Protein AF-0000000075725178 (afdb_homodimer)

Structure (mmCIF, N/CA/C/O backbone):
data_AF-0000000075725178-model_v1
#
loop_
_entity.id
_entity.type
_entity.pdbx_description
1 polymer 'Leucine Rich Repeat family protein'
#
loop_
_atom_site.group_PDB
_atom_site.id
_atom_site.type_symbol
_atom_site.label_atom_id
_atom_site.label_alt_id
_atom_site.label_comp_id
_atom_site.label_asym_id
_atom_site.label_entity_id
_atom_site.label_seq_id
_atom_site.pdbx_PDB_ins_code
_atom_site.Cartn_x
_atom_site.Cartn_y
_atom_site.Cartn_z
_atom_site.occupancy
_atom_site.B_iso_or_equiv
_atom_site.auth_seq_id
_atom_site.auth_comp_id
_atom_site.auth_asym_id
_atom_site.auth_atom_id
_atom_site.pdbx_PDB_model_num
ATOM 1 N N . MET A 1 1 ? -7.996 73.812 11.438 1 20.88 1 MET A N 1
ATOM 2 C CA . MET A 1 1 ? -8.305 72.562 10.656 1 20.88 1 MET A CA 1
ATOM 3 C C . MET A 1 1 ? -9.391 71.75 11.336 1 20.88 1 MET A C 1
ATOM 5 O O . MET A 1 1 ? -9.227 71.312 12.484 1 20.88 1 MET A O 1
ATOM 9 N N . ALA A 1 2 ? -10.734 72 10.914 1 31.8 2 ALA A N 1
ATOM 10 C CA . ALA A 1 2 ? -12.086 71.812 11.445 1 31.8 2 ALA A CA 1
ATOM 11 C C . ALA A 1 2 ? -12.375 70.312 11.727 1 31.8 2 ALA A C 1
ATOM 13 O O . ALA A 1 2 ? -12 69.438 10.953 1 31.8 2 ALA A O 1
ATOM 14 N N . ASP A 1 3 ? -12.422 70.062 12.961 1 27.81 3 ASP A N 1
ATOM 15 C CA . ASP A 1 3 ? -12.883 68.812 13.539 1 27.81 3 ASP A CA 1
ATOM 16 C C . ASP A 1 3 ? -14.016 68.188 12.719 1 27.81 3 ASP A C 1
ATOM 18 O O . ASP A 1 3 ? -15.07 68.812 12.562 1 27.81 3 ASP A O 1
ATOM 22 N N . ASN A 1 4 ? -13.703 67.625 11.523 1 32.53 4 ASN A N 1
ATOM 23 C CA . ASN A 1 4 ? -14.766 67.25 10.609 1 32.53 4 ASN A CA 1
ATOM 24 C C . ASN A 1 4 ? -15.805 66.375 11.32 1 32.53 4 ASN A C 1
ATOM 26 O O . ASN A 1 4 ? -15.492 65.25 11.797 1 32.53 4 ASN A O 1
ATOM 30 N N . PRO A 1 5 ? -16.859 66.812 11.844 1 38.66 5 PRO A N 1
ATOM 31 C CA . PRO A 1 5 ? -18 66.188 12.484 1 38.66 5 PRO A CA 1
ATOM 32 C C . PRO A 1 5 ? -18.438 64.875 11.773 1 38.66 5 PRO A C 1
ATOM 34 O O . PRO A 1 5 ? -19.234 64.125 12.312 1 38.66 5 PRO A O 1
ATOM 37 N N . HIS A 1 6 ? -18.328 64.875 10.516 1 38.09 6 HIS A N 1
ATOM 38 C CA . HIS A 1 6 ? -18.844 63.75 9.773 1 38.09 6 HIS A CA 1
ATOM 39 C C . HIS A 1 6 ? -18.094 62.469 10.133 1 38.09 6 HIS A C 1
ATOM 41 O O . HIS A 1 6 ? -18.469 61.375 9.688 1 38.09 6 HIS A O 1
ATOM 47 N N . ARG A 1 7 ? -16.875 62.406 10.578 1 43.94 7 ARG A N 1
ATOM 48 C CA . ARG A 1 7 ? -16.125 61.219 10.953 1 43.94 7 ARG A CA 1
ATOM 49 C C . ARG A 1 7 ? -16.719 60.562 12.203 1 43.94 7 ARG A C 1
ATOM 51 O O . ARG A 1 7 ? -16.438 59.406 12.508 1 43.94 7 ARG A O 1
ATOM 58 N N . GLN A 1 8 ? -17.375 61.312 13.031 1 39.75 8 GLN A N 1
ATOM 59 C CA . GLN A 1 8 ? -17.984 60.75 14.234 1 39.75 8 GLN A CA 1
ATOM 60 C C . GLN A 1 8 ? -19.078 59.75 13.883 1 39.75 8 GLN A C 1
ATOM 62 O O . GLN A 1 8 ? -19.594 59.062 14.758 1 39.75 8 GLN A O 1
ATOM 67 N N . LYS A 1 9 ? -19.734 60.031 12.719 1 49.56 9 LYS A N 1
ATOM 68 C CA . LYS A 1 9 ? -20.922 59.219 12.477 1 49.56 9 LYS A CA 1
ATOM 69 C C . LYS A 1 9 ? -20.594 57.938 11.711 1 49.56 9 LYS A C 1
ATOM 71 O O . LYS A 1 9 ? -21.469 57.312 11.117 1 49.56 9 LYS A O 1
ATOM 76 N N . HIS A 1 10 ? -19.344 57.75 11.531 1 57.78 10 HIS A N 1
ATOM 77 C CA . HIS A 1 10 ? -19.156 56.531 10.758 1 57.78 10 HIS A CA 1
ATOM 78 C C . HIS A 1 10 ? -19.219 55.281 11.648 1 57.78 10 HIS A C 1
ATOM 80 O O . HIS A 1 10 ? -18.734 55.312 12.781 1 57.78 10 HIS A O 1
ATOM 86 N N . PRO A 1 11 ? -20.141 54.375 11.336 1 62.56 11 PRO A N 1
ATOM 87 C CA . PRO A 1 11 ? -20.344 53.125 12.094 1 62.56 11 PRO A CA 1
ATOM 88 C C . PRO A 1 11 ? -19.031 52.562 12.656 1 62.56 11 PRO A C 1
ATOM 90 O O . PRO A 1 11 ? -19 52.062 13.781 1 62.56 11 PRO A O 1
ATOM 93 N N . ALA A 1 12 ? -18.047 52.875 12.07 1 70.44 12 ALA A N 1
ATOM 94 C CA . ALA A 1 12 ? -16.75 52.375 12.547 1 70.44 12 ALA A CA 1
ATOM 95 C C . ALA A 1 12 ? -16.297 53.156 13.781 1 70.44 12 ALA A C 1
ATOM 97 O O . ALA A 1 12 ? -15.742 52.562 14.719 1 70.44 12 ALA A O 1
ATOM 98 N N . PHE A 1 13 ? -16.594 54.438 13.922 1 78.06 13 PHE A N 1
ATOM 99 C CA . PHE A 1 13 ? -16.156 55.281 15.039 1 78.06 13 PHE A CA 1
ATOM 100 C C . PHE A 1 13 ? -16.938 54.938 16.297 1 78.06 13 PHE A C 1
ATOM 102 O O . PHE A 1 13 ? -16.375 54.906 17.406 1 78.06 13 PHE A O 1
ATOM 109 N N . GLU A 1 14 ? -18.172 54.688 16.109 1 75.31 14 GLU A N 1
ATOM 110 C CA . GLU A 1 14 ? -18.984 54.281 17.266 1 75.31 14 GLU A CA 1
ATOM 111 C C . GLU A 1 14 ? -18.5 52.969 17.859 1 75.31 14 GLU A C 1
ATOM 113 O O . GLU A 1 14 ? -18.438 52.844 19.078 1 75.31 14 GLU A O 1
ATOM 118 N N . ARG A 1 15 ? -18.266 52.062 17.016 1 79.62 15 ARG A N 1
ATOM 119 C CA . ARG A 1 15 ? -17.75 50.781 17.484 1 79.62 15 ARG A CA 1
ATOM 120 C C . ARG A 1 15 ? -16.406 50.969 18.188 1 79.62 15 ARG A C 1
ATOM 122 O O . ARG A 1 15 ? -16.156 50.312 19.219 1 79.62 15 ARG A O 1
ATOM 129 N N . PHE A 1 16 ? -15.586 51.781 17.609 1 86.38 16 PHE A N 1
ATOM 130 C CA . PHE A 1 16 ? -14.297 52.094 18.219 1 86.38 16 PHE A CA 1
ATOM 131 C C . PHE A 1 16 ? -14.484 52.656 19.625 1 86.38 16 PHE A C 1
ATOM 133 O O . PHE A 1 16 ? -13.805 52.219 20.562 1 86.38 16 PHE A O 1
ATOM 140 N N . ASN A 1 17 ? -15.414 53.531 19.797 1 84.62 17 ASN A N 1
ATOM 141 C CA . ASN A 1 17 ? -15.648 54.125 21.094 1 84.62 17 ASN A CA 1
ATOM 142 C C . ASN A 1 17 ? -16.125 53.094 22.125 1 84.62 17 ASN A C 1
ATOM 144 O O . ASN A 1 17 ? -15.742 53.188 23.297 1 84.62 17 ASN A O 1
ATOM 148 N N . LYS A 1 18 ? -16.859 52.281 21.656 1 80.5 18 LYS A N 1
ATOM 149 C CA . LYS A 1 18 ? -17.344 51.25 22.562 1 80.5 18 LYS A CA 1
ATOM 150 C C . LYS A 1 18 ? -16.188 50.375 23.047 1 80.5 18 LYS A C 1
ATOM 152 O O . LYS A 1 18 ? -16.125 50.031 24.234 1 80.5 18 LYS A O 1
ATOM 157 N N . ILE A 1 19 ? -15.359 50 22.156 1 86 19 ILE A N 1
ATOM 158 C CA . ILE A 1 19 ? -14.203 49.188 22.516 1 86 19 ILE A CA 1
ATOM 159 C C . ILE A 1 19 ? -13.289 49.969 23.453 1 86 19 ILE A C 1
ATOM 161 O O . ILE A 1 19 ? -12.734 49.406 24.406 1 86 19 ILE A O 1
ATOM 165 N N . MET A 1 20 ? -13.227 51.25 23.188 1 88.81 20 MET A N 1
ATOM 166 C CA . MET A 1 20 ? -12.352 52.094 24 1 88.81 20 MET A CA 1
ATOM 167 C C . MET A 1 20 ? -12.859 52.188 25.438 1 88.81 20 MET A C 1
ATOM 169 O O . MET A 1 20 ? -12.078 52.125 26.375 1 88.81 20 MET A O 1
ATOM 173 N N . VAL A 1 21 ? -14.094 52.281 25.547 1 85.69 21 VAL A N 1
ATOM 174 C CA . VAL A 1 21 ? -14.688 52.344 26.875 1 85.69 21 VAL A CA 1
ATOM 175 C C . VAL A 1 21 ? -14.383 51.062 27.641 1 85.69 21 VAL A C 1
ATOM 177 O O . VAL A 1 21 ? -14.016 51.125 28.812 1 85.69 21 VAL A O 1
ATOM 180 N N . SER A 1 22 ? -14.539 50.062 27.031 1 84 22 SER A N 1
ATOM 181 C CA . SER A 1 22 ? -14.258 48.75 27.641 1 84 22 SER A CA 1
ATOM 182 C C . SER A 1 22 ? -12.781 48.625 28 1 84 22 SER A C 1
ATOM 184 O O . SER A 1 22 ? -12.438 48.062 29.047 1 84 22 SER A O 1
ATOM 186 N N . THR A 1 23 ? -11.945 49.062 27.141 1 88.75 23 THR A N 1
ATOM 187 C CA . THR A 1 23 ? -10.508 49.031 27.375 1 88.75 23 THR A CA 1
ATOM 188 C C . THR A 1 23 ? -10.141 49.906 28.578 1 88.75 23 THR A C 1
ATOM 190 O O . THR A 1 23 ? -9.297 49.531 29.391 1 88.75 23 THR A O 1
ATOM 193 N N . GLU A 1 24 ? -10.812 50.969 28.672 1 90.31 24 GLU A N 1
ATOM 194 C CA . GLU A 1 24 ? -10.523 51.938 29.734 1 90.31 24 GLU A CA 1
ATOM 195 C C . GLU A 1 24 ? -11.023 51.438 31.078 1 90.31 24 GLU A C 1
ATOM 197 O O . GLU A 1 24 ? -10.508 51.844 32.125 1 90.31 24 GLU A O 1
ATOM 202 N N . LYS A 1 25 ? -11.898 50.562 31 1 86.38 25 LYS A N 1
ATOM 203 C CA . LYS A 1 25 ? -12.477 50 32.219 1 86.38 25 LYS A CA 1
ATOM 204 C C . LYS A 1 25 ? -11.477 49.094 32.938 1 86.38 25 LYS A C 1
ATOM 206 O O . LYS A 1 25 ? -11.617 48.844 34.156 1 86.38 25 LYS A O 1
ATOM 211 N N . ASN A 1 26 ? -10.5 48.688 32.312 1 89 26 ASN A N 1
ATOM 212 C CA . ASN A 1 26 ? -9.453 47.875 32.906 1 89 26 ASN A CA 1
ATOM 213 C C . ASN A 1 26 ? -10.031 46.625 33.594 1 89 26 ASN A C 1
ATOM 215 O O . ASN A 1 26 ? -9.742 46.375 34.781 1 89 26 ASN A O 1
ATOM 219 N N . ASP A 1 27 ? -10.891 45.969 33 1 83.56 27 ASP A N 1
ATOM 220 C CA . ASP A 1 27 ? -11.531 44.75 33.469 1 83.56 27 ASP A CA 1
ATOM 221 C C . ASP A 1 27 ? -10.578 43.562 33.375 1 83.56 27 ASP A C 1
ATOM 223 O O . ASP A 1 27 ? -10.055 43.25 32.312 1 83.56 27 ASP A O 1
ATOM 227 N N . PRO A 1 28 ? -10.383 42.906 34.531 1 83.81 28 PRO A N 1
ATOM 228 C CA . PRO A 1 28 ? -9.422 41.812 34.562 1 83.81 28 PRO A CA 1
ATOM 229 C C . PRO A 1 28 ? -9.828 40.656 33.688 1 83.81 28 PRO A C 1
ATOM 231 O O . PRO A 1 28 ? -8.992 39.812 33.344 1 83.81 28 PRO A O 1
ATOM 234 N N . ILE A 1 29 ? -11.008 40.625 33.281 1 73.94 29 I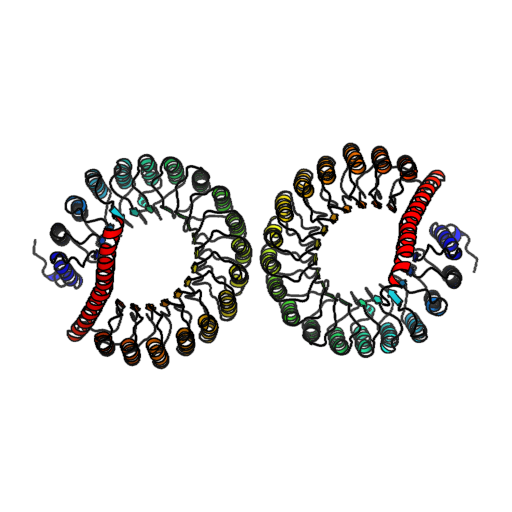LE A N 1
ATOM 235 C CA . ILE A 1 29 ? -11.5 39.531 32.5 1 73.94 29 ILE A CA 1
ATOM 236 C C . ILE A 1 29 ? -11.117 39.719 31.016 1 73.94 29 ILE A C 1
ATOM 238 O O . ILE A 1 29 ? -11.008 38.75 30.266 1 73.94 29 ILE A O 1
ATOM 242 N N . ILE A 1 30 ? -10.883 40.844 30.594 1 84.31 30 ILE A N 1
ATOM 243 C CA . ILE A 1 30 ? -10.555 41.156 29.219 1 84.31 30 ILE A CA 1
ATOM 244 C C . ILE A 1 30 ? -9.039 41.156 29.031 1 84.31 30 ILE A C 1
ATOM 246 O O . ILE A 1 30 ? -8.328 41.969 29.594 1 84.31 30 ILE A O 1
ATOM 250 N N . ASN A 1 31 ? -8.641 40.281 28.172 1 91.06 31 ASN A N 1
ATOM 251 C CA . ASN A 1 31 ? -7.199 40.156 28.031 1 91.06 31 ASN A CA 1
ATOM 252 C C . ASN A 1 31 ? -6.758 40.406 26.594 1 91.06 31 ASN A C 1
ATOM 254 O O . ASN A 1 31 ? -5.562 40.375 26.297 1 91.06 31 ASN A O 1
ATOM 258 N N . THR A 1 32 ? -7.684 40.656 25.734 1 93.5 32 THR A N 1
ATOM 259 C CA . THR A 1 32 ? -7.391 40.875 24.328 1 93.5 32 THR A CA 1
ATOM 260 C C . THR A 1 32 ? -8.195 42.031 23.781 1 93.5 32 THR A C 1
ATOM 262 O O . THR A 1 32 ? -9.367 42.219 24.141 1 93.5 32 THR A O 1
ATOM 265 N N . VAL A 1 33 ? -7.559 42.812 22.984 1 93.19 33 VAL A N 1
ATOM 266 C CA . VAL A 1 33 ? -8.266 43.844 22.266 1 93.19 33 VAL A CA 1
ATOM 267 C C . VAL A 1 33 ? -8.023 43.719 20.766 1 93.19 33 VAL A C 1
ATOM 269 O O . VAL A 1 33 ? -6.891 43.5 20.328 1 93.19 33 VAL A O 1
ATOM 272 N N . ASN A 1 34 ? -9.047 43.688 20 1 91.94 34 ASN A N 1
ATOM 273 C CA . ASN A 1 34 ? -9.008 43.625 18.547 1 91.94 34 ASN A CA 1
ATOM 274 C C . ASN A 1 34 ? -9.641 44.844 17.891 1 91.94 34 ASN A C 1
ATOM 276 O O . ASN A 1 34 ? -10.852 45.031 17.969 1 91.94 34 ASN A O 1
ATOM 280 N N . LEU A 1 35 ? -8.852 45.625 17.281 1 92.81 35 LEU A N 1
ATOM 281 C CA . LEU A 1 35 ? -9.305 46.844 16.594 1 92.81 35 LEU A CA 1
ATOM 282 C C . LEU A 1 35 ? -9 46.75 15.109 1 92.81 35 LEU A C 1
ATOM 284 O O . LEU A 1 35 ? -8.562 47.75 14.516 1 92.81 35 LEU A O 1
ATOM 288 N N . SER A 1 36 ? -9.227 45.656 14.516 1 90.25 36 SER A N 1
ATOM 289 C CA . SER A 1 36 ? -8.969 45.469 13.094 1 90.25 36 SER A CA 1
ATOM 290 C C . SER A 1 36 ? -10.039 46.156 12.242 1 90.25 36 SER A C 1
ATOM 292 O O . SER A 1 36 ? -11.227 46.094 12.578 1 90.25 36 SER A O 1
ATOM 294 N N . GLY A 1 37 ? -9.57 46.781 11.266 1 88.19 37 GLY A N 1
ATOM 295 C CA . GLY A 1 37 ? -10.477 47.344 10.266 1 88.19 37 GLY A CA 1
ATOM 296 C C . GLY A 1 37 ? -11.164 48.625 10.719 1 88.19 37 GLY A C 1
ATOM 297 O O . GLY A 1 37 ? -12.281 48.906 10.281 1 88.19 37 GLY A O 1
ATOM 298 N N . PHE A 1 38 ? -10.547 49.406 11.492 1 88 38 PHE A N 1
ATOM 299 C CA . PHE A 1 38 ? -11.195 50.594 12 1 88 38 PHE A CA 1
ATOM 300 C C . PHE A 1 38 ? -10.633 51.844 11.328 1 88 38 PHE A C 1
ATOM 302 O O . PHE A 1 38 ? -11.062 52.969 11.633 1 88 38 PHE A O 1
ATOM 309 N N . GLU A 1 39 ? -9.719 51.688 10.469 1 89 39 GLU A N 1
ATOM 310 C CA . GLU A 1 39 ? -9.078 52.812 9.805 1 89 39 GLU A CA 1
ATOM 311 C C . GLU A 1 39 ? -8.609 53.844 10.812 1 89 39 GLU A C 1
ATOM 313 O O . GLU A 1 39 ? -8.945 55.031 10.695 1 89 39 GLU A O 1
ATOM 318 N N . MET A 1 40 ? -7.84 53.469 11.672 1 92 40 MET A N 1
ATOM 319 C CA . MET A 1 40 ? -7.379 54.312 12.781 1 92 40 MET A CA 1
ATOM 320 C C . MET A 1 40 ? -6.441 55.406 12.281 1 92 40 MET A C 1
ATOM 322 O O . MET A 1 40 ? -5.535 55.125 11.484 1 92 40 MET A O 1
ATOM 326 N N . ASP A 1 41 ? -6.691 56.656 12.703 1 92.06 41 ASP A N 1
ATOM 327 C CA . ASP A 1 41 ? -5.773 57.75 12.43 1 92.06 41 ASP A CA 1
ATOM 328 C C . ASP A 1 41 ? -4.918 58.062 13.656 1 92.06 41 ASP A C 1
ATOM 330 O O . ASP A 1 41 ? -4.953 57.344 14.648 1 92.06 41 ASP A O 1
ATOM 334 N N . ASP A 1 42 ? -4.102 59.062 13.625 1 94.06 42 ASP A N 1
ATOM 335 C CA . ASP A 1 42 ? -3.164 59.406 14.695 1 94.06 42 ASP A CA 1
ATOM 336 C C . ASP A 1 42 ? -3.904 59.719 15.992 1 94.06 42 ASP A C 1
ATOM 338 O O . ASP A 1 42 ? -3.441 59.406 17.078 1 94.06 42 ASP A O 1
ATOM 342 N N . SER A 1 43 ? -5.02 60.375 15.844 1 93.06 43 SER A N 1
ATOM 343 C CA . SER A 1 43 ? -5.797 60.781 17.016 1 93.06 43 SER A CA 1
ATOM 344 C C . SER A 1 43 ? -6.383 59.562 17.719 1 93.06 43 SER A C 1
ATOM 346 O O . SER A 1 43 ? -6.281 59.406 18.938 1 93.06 43 SER A O 1
ATOM 348 N N . THR A 1 44 ? -7 58.75 16.922 1 93.5 44 THR A N 1
ATOM 349 C CA . THR A 1 44 ? -7.59 57.562 17.5 1 93.5 44 THR A CA 1
ATOM 350 C C . THR A 1 44 ? -6.504 56.625 18.047 1 93.5 44 THR A C 1
ATOM 352 O O . THR A 1 44 ? -6.703 55.969 19.062 1 93.5 44 THR A O 1
ATOM 355 N N . THR A 1 45 ? -5.359 56.594 17.344 1 96.12 45 THR A N 1
ATOM 356 C CA . THR A 1 45 ? -4.234 55.812 17.844 1 96.12 45 THR A CA 1
ATOM 357 C C . THR A 1 45 ? -3.758 56.344 19.203 1 96.12 45 THR A C 1
ATOM 359 O O . THR A 1 45 ? -3.465 55.562 20.109 1 96.12 45 THR A O 1
ATOM 362 N N . ASN A 1 46 ? -3.699 57.562 19.281 1 95.31 46 ASN A N 1
ATOM 363 C CA . ASN A 1 46 ? -3.283 58.188 20.547 1 95.31 46 ASN A CA 1
ATOM 364 C C . ASN A 1 46 ? -4.23 57.844 21.688 1 95.31 46 ASN A C 1
ATOM 366 O O . ASN A 1 46 ? -3.787 57.531 22.797 1 95.31 46 ASN A O 1
ATOM 370 N N . ARG A 1 47 ? -5.453 57.906 21.406 1 94.69 47 ARG A N 1
ATOM 371 C CA . ARG A 1 47 ? -6.445 57.562 22.406 1 94.69 47 ARG A CA 1
ATOM 372 C C . ARG A 1 47 ? -6.293 56.094 22.828 1 94.69 47 ARG A C 1
ATOM 374 O O . ARG A 1 47 ? -6.375 55.781 24.016 1 94.69 47 ARG A O 1
ATOM 381 N N . PHE A 1 48 ? -6.172 55.312 21.891 1 95.69 48 PHE A N 1
ATOM 382 C CA . PHE A 1 48 ? -5.973 53.875 22.156 1 95.69 48 PHE A CA 1
ATOM 383 C C . PHE A 1 48 ? -4.738 53.656 23.016 1 95.69 48 PHE A C 1
ATOM 385 O O . PHE A 1 48 ? -4.789 52.938 24 1 95.69 48 PHE A O 1
ATOM 392 N N . CYS A 1 49 ? -3.592 54.281 22.672 1 96.94 49 CYS A N 1
ATOM 393 C CA . CYS A 1 49 ? -2.344 54.125 23.406 1 96.94 49 CYS A CA 1
ATOM 394 C C . CYS A 1 49 ? -2.477 54.625 24.828 1 96.94 49 CYS A C 1
ATOM 396 O O . CYS A 1 49 ? -1.938 54.031 25.766 1 96.94 49 CYS A O 1
ATOM 398 N N . GLU A 1 50 ? -3.209 55.656 25.016 1 95.94 50 GLU A N 1
ATOM 399 C CA . GLU A 1 50 ? -3.451 56.188 26.359 1 95.94 50 GLU A CA 1
ATOM 400 C C . GLU A 1 50 ? -4.25 55.188 27.203 1 95.94 50 GLU A C 1
ATOM 402 O O . GLU A 1 50 ? -3.941 54.969 28.375 1 95.94 50 GLU A O 1
ATOM 407 N N . ALA A 1 51 ? -5.188 54.719 26.609 1 95.12 51 ALA A N 1
ATOM 408 C CA . ALA A 1 51 ? -6 53.719 27.297 1 95.12 51 ALA A CA 1
ATOM 409 C C . ALA A 1 51 ? -5.176 52.5 27.672 1 95.12 51 ALA A C 1
ATOM 411 O O . ALA A 1 51 ? -5.305 51.969 28.766 1 95.12 51 ALA A O 1
ATOM 412 N N . MET A 1 52 ? -4.344 52.094 26.781 1 96 52 MET A N 1
ATOM 413 C CA . MET A 1 52 ? -3.533 50.906 27 1 96 52 MET A CA 1
ATOM 414 C C . MET A 1 52 ? -2.496 51.125 28.094 1 96 52 MET A C 1
ATOM 416 O O . MET A 1 52 ? -2.166 50.219 28.844 1 96 52 MET A O 1
ATOM 420 N N . ASN A 1 53 ? -2.021 52.312 28.188 1 95.25 53 ASN A N 1
ATOM 421 C CA . ASN A 1 53 ? -1.036 52.656 29.219 1 95.25 53 ASN A CA 1
ATOM 422 C C . ASN A 1 53 ? -1.629 52.531 30.609 1 95.25 53 ASN A C 1
ATOM 424 O O . ASN A 1 53 ? -0.902 52.344 31.594 1 95.25 53 ASN A O 1
ATOM 428 N N . ARG A 1 54 ? -2.943 52.594 30.625 1 93.75 54 ARG A N 1
ATOM 429 C CA . ARG A 1 54 ? -3.625 52.531 31.922 1 93.75 54 ARG A CA 1
ATOM 430 C C . ARG A 1 54 ? -4.238 51.156 32.125 1 93.75 54 ARG A C 1
ATOM 432 O O . ARG A 1 54 ? -4.844 50.906 33.188 1 93.75 54 ARG A O 1
ATOM 439 N N . ASN A 1 55 ? -4.094 50.344 31.234 1 93.19 55 ASN A N 1
ATOM 440 C CA . ASN A 1 55 ? -4.664 49 31.328 1 93.19 55 ASN A CA 1
ATOM 441 C C . ASN A 1 55 ? -3.611 47.969 31.734 1 93.19 55 ASN A C 1
ATOM 443 O O . ASN A 1 55 ? -2.557 47.875 31.094 1 93.19 55 ASN A O 1
ATOM 447 N N . TYR A 1 56 ? -3.955 47.188 32.75 1 90.19 56 TYR A N 1
ATOM 448 C CA . TYR A 1 56 ? -2.951 46.281 33.281 1 90.19 56 TYR A CA 1
ATOM 449 C C . TYR A 1 56 ? -3.361 44.844 33.062 1 90.19 56 TYR A C 1
ATOM 451 O O . TYR A 1 56 ? -2.742 43.906 33.594 1 90.19 56 TYR A O 1
ATOM 459 N N . PHE A 1 57 ? -4.301 44.594 32.188 1 91.06 57 PHE A N 1
ATOM 460 C CA . PHE A 1 57 ? -4.793 43.25 32.031 1 91.06 57 PHE A CA 1
ATOM 461 C C . PHE A 1 57 ? -4.727 42.781 30.594 1 91.06 57 PHE A C 1
ATOM 463 O O . PHE A 1 57 ? -4.496 41.625 30.312 1 91.06 57 PHE A O 1
ATOM 470 N N . ILE A 1 58 ? -4.891 43.656 29.688 1 93.75 58 ILE A N 1
ATOM 471 C CA . ILE A 1 58 ? -4.84 43.312 28.281 1 93.75 58 ILE A CA 1
ATOM 472 C C . ILE A 1 58 ? -3.402 42.969 27.875 1 93.75 58 ILE A C 1
ATOM 474 O O . ILE A 1 58 ? -2.494 43.781 28.062 1 93.75 58 ILE A O 1
ATOM 478 N N . SER A 1 59 ? -3.246 41.812 27.375 1 95.62 59 SER A N 1
ATOM 479 C CA . SER A 1 59 ? -1.912 41.344 27.016 1 95.62 59 SER A CA 1
ATOM 480 C C . SER A 1 59 ? -1.788 41.125 25.516 1 95.62 59 SER A C 1
ATOM 482 O O . SER A 1 59 ? -0.679 41.031 24.984 1 95.62 59 SER A O 1
ATOM 484 N N . LYS A 1 60 ? -2.865 41.094 24.797 1 97 60 LYS A N 1
ATOM 485 C CA . LYS A 1 60 ? -2.881 40.844 23.359 1 97 60 LYS A CA 1
ATOM 486 C C . LYS A 1 60 ? -3.539 42 22.594 1 97 60 LYS A C 1
ATOM 488 O O . LYS A 1 60 ? -4.676 42.375 22.891 1 97 60 LYS A O 1
ATOM 493 N N . ILE A 1 61 ? -2.82 42.469 21.594 1 96.88 61 ILE A N 1
ATOM 494 C CA . ILE A 1 61 ? -3.305 43.594 20.781 1 96.88 61 ILE A CA 1
ATOM 495 C C . ILE A 1 61 ? -3.322 43.156 19.297 1 96.88 61 ILE A C 1
ATOM 497 O O . ILE A 1 61 ? -2.305 42.719 18.766 1 96.88 61 ILE A O 1
ATOM 501 N N . ILE A 1 62 ? -4.438 43.344 18.625 1 95.94 62 ILE A N 1
ATOM 502 C CA . ILE A 1 62 ? -4.586 43.031 17.219 1 95.94 62 ILE A CA 1
ATOM 503 C C . ILE A 1 62 ? -5.047 44.25 16.453 1 95.94 62 ILE A C 1
ATOM 505 O O . ILE A 1 62 ? -6.133 44.781 16.703 1 95.94 62 ILE A O 1
ATOM 509 N N . LEU A 1 63 ? -4.27 44.719 15.539 1 96.62 63 LEU A N 1
ATOM 510 C CA . LEU A 1 63 ? -4.531 45.938 14.789 1 96.62 63 LEU A CA 1
ATOM 511 C C . LEU A 1 63 ? -4.379 45.719 13.289 1 96.62 63 LEU A C 1
ATOM 513 O O . LEU A 1 63 ? -3.631 46.406 12.617 1 96.62 63 LEU A O 1
ATOM 517 N N . CYS A 1 64 ? -5.168 44.906 12.703 1 94.81 64 CYS A N 1
ATOM 518 C CA . CYS A 1 64 ? -5.035 44.562 11.289 1 94.81 64 CYS A CA 1
ATOM 519 C C . CYS A 1 64 ? -5.824 45.531 10.422 1 94.81 64 CYS A C 1
ATOM 521 O O . CYS A 1 64 ? -6.867 46.062 10.844 1 94.81 64 CYS A O 1
ATOM 523 N N . LYS A 1 65 ? -5.297 45.906 9.258 1 94.06 65 LYS A N 1
ATOM 524 C CA . LYS A 1 65 ? -6.004 46.656 8.203 1 94.06 65 LYS A CA 1
ATOM 525 C C . LYS A 1 65 ? -6.5 48 8.711 1 94.06 65 LYS A C 1
ATOM 527 O O . LYS A 1 65 ? -7.688 48.312 8.602 1 94.06 65 LYS A O 1
ATOM 532 N N . ASN A 1 66 ? -5.555 48.75 9.18 1 94.06 66 ASN A N 1
ATOM 533 C CA . ASN A 1 66 ? -5.93 50.062 9.68 1 94.06 66 ASN A CA 1
ATOM 534 C C . ASN A 1 66 ? -5.234 51.188 8.906 1 94.06 66 ASN A C 1
ATOM 536 O O . ASN A 1 66 ? -5.457 52.344 9.18 1 94.06 66 ASN A O 1
ATOM 540 N N . SER A 1 67 ? -4.426 50.844 7.945 1 93.69 67 SER A N 1
ATOM 541 C CA . SER A 1 67 ? -3.643 51.844 7.203 1 93.69 67 SER A CA 1
ATOM 542 C C . SER A 1 67 ? -2.916 52.781 8.148 1 93.69 67 SER A C 1
ATOM 544 O O . SER A 1 67 ? -2.969 54 7.969 1 93.69 67 SER A O 1
ATOM 546 N N . LEU A 1 68 ? -2.297 52.312 9.086 1 95.69 68 LEU A N 1
ATOM 547 C CA . LEU A 1 68 ? -1.624 53.094 10.117 1 95.69 68 LEU A CA 1
ATOM 548 C C . LEU A 1 68 ? -0.48 53.906 9.516 1 95.69 68 LEU A C 1
ATOM 550 O O . LEU A 1 68 ? 0.285 53.406 8.695 1 95.69 68 LEU A O 1
ATOM 554 N N . SER A 1 69 ? -0.379 55.125 9.922 1 93.44 69 SER A N 1
ATOM 555 C CA . SER A 1 69 ? 0.758 55.969 9.539 1 93.44 69 SER A CA 1
ATOM 556 C C . SER A 1 69 ? 2.021 55.562 10.281 1 93.44 69 SER A C 1
ATOM 558 O O . SER A 1 69 ? 1.957 54.812 11.258 1 93.44 69 SER A O 1
ATOM 560 N N . THR A 1 70 ? 3.174 56.094 9.805 1 95.5 70 THR A N 1
ATOM 561 C CA . THR A 1 70 ? 4.441 55.844 10.484 1 95.5 70 THR A CA 1
ATOM 562 C C . THR A 1 70 ? 4.387 56.312 11.93 1 95.5 70 THR A C 1
ATOM 564 O O . THR A 1 70 ? 4.875 55.656 12.836 1 95.5 70 THR A O 1
ATOM 567 N N . HIS A 1 71 ? 3.781 57.438 12.117 1 95.62 71 HIS A N 1
ATOM 568 C CA . HIS A 1 71 ? 3.645 58.031 13.453 1 95.62 71 HIS A CA 1
ATOM 569 C C . HIS A 1 71 ? 2.791 57.125 14.352 1 95.62 71 HIS A C 1
ATOM 571 O O . HIS A 1 71 ? 3.154 56.875 15.5 1 95.62 71 HIS A O 1
ATOM 577 N N . SER A 1 72 ? 1.73 56.75 13.859 1 96.56 72 SER A N 1
ATOM 578 C CA . SER A 1 72 ? 0.845 55.844 14.602 1 96.56 72 SER A CA 1
ATOM 579 C C . SER A 1 72 ? 1.549 54.562 14.977 1 96.56 72 SER A C 1
ATOM 581 O O . SER A 1 72 ? 1.407 54.062 16.094 1 96.56 72 SER A O 1
ATOM 583 N N . CYS A 1 73 ? 2.301 54 14.062 1 96.62 73 CYS A N 1
ATOM 584 C CA . CYS A 1 73 ? 3.057 52.781 14.336 1 96.62 73 CYS A CA 1
ATOM 585 C C . CYS A 1 73 ? 4.031 53 15.484 1 96.62 73 CYS A C 1
ATOM 587 O O . CYS A 1 73 ? 4.113 52.156 16.391 1 96.62 73 CYS A O 1
ATOM 589 N N . MET A 1 74 ? 4.684 54.031 15.461 1 96.44 74 MET A N 1
ATOM 590 C CA . MET A 1 74 ? 5.68 54.312 16.5 1 96.44 74 MET A CA 1
A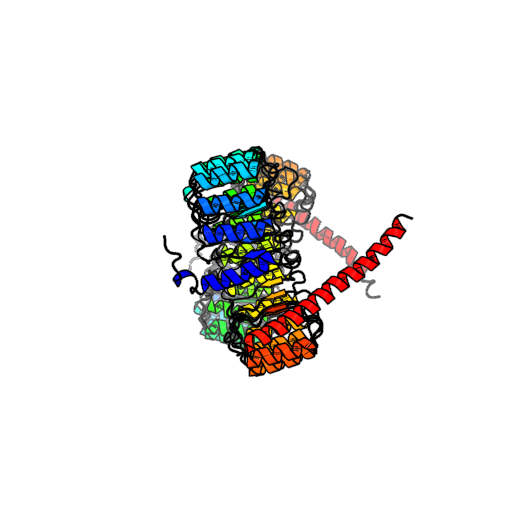TOM 591 C C . MET A 1 74 ? 5.023 54.469 17.859 1 96.44 74 MET A C 1
ATOM 593 O O . MET A 1 74 ? 5.555 53.969 18.859 1 96.44 74 MET A O 1
ATOM 597 N N . GLN A 1 75 ? 3.896 55.094 17.891 1 96.62 75 GLN A N 1
ATOM 598 C CA . GLN A 1 75 ? 3.148 55.219 19.125 1 96.62 75 GLN A CA 1
ATOM 599 C C . GLN A 1 75 ? 2.768 53.844 19.688 1 96.62 75 GLN A C 1
ATOM 601 O O . GLN A 1 75 ? 2.863 53.594 20.891 1 96.62 75 GLN A O 1
ATOM 606 N N . ILE A 1 76 ? 2.35 53.094 18.844 1 97.88 76 ILE A N 1
ATOM 607 C CA . ILE A 1 76 ? 1.942 51.75 19.25 1 97.88 76 ILE A CA 1
ATOM 608 C C . ILE A 1 76 ? 3.156 50.969 19.766 1 97.88 76 ILE A C 1
ATOM 610 O O . ILE A 1 76 ? 3.066 50.25 20.766 1 97.88 76 ILE A O 1
ATOM 614 N N . PHE A 1 77 ? 4.301 51.094 19.078 1 97.94 77 PHE A N 1
ATOM 615 C CA . PHE A 1 77 ? 5.516 50.406 19.5 1 97.94 77 PHE A CA 1
ATOM 616 C C . PHE A 1 77 ? 5.949 50.875 20.875 1 97.94 77 PHE A C 1
ATOM 618 O O . PHE A 1 77 ? 6.492 50.094 21.672 1 97.94 77 PHE A O 1
ATOM 625 N N . ASP A 1 78 ? 5.695 52.062 21.234 1 97.19 78 ASP A N 1
ATOM 626 C CA . ASP A 1 78 ? 6.039 52.594 22.531 1 97.19 78 ASP A CA 1
ATOM 627 C C . ASP A 1 78 ? 5.293 51.875 23.656 1 97.19 78 ASP A C 1
ATOM 629 O O . ASP A 1 78 ? 5.762 51.812 24.797 1 97.19 78 ASP A O 1
ATOM 633 N N . LEU A 1 79 ? 4.184 51.375 23.297 1 96.75 79 LEU A N 1
ATOM 634 C CA . LEU A 1 79 ? 3.398 50.625 24.281 1 96.75 79 LEU A CA 1
ATOM 635 C C . LEU A 1 79 ? 4.184 49.438 24.828 1 96.75 79 LEU A C 1
ATOM 637 O O . LEU A 1 79 ? 3.988 49.031 25.984 1 96.75 79 LEU A O 1
ATOM 641 N N . LEU A 1 80 ? 5.059 48.875 24.016 1 96.56 80 LEU A N 1
ATOM 642 C CA . LEU A 1 80 ? 5.852 47.75 24.469 1 96.56 80 LEU A CA 1
ATOM 643 C C . LEU A 1 80 ? 6.777 48.125 25.609 1 96.56 80 LEU A C 1
ATOM 645 O O . LEU A 1 80 ? 7.113 47.281 26.453 1 96.56 80 LEU A O 1
ATOM 649 N N . LYS A 1 81 ? 7.141 49.344 25.594 1 94.31 81 LYS A N 1
ATOM 650 C CA . LYS A 1 81 ? 7.992 49.844 26.672 1 94.31 81 LYS A CA 1
ATOM 651 C C . LYS A 1 81 ? 7.16 50.281 27.875 1 94.31 81 LYS A C 1
ATOM 653 O O . LYS A 1 81 ? 7.504 49.969 29.016 1 94.31 81 LYS A O 1
ATOM 658 N N . SER A 1 82 ? 6.062 50.938 27.609 1 95.19 82 SER A N 1
ATOM 659 C CA . SER A 1 82 ? 5.289 51.562 28.672 1 95.19 82 SER A CA 1
ATOM 660 C C . SER A 1 82 ? 4.352 50.562 29.344 1 95.19 82 SER A C 1
ATOM 662 O O . SER A 1 82 ? 3.93 50.781 30.484 1 95.19 82 SER A O 1
ATOM 664 N N . ASN A 1 83 ? 4.035 49.469 28.719 1 95.06 83 ASN A N 1
ATOM 665 C CA . ASN A 1 83 ? 3.135 48.469 29.266 1 95.06 83 ASN A CA 1
ATOM 666 C C . ASN A 1 83 ? 3.729 47.062 29.156 1 95.06 83 ASN A C 1
ATOM 668 O O . ASN A 1 83 ? 3.494 46.375 28.188 1 95.06 83 ASN A O 1
ATOM 672 N N . PRO A 1 84 ? 4.352 46.625 30.172 1 93.38 84 PRO A N 1
ATOM 673 C CA . PRO A 1 84 ? 5.062 45.344 30.141 1 93.38 84 PRO A CA 1
ATOM 674 C C . PRO A 1 84 ? 4.117 44.156 30.078 1 93.38 84 PRO A C 1
ATOM 676 O O . PRO A 1 84 ? 4.555 43.031 29.844 1 93.38 84 PRO A O 1
ATOM 679 N N . LYS A 1 85 ? 2.82 44.344 30.188 1 93.5 85 LYS A N 1
ATOM 680 C CA . LYS A 1 85 ? 1.853 43.25 30.156 1 93.5 85 LYS A CA 1
ATOM 681 C C . LYS A 1 85 ? 1.615 42.781 28.719 1 93.5 85 LYS A C 1
ATOM 683 O O . LYS A 1 85 ? 1.125 41.656 28.516 1 93.5 85 LYS A O 1
ATOM 688 N N . ILE A 1 86 ? 1.977 43.562 27.766 1 96.19 86 ILE A N 1
ATOM 689 C CA . ILE A 1 86 ? 1.724 43.219 26.375 1 96.19 86 ILE A CA 1
ATOM 690 C C . ILE A 1 86 ? 2.707 42.125 25.922 1 96.19 86 ILE A C 1
ATOM 692 O O . ILE A 1 86 ? 3.918 42.344 25.891 1 96.19 86 ILE A O 1
ATOM 696 N N . ILE A 1 87 ? 2.115 41 25.547 1 96.75 87 ILE A N 1
ATOM 697 C CA . ILE A 1 87 ? 2.99 39.906 25.125 1 96.75 87 ILE A CA 1
ATOM 698 C C . ILE A 1 87 ? 2.633 39.469 23.703 1 96.75 87 ILE A C 1
ATOM 700 O O . ILE A 1 87 ? 3.281 38.594 23.141 1 96.75 87 ILE A O 1
ATOM 704 N N . TYR A 1 88 ? 1.625 40.031 23.141 1 97.69 88 TYR A N 1
ATOM 705 C CA . TYR A 1 88 ? 1.187 39.719 21.781 1 97.69 88 TYR A CA 1
ATOM 706 C C . TYR A 1 88 ? 0.8 41 21.047 1 97.69 88 TYR A C 1
ATOM 708 O O . TYR A 1 88 ? -0.073 41.75 21.5 1 97.69 88 TYR A O 1
ATOM 716 N N . LEU A 1 89 ? 1.46 41.281 19.969 1 98.12 89 LEU A N 1
ATOM 717 C CA . LEU A 1 89 ? 1.175 42.469 19.141 1 98.12 89 LEU A CA 1
ATOM 718 C C . LEU A 1 89 ? 1.076 42.094 17.672 1 98.12 89 LEU A C 1
ATOM 720 O O . LEU A 1 89 ? 2.041 41.594 17.094 1 98.12 89 LEU A O 1
ATOM 724 N N . GLU A 1 90 ? -0.055 42.312 17.094 1 98 90 GLU A N 1
ATOM 725 C CA . GLU A 1 90 ? -0.261 42.062 15.68 1 98 90 GLU A CA 1
ATOM 726 C C . GLU A 1 90 ? -0.601 43.312 14.914 1 98 90 GLU A C 1
ATOM 728 O O . GLU A 1 90 ? -1.608 43.969 15.195 1 98 90 GLU A O 1
ATOM 733 N N . ILE A 1 91 ? 0.227 43.688 13.953 1 97.62 91 ILE A N 1
ATOM 734 C CA . ILE A 1 91 ? 0.024 44.812 13.047 1 97.62 91 ILE A CA 1
ATOM 735 C C . ILE A 1 91 ? 0.14 44.344 11.602 1 97.62 91 ILE A C 1
ATOM 737 O O . ILE A 1 91 ? 1.082 44.688 10.891 1 97.62 91 ILE A O 1
ATOM 741 N N . SER A 1 92 ? -0.834 43.688 11.109 1 97 92 SER A N 1
ATOM 742 C CA . SER A 1 92 ? -0.831 43.094 9.773 1 97 92 SER A CA 1
ATOM 743 C C . SER A 1 92 ? -1.635 43.938 8.797 1 97 92 SER A C 1
ATOM 745 O O . SER A 1 92 ? -2.57 44.656 9.195 1 97 92 SER A O 1
ATOM 747 N N . ASP A 1 93 ? -1.259 43.875 7.574 1 95.69 93 ASP A N 1
ATOM 748 C CA . ASP A 1 93 ? -1.937 44.625 6.512 1 95.69 93 ASP A CA 1
ATOM 749 C C . ASP A 1 93 ? -2.016 46.125 6.836 1 95.69 93 ASP A C 1
ATOM 751 O O . ASP A 1 93 ? -3.1 46.688 6.828 1 95.69 93 ASP A O 1
ATOM 755 N N . ASN A 1 94 ? -0.863 46.594 7.176 1 96.31 94 ASN A N 1
ATOM 756 C CA . ASN A 1 94 ? -0.713 48.031 7.465 1 96.31 94 ASN A CA 1
ATOM 757 C C . ASN A 1 94 ? 0.434 48.625 6.664 1 96.31 94 ASN A C 1
ATOM 759 O O . ASN A 1 94 ? 0.832 48.094 5.629 1 96.31 94 ASN A O 1
ATOM 763 N N . CYS A 1 95 ? 0.92 49.844 7.078 1 94.75 95 CYS A N 1
ATOM 764 C CA . CYS A 1 95 ? 1.951 50.562 6.324 1 94.75 95 CYS A CA 1
ATOM 765 C C . CYS A 1 95 ? 3.248 50.656 7.121 1 94.75 95 CYS A C 1
ATOM 767 O O . CYS A 1 95 ? 3.947 51.656 7.066 1 94.75 95 CYS A O 1
ATOM 769 N N . VAL A 1 96 ? 3.506 49.594 7.898 1 97.06 96 VAL A N 1
ATOM 770 C CA . VAL A 1 96 ? 4.793 49.562 8.586 1 97.06 96 VAL A CA 1
ATOM 771 C C . VAL A 1 96 ? 5.926 49.594 7.562 1 97.06 96 VAL A C 1
ATOM 773 O O . VAL A 1 96 ? 5.98 48.75 6.652 1 97.06 96 VAL A O 1
ATOM 776 N N . ASN A 1 97 ? 6.773 50.531 7.66 1 97.38 97 ASN A N 1
ATOM 777 C CA . ASN A 1 97 ? 7.855 50.719 6.699 1 97.38 97 ASN A CA 1
ATOM 778 C C . ASN A 1 97 ? 9.227 50.562 7.359 1 97.38 97 ASN A C 1
ATOM 780 O O . ASN A 1 97 ? 9.32 50.156 8.523 1 97.38 97 ASN A O 1
ATOM 784 N N . ASP A 1 98 ? 10.289 50.875 6.672 1 98.06 98 ASP A N 1
ATOM 785 C CA . ASP A 1 98 ? 11.648 50.688 7.148 1 98.06 98 ASP A CA 1
ATOM 786 C C . ASP A 1 98 ? 11.945 51.562 8.359 1 98.06 98 ASP A C 1
ATOM 788 O O . ASP A 1 98 ? 12.594 51.125 9.312 1 98.06 98 ASP A O 1
ATOM 792 N N . SER A 1 99 ? 11.445 52.719 8.32 1 97.44 99 SER A N 1
ATOM 793 C CA . SER A 1 99 ? 11.664 53.656 9.422 1 97.44 99 SER A CA 1
ATOM 794 C C . SER A 1 99 ? 10.945 53.188 10.688 1 97.44 99 SER A C 1
ATOM 796 O O . SER A 1 99 ? 11.492 53.281 11.781 1 97.44 99 SER A O 1
ATOM 798 N N . SER A 1 100 ? 9.766 52.812 10.484 1 97.06 100 SER A N 1
ATOM 799 C CA . SER A 1 100 ? 9.008 52.281 11.609 1 97.06 100 SER A CA 1
ATOM 800 C C . SER A 1 100 ? 9.711 51.094 12.242 1 97.06 100 SER A C 1
ATOM 802 O O . SER A 1 100 ? 9.734 50.938 13.469 1 97.06 100 SER A O 1
ATOM 804 N N . LEU A 1 101 ? 10.273 50.25 11.438 1 97.94 101 LEU A N 1
ATOM 805 C CA . LEU A 1 101 ? 10.93 49.062 11.945 1 97.94 101 LEU A CA 1
ATOM 806 C C . LEU A 1 101 ? 12.219 49.406 12.68 1 97.94 101 LEU A C 1
ATOM 808 O O . LEU A 1 101 ? 12.594 48.75 13.641 1 97.94 101 LEU A O 1
ATOM 812 N N . GLU A 1 102 ? 12.875 50.312 12.117 1 98.06 102 GLU A N 1
ATOM 813 C CA . GLU A 1 102 ? 14.062 50.781 12.828 1 98.06 102 GLU A CA 1
ATOM 814 C C . GLU A 1 102 ? 13.711 51.281 14.234 1 98.06 102 GLU A C 1
ATOM 816 O O . GLU A 1 102 ? 14.43 50.969 15.188 1 98.06 102 GLU A O 1
ATOM 821 N N . TYR A 1 103 ? 12.68 52 14.297 1 98.25 103 TYR A N 1
ATOM 822 C CA . TYR A 1 103 ? 12.203 52.469 15.594 1 98.25 103 TYR A CA 1
ATOM 823 C C . TYR A 1 103 ? 11.797 51.281 16.484 1 98.25 103 TYR A C 1
ATOM 825 O O . TYR A 1 103 ? 12.172 51.219 17.656 1 98.25 103 TYR A O 1
ATOM 833 N N . LEU A 1 104 ? 11.062 50.438 15.961 1 98.38 104 LEU A N 1
ATOM 834 C CA . LEU A 1 104 ? 10.656 49.25 16.703 1 98.38 104 LEU A CA 1
ATOM 835 C C . LEU A 1 104 ? 11.875 48.5 17.25 1 98.38 104 LEU A C 1
ATOM 837 O O . LEU A 1 104 ? 11.867 48.062 18.391 1 98.38 104 LEU A O 1
ATOM 841 N N . SER A 1 105 ? 12.836 48.312 16.375 1 98.38 105 SER A N 1
ATOM 842 C CA . SER A 1 105 ? 14.07 47.656 16.766 1 98.38 105 SER A CA 1
ATOM 843 C C . SER A 1 105 ? 14.695 48.312 17.984 1 98.38 105 SER A C 1
ATOM 845 O O . SER A 1 105 ? 15.102 47.625 18.938 1 98.38 105 SER A O 1
ATOM 847 N N . THR A 1 106 ? 14.742 49.562 17.984 1 98.06 106 THR A N 1
ATOM 848 C CA . THR A 1 106 ? 15.305 50.344 19.109 1 98.06 106 THR A CA 1
ATOM 849 C C . THR A 1 106 ? 14.516 50.094 20.391 1 98.06 106 THR A C 1
ATOM 851 O O . THR A 1 106 ? 15.094 49.906 21.453 1 98.06 106 THR A O 1
ATOM 854 N N . ILE A 1 107 ? 13.289 50.094 20.25 1 97.94 107 ILE A N 1
ATOM 855 C CA . ILE A 1 107 ? 12.414 49.875 21.406 1 97.94 107 ILE A CA 1
ATOM 856 C C . ILE A 1 107 ? 12.648 48.469 21.953 1 97.94 107 ILE A C 1
ATOM 858 O O . ILE A 1 107 ? 12.859 48.312 23.156 1 97.94 107 ILE A O 1
ATOM 862 N N . LEU A 1 108 ? 12.625 47.531 21.125 1 98.06 108 LEU A N 1
ATOM 863 C CA . LEU A 1 108 ? 12.734 46.125 21.547 1 98.06 108 LEU A CA 1
ATOM 864 C C . LEU A 1 108 ? 14.07 45.875 22.234 1 98.06 108 LEU A C 1
ATOM 866 O O . LEU A 1 108 ? 14.133 45.156 23.234 1 98.06 108 LEU A O 1
ATOM 870 N N . ILE A 1 109 ? 15.102 46.438 21.672 1 97.5 109 ILE A N 1
ATOM 871 C CA . ILE A 1 109 ? 16.438 46.25 22.203 1 97.5 109 ILE A CA 1
ATOM 872 C C . ILE A 1 109 ? 16.531 46.875 23.594 1 97.5 109 ILE A C 1
ATOM 874 O O . ILE A 1 109 ? 17.25 46.375 24.469 1 97.5 109 ILE A O 1
ATOM 878 N N . SER A 1 110 ? 15.75 47.844 23.812 1 96.88 110 SER A N 1
ATOM 879 C CA . SER A 1 110 ? 15.805 48.562 25.078 1 96.88 110 SER A CA 1
ATOM 880 C C . SER A 1 110 ? 15 47.875 26.172 1 96.88 110 SER A C 1
ATOM 882 O O . SER A 1 110 ? 15.109 48.188 27.344 1 96.88 110 SER A O 1
ATOM 884 N N . LEU A 1 111 ? 14.273 46.906 25.844 1 96.88 111 LEU A N 1
ATOM 885 C CA . LEU A 1 111 ? 13.438 46.219 26.828 1 96.88 111 LEU A CA 1
ATOM 886 C C . LEU A 1 111 ? 14.281 45.344 27.734 1 96.88 111 LEU A C 1
ATOM 888 O O . LEU A 1 111 ? 15.32 44.812 27.312 1 96.88 111 LEU A O 1
ATOM 892 N N . PRO A 1 112 ? 13.82 45.156 28.938 1 93.75 112 PRO A N 1
ATOM 893 C CA . PRO A 1 112 ? 14.57 44.281 29.875 1 93.75 112 PRO A CA 1
ATOM 894 C C . PRO A 1 112 ? 14.578 42.812 29.453 1 93.75 112 PRO A C 1
ATOM 896 O O . PRO A 1 112 ? 13.578 42.312 28.922 1 93.75 112 PRO A O 1
ATOM 899 N N . SER A 1 113 ? 15.602 42.219 29.828 1 87 113 SER A N 1
ATOM 900 C CA . SER A 1 113 ? 15.789 40.844 29.453 1 87 113 SER A CA 1
ATOM 901 C C . SER A 1 113 ? 14.828 39.938 30.203 1 87 113 SER A C 1
ATOM 903 O O . SER A 1 113 ? 14.492 38.844 29.734 1 87 113 SER A O 1
ATOM 905 N N . ILE A 1 114 ? 14.398 40.406 31.281 1 90.12 114 ILE A N 1
ATOM 906 C CA . ILE A 1 114 ? 13.586 39.562 32.156 1 90.12 114 ILE A CA 1
ATOM 907 C C . ILE A 1 114 ? 12.125 39.656 31.734 1 90.12 114 ILE A C 1
ATOM 909 O O . ILE A 1 114 ? 11.305 38.844 32.188 1 90.12 114 ILE A O 1
ATOM 913 N N . ARG A 1 115 ? 11.914 40.438 30.797 1 91.19 115 ARG A N 1
ATOM 914 C CA . ARG A 1 115 ? 10.539 40.594 30.344 1 91.19 115 ARG A CA 1
ATOM 915 C C . ARG A 1 115 ? 10.023 39.344 29.656 1 91.19 115 ARG A C 1
ATOM 917 O O . ARG A 1 115 ? 10.797 38.625 29.016 1 91.19 115 ARG A O 1
ATOM 924 N N . ASP A 1 116 ? 8.656 39.062 29.812 1 93.94 116 ASP A N 1
ATOM 925 C CA . ASP A 1 116 ? 8.047 37.969 29.094 1 93.94 116 ASP A CA 1
ATOM 926 C C . ASP A 1 116 ? 8.227 38.125 27.578 1 93.94 116 ASP A C 1
ATOM 928 O O . ASP A 1 116 ? 8.109 39.25 27.062 1 93.94 116 ASP A O 1
ATOM 932 N N . PRO A 1 117 ? 8.555 37.125 26.953 1 96.12 117 PRO A N 1
ATOM 933 C CA . PRO A 1 117 ? 8.773 37.219 25.516 1 96.12 117 PRO A CA 1
ATOM 934 C C . PRO A 1 117 ? 7.516 37.625 24.75 1 96.12 117 PRO A C 1
ATOM 936 O O . PRO A 1 117 ? 6.41 37.219 25.125 1 96.12 117 PRO A O 1
ATOM 939 N N . ILE A 1 118 ? 7.695 38.219 23.672 1 97.44 118 ILE A N 1
ATOM 940 C CA . ILE A 1 118 ? 6.605 38.844 22.906 1 97.44 118 ILE A CA 1
ATOM 941 C C . ILE A 1 118 ? 6.391 38.062 21.609 1 97.44 118 ILE A C 1
ATOM 943 O O . ILE A 1 118 ? 7.355 37.625 20.969 1 97.44 118 ILE A O 1
ATOM 947 N N . THR A 1 119 ? 5.137 37.844 21.25 1 98.25 119 THR A N 1
ATOM 948 C CA . THR A 1 119 ? 4.738 37.406 19.922 1 98.25 119 THR A CA 1
ATOM 949 C C . THR A 1 119 ? 4.449 38.594 19.016 1 98.25 119 THR A C 1
ATOM 951 O O . THR A 1 119 ? 3.545 39.375 19.281 1 98.25 119 THR A O 1
ATOM 954 N N . LEU A 1 120 ? 5.211 38.656 17.984 1 98.5 120 LEU A N 1
ATOM 955 C CA . LEU A 1 120 ? 5.117 39.812 17.078 1 98.5 120 LEU A CA 1
ATOM 956 C C . LEU A 1 120 ? 4.672 39.344 15.695 1 98.5 120 LEU A C 1
ATOM 958 O O . LEU A 1 120 ? 5.371 38.594 15.031 1 98.5 120 LEU A O 1
ATOM 962 N N . ILE A 1 121 ? 3.514 39.875 15.219 1 98.5 121 ILE A N 1
ATOM 963 C CA . ILE A 1 121 ? 2.965 39.5 13.914 1 98.5 121 ILE A CA 1
ATOM 964 C C . ILE A 1 121 ? 2.936 40.75 13.016 1 98.5 121 ILE A C 1
ATOM 966 O O . ILE A 1 121 ? 2.178 41.688 13.266 1 98.5 121 ILE A O 1
ATOM 970 N N . LEU A 1 122 ? 3.695 40.75 11.961 1 98.31 122 LEU A N 1
ATOM 971 C CA . LEU A 1 122 ? 3.834 41.875 11.047 1 98.31 122 LEU A CA 1
ATOM 972 C C . LEU A 1 122 ? 3.559 41.469 9.609 1 98.31 122 LEU A C 1
ATOM 974 O O . LEU A 1 122 ? 4.332 41.781 8.703 1 98.31 122 LEU A O 1
ATOM 978 N N . ARG A 1 123 ? 2.502 40.844 9.398 1 98.06 123 ARG A N 1
ATOM 979 C CA . ARG A 1 123 ? 2.189 40.281 8.078 1 98.06 123 ARG A CA 1
ATOM 980 C C . ARG A 1 123 ? 1.803 41.406 7.102 1 98.06 123 ARG A C 1
ATOM 982 O O . ARG A 1 123 ? 1.159 42.375 7.488 1 98.06 123 ARG A O 1
ATOM 989 N N . LYS A 1 124 ? 2.225 41.281 5.855 1 97.06 124 LYS A N 1
ATOM 990 C CA . LYS A 1 124 ? 1.783 42.094 4.73 1 97.06 124 LYS A CA 1
ATOM 991 C C . LYS A 1 124 ? 1.92 43.562 5.047 1 97.06 124 LYS A C 1
ATOM 993 O O . LYS A 1 124 ? 0.928 44.312 5.059 1 97.06 124 LYS A O 1
ATOM 998 N N . ASN A 1 125 ? 3.113 43.969 5.184 1 97.69 125 ASN A N 1
ATOM 999 C CA . ASN A 1 125 ? 3.434 45.375 5.391 1 97.69 125 ASN A CA 1
ATOM 1000 C C . ASN A 1 125 ? 4.32 45.906 4.273 1 97.69 125 ASN A C 1
ATOM 1002 O O . ASN A 1 125 ? 4.277 45.406 3.146 1 97.69 125 ASN A O 1
ATOM 1006 N N . GLU A 1 126 ? 5 47.094 4.512 1 95.38 126 GLU A N 1
ATOM 1007 C CA . GLU A 1 126 ? 5.66 47.781 3.404 1 95.38 126 GLU A CA 1
ATOM 1008 C C . GLU A 1 126 ? 7.16 47.938 3.662 1 95.38 126 GLU A C 1
ATOM 1010 O O . GLU A 1 126 ? 7.801 48.844 3.123 1 95.38 126 GLU A O 1
ATOM 1015 N N . PHE A 1 127 ? 7.691 47.062 4.43 1 94.25 127 PHE A N 1
ATOM 1016 C CA . PHE A 1 127 ? 9.125 47.188 4.656 1 94.25 127 PHE A CA 1
ATOM 1017 C C . PHE A 1 127 ? 9.906 46.344 3.658 1 94.25 127 PHE A C 1
ATOM 1019 O O . PHE A 1 127 ? 9.352 45.406 3.059 1 94.25 127 PHE A O 1
ATOM 1026 N N . THR A 1 128 ? 11.133 46.719 3.492 1 97.12 128 THR A N 1
ATOM 1027 C CA . THR A 1 128 ? 12.023 46.156 2.496 1 97.12 128 THR A CA 1
ATOM 1028 C C . THR A 1 128 ? 13.219 45.469 3.166 1 97.12 128 THR A C 1
ATOM 1030 O O . THR A 1 128 ? 13.148 45.094 4.34 1 97.12 128 THR A O 1
ATOM 1033 N N . GLN A 1 129 ? 14.289 45.375 2.412 1 96.62 129 GLN A N 1
ATOM 1034 C CA . GLN A 1 129 ? 15.523 44.781 2.932 1 96.62 129 GLN A CA 1
ATOM 1035 C C . GLN A 1 129 ? 16.109 45.625 4.051 1 96.62 129 GLN A C 1
ATOM 1037 O O . GLN A 1 129 ? 16.75 45.125 4.965 1 96.62 129 GLN A O 1
ATOM 1042 N N . TYR A 1 130 ? 15.797 46.875 4.047 1 97.19 130 TYR A N 1
ATOM 1043 C CA . TYR A 1 130 ? 16.281 47.75 5.098 1 97.19 130 TYR A CA 1
ATOM 1044 C C . TYR A 1 130 ? 15.555 47.5 6.414 1 97.19 130 TYR A C 1
ATOM 1046 O O . TYR A 1 130 ? 16.156 47.531 7.484 1 97.19 130 TYR A O 1
ATOM 1054 N N . GLY A 1 131 ? 14.297 47.312 6.285 1 97.94 131 GLY A N 1
ATOM 1055 C CA . GLY A 1 131 ? 13.57 46.875 7.465 1 97.94 131 GLY A CA 1
ATOM 1056 C C . GLY A 1 131 ? 14.086 45.531 8.008 1 97.94 131 GLY A C 1
ATOM 1057 O O . GLY A 1 131 ? 14.141 45.344 9.227 1 97.94 131 GLY A O 1
ATOM 1058 N N . ALA A 1 132 ? 14.461 44.688 7.09 1 98.25 132 ALA A N 1
ATOM 1059 C CA . ALA A 1 132 ? 15.016 43.406 7.484 1 98.25 132 ALA A CA 1
ATOM 1060 C C . ALA A 1 132 ? 16.297 43.562 8.305 1 98.25 132 ALA A C 1
ATOM 1062 O O . ALA A 1 132 ? 16.562 42.781 9.211 1 98.25 132 ALA A O 1
ATOM 1063 N N . LYS A 1 133 ? 17.016 44.5 7.949 1 98.31 133 LYS A N 1
ATOM 1064 C CA . LYS A 1 133 ? 18.219 44.812 8.711 1 98.31 133 LYS A CA 1
ATOM 1065 C C . LYS A 1 133 ? 17.891 45.156 10.156 1 98.31 133 LYS A C 1
ATOM 1067 O O . LYS A 1 133 ? 18.578 44.75 11.086 1 98.31 133 LYS A O 1
ATOM 1072 N N . SER A 1 134 ? 16.906 45.906 10.336 1 98.5 134 SER A N 1
ATOM 1073 C CA . SER A 1 134 ? 16.453 46.281 11.672 1 98.5 134 SER A CA 1
ATOM 1074 C C . SER A 1 134 ? 15.953 45.062 12.438 1 98.5 134 SER A C 1
ATOM 1076 O O . SER A 1 134 ? 16.188 44.938 13.641 1 98.5 134 SER A O 1
ATOM 1078 N N . ILE A 1 135 ? 15.297 44.219 11.742 1 98.69 135 ILE A N 1
ATOM 1079 C CA . ILE A 1 135 ? 14.82 42.969 12.328 1 98.69 135 ILE A CA 1
ATOM 1080 C C . ILE A 1 135 ? 16.016 42.125 12.766 1 98.69 135 ILE A C 1
ATOM 1082 O O . ILE A 1 135 ? 16.031 41.625 13.883 1 98.69 135 ILE A O 1
ATOM 1086 N N . ALA A 1 136 ? 16.953 42 11.867 1 98.69 136 ALA A N 1
ATOM 1087 C CA . ALA A 1 136 ? 18.156 41.25 12.172 1 98.69 136 ALA A CA 1
ATOM 1088 C C . ALA A 1 136 ? 18.859 41.781 13.414 1 98.69 136 ALA A C 1
ATOM 1090 O O . ALA A 1 136 ? 19.391 41.031 14.227 1 98.69 136 ALA A O 1
ATOM 1091 N N . ARG A 1 137 ? 18.844 43.031 13.547 1 98.38 137 ARG A N 1
ATOM 1092 C CA . ARG A 1 137 ? 19.516 43.688 14.656 1 98.38 137 ARG A CA 1
ATOM 1093 C C . ARG A 1 137 ? 18.906 43.281 15.992 1 98.38 137 ARG A C 1
ATOM 1095 O O . ARG A 1 137 ? 19.609 42.844 16.906 1 98.38 137 ARG A O 1
ATOM 1102 N N . PHE A 1 138 ? 17.594 43.375 16.125 1 97.94 138 PHE A N 1
ATOM 1103 C CA . PHE A 1 138 ? 17.016 43.062 17.422 1 97.94 138 PHE A CA 1
ATOM 1104 C C . PHE A 1 138 ? 17.078 41.562 17.703 1 97.94 138 PHE A C 1
ATOM 1106 O O . PHE A 1 138 ? 17.109 41.156 18.859 1 97.94 138 PHE A O 1
ATOM 1113 N N . ILE A 1 139 ? 17.125 40.75 16.609 1 98.38 139 ILE A N 1
ATOM 1114 C CA . ILE A 1 139 ? 17.281 39.312 16.797 1 98.38 139 ILE A CA 1
ATOM 1115 C C . ILE A 1 139 ? 18.688 39.031 17.328 1 98.38 139 ILE A C 1
ATOM 1117 O O . ILE A 1 139 ? 18.844 38.281 18.281 1 98.38 139 ILE A O 1
ATOM 1121 N N . SER A 1 140 ? 19.672 39.625 16.703 1 97.94 140 SER A N 1
ATOM 1122 C CA . SER A 1 140 ? 21.062 39.375 17.062 1 97.94 140 SER A CA 1
ATOM 1123 C C . SER A 1 140 ? 21.359 39.812 18.5 1 97.94 140 SER A C 1
ATOM 1125 O O . SER A 1 140 ? 22.234 39.25 19.156 1 97.94 140 SER A O 1
ATOM 1127 N N . LEU A 1 141 ? 20.594 40.688 18.984 1 97.69 141 LEU A N 1
ATOM 1128 C CA . LEU A 1 141 ? 20.828 41.25 20.312 1 97.69 141 LEU A CA 1
ATOM 1129 C C . LEU A 1 141 ? 19.891 40.625 21.328 1 97.69 141 LEU A C 1
ATOM 1131 O O . LEU A 1 141 ? 19.781 41.125 22.453 1 97.69 141 LEU A O 1
ATOM 1135 N N . ASN A 1 142 ? 19.203 39.656 21.047 1 97.5 142 ASN A N 1
ATOM 1136 C CA . ASN A 1 142 ? 18.359 38.844 21.906 1 97.5 142 ASN A CA 1
ATOM 1137 C C . ASN A 1 142 ? 17.25 39.656 22.547 1 97.5 142 ASN A C 1
ATOM 1139 O O . ASN A 1 142 ? 17 39.562 23.75 1 97.5 142 ASN A O 1
ATOM 1143 N N . ALA A 1 143 ? 16.688 40.594 21.641 1 97.12 143 ALA A N 1
ATOM 1144 C CA . ALA A 1 143 ? 15.453 41.219 22.109 1 97.12 143 ALA A CA 1
ATOM 1145 C C . ALA A 1 143 ? 14.398 40.188 22.469 1 97.12 143 ALA A C 1
ATOM 1147 O O . ALA A 1 143 ? 14.422 39.062 21.953 1 97.12 143 ALA A O 1
ATOM 1148 N N . PRO A 1 144 ? 13.492 40.5 23.375 1 97.19 144 PRO A N 1
ATOM 1149 C CA . PRO A 1 144 ? 12.562 39.5 23.891 1 97.19 144 PRO A CA 1
ATOM 1150 C C . PRO A 1 144 ? 11.414 39.188 22.938 1 97.19 144 PRO A C 1
ATOM 1152 O O . PRO A 1 144 ? 10.25 39.375 23.297 1 97.19 144 PRO A O 1
ATOM 1155 N N . VAL A 1 145 ? 11.672 38.688 21.75 1 97.81 145 VAL A N 1
ATOM 1156 C CA . VAL A 1 145 ? 10.688 38.25 20.766 1 97.81 145 VAL A CA 1
ATOM 1157 C C . VAL A 1 145 ? 10.812 36.719 20.562 1 97.81 145 VAL A C 1
ATOM 1159 O O . VAL A 1 145 ? 11.836 36.25 20.078 1 97.81 145 VAL A O 1
ATOM 1162 N N . SER A 1 146 ? 9.797 36.094 20.938 1 97.81 146 SER A N 1
ATOM 1163 C CA . SER A 1 146 ? 9.859 34.625 20.859 1 97.81 146 SER A CA 1
ATOM 1164 C C . SER A 1 146 ? 9.195 34.125 19.594 1 97.81 146 SER A C 1
ATOM 1166 O O . SER A 1 146 ? 9.5 33 19.125 1 97.81 146 SER A O 1
ATOM 1168 N N . TRP A 1 147 ? 8.242 34.844 19.094 1 98.56 147 TRP A N 1
ATOM 1169 C CA . TRP A 1 147 ? 7.5 34.531 17.875 1 98.56 147 TRP A CA 1
ATOM 1170 C C . TRP A 1 147 ? 7.512 35.688 16.891 1 98.56 147 TRP A C 1
ATOM 1172 O O . TRP A 1 147 ? 7.066 36.781 17.234 1 98.56 147 TRP A O 1
ATOM 1182 N N . LEU A 1 148 ? 8.016 35.438 15.727 1 98.75 148 LEU A N 1
ATOM 1183 C CA . LEU A 1 148 ? 8.078 36.5 14.719 1 98.75 148 LEU A CA 1
ATOM 1184 C C . LEU A 1 148 ? 7.426 36.031 13.414 1 98.75 148 LEU A C 1
ATOM 1186 O O . LEU A 1 148 ? 7.906 35.094 12.773 1 98.75 148 LEU A O 1
ATOM 1190 N N . ASP A 1 149 ? 6.336 36.656 13.062 1 98.75 149 ASP A N 1
ATOM 1191 C CA . ASP A 1 149 ? 5.59 36.344 11.844 1 98.75 149 ASP A CA 1
ATOM 1192 C C . ASP A 1 149 ? 5.715 37.469 10.812 1 98.75 149 ASP A C 1
ATOM 1194 O O . ASP A 1 149 ? 5.164 38.562 11.008 1 98.75 149 ASP A O 1
ATOM 1198 N N . LEU A 1 150 ? 6.418 37.219 9.742 1 98.5 150 LEU A N 1
ATOM 1199 C CA . LEU A 1 150 ? 6.684 38.188 8.711 1 98.5 150 LEU A CA 1
ATOM 1200 C C . LEU A 1 150 ? 5.98 37.844 7.406 1 98.5 150 LEU A C 1
ATOM 1202 O O . LEU A 1 150 ? 6.301 38.375 6.348 1 98.5 150 LEU A O 1
ATOM 1206 N N . ARG A 1 151 ? 5.023 37.031 7.469 1 97.62 151 ARG A N 1
ATOM 1207 C CA . ARG A 1 151 ? 4.348 36.438 6.312 1 97.62 151 ARG A CA 1
ATOM 1208 C C . ARG A 1 151 ? 3.838 37.531 5.367 1 97.62 151 ARG A C 1
ATOM 1210 O O . ARG A 1 151 ? 3.266 38.531 5.809 1 97.62 151 ARG A O 1
ATOM 1217 N N . GLY A 1 152 ? 4.145 37.312 4.129 1 96.69 152 GLY A N 1
ATOM 1218 C CA . GLY A 1 152 ? 3.541 38.156 3.105 1 96.69 152 GLY A CA 1
ATOM 1219 C C . GLY A 1 152 ? 4.332 39.406 2.822 1 96.69 152 GLY A C 1
ATOM 1220 O O . GLY A 1 152 ? 3.871 40.312 2.094 1 96.69 152 GLY A O 1
ATOM 1221 N N . ASN A 1 153 ? 5.539 39.562 3.285 1 97.38 153 ASN A N 1
ATOM 1222 C CA . ASN A 1 153 ? 6.391 40.719 2.996 1 97.38 153 ASN A CA 1
ATOM 1223 C C . ASN A 1 153 ? 7.453 40.375 1.956 1 97.38 153 ASN A C 1
ATOM 1225 O O . ASN A 1 153 ? 8.633 40.25 2.287 1 97.38 153 ASN A O 1
ATOM 1229 N N . SER A 1 154 ? 7.102 40.406 0.738 1 95.5 154 SER A N 1
ATOM 1230 C CA . SER A 1 154 ? 7.938 39.938 -0.354 1 95.5 154 SER A CA 1
ATOM 1231 C C . SER A 1 154 ? 9.078 40.875 -0.653 1 95.5 154 SER A C 1
ATOM 1233 O O . SER A 1 154 ? 10.078 40.5 -1.259 1 95.5 154 SER A O 1
ATOM 1235 N N . GLN A 1 155 ? 8.938 42.031 -0.185 1 96.94 155 GLN A N 1
ATOM 1236 C CA . GLN A 1 155 ? 9.945 43.062 -0.478 1 96.94 155 GLN A CA 1
ATOM 1237 C C . GLN A 1 155 ? 11.18 42.875 0.397 1 96.94 155 GLN A C 1
ATOM 1239 O O . GLN A 1 155 ? 12.219 43.5 0.156 1 96.94 155 GLN A O 1
ATOM 1244 N N . ILE A 1 156 ? 11.117 42 1.333 1 97.38 156 ILE A N 1
ATOM 1245 C CA . ILE A 1 156 ? 12.312 41.656 2.102 1 97.38 156 ILE A CA 1
ATOM 1246 C C . ILE A 1 156 ? 13.375 41.062 1.169 1 97.38 156 ILE A C 1
ATOM 1248 O O . ILE A 1 156 ? 14.562 41.344 1.325 1 97.38 156 ILE A O 1
ATOM 1252 N N . THR A 1 157 ? 12.93 40.281 0.17 1 96.56 157 THR A N 1
ATOM 1253 C CA . THR A 1 157 ? 13.773 39.688 -0.845 1 96.56 157 THR A CA 1
ATOM 1254 C C . THR A 1 157 ? 14.75 38.688 -0.208 1 96.56 157 THR A C 1
ATOM 1256 O O . THR A 1 157 ? 14.789 38.562 1.016 1 96.56 157 THR A O 1
ATOM 1259 N N . ASP A 1 158 ? 15.508 38.031 -1.015 1 97 158 ASP A N 1
ATOM 1260 C CA . ASP A 1 158 ? 16.484 37.031 -0.573 1 97 158 ASP A CA 1
ATOM 1261 C C . ASP A 1 158 ? 17.594 37.656 0.253 1 97 158 ASP A C 1
ATOM 1263 O O . ASP A 1 158 ? 18.109 37.062 1.185 1 97 158 ASP A O 1
ATOM 1267 N N . GLU A 1 159 ? 17.922 38.844 -0.078 1 97.44 159 GLU A N 1
ATOM 1268 C CA . GLU A 1 159 ? 18.969 39.594 0.644 1 97.44 159 GLU A CA 1
ATOM 1269 C C . GLU A 1 159 ? 18.562 39.844 2.092 1 97.44 159 GLU A C 1
ATOM 1271 O O . GLU A 1 159 ? 19.359 39.688 3.008 1 97.44 159 GLU A O 1
ATOM 1276 N N . GLY A 1 160 ? 17.375 40.312 2.238 1 98.12 160 GLY A N 1
ATOM 1277 C CA . GLY A 1 160 ? 16.891 40.531 3.586 1 98.12 160 GLY A CA 1
ATOM 1278 C C . GLY A 1 160 ? 16.797 39.25 4.41 1 98.12 160 GLY A C 1
ATOM 1279 O O . GLY A 1 160 ? 17.078 39.281 5.613 1 98.12 160 GLY A O 1
ATOM 1280 N N . ILE A 1 161 ? 16.438 38.219 3.779 1 98 161 ILE A N 1
ATOM 1281 C CA . ILE A 1 161 ? 16.344 36.906 4.457 1 98 161 ILE A CA 1
ATOM 1282 C C . ILE A 1 161 ? 17.719 36.5 4.953 1 98 161 ILE A C 1
ATOM 1284 O O . ILE A 1 161 ? 17.859 35.969 6.051 1 98 161 ILE A O 1
ATOM 1288 N N . GLN A 1 162 ? 18.703 36.719 4.16 1 98.06 162 GLN A N 1
ATOM 1289 C CA . GLN A 1 162 ? 20.062 36.406 4.57 1 98.06 162 GLN A CA 1
ATOM 1290 C C . GLN A 1 162 ? 20.438 37.156 5.863 1 98.06 162 GLN A C 1
ATOM 1292 O O . GLN A 1 162 ? 21.047 36.562 6.762 1 98.06 162 GLN A O 1
ATOM 1297 N N . LEU A 1 163 ? 20.094 38.344 5.938 1 98.19 163 LEU A N 1
ATOM 1298 C CA . LEU A 1 163 ? 20.406 39.156 7.113 1 98.19 163 LEU A CA 1
ATOM 1299 C C . LEU A 1 163 ? 19.703 38.594 8.352 1 98.19 163 LEU A C 1
ATOM 1301 O O . LEU A 1 163 ? 20.328 38.438 9.398 1 98.19 163 LEU A O 1
ATOM 1305 N N . ILE A 1 164 ? 18.484 38.344 8.164 1 98.62 164 ILE A N 1
ATOM 1306 C CA . ILE A 1 164 ? 17.703 37.812 9.273 1 98.62 164 ILE A CA 1
ATOM 1307 C C . ILE A 1 164 ? 18.281 36.438 9.695 1 98.62 164 ILE A C 1
ATOM 1309 O O . ILE A 1 164 ? 18.453 36.188 10.891 1 98.62 164 ILE A O 1
ATOM 1313 N N . ALA A 1 165 ? 18.609 35.656 8.695 1 98.38 165 ALA A N 1
ATOM 1314 C CA . ALA A 1 165 ? 19.141 34.344 8.961 1 98.38 165 ALA A CA 1
ATOM 1315 C C . ALA A 1 165 ? 20.438 34.438 9.758 1 98.38 165 ALA A C 1
ATOM 1317 O O . ALA A 1 165 ? 20.609 33.719 10.758 1 98.38 165 ALA A O 1
ATOM 1318 N N . ARG A 1 166 ? 21.328 35.188 9.414 1 98.12 166 ARG A N 1
ATOM 1319 C CA . ARG A 1 166 ? 22.625 35.312 10.07 1 98.12 166 ARG A CA 1
ATOM 1320 C C . ARG A 1 166 ? 22.469 35.781 11.508 1 98.12 166 ARG A C 1
ATOM 1322 O O . ARG A 1 166 ? 23.266 35.406 12.383 1 98.12 166 ARG A O 1
ATOM 1329 N N . SER A 1 167 ? 21.484 36.562 11.711 1 98.38 167 SER A N 1
ATOM 1330 C CA . SER A 1 167 ? 21.266 37.094 13.062 1 98.38 167 SER A CA 1
ATOM 1331 C C . SER A 1 167 ? 20.844 35.969 14.016 1 98.38 167 SER A C 1
ATOM 1333 O O . SER A 1 167 ? 20.984 36.094 15.234 1 98.38 167 SER A O 1
ATOM 1335 N N . LEU A 1 168 ? 20.406 34.875 13.484 1 98.12 168 LEU A N 1
ATOM 1336 C CA . LEU A 1 168 ? 19.953 33.75 14.297 1 98.12 168 LEU A CA 1
ATOM 1337 C C . LEU A 1 168 ? 21.125 33.062 14.977 1 98.12 168 LEU A C 1
ATOM 1339 O O . LEU A 1 168 ? 20.938 32.375 15.969 1 98.12 168 LEU A O 1
ATOM 1343 N N . GLU A 1 169 ? 22.297 33.25 14.492 1 96.88 169 GLU A N 1
ATOM 1344 C CA . GLU A 1 169 ? 23.469 32.594 15.023 1 96.88 169 GLU A CA 1
ATOM 1345 C C . GLU A 1 169 ? 23.688 32.906 16.5 1 96.88 169 GLU A C 1
ATOM 1347 O O . GLU A 1 169 ? 24.109 32.062 17.281 1 96.88 169 GLU A O 1
ATOM 1352 N N . THR A 1 170 ? 23.312 34.094 16.828 1 96.56 170 THR A N 1
ATOM 1353 C CA . THR A 1 170 ? 23.562 34.531 18.188 1 96.56 170 THR A CA 1
ATOM 1354 C C . THR A 1 170 ? 22.266 34.562 19 1 96.56 170 THR A C 1
ATOM 1356 O O . THR A 1 170 ? 22.297 34.812 20.203 1 96.56 170 THR A O 1
ATOM 1359 N N . ASN A 1 171 ? 21.234 34.312 18.406 1 97.38 171 ASN A N 1
ATOM 1360 C CA . ASN A 1 171 ? 19.938 34.438 19.078 1 97.38 171 ASN A CA 1
ATOM 1361 C C . ASN A 1 171 ? 19.641 33.219 19.969 1 97.38 171 ASN A C 1
ATOM 1363 O O . ASN A 1 171 ? 19.938 32.094 19.594 1 97.38 171 ASN A O 1
ATOM 1367 N N . THR A 1 172 ? 19.078 33.469 21.109 1 97.19 172 THR A N 1
ATOM 1368 C CA . THR A 1 172 ? 18.75 32.375 22.031 1 97.19 172 THR A CA 1
ATOM 1369 C C . THR A 1 172 ? 17.297 32.469 22.5 1 97.19 172 THR A C 1
ATOM 1371 O O . THR A 1 172 ? 16.906 31.797 23.453 1 97.19 172 THR A O 1
ATOM 1374 N N . ILE A 1 173 ? 16.469 33.312 21.781 1 96.88 173 ILE A N 1
ATOM 1375 C CA . ILE A 1 173 ? 15.141 33.594 22.328 1 96.88 173 ILE A CA 1
ATOM 1376 C C . ILE A 1 173 ? 14.078 33.188 21.312 1 96.88 173 ILE A C 1
ATOM 1378 O O . ILE A 1 173 ? 13.086 32.562 21.672 1 96.88 173 ILE A O 1
ATOM 1382 N N . LEU A 1 174 ? 14.312 33.5 20.031 1 97.94 174 LEU A N 1
ATOM 1383 C CA . LEU A 1 174 ? 13.32 33.281 19 1 97.94 174 LEU A CA 1
ATOM 1384 C C . LEU A 1 174 ? 13.039 31.781 18.828 1 97.94 174 LEU A C 1
ATOM 1386 O O . LEU A 1 174 ? 13.961 30.984 18.625 1 97.94 174 LEU A O 1
ATOM 1390 N N . SER A 1 175 ? 11.789 31.469 18.906 1 98.25 175 SER A N 1
ATOM 1391 C CA . SER A 1 175 ? 11.398 30.062 18.828 1 98.25 175 SER A CA 1
ATOM 1392 C C . SER A 1 175 ? 10.641 29.766 17.547 1 98.25 175 SER A C 1
ATOM 1394 O O . SER A 1 175 ? 10.633 28.625 17.078 1 98.25 175 SER A O 1
ATOM 1396 N N . LEU A 1 176 ? 9.977 30.719 17.031 1 98.69 176 LEU A N 1
ATOM 1397 C CA . LEU A 1 176 ? 9.211 30.547 15.797 1 98.69 176 LEU A CA 1
ATOM 1398 C C . LEU A 1 176 ? 9.469 31.688 14.828 1 98.69 176 LEU A C 1
ATOM 1400 O O . LEU A 1 176 ? 9.43 32.875 15.219 1 98.69 176 LEU A O 1
ATOM 1404 N N . LEU A 1 177 ? 9.742 31.344 13.602 1 98.69 177 LEU A N 1
ATOM 1405 C CA . LEU A 1 177 ? 9.969 32.312 12.539 1 98.69 177 LEU A CA 1
ATOM 1406 C C . LEU A 1 177 ? 9.133 31.984 11.305 1 98.69 177 LEU A C 1
ATOM 1408 O O . LEU A 1 177 ? 9.289 30.906 10.719 1 98.69 177 LEU A O 1
ATOM 1412 N N . ASP A 1 178 ? 8.242 32.844 10.977 1 98.56 178 ASP A N 1
ATOM 1413 C CA . ASP A 1 178 ? 7.395 32.688 9.797 1 98.56 178 ASP A CA 1
ATOM 1414 C C . ASP A 1 178 ? 7.871 33.562 8.656 1 98.56 178 ASP A C 1
ATOM 1416 O O . ASP A 1 178 ? 7.758 34.781 8.727 1 98.56 178 ASP A O 1
ATOM 1420 N N . LEU A 1 179 ? 8.375 32.938 7.66 1 97.94 179 LEU A N 1
ATOM 1421 C CA . LEU A 1 179 ? 8.906 33.656 6.512 1 97.94 179 LEU A CA 1
ATOM 1422 C C . LEU A 1 179 ? 8.133 33.312 5.246 1 97.94 179 LEU A C 1
ATOM 1424 O O . LEU A 1 179 ? 8.68 33.375 4.141 1 97.94 179 LEU A O 1
ATOM 1428 N N . ILE A 1 180 ? 6.93 33 5.383 1 97.25 180 ILE A N 1
ATOM 1429 C CA . ILE A 1 180 ? 6.09 32.625 4.246 1 97.25 180 ILE A CA 1
ATOM 1430 C C . ILE A 1 180 ? 5.957 33.812 3.295 1 97.25 180 ILE A C 1
ATOM 1432 O O . ILE A 1 180 ? 5.598 34.906 3.713 1 97.25 180 ILE A O 1
ATOM 1436 N N . LYS A 1 181 ? 6.297 33.594 2.041 1 95.94 181 LYS A N 1
ATOM 1437 C CA . LYS A 1 181 ? 6.184 34.594 0.975 1 95.94 181 LYS A CA 1
ATOM 1438 C C . LYS A 1 181 ? 6.977 35.844 1.308 1 95.94 181 LYS A C 1
ATOM 1440 O O . LYS A 1 181 ? 6.469 36.969 1.178 1 95.94 181 LYS A O 1
ATOM 1445 N N . CYS A 1 182 ? 8.195 35.656 1.819 1 96.81 182 CYS A N 1
ATOM 1446 C CA . CYS A 1 182 ? 9.055 36.781 2.158 1 96.81 182 CYS A CA 1
ATOM 1447 C C . CYS A 1 182 ? 10.195 36.906 1.154 1 96.81 182 CYS A C 1
ATOM 1449 O O . CYS A 1 182 ? 11.078 37.75 1.326 1 96.81 182 CYS A O 1
ATOM 1451 N N . GLY A 1 183 ? 10.172 36.062 0.174 1 95.25 183 GLY A N 1
ATOM 1452 C CA . GLY A 1 183 ? 11.164 36.156 -0.886 1 95.25 183 GLY A CA 1
ATOM 1453 C C . GLY A 1 183 ? 12.43 35.375 -0.601 1 95.25 183 GLY A C 1
ATOM 1454 O O . GLY A 1 183 ? 13.523 35.812 -0.975 1 95.25 183 GLY A O 1
ATOM 1455 N N . CYS A 1 184 ? 12.32 34.281 0.029 1 95.44 184 CYS A N 1
ATOM 1456 C CA . CYS A 1 184 ? 13.469 33.438 0.333 1 95.44 184 CYS A CA 1
ATOM 1457 C C . CYS A 1 184 ? 13.977 32.75 -0.918 1 95.44 184 CYS A C 1
ATOM 1459 O O . CYS A 1 184 ? 13.211 32.031 -1.586 1 95.44 184 CYS A O 1
ATOM 1461 N N . GLY A 1 185 ? 15.234 32.906 -1.251 1 94.31 185 GLY A N 1
ATOM 1462 C CA . GLY A 1 185 ? 15.875 32.25 -2.381 1 94.31 185 GLY A CA 1
ATOM 1463 C C . GLY A 1 185 ? 17 31.328 -1.974 1 94.31 185 GLY A C 1
ATOM 1464 O O . GLY A 1 185 ? 17.016 30.812 -0.85 1 94.31 185 GLY A O 1
ATOM 1465 N N . LYS A 1 186 ? 17.906 31.062 -2.908 1 94.56 186 LYS A N 1
ATOM 1466 C CA . LYS A 1 186 ? 19 30.125 -2.68 1 94.56 186 LYS A CA 1
ATOM 1467 C C . LYS A 1 186 ? 19.938 30.625 -1.591 1 94.56 186 LYS A C 1
ATOM 1469 O O . LYS A 1 186 ? 20.375 29.859 -0.726 1 94.56 186 LYS A O 1
ATOM 1474 N N . ASP A 1 187 ? 20.219 31.875 -1.625 1 96.25 187 ASP A N 1
ATOM 1475 C CA . ASP A 1 187 ? 21.156 32.438 -0.664 1 96.25 187 ASP A CA 1
ATOM 1476 C C . ASP A 1 187 ? 20.531 32.531 0.727 1 96.25 187 ASP A C 1
ATOM 1478 O O . ASP A 1 187 ? 21.219 32.312 1.733 1 96.25 187 ASP A O 1
ATOM 1482 N N . GLY A 1 188 ? 19.312 32.906 0.755 1 96.62 188 GLY A N 1
ATOM 1483 C CA . GLY A 1 188 ? 18.594 32.938 2.02 1 96.62 188 GLY A CA 1
ATOM 1484 C C . GLY A 1 188 ? 18.516 31.562 2.676 1 96.62 188 GLY A C 1
ATOM 1485 O O . GLY A 1 188 ? 18.766 31.438 3.875 1 96.62 188 GLY A O 1
ATOM 1486 N N . ALA A 1 189 ? 18.25 30.609 1.851 1 95.69 189 ALA A N 1
ATOM 1487 C CA . ALA A 1 189 ? 18.156 29.25 2.352 1 95.69 189 ALA A CA 1
ATOM 1488 C C . ALA A 1 189 ? 19.5 28.766 2.881 1 95.69 189 ALA A C 1
ATOM 1490 O O . ALA A 1 189 ? 19.562 28.078 3.908 1 95.69 189 ALA A O 1
ATOM 1491 N N . ALA A 1 190 ? 20.5 29.062 2.199 1 96.06 190 ALA A N 1
ATOM 1492 C CA . ALA A 1 190 ? 21.844 28.688 2.635 1 96.06 190 ALA A CA 1
ATOM 1493 C C . ALA A 1 190 ? 22.188 29.359 3.967 1 96.06 190 ALA A C 1
ATOM 1495 O O . ALA A 1 190 ? 22.766 28.719 4.852 1 96.06 190 ALA A O 1
ATOM 1496 N N . ALA A 1 191 ? 21.875 30.578 4.047 1 97.38 191 ALA A N 1
ATOM 1497 C CA . ALA A 1 191 ? 22.141 31.312 5.285 1 97.38 191 ALA A CA 1
ATOM 1498 C C . ALA A 1 191 ? 21.359 30.734 6.449 1 97.38 191 ALA A C 1
ATOM 1500 O O . ALA A 1 191 ? 21.875 30.625 7.566 1 97.38 191 ALA A O 1
ATOM 1501 N N . ILE A 1 192 ? 20.156 30.438 6.195 1 97.19 192 ILE A N 1
ATOM 1502 C CA . ILE A 1 192 ? 19.312 29.812 7.215 1 97.19 192 ILE A CA 1
ATOM 1503 C C . ILE A 1 192 ? 19.953 28.5 7.684 1 97.19 192 ILE A C 1
ATOM 1505 O O . ILE A 1 192 ? 20.094 28.266 8.883 1 97.19 192 ILE A O 1
ATOM 1509 N N . SER A 1 193 ? 20.328 27.703 6.715 1 95.81 193 SER A N 1
ATOM 1510 C CA . SER A 1 193 ? 20.938 26.406 7.016 1 95.81 193 SER A CA 1
ATOM 1511 C C . SER A 1 193 ? 22.188 26.562 7.871 1 95.81 193 SER A C 1
ATOM 1513 O O . SER A 1 193 ? 22.328 25.891 8.891 1 95.81 193 SER A O 1
ATOM 1515 N N . ASP A 1 194 ? 22.984 27.438 7.504 1 95.62 194 ASP A N 1
ATOM 1516 C CA . ASP A 1 194 ? 24.25 27.672 8.211 1 95.62 194 ASP A CA 1
ATOM 1517 C C . ASP A 1 194 ? 24 28.172 9.633 1 95.62 194 ASP A C 1
ATOM 1519 O O . ASP A 1 194 ? 24.625 27.688 10.586 1 95.62 194 ASP A O 1
ATOM 1523 N N . SER A 1 195 ? 23.156 29.078 9.734 1 97 195 SER A N 1
ATOM 1524 C CA . SER A 1 195 ? 22.906 29.719 11.023 1 97 195 SER A CA 1
ATOM 1525 C C . SER A 1 195 ? 22.234 28.766 12 1 97 195 SER A C 1
ATOM 1527 O O . SER A 1 195 ? 22.531 28.797 13.203 1 97 195 SER A O 1
ATOM 1529 N N . LEU A 1 196 ? 21.422 27.922 11.469 1 95.88 196 LEU A N 1
ATOM 1530 C CA . LEU A 1 196 ? 20.641 27.047 12.344 1 95.88 196 LEU A CA 1
ATOM 1531 C C . LEU A 1 196 ? 21.484 25.891 12.844 1 95.88 196 LEU A C 1
ATOM 1533 O O . LEU A 1 196 ? 21.109 25.203 13.789 1 95.88 196 LEU A O 1
ATOM 1537 N N . THR A 1 197 ? 22.641 25.703 12.289 1 93.31 197 THR A N 1
ATOM 1538 C CA . THR A 1 197 ? 23.562 24.719 12.859 1 93.31 197 THR A CA 1
ATOM 1539 C C . THR A 1 197 ? 24.125 25.203 14.18 1 93.31 197 THR A C 1
ATOM 1541 O O . THR A 1 197 ? 24.594 24.406 15 1 93.31 197 THR A O 1
ATOM 1544 N N . LYS A 1 198 ? 24.016 26.469 14.328 1 94.25 198 LYS A N 1
ATOM 1545 C CA . LYS A 1 198 ? 24.562 27.078 15.531 1 94.25 198 LYS A CA 1
ATOM 1546 C C . LYS A 1 198 ? 23.469 27.516 16.484 1 94.25 198 LYS A C 1
ATOM 1548 O O . LYS A 1 198 ? 23.719 27.734 17.672 1 94.25 198 LYS A O 1
ATOM 1553 N N . ASN A 1 199 ? 22.344 27.641 15.984 1 95.88 199 ASN A N 1
ATOM 1554 C CA . ASN A 1 199 ? 21.203 28.094 16.766 1 95.88 199 ASN A CA 1
ATOM 1555 C C . ASN A 1 199 ? 20.469 26.922 17.422 1 95.88 199 ASN A C 1
ATOM 1557 O O . ASN A 1 199 ? 20.266 25.891 16.797 1 95.88 199 ASN A O 1
ATOM 1561 N N . ARG A 1 200 ? 19.984 27.109 18.688 1 95.12 200 ARG A N 1
ATOM 1562 C CA . ARG A 1 200 ? 19.297 26.031 19.391 1 95.12 200 ARG A CA 1
ATOM 1563 C C . ARG A 1 200 ? 17.922 26.484 19.875 1 95.12 200 ARG A C 1
ATOM 1565 O O . ARG A 1 200 ? 17.141 25.672 20.375 1 95.12 200 ARG A O 1
ATOM 1572 N N . SER A 1 201 ? 17.641 27.719 19.609 1 96.38 201 SER A N 1
ATOM 1573 C CA . SER A 1 201 ? 16.406 28.25 20.156 1 96.38 201 SER A CA 1
ATOM 1574 C C . SER A 1 201 ? 15.266 28.141 19.156 1 96.38 201 SER A C 1
ATOM 1576 O O . SER A 1 201 ? 14.125 27.859 19.531 1 96.38 201 SER A O 1
ATOM 1578 N N . LEU A 1 202 ? 15.539 28.297 17.828 1 97.81 202 LEU A N 1
ATOM 1579 C CA . LEU A 1 202 ? 14.484 28.25 16.828 1 97.81 202 LEU A CA 1
ATOM 1580 C C . LEU A 1 202 ? 13.945 26.828 16.672 1 97.81 202 LEU A C 1
ATOM 1582 O O . LEU A 1 202 ? 14.695 25.906 16.344 1 97.81 202 LEU A O 1
ATOM 1586 N N . LYS A 1 203 ? 12.641 26.703 16.875 1 98.19 203 LYS A N 1
ATOM 1587 C CA . LYS A 1 203 ? 12.031 25.375 16.844 1 98.19 203 LYS A CA 1
ATOM 1588 C C . LYS A 1 203 ? 11.102 25.234 15.648 1 98.19 203 LYS A C 1
ATOM 1590 O O . LYS A 1 203 ? 10.891 24.125 15.156 1 98.19 203 LYS A O 1
ATOM 1595 N N . THR A 1 204 ? 10.531 26.328 15.219 1 98.56 204 THR A N 1
ATOM 1596 C CA . THR A 1 204 ? 9.555 26.297 14.133 1 98.56 204 THR A CA 1
ATOM 1597 C C . THR A 1 204 ? 9.953 27.25 13.023 1 98.56 204 THR A C 1
ATOM 1599 O O . THR A 1 204 ? 10.188 28.438 13.273 1 98.56 204 THR A O 1
ATOM 1602 N N . LEU A 1 205 ? 10.016 26.719 11.828 1 98.44 205 LEU A N 1
ATOM 1603 C CA . LEU A 1 205 ? 10.344 27.531 10.656 1 98.44 205 LEU A CA 1
ATOM 1604 C C . LEU A 1 205 ? 9.32 27.312 9.547 1 98.44 205 LEU A C 1
ATOM 1606 O O . LEU A 1 205 ? 9.031 26.172 9.18 1 98.44 205 LEU A O 1
ATOM 1610 N N . LEU A 1 206 ? 8.758 28.359 9.062 1 98.12 206 LEU A N 1
ATOM 1611 C CA . LEU A 1 206 ? 7.801 28.297 7.965 1 98.12 206 LEU A CA 1
ATOM 1612 C C . LEU A 1 206 ? 8.344 28.984 6.723 1 98.12 206 LEU A C 1
ATOM 1614 O O . LEU A 1 206 ? 8.758 30.141 6.785 1 98.12 206 LEU A O 1
ATOM 1618 N N . LEU A 1 207 ? 8.32 28.266 5.652 1 96.56 207 LEU A N 1
ATOM 1619 C CA . LEU A 1 207 ? 8.766 28.781 4.363 1 96.56 207 LEU A CA 1
ATOM 1620 C C . LEU A 1 207 ? 7.734 28.5 3.277 1 96.56 207 LEU A C 1
ATOM 1622 O O . LEU A 1 207 ? 7.066 27.469 3.301 1 96.56 207 LEU A O 1
ATOM 1626 N N . GLN A 1 208 ? 7.566 29.469 2.459 1 92.81 208 GLN A N 1
ATOM 1627 C CA . GLN A 1 208 ? 6.707 29.281 1.298 1 92.81 208 GLN A CA 1
ATOM 1628 C C . GLN A 1 208 ? 7.223 30.062 0.095 1 92.81 208 GLN A C 1
ATOM 1630 O O . GLN A 1 208 ? 6.734 31.156 -0.195 1 92.81 208 GLN A O 1
ATOM 1635 N N . ASP A 1 209 ? 8.195 29.719 -0.541 1 88.19 209 ASP A N 1
ATOM 1636 C CA . ASP A 1 209 ? 8.727 30.266 -1.781 1 88.19 209 ASP A CA 1
ATOM 1637 C C . ASP A 1 209 ? 9.109 29.156 -2.76 1 88.19 209 ASP A C 1
ATOM 1639 O O . ASP A 1 209 ? 9.078 27.984 -2.408 1 88.19 209 ASP A O 1
ATOM 1643 N N . LYS A 1 210 ? 9.328 29.609 -4 1 89.81 210 LYS A N 1
ATOM 1644 C CA . LYS A 1 210 ? 9.734 28.625 -5 1 89.81 210 LYS A CA 1
ATOM 1645 C C . LYS A 1 210 ? 11.211 28.266 -4.844 1 89.81 210 LYS A C 1
ATOM 1647 O O . LYS A 1 210 ? 12.086 29.094 -5.047 1 89.81 210 LYS A O 1
ATOM 1652 N N . PHE A 1 211 ? 11.406 27.031 -4.465 1 92.06 211 PHE A N 1
ATOM 1653 C CA . PHE A 1 211 ? 12.781 26.609 -4.219 1 92.06 211 PHE A CA 1
ATOM 1654 C C . PHE A 1 211 ? 13.32 25.812 -5.398 1 92.06 211 PHE A C 1
ATOM 1656 O O . PHE A 1 211 ? 12.57 25.109 -6.082 1 92.06 211 PHE A O 1
ATOM 1663 N N . GLU A 1 212 ? 14.57 26.094 -5.59 1 92.75 212 GLU A N 1
ATOM 1664 C CA . GLU A 1 212 ? 15.352 25.281 -6.527 1 92.75 212 GLU A CA 1
ATOM 1665 C C . GLU A 1 212 ? 16.328 24.375 -5.789 1 92.75 212 GLU A C 1
ATOM 1667 O O . GLU A 1 212 ? 16.312 24.297 -4.559 1 92.75 212 GLU A O 1
ATOM 1672 N N . ASP A 1 213 ? 17.141 23.719 -6.516 1 92.81 213 ASP A N 1
ATOM 1673 C CA . ASP A 1 213 ? 18.016 22.656 -5.996 1 92.81 213 ASP A CA 1
ATOM 1674 C C . ASP A 1 213 ? 18.953 23.188 -4.918 1 92.81 213 ASP A C 1
ATOM 1676 O O . ASP A 1 213 ? 19.094 22.578 -3.854 1 92.81 213 ASP A O 1
ATOM 1680 N N . PRO A 1 214 ? 19.516 24.312 -5.047 1 93 214 PRO A N 1
ATOM 1681 C CA . PRO A 1 214 ? 20.469 24.781 -4.031 1 93 214 PRO A CA 1
ATOM 1682 C C . PRO A 1 214 ? 19.812 25.047 -2.68 1 93 214 PRO A C 1
ATOM 1684 O O . PRO A 1 214 ? 20.391 24.75 -1.633 1 93 214 PRO A O 1
ATOM 1687 N N . ALA A 1 215 ? 18.688 25.594 -2.758 1 93.31 215 ALA A N 1
ATOM 1688 C CA . ALA A 1 215 ? 17.969 25.906 -1.521 1 93.31 215 ALA A CA 1
ATOM 1689 C C . ALA A 1 215 ? 17.625 24.625 -0.757 1 93.31 215 ALA A C 1
ATOM 1691 O O . ALA A 1 215 ? 17.844 24.547 0.457 1 93.31 215 ALA A O 1
ATOM 1692 N N . ILE A 1 216 ? 17.188 23.656 -1.485 1 95.38 216 ILE A N 1
ATOM 1693 C CA . ILE A 1 216 ? 16.781 22.391 -0.869 1 95.38 216 ILE A CA 1
ATOM 1694 C C . ILE A 1 216 ? 18 21.641 -0.382 1 95.38 216 ILE A C 1
ATOM 1696 O O . ILE A 1 216 ? 17.969 21 0.67 1 95.38 216 ILE A O 1
ATOM 1700 N N . SER A 1 217 ? 19.031 21.719 -1.111 1 95.69 217 SER A N 1
ATOM 1701 C CA . SER A 1 217 ? 20.281 21.078 -0.692 1 95.69 217 SER A CA 1
ATOM 1702 C C . SER A 1 217 ? 20.781 21.672 0.622 1 95.69 217 SER A C 1
ATOM 1704 O O . SER A 1 217 ? 21.266 20.938 1.494 1 95.69 217 SER A O 1
ATOM 1706 N N . SER A 1 218 ? 20.672 22.938 0.712 1 94.81 218 SER A N 1
ATOM 1707 C CA . SER A 1 218 ? 21.078 23.594 1.947 1 94.81 218 SER A CA 1
ATOM 1708 C C . SER A 1 218 ? 20.203 23.172 3.119 1 94.81 218 SER A C 1
ATOM 1710 O O . SER A 1 218 ? 20.703 22.859 4.199 1 94.81 218 SER A O 1
ATOM 1712 N N . LEU A 1 219 ? 18.969 23.156 2.9 1 95.25 219 LEU A N 1
ATOM 1713 C CA . LEU A 1 219 ? 18.047 22.719 3.945 1 95.25 219 LEU A CA 1
ATOM 1714 C C . LEU A 1 219 ? 18.312 21.266 4.324 1 95.25 219 LEU A C 1
ATOM 1716 O O . LEU A 1 219 ? 18.234 20.906 5.504 1 95.25 219 LEU A O 1
ATOM 1720 N N . GLY A 1 220 ? 18.547 20.5 3.297 1 96 220 GLY A N 1
ATOM 1721 C CA . GLY A 1 220 ? 18.906 19.109 3.547 1 96 220 GLY A CA 1
ATOM 1722 C C . GLY A 1 220 ? 20.125 18.953 4.43 1 96 220 GLY A C 1
ATOM 1723 O O . GLY A 1 220 ? 20.156 18.109 5.324 1 96 220 GLY A O 1
ATOM 1724 N N . THR A 1 221 ? 21.109 19.75 4.188 1 95.06 221 THR A N 1
ATOM 1725 C CA . THR A 1 221 ? 22.328 19.734 4.992 1 95.06 221 THR A CA 1
ATOM 1726 C C . THR A 1 221 ? 22.031 20.062 6.453 1 95.06 221 THR A C 1
ATOM 1728 O O . THR A 1 221 ? 22.547 19.406 7.363 1 95.06 221 THR A O 1
ATOM 1731 N N . LEU A 1 222 ? 21.203 21 6.594 1 95.56 222 LEU A N 1
ATOM 1732 C CA . LEU A 1 222 ? 20.781 21.359 7.941 1 95.56 222 LEU A CA 1
ATOM 1733 C C . LEU A 1 222 ? 20.094 20.172 8.625 1 95.56 222 LEU A C 1
ATOM 1735 O O . LEU A 1 222 ? 20.422 19.828 9.766 1 95.56 222 LEU A O 1
ATOM 1739 N N . LEU A 1 223 ? 19.219 19.562 7.938 1 96 223 LEU A N 1
ATOM 1740 C CA . LEU A 1 223 ? 18.359 18.516 8.516 1 96 223 LEU A CA 1
ATOM 1741 C C . LEU A 1 223 ? 19.172 17.266 8.805 1 96 223 LEU A C 1
ATOM 1743 O O . LEU A 1 223 ? 18.844 16.5 9.719 1 96 223 LEU A O 1
ATOM 1747 N N . SER A 1 224 ? 20.219 17.078 8.094 1 94.38 224 SER A N 1
ATOM 1748 C CA . SER A 1 224 ? 21.062 15.898 8.312 1 94.38 224 SER A CA 1
ATOM 1749 C C . SER A 1 224 ? 22.078 16.141 9.422 1 94.38 224 SER A C 1
ATOM 1751 O O . SER A 1 224 ? 22.703 15.195 9.906 1 94.38 224 SER A O 1
ATOM 1753 N N . ASN A 1 225 ? 22.172 17.359 9.797 1 93.81 225 ASN A N 1
ATOM 1754 C CA . ASN A 1 225 ? 23.094 17.703 10.867 1 93.81 225 ASN A CA 1
ATOM 1755 C C . ASN A 1 225 ? 22.609 17.203 12.227 1 93.81 225 ASN A C 1
ATOM 1757 O O . ASN A 1 225 ? 21.484 17.531 12.633 1 93.81 225 ASN A O 1
ATOM 1761 N N . PRO A 1 226 ? 23.422 16.516 12.953 1 91.38 226 PRO A N 1
ATOM 1762 C CA . PRO A 1 226 ? 23.016 15.992 14.25 1 91.38 226 PRO A CA 1
ATOM 1763 C C . PRO A 1 226 ? 22.703 17.078 15.266 1 91.38 226 PRO A C 1
ATOM 1765 O O . PRO A 1 226 ? 22 16.844 16.25 1 91.38 226 PRO A O 1
ATOM 1768 N N . LEU A 1 227 ? 23.156 18.281 14.93 1 90.06 227 LEU A N 1
ATOM 1769 C CA . LEU A 1 227 ? 22.953 19.375 15.867 1 90.06 227 LEU A CA 1
ATOM 1770 C C . LEU A 1 227 ? 21.688 20.156 15.516 1 90.06 227 LEU A C 1
ATOM 1772 O O . LEU A 1 227 ? 21.328 21.109 16.219 1 90.06 227 LEU A O 1
ATOM 1776 N N . CYS A 1 228 ? 21.047 19.719 14.477 1 92.5 228 CYS A N 1
ATOM 1777 C CA . CYS A 1 228 ? 19.812 20.391 14.102 1 92.5 228 CYS A CA 1
ATOM 1778 C C . CYS A 1 228 ? 18.797 20.328 15.234 1 92.5 228 CYS A C 1
ATOM 1780 O O . CYS A 1 228 ? 18.516 19.266 15.766 1 92.5 228 CYS A O 1
ATOM 1782 N N . SER A 1 229 ? 18.188 21.453 15.555 1 94.12 229 SER A N 1
ATOM 1783 C CA . SER A 1 229 ? 17.266 21.516 16.688 1 94.12 229 SER A CA 1
ATOM 1784 C C . SER A 1 229 ? 15.852 21.875 16.234 1 94.12 229 SER A C 1
ATOM 1786 O O . SER A 1 229 ? 14.945 22 17.047 1 94.12 229 SER A O 1
ATOM 1788 N N . LEU A 1 230 ? 15.656 22 14.945 1 96.88 230 LEU A N 1
ATOM 1789 C CA . LEU A 1 230 ? 14.344 22.328 14.414 1 96.88 230 LEU A CA 1
ATOM 1790 C C . LEU A 1 230 ? 13.336 21.219 14.719 1 96.88 230 LEU A C 1
ATOM 1792 O O . LEU A 1 230 ? 13.617 20.047 14.5 1 96.88 230 LEU A O 1
ATOM 1796 N N . GLU A 1 231 ? 12.164 21.609 15.203 1 98.06 231 GLU A N 1
ATOM 1797 C CA . GLU A 1 231 ? 11.133 20.625 15.547 1 98.06 231 GLU A CA 1
ATOM 1798 C C . GLU A 1 231 ? 9.984 20.672 14.547 1 98.06 231 GLU A C 1
ATOM 1800 O O . GLU A 1 231 ? 9.297 19.656 14.344 1 98.06 231 GLU A O 1
ATOM 1805 N N . GLN A 1 232 ? 9.75 21.812 14.023 1 98.62 232 GLN A N 1
ATOM 1806 C CA . GLN A 1 232 ? 8.664 21.969 13.07 1 98.62 232 GLN A CA 1
ATOM 1807 C C . GLN A 1 232 ? 9.133 22.688 11.812 1 98.62 232 GLN A C 1
ATOM 1809 O O . GLN A 1 232 ? 9.719 23.781 11.898 1 98.62 232 GLN A O 1
ATOM 1814 N N . LEU A 1 233 ? 8.852 22.047 10.648 1 98.25 233 LEU A N 1
ATOM 1815 C CA . LEU A 1 233 ? 9.219 22.641 9.367 1 98.25 233 LEU A CA 1
ATOM 1816 C C . LEU A 1 233 ? 8.039 22.641 8.406 1 98.25 233 LEU A C 1
ATOM 1818 O O . LEU A 1 233 ? 7.465 21.578 8.117 1 98.25 233 LEU A O 1
ATOM 1822 N N . TYR A 1 234 ? 7.691 23.797 7.969 1 97.88 234 TYR A N 1
ATOM 1823 C CA . TYR A 1 234 ? 6.629 23.969 6.984 1 97.88 234 TYR A CA 1
ATOM 1824 C C . TYR A 1 234 ? 7.199 24.406 5.637 1 97.88 234 TYR A C 1
ATOM 1826 O O . TYR A 1 234 ? 7.863 25.438 5.543 1 97.88 234 TYR A O 1
ATOM 1834 N N . LEU A 1 235 ? 6.969 23.594 4.695 1 97.25 235 LEU A N 1
ATOM 1835 C CA . LEU A 1 235 ? 7.344 23.891 3.318 1 97.25 235 LEU A CA 1
ATOM 1836 C C . LEU A 1 235 ? 6.121 23.875 2.406 1 97.25 235 LEU A C 1
ATOM 1838 O O . LEU A 1 235 ? 6.043 23.062 1.478 1 97.25 235 LEU A O 1
ATOM 1842 N N . TRP A 1 236 ? 5.312 24.828 2.57 1 95 236 TRP A N 1
ATOM 1843 C CA . TRP A 1 236 ? 4.074 24.922 1.803 1 95 236 TRP A CA 1
ATOM 1844 C C . TRP A 1 236 ? 4.324 25.578 0.448 1 95 236 TRP A C 1
ATOM 1846 O O . TRP A 1 236 ? 5 26.594 0.362 1 95 236 TRP A O 1
ATOM 1856 N N . LYS A 1 237 ? 3.838 24.969 -0.615 1 94.19 237 LYS A N 1
ATOM 1857 C CA . LYS A 1 237 ? 3.871 25.547 -1.954 1 94.19 237 LYS A CA 1
ATOM 1858 C C . LYS A 1 237 ? 5.285 25.984 -2.33 1 94.19 237 LYS A C 1
ATOM 1860 O O . LYS A 1 237 ? 5.504 27.125 -2.736 1 94.19 237 LYS A O 1
ATOM 1865 N N . CYS A 1 238 ? 6.211 25.125 -2.105 1 95.31 238 CYS A N 1
ATOM 1866 C CA . CYS A 1 238 ? 7.609 25.422 -2.377 1 95.31 238 CYS A CA 1
ATOM 1867 C C . CYS A 1 238 ? 8.055 24.828 -3.709 1 95.31 238 CYS A C 1
ATOM 1869 O O . CYS A 1 238 ? 9.242 24.828 -4.031 1 95.31 238 CYS A O 1
ATOM 1871 N N . ASN A 1 239 ? 7.176 24.312 -4.461 1 94.12 239 ASN A N 1
ATOM 1872 C CA . ASN A 1 239 ? 7.469 23.688 -5.754 1 94.12 239 ASN A CA 1
ATOM 1873 C C . ASN A 1 239 ? 8.453 22.547 -5.613 1 94.12 239 ASN A C 1
ATOM 1875 O O . ASN A 1 239 ? 9.469 22.5 -6.316 1 94.12 239 ASN A O 1
ATOM 1879 N N . LEU A 1 240 ? 8.172 21.672 -4.703 1 95.88 240 LEU A N 1
ATOM 1880 C CA . LEU A 1 240 ? 9.055 20.547 -4.453 1 95.88 240 LEU A CA 1
ATOM 1881 C C . LEU A 1 240 ? 8.844 19.453 -5.5 1 95.88 240 LEU A C 1
ATOM 1883 O O . LEU A 1 240 ? 8.078 18.516 -5.281 1 95.88 240 LEU A O 1
ATOM 1887 N N . THR A 1 241 ? 9.641 19.562 -6.535 1 95.06 241 THR A N 1
ATOM 1888 C CA . THR A 1 241 ? 9.625 18.547 -7.578 1 95.06 241 THR A CA 1
ATOM 1889 C C . THR A 1 241 ? 10.188 17.234 -7.059 1 95.06 241 THR A C 1
ATOM 1891 O O . THR A 1 241 ? 10.711 17.172 -5.945 1 95.06 241 THR A O 1
ATOM 1894 N N . THR A 1 242 ? 10.125 16.219 -7.895 1 94.56 242 THR A N 1
ATOM 1895 C CA . THR A 1 242 ? 10.523 14.875 -7.492 1 94.56 242 THR A CA 1
ATOM 1896 C C . THR A 1 242 ? 11.992 14.852 -7.062 1 94.56 242 THR A C 1
ATOM 1898 O O . THR A 1 242 ? 12.312 14.406 -5.957 1 94.56 242 THR A O 1
ATOM 1901 N N . PRO A 1 243 ? 12.922 15.383 -7.84 1 95.25 243 PRO A N 1
ATOM 1902 C CA . PRO A 1 243 ? 14.32 15.344 -7.414 1 95.25 243 PRO A CA 1
ATOM 1903 C C . PRO A 1 243 ? 14.57 16.125 -6.133 1 95.25 243 PRO A C 1
ATOM 1905 O O . PRO A 1 243 ? 15.398 15.734 -5.309 1 95.25 243 PRO A O 1
ATOM 1908 N N . LEU A 1 244 ? 13.914 17.203 -5.996 1 95.81 244 LEU A N 1
ATOM 1909 C CA . LEU A 1 244 ? 14.094 18.047 -4.82 1 95.81 244 LEU A CA 1
ATOM 1910 C C . LEU A 1 244 ? 13.609 17.328 -3.562 1 95.81 244 LEU A C 1
ATOM 1912 O O . LEU A 1 244 ? 14.297 17.312 -2.543 1 95.81 244 LEU A O 1
ATOM 1916 N N . LEU A 1 245 ? 12.438 16.766 -3.693 1 96 245 LEU A N 1
ATOM 1917 C CA . LEU A 1 245 ? 11.891 16.094 -2.521 1 96 245 LEU A CA 1
ATOM 1918 C C . LEU A 1 245 ? 12.695 14.844 -2.188 1 96 245 LEU A C 1
ATOM 1920 O O . LEU A 1 245 ? 12.836 14.484 -1.015 1 96 245 LEU A O 1
ATOM 1924 N N . GLU A 1 246 ? 13.164 14.172 -3.162 1 95 246 GLU A N 1
ATOM 1925 C CA . GLU A 1 246 ? 14.023 13.008 -2.92 1 95 246 GLU A CA 1
ATOM 1926 C C . GLU A 1 246 ? 15.234 13.391 -2.07 1 95 246 GLU A C 1
ATOM 1928 O O . GLU A 1 246 ? 15.594 12.664 -1.136 1 95 246 GLU A O 1
ATOM 1933 N N . LYS A 1 247 ? 15.828 14.453 -2.383 1 95.12 247 LYS A N 1
ATOM 1934 C CA . LYS A 1 247 ? 16.969 14.945 -1.613 1 95.12 247 LYS A CA 1
ATOM 1935 C C . LYS A 1 247 ? 16.562 15.266 -0.177 1 95.12 247 LYS A C 1
ATOM 1937 O O . LYS A 1 247 ? 17.281 14.914 0.766 1 95.12 247 LYS A O 1
ATOM 1942 N N . LEU A 1 248 ? 15.516 15.906 -0.084 1 96.19 248 LEU A N 1
ATOM 1943 C CA . LEU A 1 248 ? 15.016 16.266 1.242 1 96.19 248 LEU A CA 1
ATOM 1944 C C . LEU A 1 248 ? 14.727 15.008 2.062 1 96.19 248 LEU A C 1
ATOM 1946 O O . LEU A 1 248 ? 15.094 14.93 3.238 1 96.19 248 LEU A O 1
ATOM 1950 N N . CYS A 1 249 ? 14.062 14.062 1.423 1 96.38 249 CYS A N 1
ATOM 1951 C CA . CYS A 1 249 ? 13.703 12.82 2.094 1 96.38 249 CYS A CA 1
ATOM 1952 C C . CYS A 1 249 ? 14.945 12.062 2.545 1 96.38 249 CYS A C 1
ATOM 1954 O O . CYS A 1 249 ? 14.953 11.477 3.627 1 96.38 249 CYS A O 1
ATOM 1956 N N . ASP A 1 250 ? 15.953 12.094 1.777 1 94.62 250 ASP A N 1
ATOM 1957 C CA . ASP A 1 250 ? 17.203 11.422 2.146 1 94.62 250 ASP A CA 1
ATOM 1958 C C . ASP A 1 250 ? 17.781 12.023 3.422 1 94.62 250 ASP A C 1
ATOM 1960 O O . ASP A 1 250 ? 18.312 11.297 4.273 1 94.62 250 ASP A O 1
ATOM 1964 N N . SER A 1 251 ? 17.688 13.273 3.492 1 95 251 SER A N 1
ATOM 1965 C CA . SER A 1 251 ? 18.203 13.961 4.672 1 95 251 SER A CA 1
ATOM 1966 C C . SER A 1 251 ? 17.328 13.68 5.895 1 95 251 SER A C 1
ATOM 1968 O O . SER A 1 251 ? 17.844 13.617 7.02 1 95 251 SER A O 1
ATOM 1970 N N . LEU A 1 252 ? 16.094 13.477 5.699 1 95.12 252 LEU A N 1
ATOM 1971 C CA . LEU A 1 252 ? 15.148 13.289 6.785 1 95.12 252 LEU A CA 1
ATOM 1972 C C . LEU A 1 252 ? 15.258 11.891 7.379 1 95.12 252 LEU A C 1
ATOM 1974 O O . LEU A 1 252 ? 14.836 11.656 8.516 1 95.12 252 LEU A O 1
ATOM 1978 N N . LYS A 1 253 ? 15.836 11 6.621 1 89.5 253 LYS A N 1
ATOM 1979 C CA . LYS A 1 253 ? 16.016 9.641 7.117 1 89.5 253 LYS A CA 1
ATOM 1980 C C . LYS A 1 253 ? 16.922 9.617 8.352 1 89.5 253 LYS A C 1
ATOM 1982 O O . LYS A 1 253 ? 16.75 8.773 9.234 1 89.5 253 LYS A O 1
ATOM 1987 N N . THR A 1 254 ? 17.812 10.602 8.453 1 89.19 254 THR A N 1
ATOM 1988 C CA . THR A 1 254 ? 18.766 10.617 9.555 1 89.19 254 THR A CA 1
ATOM 1989 C C . THR A 1 254 ? 18.422 11.719 10.555 1 89.19 254 THR A C 1
ATOM 1991 O O . THR A 1 254 ? 19.141 11.938 11.523 1 89.19 254 THR A O 1
ATOM 1994 N N . ASN A 1 255 ? 17.359 12.359 10.266 1 93.56 255 ASN A N 1
ATOM 1995 C CA . ASN A 1 255 ? 16.953 13.43 11.172 1 93.56 255 ASN A CA 1
ATOM 1996 C C . ASN A 1 255 ? 16.172 12.898 12.367 1 93.56 255 ASN A C 1
ATOM 1998 O O . ASN A 1 255 ? 15.32 12.023 12.211 1 93.56 255 ASN A O 1
ATOM 2002 N N . HIS A 1 256 ? 16.469 13.469 13.555 1 93.31 256 HIS A N 1
ATOM 2003 C CA . HIS A 1 256 ? 15.797 12.961 14.742 1 93.31 256 HIS A CA 1
ATOM 2004 C C . HIS A 1 256 ? 15.18 14.094 15.555 1 93.31 256 HIS A C 1
ATOM 2006 O O . HIS A 1 256 ? 14.602 13.867 16.625 1 93.31 256 HIS A O 1
ATOM 2012 N N . SER A 1 257 ? 15.234 15.289 15 1 95.25 257 SER A N 1
ATOM 2013 C CA . SER A 1 257 ? 14.742 16.438 15.758 1 95.25 257 SER A CA 1
ATOM 2014 C C . SER A 1 257 ? 13.352 16.844 15.289 1 95.25 257 SER A C 1
ATOM 2016 O O . SER A 1 257 ? 12.523 17.281 16.094 1 95.25 257 SER A O 1
ATOM 2018 N N . LEU A 1 258 ? 13.039 16.656 14.039 1 97.19 258 LEU A N 1
ATOM 2019 C CA . LEU A 1 258 ? 11.781 17.125 13.469 1 97.19 258 LEU A CA 1
ATOM 2020 C C . LEU A 1 258 ? 10.609 16.297 13.984 1 97.19 258 LEU A C 1
ATOM 2022 O O . LEU A 1 258 ? 10.625 15.07 13.898 1 97.19 258 LEU A O 1
ATOM 2026 N N . VAL A 1 259 ? 9.633 16.984 14.469 1 98.12 259 VAL A N 1
ATOM 2027 C CA . VAL A 1 259 ? 8.43 16.359 14.984 1 98.12 259 VAL A CA 1
ATOM 2028 C C . VAL A 1 259 ? 7.258 16.625 14.039 1 98.12 259 VAL A C 1
ATOM 2030 O O . VAL A 1 259 ? 6.371 15.773 13.891 1 98.12 259 VAL A O 1
ATOM 2033 N N . THR A 1 260 ? 7.316 17.75 13.422 1 98.56 260 THR A N 1
ATOM 2034 C CA . THR A 1 260 ? 6.27 18.156 12.484 1 98.56 260 THR A CA 1
ATOM 2035 C C . THR A 1 260 ? 6.863 18.5 11.117 1 98.56 260 THR A C 1
ATOM 2037 O O . THR A 1 260 ? 7.828 19.25 11.031 1 98.56 260 THR A O 1
ATOM 2040 N N . LEU A 1 261 ? 6.266 17.906 10.094 1 98.44 261 LEU A N 1
ATOM 2041 C CA . LEU A 1 261 ? 6.633 18.219 8.719 1 98.44 261 LEU A CA 1
ATOM 2042 C C . LEU A 1 261 ? 5.395 18.516 7.879 1 98.44 261 LEU A C 1
ATOM 2044 O O . LEU A 1 261 ? 4.461 17.719 7.832 1 98.44 261 LEU A O 1
ATOM 2048 N N . ALA A 1 262 ? 5.391 19.672 7.336 1 98.44 262 ALA A N 1
ATOM 2049 C CA . ALA A 1 262 ? 4.27 20.078 6.496 1 98.44 262 ALA A CA 1
ATOM 2050 C C . ALA A 1 262 ? 4.715 20.297 5.055 1 98.44 262 ALA A C 1
ATOM 2052 O O . ALA A 1 262 ? 5.605 21.109 4.789 1 98.44 262 ALA A O 1
ATOM 2053 N N . LEU A 1 263 ? 4.062 19.578 4.152 1 98.12 263 LEU A N 1
ATOM 2054 C CA . LEU A 1 263 ? 4.461 19.625 2.748 1 98.12 263 LEU A CA 1
ATOM 2055 C C . LEU A 1 263 ? 3.256 19.875 1.85 1 98.12 263 LEU A C 1
ATOM 2057 O O . LEU A 1 263 ? 3.223 19.422 0.704 1 98.12 263 LEU A O 1
ATOM 2061 N N . SER A 1 264 ? 2.338 20.625 2.301 1 97.19 264 SER A N 1
ATOM 2062 C CA . SER A 1 264 ? 1.103 20.844 1.555 1 97.19 264 SER A CA 1
ATOM 2063 C C . SER A 1 264 ? 1.336 21.75 0.352 1 97.19 264 SER A C 1
ATOM 2065 O O . SER A 1 264 ? 2.299 22.516 0.326 1 97.19 264 SER A O 1
ATOM 2067 N N . TYR A 1 265 ? 0.537 21.609 -0.735 1 95.81 265 TYR A N 1
ATOM 2068 C CA . TYR A 1 265 ? 0.436 22.484 -1.896 1 95.81 265 TYR A CA 1
ATOM 2069 C C . TYR A 1 265 ? 1.695 22.406 -2.75 1 95.81 265 TYR A C 1
ATOM 2071 O O . TYR A 1 265 ? 2.193 23.438 -3.23 1 95.81 265 TYR A O 1
ATOM 2079 N N . ASN A 1 266 ? 2.213 21.203 -2.873 1 96.62 266 ASN A N 1
ATOM 2080 C CA . ASN A 1 266 ? 3.385 21.078 -3.732 1 96.62 266 ASN A CA 1
ATOM 2081 C C . ASN A 1 266 ? 3.064 20.281 -5 1 96.62 266 ASN A C 1
ATOM 2083 O O . ASN A 1 266 ? 3.873 20.25 -5.93 1 96.62 266 ASN A O 1
ATOM 2087 N N . GLY A 1 267 ? 1.906 19.703 -5.09 1 95.19 267 GLY A N 1
ATOM 2088 C CA . GLY A 1 267 ? 1.507 18.984 -6.293 1 95.19 267 GLY A CA 1
ATOM 2089 C C . GLY A 1 267 ? 2.389 17.797 -6.598 1 95.19 267 GLY A C 1
ATOM 2090 O O . GLY A 1 267 ? 3.02 17.734 -7.652 1 95.19 267 GLY A O 1
ATOM 2091 N N . PHE A 1 268 ? 2.34 16.75 -5.832 1 95.38 268 PHE A N 1
ATOM 2092 C CA . PHE A 1 268 ? 3.273 15.641 -5.906 1 95.38 268 PHE A CA 1
ATOM 2093 C C . PHE A 1 268 ? 2.846 14.648 -6.98 1 95.38 268 PHE A C 1
ATOM 2095 O O . PHE A 1 268 ? 1.659 14.344 -7.113 1 95.38 268 PHE A O 1
ATOM 2102 N N . GLU A 1 269 ? 3.826 14.242 -7.719 1 93.44 269 GLU A N 1
ATOM 2103 C CA . GLU A 1 269 ? 3.658 13.109 -8.625 1 93.44 269 GLU A CA 1
ATOM 2104 C C . GLU A 1 269 ? 3.852 11.789 -7.887 1 93.44 269 GLU A C 1
ATOM 2106 O O . GLU A 1 269 ? 4.281 11.773 -6.73 1 93.44 269 GLU A O 1
ATOM 2111 N N . ASP A 1 270 ? 3.543 10.711 -8.523 1 90.12 270 ASP A N 1
ATOM 2112 C CA . ASP A 1 270 ? 3.615 9.391 -7.91 1 90.12 270 ASP A CA 1
ATOM 2113 C C . ASP A 1 270 ? 5.035 9.078 -7.445 1 90.12 270 ASP A C 1
ATOM 2115 O O . ASP A 1 270 ? 5.23 8.523 -6.363 1 90.12 270 ASP A O 1
ATOM 2119 N N . GLU A 1 271 ? 6.004 9.422 -8.266 1 90 271 GLU A N 1
ATOM 2120 C CA . GLU A 1 271 ? 7.395 9.156 -7.914 1 90 271 GLU A CA 1
ATOM 2121 C C . GLU A 1 271 ? 7.805 9.93 -6.66 1 90 271 GLU A C 1
ATOM 2123 O O . GLU A 1 271 ? 8.602 9.438 -5.855 1 90 271 GLU A O 1
ATOM 2128 N N . THR A 1 272 ? 7.215 11.102 -6.582 1 94.06 272 THR A N 1
ATOM 2129 C CA . THR A 1 272 ? 7.496 11.93 -5.414 1 94.06 272 THR A CA 1
ATOM 2130 C C . THR A 1 272 ? 6.938 11.281 -4.148 1 94.06 272 THR A C 1
ATOM 2132 O O . THR A 1 272 ? 7.625 11.203 -3.127 1 94.06 272 THR A O 1
ATOM 2135 N N . VAL A 1 273 ? 5.766 10.805 -4.277 1 94.5 273 VAL A N 1
ATOM 2136 C CA . VAL A 1 273 ? 5.117 10.188 -3.123 1 94.5 273 VAL A CA 1
ATOM 2137 C C . VAL A 1 273 ? 5.824 8.883 -2.771 1 94.5 273 VAL A C 1
ATOM 2139 O O . VAL A 1 273 ? 5.918 8.516 -1.597 1 94.5 273 VAL A O 1
ATOM 2142 N N . PHE A 1 274 ? 6.363 8.281 -3.791 1 91.75 274 PHE A N 1
ATOM 2143 C CA . PHE A 1 274 ? 7.16 7.086 -3.547 1 91.75 274 PHE A CA 1
ATOM 2144 C C . PHE A 1 274 ? 8.344 7.398 -2.643 1 91.75 274 PHE A C 1
ATOM 2146 O O . PHE A 1 274 ? 8.578 6.707 -1.648 1 91.75 274 PHE A O 1
ATOM 2153 N N . ALA A 1 275 ? 9.07 8.352 -2.939 1 93.25 275 ALA A N 1
ATOM 2154 C CA . ALA A 1 275 ? 10.203 8.773 -2.125 1 93.25 275 ALA A CA 1
ATOM 2155 C C . ALA A 1 275 ? 9.758 9.164 -0.718 1 93.25 275 ALA A C 1
ATOM 2157 O O . ALA A 1 275 ? 10.422 8.82 0.267 1 93.25 275 ALA A O 1
ATOM 2158 N N . LEU A 1 276 ? 8.703 9.844 -0.67 1 96.44 276 LEU A N 1
ATOM 2159 C CA . LEU A 1 276 ? 8.133 10.258 0.609 1 96.44 276 LEU A CA 1
ATOM 2160 C C . LEU A 1 276 ? 7.742 9.047 1.448 1 96.44 276 LEU A C 1
ATOM 2162 O O . LEU A 1 276 ? 7.992 9.016 2.656 1 96.44 276 LEU A O 1
ATOM 2166 N N . SER A 1 277 ? 7.094 8.109 0.806 1 95.12 277 SER A N 1
ATOM 2167 C CA . SER A 1 277 ? 6.66 6.898 1.497 1 95.12 277 SER A CA 1
ATOM 2168 C C . SER A 1 277 ? 7.848 6.141 2.08 1 95.12 277 SER A C 1
ATOM 2170 O O . SER A 1 277 ? 7.781 5.645 3.205 1 95.12 277 SER A O 1
ATOM 2172 N N . LYS A 1 278 ? 8.914 6.047 1.35 1 92.69 278 LYS A N 1
ATOM 2173 C CA . LYS A 1 278 ? 10.125 5.402 1.852 1 92.69 278 LYS A CA 1
ATOM 2174 C C . LYS A 1 278 ? 10.656 6.121 3.086 1 92.69 278 LYS A C 1
ATOM 2176 O O . LYS A 1 278 ? 11.094 5.48 4.043 1 92.69 278 LYS A O 1
ATOM 2181 N N . MET A 1 279 ? 10.641 7.414 2.979 1 95.44 279 MET A N 1
ATOM 2182 C CA . MET A 1 279 ? 11.094 8.211 4.113 1 95.44 279 MET A CA 1
ATOM 2183 C C . MET A 1 279 ? 10.211 7.969 5.336 1 95.44 279 MET A C 1
ATOM 2185 O O . MET A 1 279 ? 10.719 7.785 6.441 1 95.44 279 MET A O 1
ATOM 2189 N N . ILE A 1 280 ? 8.898 7.93 5.16 1 96.12 280 ILE A N 1
ATOM 2190 C CA . ILE A 1 280 ? 7.957 7.703 6.254 1 96.12 280 ILE A CA 1
ATOM 2191 C C . ILE A 1 280 ? 8.203 6.328 6.871 1 96.12 280 ILE A C 1
ATOM 2193 O O . ILE A 1 280 ? 8.164 6.176 8.094 1 96.12 280 ILE A O 1
ATOM 2197 N N . TYR A 1 281 ? 8.469 5.391 6.066 1 93 281 TYR A N 1
ATOM 2198 C CA . TYR A 1 281 ? 8.711 4.023 6.504 1 93 281 TYR A CA 1
ATOM 2199 C C . TYR A 1 281 ? 9.906 3.953 7.445 1 93 281 TYR A C 1
ATOM 2201 O O . TYR A 1 281 ? 9.883 3.223 8.438 1 93 281 TYR A O 1
ATOM 2209 N N . SER A 1 282 ? 10.883 4.754 7.129 1 91.38 282 SER A N 1
ATOM 2210 C CA . SER A 1 282 ? 12.133 4.633 7.867 1 91.38 282 SER A CA 1
ATOM 2211 C C . SER A 1 282 ? 12.203 5.648 9 1 91.38 282 SER A C 1
ATOM 2213 O O . SER A 1 282 ? 12.977 5.473 9.953 1 91.38 282 SER A O 1
ATOM 2215 N N . ASN A 1 283 ? 11.414 6.711 8.938 1 92.25 283 ASN A N 1
ATOM 2216 C CA . ASN A 1 283 ? 11.523 7.801 9.906 1 92.25 283 ASN A CA 1
ATOM 2217 C C . ASN A 1 283 ? 10.961 7.406 11.266 1 92.25 283 ASN A C 1
ATOM 2219 O O . ASN A 1 283 ? 9.922 6.738 11.344 1 92.25 283 ASN A O 1
ATOM 2223 N N . THR A 1 284 ? 11.625 7.898 12.359 1 91.94 284 THR A N 1
ATOM 2224 C CA . THR A 1 284 ? 11.219 7.512 13.703 1 91.94 284 THR A CA 1
ATOM 2225 C C . THR A 1 284 ? 11.016 8.742 14.578 1 91.94 284 THR A C 1
ATOM 2227 O O . THR A 1 284 ? 10.969 8.641 15.805 1 91.94 284 THR A O 1
ATOM 2230 N N . SER A 1 285 ? 10.891 9.914 13.93 1 95.12 285 SER A N 1
ATOM 2231 C CA . SER A 1 285 ? 10.82 11.117 14.75 1 95.12 285 SER A CA 1
ATOM 2232 C C . SER A 1 285 ? 9.57 11.938 14.43 1 95.12 285 SER A C 1
ATOM 2234 O O . SER A 1 285 ? 8.953 12.516 15.328 1 95.12 285 SER A O 1
ATOM 2236 N N . ILE A 1 286 ? 9.125 11.984 13.234 1 97.44 286 ILE A N 1
ATOM 2237 C CA . ILE A 1 286 ? 8.023 12.836 12.805 1 97.44 286 ILE A CA 1
ATOM 2238 C C . ILE A 1 286 ? 6.703 12.289 13.359 1 97.44 286 ILE A C 1
ATOM 2240 O O . ILE A 1 286 ? 6.324 11.156 13.07 1 97.44 286 ILE A O 1
ATOM 2244 N N . LYS A 1 287 ? 5.992 13.117 14.102 1 98.31 287 LYS A N 1
ATOM 2245 C CA . LYS A 1 287 ? 4.727 12.742 14.719 1 98.31 287 LYS A CA 1
ATOM 2246 C C . LYS A 1 287 ? 3.545 13.367 13.984 1 98.31 287 LYS A C 1
ATOM 2248 O O . LYS A 1 287 ? 2.428 12.844 14.031 1 98.31 287 LYS A O 1
ATOM 2253 N N . LYS A 1 288 ? 3.82 14.484 13.391 1 98.62 288 LYS A N 1
ATOM 2254 C CA . LYS A 1 288 ? 2.779 15.203 12.664 1 98.62 288 LYS A CA 1
ATOM 2255 C C . LYS A 1 288 ? 3.186 15.445 11.219 1 98.62 288 LYS A C 1
ATOM 2257 O O . LYS A 1 288 ? 4.199 16.094 10.953 1 98.62 288 LYS A O 1
ATOM 2262 N N . LEU A 1 289 ? 2.336 14.945 10.297 1 98.44 289 LEU A N 1
ATOM 2263 C CA . LEU A 1 289 ? 2.629 15.055 8.867 1 98.44 289 LEU A CA 1
ATOM 2264 C C . LEU A 1 289 ? 1.46 15.688 8.117 1 98.44 289 LEU A C 1
ATOM 2266 O O . LEU A 1 289 ? 0.348 15.156 8.133 1 98.44 289 LEU A O 1
ATOM 2270 N N . HIS A 1 290 ? 1.714 16.828 7.516 1 98.5 290 HIS A N 1
ATOM 2271 C CA . HIS A 1 290 ? 0.708 17.531 6.723 1 98.5 290 HIS A CA 1
ATOM 2272 C C . HIS A 1 290 ? 0.958 17.344 5.23 1 98.5 290 HIS A C 1
ATOM 2274 O O . HIS A 1 290 ? 1.863 17.953 4.668 1 98.5 290 HIS A O 1
ATOM 2280 N N . LEU A 1 291 ? 0.076 16.609 4.621 1 98.25 291 LEU A N 1
ATOM 2281 C CA . LEU A 1 291 ? 0.226 16.312 3.201 1 98.25 291 LEU A CA 1
ATOM 2282 C C . LEU A 1 291 ? -0.991 16.781 2.412 1 98.25 291 LEU A C 1
ATOM 2284 O O . LEU A 1 291 ? -1.269 16.266 1.325 1 98.25 291 LEU A O 1
ATOM 2288 N N . GLY A 1 292 ? -1.679 17.719 2.949 1 97.62 292 GLY A N 1
ATOM 2289 C CA . GLY A 1 292 ? -2.873 18.219 2.277 1 97.62 292 GLY A CA 1
ATOM 2290 C C . GLY A 1 292 ? -2.574 18.938 0.98 1 97.62 292 GLY A C 1
ATOM 2291 O O . GLY A 1 292 ? -1.483 19.484 0.807 1 97.62 292 GLY A O 1
ATOM 2292 N N . SER A 1 293 ? -3.51 18.844 0.028 1 97.12 293 SER A N 1
ATOM 2293 C CA . SER A 1 293 ? -3.506 19.641 -1.198 1 97.12 293 SER A CA 1
ATOM 2294 C C . SER A 1 293 ? -2.312 19.281 -2.08 1 97.12 293 SER A C 1
ATOM 2296 O O . SER A 1 293 ? -1.584 20.172 -2.531 1 97.12 293 SER A O 1
ATOM 2298 N N . ASN A 1 294 ? -2.074 18.016 -2.293 1 97 294 ASN A N 1
ATOM 2299 C CA . ASN A 1 294 ? -1.007 17.578 -3.188 1 97 294 ASN A CA 1
ATOM 2300 C C . ASN A 1 294 ? -1.554 16.766 -4.359 1 97 294 ASN A C 1
ATOM 2302 O O . ASN A 1 294 ? -0.789 16.281 -5.191 1 97 294 ASN A O 1
ATOM 2306 N N . ASN A 1 295 ? -2.844 16.547 -4.426 1 94.62 295 ASN A N 1
ATOM 2307 C CA . ASN A 1 295 ? -3.498 15.859 -5.531 1 94.62 295 ASN A CA 1
ATOM 2308 C C . ASN A 1 295 ? -2.969 14.438 -5.691 1 94.62 295 ASN A C 1
ATOM 2310 O O . ASN A 1 295 ? -2.512 14.062 -6.773 1 94.62 295 ASN A O 1
ATOM 2314 N N . PHE A 1 296 ? -3.115 13.625 -4.703 1 93.56 296 PHE A N 1
ATOM 2315 C CA . PHE A 1 296 ? -2.627 12.25 -4.711 1 93.56 296 PHE A CA 1
ATOM 2316 C C . PHE A 1 296 ? -3.436 11.398 -5.68 1 93.56 296 PHE A C 1
ATOM 2318 O O . PHE A 1 296 ? -4.668 11.461 -5.691 1 93.56 296 PHE A O 1
ATOM 2325 N N . SER A 1 297 ? -2.678 10.672 -6.512 1 89.31 297 SER A N 1
ATOM 2326 C CA . SER A 1 297 ? -3.32 9.641 -7.312 1 89.31 297 SER A CA 1
ATOM 2327 C C . SER A 1 297 ? -3.578 8.383 -6.488 1 89.31 297 SER A C 1
ATOM 2329 O O . SER A 1 297 ? -3.154 8.289 -5.336 1 89.31 297 SER A O 1
ATOM 2331 N N . CYS A 1 298 ? -4.27 7.445 -7.059 1 84.62 298 CYS A N 1
ATOM 2332 C CA . CYS A 1 298 ? -4.484 6.16 -6.402 1 84.62 298 CYS A CA 1
ATOM 2333 C C . CYS A 1 298 ? -3.164 5.441 -6.152 1 84.62 298 CYS A C 1
ATOM 2335 O O . CYS A 1 298 ? -2.994 4.781 -5.125 1 84.62 298 CYS A O 1
ATOM 2337 N N . ALA A 1 299 ? -2.262 5.602 -7.105 1 84.75 299 ALA A N 1
ATOM 2338 C CA . ALA A 1 299 ? -0.938 5.004 -6.949 1 84.75 299 ALA A CA 1
ATOM 2339 C C . ALA A 1 299 ? -0.211 5.59 -5.742 1 84.75 299 ALA A C 1
ATOM 2341 O O . ALA A 1 299 ? 0.364 4.852 -4.938 1 84.75 299 ALA A O 1
ATOM 2342 N N . SER A 1 300 ? -0.29 6.867 -5.691 1 91.31 300 SER A N 1
ATOM 2343 C CA . SER A 1 300 ? 0.316 7.57 -4.562 1 91.31 300 SER A CA 1
ATOM 2344 C C . SER A 1 300 ? -0.283 7.109 -3.24 1 91.31 300 SER A C 1
ATOM 2346 O O . SER A 1 300 ? 0.442 6.895 -2.266 1 91.31 300 SER A O 1
ATOM 2348 N N . ALA A 1 301 ? -1.57 6.941 -3.283 1 92.94 301 ALA A N 1
ATOM 2349 C CA . ALA A 1 301 ? -2.25 6.477 -2.078 1 92.94 301 ALA A CA 1
ATOM 2350 C C . ALA A 1 301 ? -1.772 5.082 -1.685 1 92.94 301 ALA A C 1
ATOM 2352 O O . ALA A 1 301 ? -1.634 4.777 -0.498 1 92.94 301 ALA A O 1
ATOM 2353 N N . GLY A 1 302 ? -1.559 4.273 -2.604 1 90.5 302 GLY A N 1
ATOM 2354 C CA . GLY A 1 302 ? -1.051 2.934 -2.348 1 90.5 302 GLY A CA 1
ATOM 2355 C C . GLY A 1 302 ? 0.309 2.932 -1.675 1 90.5 302 GLY A C 1
ATOM 2356 O O . GLY A 1 302 ? 0.521 2.211 -0.696 1 90.5 302 GLY A O 1
ATOM 2357 N N . PHE A 1 303 ? 1.272 3.678 -2.148 1 91.94 303 PHE A N 1
ATOM 2358 C CA . PHE A 1 303 ? 2.604 3.77 -1.562 1 91.94 303 PHE A CA 1
ATOM 2359 C C . PHE A 1 303 ? 2.531 4.305 -0.136 1 91.94 303 PHE A C 1
ATOM 2361 O O . PHE A 1 303 ? 3.154 3.752 0.772 1 91.94 303 PHE A O 1
ATOM 2368 N N . LEU A 1 304 ? 1.738 5.309 -0.077 1 95 304 LEU A N 1
ATOM 2369 C CA . LEU A 1 304 ? 1.614 5.953 1.225 1 95 304 LEU A CA 1
ATOM 2370 C C . LEU A 1 304 ? 1.025 4.996 2.254 1 95 304 LEU A C 1
ATOM 2372 O O . LEU A 1 304 ? 1.452 4.98 3.41 1 95 304 LEU A O 1
ATOM 2376 N N . SER A 1 305 ? 0.052 4.234 1.811 1 94.56 305 SER A N 1
ATOM 2377 C CA . SER A 1 305 ? -0.654 3.344 2.723 1 94.56 305 SER A CA 1
ATOM 2378 C C . SER A 1 305 ? 0.29 2.311 3.328 1 94.56 305 SER A C 1
ATOM 2380 O O . SER A 1 305 ? 0.203 2.004 4.52 1 94.56 305 SER A O 1
ATOM 2382 N N . ILE A 1 306 ? 1.193 1.757 2.609 1 92.69 306 ILE A N 1
ATOM 2383 C CA . ILE A 1 306 ? 2.117 0.739 3.1 1 92.69 306 ILE A CA 1
ATOM 2384 C C . ILE A 1 306 ? 3.076 1.358 4.113 1 92.69 306 ILE A C 1
ATOM 2386 O O . ILE A 1 306 ? 3.389 0.746 5.137 1 92.69 306 ILE A O 1
ATOM 2390 N N . ALA A 1 307 ? 3.553 2.535 3.756 1 93.88 307 ALA A N 1
ATOM 2391 C CA . ALA A 1 307 ? 4.438 3.232 4.688 1 93.88 307 ALA A CA 1
ATOM 2392 C C . ALA A 1 307 ? 3.73 3.502 6.016 1 93.88 307 ALA A C 1
ATOM 2394 O O . ALA A 1 307 ? 4.309 3.293 7.086 1 93.88 307 ALA A O 1
ATOM 2395 N N . ILE A 1 308 ? 2.482 3.904 5.926 1 94.5 308 ILE A N 1
ATOM 2396 C CA . ILE A 1 308 ? 1.694 4.234 7.105 1 94.5 308 ILE A CA 1
ATOM 2397 C C . ILE A 1 308 ? 1.442 2.973 7.93 1 94.5 308 ILE A C 1
ATOM 2399 O O . ILE A 1 308 ? 1.47 3.012 9.164 1 94.5 308 ILE A O 1
ATOM 2403 N N . SER A 1 309 ? 1.151 1.913 7.23 1 92.56 309 SER A N 1
ATOM 2404 C CA . SER A 1 309 ? 0.845 0.66 7.91 1 92.56 309 SER A CA 1
ATOM 2405 C C . SER A 1 309 ? 2.025 0.185 8.75 1 92.56 309 SER A C 1
ATOM 2407 O O . SER A 1 309 ? 1.839 -0.496 9.766 1 92.56 309 SER A O 1
ATOM 2409 N N . GLN A 1 310 ? 3.197 0.641 8.391 1 90.88 310 GLN A N 1
ATOM 2410 C CA . GLN A 1 310 ? 4.391 0.139 9.062 1 90.88 310 GLN A CA 1
ATOM 2411 C C . GLN A 1 310 ? 4.953 1.173 10.031 1 90.88 310 GLN A C 1
ATOM 2413 O O . GLN A 1 310 ? 5.715 0.832 10.938 1 90.88 310 GLN A O 1
ATOM 2418 N N . ASN A 1 311 ? 4.586 2.406 9.852 1 93.19 311 ASN A N 1
ATOM 2419 C CA . ASN A 1 311 ? 5.113 3.477 10.688 1 93.19 311 ASN A CA 1
ATOM 2420 C C . ASN A 1 311 ? 4.539 3.418 12.102 1 93.19 311 ASN A C 1
ATOM 2422 O O . ASN A 1 311 ? 3.332 3.23 12.273 1 93.19 311 ASN A O 1
ATOM 2426 N N . LYS A 1 312 ? 5.363 3.619 13.109 1 94.38 312 LYS A N 1
ATOM 2427 C CA . LYS A 1 312 ? 4.93 3.496 14.5 1 94.38 312 LYS A CA 1
ATOM 2428 C C . LYS A 1 312 ? 5.09 4.816 15.242 1 94.38 312 LYS A C 1
ATOM 2430 O O . LYS A 1 312 ? 4.953 4.867 16.469 1 94.38 312 LYS A O 1
ATOM 2435 N N . THR A 1 313 ? 5.332 5.906 14.484 1 96.19 313 THR A N 1
ATOM 2436 C CA . THR A 1 313 ? 5.66 7.16 15.156 1 96.19 313 THR A CA 1
ATOM 2437 C C . THR A 1 313 ? 4.629 8.234 14.828 1 96.19 313 THR A C 1
ATOM 2439 O O . THR A 1 313 ? 4.324 9.086 15.664 1 96.19 313 THR A O 1
ATOM 2442 N N . LEU A 1 314 ? 4 8.164 13.68 1 97.5 314 LEU A N 1
ATOM 2443 C CA . LEU A 1 314 ? 3.059 9.188 13.242 1 97.5 314 LEU A CA 1
ATOM 2444 C C . LEU A 1 314 ? 1.812 9.195 14.117 1 97.5 314 LEU A C 1
ATOM 2446 O O . LEU A 1 314 ? 1.216 8.141 14.359 1 97.5 314 LEU A O 1
ATOM 2450 N N . GLU A 1 315 ? 1.453 10.344 14.602 1 98.56 315 GLU A N 1
ATOM 2451 C CA . GLU A 1 315 ? 0.276 10.5 15.445 1 98.56 315 GLU A CA 1
ATOM 2452 C C . GLU A 1 315 ? -0.789 11.359 14.766 1 98.56 315 GLU A C 1
ATOM 2454 O O . GLU A 1 315 ? -1.981 11.203 15.031 1 98.56 315 GLU A O 1
ATOM 2459 N N . ASN A 1 316 ? -0.337 12.273 13.961 1 98.75 316 ASN A N 1
ATOM 2460 C CA . ASN A 1 316 ? -1.217 13.195 13.242 1 98.75 316 ASN A CA 1
ATOM 2461 C C . ASN A 1 316 ? -0.985 13.125 11.734 1 98.75 316 ASN A C 1
ATOM 2463 O O . ASN A 1 316 ? 0.116 13.406 11.258 1 98.75 316 ASN A O 1
ATOM 2467 N N . LEU A 1 317 ? -2.072 12.797 11.008 1 98.62 317 LEU A N 1
ATOM 2468 C CA . LEU A 1 317 ? -1.978 12.664 9.562 1 98.62 317 LEU A CA 1
ATOM 2469 C C . LEU A 1 317 ? -3.021 13.523 8.859 1 98.62 317 LEU A C 1
ATOM 2471 O O . LEU A 1 317 ? -4.223 13.297 9.008 1 98.62 317 LEU A O 1
ATOM 2475 N N . ASP A 1 318 ? -2.525 14.477 8.156 1 98.69 318 ASP A N 1
ATOM 2476 C CA . ASP A 1 318 ? -3.396 15.352 7.375 1 98.69 318 ASP A CA 1
ATOM 2477 C C . ASP A 1 318 ? -3.326 15 5.891 1 98.69 318 ASP A C 1
ATOM 2479 O O . ASP A 1 318 ? -2.305 15.234 5.238 1 98.69 318 ASP A O 1
ATOM 2483 N N . LEU A 1 319 ? -4.418 14.492 5.395 1 98.44 319 LEU A N 1
ATOM 2484 C CA . LEU A 1 319 ? -4.531 14.156 3.979 1 98.44 319 LEU A CA 1
ATOM 2485 C C . LEU A 1 319 ? -5.648 14.953 3.316 1 98.44 319 LEU A C 1
ATOM 2487 O O . LEU A 1 319 ? -6.246 14.5 2.338 1 98.44 319 LEU A O 1
ATOM 2491 N N . SER A 1 320 ? -5.93 16.109 3.803 1 98.44 320 SER A N 1
ATOM 2492 C CA . SER A 1 320 ? -7.055 16.891 3.316 1 98.44 320 SER A CA 1
ATOM 2493 C C . SER A 1 320 ? -6.781 17.453 1.924 1 98.44 320 SER A C 1
ATOM 2495 O O . SER A 1 320 ? -5.625 17.641 1.544 1 98.44 320 SER A O 1
ATOM 2497 N N . ARG A 1 321 ? -7.801 17.547 1.125 1 97.69 321 ARG A N 1
ATOM 2498 C CA . ARG A 1 321 ? -7.793 18.234 -0.168 1 97.69 321 ARG A CA 1
ATOM 2499 C C . ARG A 1 321 ? -6.867 17.516 -1.151 1 97.69 321 ARG A C 1
ATOM 2501 O O . ARG A 1 321 ? -6.055 18.156 -1.817 1 97.69 321 ARG A O 1
ATOM 2508 N N . ASN A 1 322 ? -6.902 16.219 -1.138 1 97.12 322 ASN A N 1
ATOM 2509 C CA . ASN A 1 322 ? -6.141 15.461 -2.119 1 97.12 322 ASN A CA 1
ATOM 2510 C C . ASN A 1 322 ? -7.047 14.859 -3.189 1 97.12 322 ASN A C 1
ATOM 2512 O O . ASN A 1 322 ? -6.562 14.273 -4.16 1 97.12 322 ASN A O 1
ATOM 2516 N N . PHE A 1 323 ? -8.352 14.93 -2.967 1 95.06 323 PHE A N 1
ATOM 2517 C CA . PHE A 1 323 ? -9.344 14.43 -3.916 1 95.06 323 PHE A CA 1
ATOM 2518 C C . PHE A 1 323 ? -9.125 12.945 -4.188 1 95.06 323 PHE A C 1
ATOM 2520 O O . PHE A 1 323 ? -9.109 12.516 -5.344 1 95.06 323 PHE A O 1
ATOM 2527 N N . LEU A 1 324 ? -8.953 12.211 -3.184 1 93.94 324 LEU A N 1
ATOM 2528 C CA . LEU A 1 324 ? -8.648 10.781 -3.232 1 93.94 324 LEU A CA 1
ATOM 2529 C C . LEU A 1 324 ? -9.828 9.992 -3.793 1 93.94 324 LEU A C 1
ATOM 2531 O O . LEU A 1 324 ? -9.641 8.914 -4.355 1 93.94 324 LEU A O 1
ATOM 2535 N N . ASN A 1 325 ? -10.992 10.5 -3.705 1 94.06 325 ASN A N 1
ATOM 2536 C CA . ASN A 1 325 ? -12.195 9.711 -3.938 1 94.06 325 ASN A CA 1
ATOM 2537 C C . ASN A 1 325 ? -12.188 8.43 -3.107 1 94.06 325 ASN A C 1
ATOM 2539 O O . ASN A 1 325 ? -11.312 8.234 -2.268 1 94.06 325 ASN A O 1
ATOM 2543 N N . SER A 1 326 ? -13.203 7.582 -3.232 1 93.5 326 SER A N 1
ATOM 2544 C CA . SER A 1 326 ? -13.32 6.375 -2.422 1 93.5 326 SER A CA 1
ATOM 2545 C C . SER A 1 326 ? -12.25 5.352 -2.793 1 93.5 326 SER A C 1
ATOM 2547 O O . SER A 1 326 ? -11.742 4.637 -1.929 1 93.5 326 SER A O 1
ATOM 2549 N N . ASN A 1 327 ? -11.883 5.289 -4.02 1 88.44 327 ASN A N 1
ATOM 2550 C CA . ASN A 1 327 ? -10.883 4.332 -4.484 1 88.44 327 ASN A CA 1
ATOM 2551 C C . ASN A 1 327 ? -9.5 4.637 -3.902 1 88.44 327 ASN A C 1
ATOM 2553 O O . ASN A 1 327 ? -8.773 3.721 -3.52 1 88.44 327 ASN A O 1
ATOM 2557 N N . GLY A 1 328 ? -9.148 5.945 -3.898 1 92 328 GLY A N 1
ATOM 2558 C CA . GLY A 1 328 ? -7.867 6.336 -3.322 1 92 328 GLY A CA 1
ATOM 2559 C C . GLY A 1 328 ? -7.82 6.18 -1.813 1 92 328 GLY A C 1
ATOM 2560 O O . GLY A 1 328 ? -6.754 5.965 -1.238 1 92 328 GLY A O 1
ATOM 2561 N N . LEU A 1 329 ? -8.977 6.195 -1.227 1 95.56 329 LEU A N 1
ATOM 2562 C CA . LEU A 1 329 ? -9.062 6.074 0.224 1 95.56 329 LEU A CA 1
ATOM 2563 C C . LEU A 1 329 ? -8.875 4.625 0.662 1 95.56 329 LEU A C 1
ATOM 2565 O O . LEU A 1 329 ? -8.414 4.363 1.777 1 95.56 329 LEU A O 1
ATOM 2569 N N . TRP A 1 330 ? -9.203 3.689 -0.14 1 93.94 330 TRP A N 1
ATOM 2570 C CA . TRP A 1 330 ? -9.297 2.285 0.25 1 93.94 330 TRP A CA 1
ATOM 2571 C C . TRP A 1 330 ? -7.988 1.799 0.857 1 93.94 330 TRP A C 1
ATOM 2573 O O . TRP A 1 330 ? -7.973 1.274 1.973 1 93.94 330 TRP A O 1
ATOM 2583 N N . PRO A 1 331 ? -6.824 1.955 0.105 1 93.88 331 PRO A N 1
ATOM 2584 C CA . PRO A 1 331 ? -5.598 1.44 0.713 1 93.88 331 PRO A CA 1
ATOM 2585 C C . PRO A 1 331 ? -5.254 2.135 2.029 1 93.88 331 PRO A C 1
ATOM 2587 O O . PRO A 1 331 ? -4.703 1.507 2.938 1 93.88 331 PRO A O 1
ATOM 2590 N N . ILE A 1 332 ? -5.586 3.387 2.158 1 96.5 332 ILE A N 1
ATOM 2591 C CA . ILE A 1 332 ? -5.285 4.145 3.369 1 96.5 332 ILE A CA 1
ATOM 2592 C C . ILE A 1 332 ? -6.16 3.648 4.52 1 96.5 332 ILE A C 1
ATOM 2594 O O . ILE A 1 332 ? -5.668 3.42 5.625 1 96.5 332 ILE A O 1
ATOM 2598 N N . ALA A 1 333 ? -7.43 3.518 4.199 1 96.88 333 ALA A N 1
ATOM 2599 C CA . ALA A 1 333 ? -8.359 3.037 5.219 1 96.88 333 ALA A CA 1
ATOM 2600 C C . ALA A 1 333 ? -7.949 1.659 5.73 1 96.88 333 ALA A C 1
ATOM 2602 O O . ALA A 1 333 ? -7.957 1.412 6.938 1 96.88 333 ALA A O 1
ATOM 2603 N N . VAL A 1 334 ? -7.586 0.775 4.871 1 94.88 334 VAL A N 1
ATOM 2604 C CA . VAL A 1 334 ? -7.184 -0.58 5.238 1 94.88 334 VAL A CA 1
ATOM 2605 C C . VAL A 1 334 ? -5.914 -0.532 6.082 1 94.88 334 VAL A C 1
ATOM 2607 O O . VAL A 1 334 ? -5.805 -1.232 7.09 1 94.88 334 VAL A O 1
ATOM 2610 N N . ALA A 1 335 ? -4.977 0.287 5.637 1 95 335 ALA A N 1
ATOM 2611 C CA . ALA A 1 335 ? -3.727 0.429 6.383 1 95 335 ALA A CA 1
ATOM 2612 C C . ALA A 1 335 ? -3.99 0.919 7.805 1 95 335 ALA A C 1
ATOM 2614 O O . ALA A 1 335 ? -3.303 0.513 8.742 1 95 335 ALA A O 1
ATOM 2615 N N . LEU A 1 336 ? -4.949 1.749 7.98 1 96.81 336 LEU A N 1
ATOM 2616 C CA . LEU A 1 336 ? -5.219 2.393 9.258 1 96.81 336 LEU A CA 1
ATOM 2617 C C . LEU A 1 336 ? -5.996 1.461 10.188 1 96.81 336 LEU A C 1
ATOM 2619 O O . LEU A 1 336 ? -6.059 1.689 11.398 1 96.81 336 LEU A O 1
ATOM 2623 N N . GLU A 1 337 ? -6.664 0.47 9.648 1 94.81 337 GLU A N 1
ATOM 2624 C CA . GLU A 1 337 ? -7.441 -0.446 10.477 1 94.81 337 GLU A CA 1
ATOM 2625 C C . GLU A 1 337 ? -6.578 -1.066 11.57 1 94.81 337 GLU A C 1
ATOM 2627 O O . GLU A 1 337 ? -7.012 -1.182 12.719 1 94.81 337 GLU A O 1
ATOM 2632 N N . SER A 1 338 ? -5.344 -1.333 11.258 1 90.19 338 SER A N 1
ATOM 2633 C CA . SER A 1 338 ? -4.477 -2.012 12.219 1 90.19 338 SER A CA 1
ATOM 2634 C C . SER A 1 338 ? -3.469 -1.047 12.828 1 90.19 338 SER A C 1
ATOM 2636 O O . SER A 1 338 ? -2.656 -1.44 13.672 1 90.19 338 SER A O 1
ATOM 2638 N N . ASN A 1 339 ? -3.506 0.171 12.375 1 93.06 339 ASN A N 1
ATOM 2639 C CA . ASN A 1 339 ? -2.596 1.167 12.93 1 93.06 339 ASN A CA 1
ATOM 2640 C C . ASN A 1 339 ? -2.98 1.546 14.359 1 93.06 339 ASN A C 1
ATOM 2642 O O . ASN A 1 339 ? -4.145 1.847 14.633 1 93.06 339 ASN A O 1
ATOM 2646 N N . SER A 1 340 ? -2.049 1.561 15.305 1 95.19 340 SER A N 1
ATOM 2647 C CA . SER A 1 340 ? -2.346 1.814 16.703 1 95.19 340 SER A CA 1
ATOM 2648 C C . SER A 1 340 ? -1.696 3.109 17.188 1 95.19 340 SER A C 1
ATOM 2650 O O . SER A 1 340 ? -1.592 3.352 18.391 1 95.19 340 SER A O 1
ATOM 2652 N N . HIS A 1 341 ? -1.278 3.986 16.203 1 96.88 341 HIS A N 1
ATOM 2653 C CA . HIS A 1 341 ? -0.479 5.133 16.609 1 96.88 341 HIS A CA 1
ATOM 2654 C C . HIS A 1 341 ? -1.13 6.445 16.188 1 96.88 341 HIS A C 1
ATOM 2656 O O . HIS A 1 341 ? -1.108 7.43 16.922 1 96.88 341 HIS A O 1
ATOM 2662 N N . ILE A 1 342 ? -1.741 6.465 15.062 1 98.19 342 ILE A N 1
ATOM 2663 C CA . ILE A 1 342 ? -2.367 7.684 14.562 1 98.19 342 ILE A CA 1
ATOM 2664 C C . ILE A 1 342 ? -3.592 8.023 15.414 1 98.19 342 ILE A C 1
ATOM 2666 O O . ILE A 1 342 ? -4.484 7.188 15.586 1 98.19 342 ILE A O 1
ATOM 2670 N N . GLN A 1 343 ? -3.611 9.211 15.898 1 98.69 343 GLN A N 1
ATOM 2671 C CA . GLN A 1 343 ? -4.688 9.664 16.766 1 98.69 343 GLN A CA 1
ATOM 2672 C C . GLN A 1 343 ? -5.559 10.711 16.078 1 98.69 343 GLN A C 1
ATOM 2674 O O . GLN A 1 343 ? -6.742 10.852 16.406 1 98.69 343 GLN A O 1
ATOM 2679 N N . TYR A 1 344 ? -4.922 11.422 15.188 1 98.75 344 TYR A N 1
ATOM 2680 C CA . TYR A 1 344 ? -5.609 12.469 14.445 1 98.75 344 TYR A CA 1
ATOM 2681 C C . TYR A 1 344 ? -5.566 12.203 12.945 1 98.75 344 TYR A C 1
ATOM 2683 O O . TYR A 1 344 ? -4.488 12.062 12.367 1 98.75 344 TYR A O 1
ATOM 2691 N N . LEU A 1 345 ? -6.773 12.133 12.336 1 98.75 345 LEU A N 1
ATOM 2692 C CA . LEU A 1 345 ? -6.883 11.883 10.898 1 98.75 345 LEU A CA 1
ATOM 2693 C C . LEU A 1 345 ? -7.742 12.953 10.227 1 98.75 345 LEU A C 1
ATOM 2695 O O . LEU A 1 345 ? -8.906 13.133 10.594 1 98.75 345 LEU A O 1
ATOM 2699 N N . ASP A 1 346 ? -7.152 13.641 9.266 1 98.81 346 ASP A N 1
ATOM 2700 C CA . ASP A 1 346 ? -7.875 14.641 8.484 1 98.81 346 ASP A CA 1
ATOM 2701 C C . ASP A 1 346 ? -8.031 14.195 7.035 1 98.81 346 ASP A C 1
ATOM 2703 O O . ASP A 1 346 ? -7.055 14.125 6.293 1 98.81 346 ASP A O 1
ATOM 2707 N N . ILE A 1 347 ? -9.266 13.93 6.645 1 98.44 347 ILE A N 1
ATOM 2708 C CA . ILE A 1 347 ? -9.516 13.547 5.258 1 98.44 347 ILE A CA 1
ATOM 2709 C C . ILE A 1 347 ? -10.602 14.438 4.664 1 98.44 347 ILE A C 1
ATOM 2711 O O . ILE A 1 347 ? -11.43 13.984 3.873 1 98.44 347 ILE A O 1
ATOM 2715 N N . ARG A 1 348 ? -10.609 15.617 5.023 1 98.5 348 ARG A N 1
ATOM 2716 C CA . ARG A 1 348 ? -11.547 16.594 4.457 1 98.5 348 ARG A CA 1
ATOM 2717 C C . ARG A 1 348 ? -11.273 16.812 2.973 1 98.5 348 ARG A C 1
ATOM 2719 O O . ARG A 1 348 ? -10.133 16.672 2.521 1 98.5 348 ARG A O 1
ATOM 2726 N N . ASP A 1 349 ? -12.297 17.156 2.271 1 98.19 349 ASP A N 1
ATOM 2727 C CA . ASP A 1 349 ? -12.18 17.594 0.885 1 98.19 349 ASP A CA 1
ATOM 2728 C C . ASP A 1 349 ? -11.484 16.531 0.032 1 98.19 349 ASP A C 1
ATOM 2730 O O . ASP A 1 349 ? -10.508 16.844 -0.666 1 98.19 349 ASP A O 1
ATOM 2734 N N . ASN A 1 350 ? -12 15.25 0.103 1 98.19 350 ASN A N 1
ATOM 2735 C CA . ASN A 1 350 ? -11.406 14.188 -0.706 1 98.19 350 ASN A CA 1
ATOM 2736 C C . ASN A 1 350 ? -12.43 13.586 -1.67 1 98.19 350 ASN A C 1
ATOM 2738 O O . ASN A 1 350 ? -12.18 12.539 -2.273 1 98.19 350 ASN A O 1
ATOM 2742 N N . ASN A 1 351 ? -13.586 14.211 -1.745 1 97.56 351 ASN A N 1
ATOM 2743 C CA . ASN A 1 351 ? -14.641 13.758 -2.65 1 97.56 351 ASN A CA 1
ATOM 2744 C C . ASN A 1 351 ? -15.039 12.312 -2.361 1 97.56 351 ASN A C 1
ATOM 2746 O O . ASN A 1 351 ? -15.227 11.523 -3.287 1 97.56 351 ASN A O 1
ATOM 2750 N N . ILE A 1 352 ? -15.086 11.945 -1.108 1 97.25 352 ILE A N 1
ATOM 2751 C CA . ILE A 1 352 ? -15.469 10.602 -0.694 1 97.25 352 ILE A CA 1
ATOM 2752 C C . ILE A 1 352 ? -16.984 10.461 -0.741 1 97.25 352 ILE A C 1
ATOM 2754 O O . ILE A 1 352 ? -17.719 11.297 -0.196 1 97.25 352 ILE A O 1
ATOM 2758 N N . ASP A 1 353 ? -17.438 9.43 -1.381 1 96 353 ASP A N 1
ATOM 2759 C CA . ASP A 1 353 ? -18.875 9.203 -1.517 1 96 353 ASP A CA 1
ATOM 2760 C C . ASP A 1 353 ? -19.344 8.102 -0.577 1 96 353 ASP A C 1
ATOM 2762 O O . ASP A 1 353 ? -18.688 7.789 0.412 1 96 353 ASP A O 1
ATOM 2766 N N . ALA A 1 354 ? -20.5 7.562 -0.874 1 94.62 354 ALA A N 1
ATOM 2767 C CA . ALA A 1 354 ? -21.125 6.574 0.004 1 94.62 354 ALA A CA 1
ATOM 2768 C C . ALA A 1 354 ? -20.281 5.309 0.099 1 94.62 354 ALA A C 1
ATOM 2770 O O . ALA A 1 354 ? -20.219 4.668 1.152 1 94.62 354 ALA A O 1
ATOM 2771 N N . SER A 1 355 ? -19.672 4.93 -0.985 1 91.38 355 SER A N 1
ATOM 2772 C CA . SER A 1 355 ? -18.812 3.746 -0.965 1 91.38 355 SER A CA 1
ATOM 2773 C C . SER A 1 355 ? -17.625 3.941 -0.036 1 91.38 355 SER A C 1
ATOM 2775 O O . SER A 1 355 ? -17.172 2.996 0.62 1 91.38 355 SER A O 1
ATOM 2777 N N . GLY A 1 356 ? -17.156 5.137 -0.002 1 95.69 356 GLY A N 1
ATOM 2778 C CA . GLY A 1 356 ? -16.078 5.449 0.919 1 95.69 356 GLY A CA 1
ATOM 2779 C C . GLY A 1 356 ? -16.5 5.453 2.371 1 95.69 356 GLY A C 1
ATOM 2780 O O . GLY A 1 356 ? -15.719 5.145 3.264 1 95.69 356 GLY A O 1
ATOM 2781 N N . ALA A 1 357 ? -17.734 5.793 2.566 1 97.25 357 ALA A N 1
ATOM 2782 C CA . ALA A 1 357 ? -18.266 5.766 3.93 1 97.25 357 ALA A CA 1
ATOM 2783 C C . ALA A 1 357 ? -18.234 4.348 4.5 1 97.25 357 ALA A C 1
ATOM 2785 O O . ALA A 1 357 ? -18.016 4.164 5.703 1 97.25 357 ALA A O 1
ATOM 2786 N N . VAL A 1 358 ? -18.406 3.365 3.672 1 95.44 358 VAL A N 1
ATOM 2787 C CA . VAL A 1 358 ? -18.297 1.972 4.09 1 95.44 358 VAL A CA 1
ATOM 2788 C C . VAL A 1 358 ? -16.875 1.682 4.574 1 95.44 358 VAL A C 1
ATOM 2790 O O . VAL A 1 358 ? -16.688 1.035 5.605 1 95.44 358 VAL A O 1
ATOM 2793 N N . LEU A 1 359 ? -15.938 2.174 3.826 1 94.38 359 LEU A N 1
ATOM 2794 C CA . LEU A 1 359 ? -14.531 1.99 4.18 1 94.38 359 LEU A CA 1
ATOM 2795 C C . LEU A 1 359 ? -14.219 2.652 5.52 1 94.38 359 LEU A C 1
ATOM 2797 O O . LEU A 1 359 ? -13.531 2.07 6.359 1 94.38 359 LEU A O 1
ATOM 2801 N N . ILE A 1 360 ? -14.742 3.82 5.695 1 97.88 360 ILE A N 1
ATOM 2802 C CA . ILE A 1 360 ? -14.5 4.57 6.922 1 97.88 360 ILE A CA 1
ATOM 2803 C C . ILE A 1 360 ? -15.172 3.867 8.102 1 97.88 360 ILE A C 1
ATOM 2805 O O . ILE A 1 360 ? -14.617 3.82 9.203 1 97.88 360 ILE A O 1
ATOM 2809 N N . SER A 1 361 ? -16.359 3.373 7.848 1 97.44 361 SER A N 1
ATOM 2810 C CA . SER A 1 361 ? -17.047 2.609 8.883 1 97.44 361 SER A CA 1
ATOM 2811 C C . SER A 1 361 ? -16.234 1.401 9.32 1 97.44 361 SER A C 1
ATOM 2813 O O . SER A 1 361 ? -16.062 1.156 10.516 1 97.44 361 SER A O 1
ATOM 2815 N N . ASP A 1 362 ? -15.695 0.683 8.367 1 94.81 362 ASP A N 1
ATOM 2816 C CA . ASP A 1 362 ? -14.844 -0.459 8.688 1 94.81 362 ASP A CA 1
ATOM 2817 C C . ASP A 1 362 ? -13.609 -0.021 9.461 1 94.81 362 ASP A C 1
ATOM 2819 O O . ASP A 1 362 ? -13.18 -0.706 10.391 1 94.81 362 ASP A O 1
ATOM 2823 N N . LEU A 1 363 ? -13.07 1.06 9.016 1 96.69 363 LEU A N 1
ATOM 2824 C CA . LEU A 1 363 ? -11.898 1.62 9.688 1 96.69 363 LEU A CA 1
ATOM 2825 C C . LEU A 1 363 ? -12.188 1.849 11.164 1 96.69 363 LEU A C 1
ATOM 2827 O O . LEU A 1 363 ? -11.414 1.418 12.023 1 96.69 363 LEU A O 1
ATOM 2831 N N . PHE A 1 364 ? -13.32 2.412 11.484 1 97.38 364 PHE A N 1
ATOM 2832 C CA . PHE A 1 364 ? -13.609 2.789 12.867 1 97.38 364 PHE A CA 1
ATOM 2833 C C . PHE A 1 364 ? -14.078 1.582 13.672 1 97.38 364 PHE A C 1
ATOM 2835 O O . PHE A 1 364 ? -14.047 1.603 14.898 1 97.38 364 PHE A O 1
ATOM 2842 N N . LEU A 1 365 ? -14.531 0.566 13 1 95.69 365 LEU A N 1
ATOM 2843 C CA . LEU A 1 365 ? -14.875 -0.678 13.68 1 95.69 365 LEU A CA 1
ATOM 2844 C C . LEU A 1 365 ? -13.617 -1.385 14.18 1 95.69 365 LEU A C 1
ATOM 2846 O O . LEU A 1 365 ? -13.641 -2.027 15.234 1 95.69 365 LEU A O 1
ATOM 2850 N N . HIS A 1 366 ? -12.555 -1.147 13.461 1 94.44 366 HIS A N 1
ATOM 2851 C CA . HIS A 1 366 ? -11.375 -1.953 13.75 1 94.44 366 HIS A CA 1
ATOM 2852 C C . HIS A 1 366 ? -10.297 -1.121 14.438 1 94.44 366 HIS A C 1
ATOM 2854 O O . HIS A 1 366 ? -9.547 -1.637 15.266 1 94.44 366 HIS A O 1
ATOM 2860 N N . ASN A 1 367 ? -10.25 0.149 14.117 1 96.44 367 ASN A N 1
ATOM 2861 C CA . ASN A 1 367 ? -9.195 0.992 14.664 1 96.44 367 ASN A CA 1
ATOM 2862 C C . ASN A 1 367 ? -9.484 1.405 16.094 1 96.44 367 ASN A C 1
ATOM 2864 O O . ASN A 1 367 ? -10.609 1.772 16.422 1 96.44 367 ASN A O 1
ATOM 2868 N N . LYS A 1 368 ? -8.438 1.433 16.953 1 96.75 368 LYS A N 1
ATOM 2869 C CA . LYS A 1 368 ? -8.617 1.753 18.359 1 96.75 368 LYS A CA 1
ATOM 2870 C C . LYS A 1 368 ? -7.703 2.893 18.797 1 96.75 368 LYS A C 1
ATOM 2872 O O . LYS A 1 368 ? -7.434 3.064 19.984 1 96.75 368 LYS A O 1
ATOM 2877 N N . SER A 1 369 ? -7.242 3.627 17.781 1 97.81 369 SER A N 1
ATOM 2878 C CA . SER A 1 369 ? -6.273 4.656 18.156 1 97.81 369 SER A CA 1
ATOM 2879 C C . SER A 1 369 ? -6.75 6.039 17.719 1 97.81 369 SER A C 1
ATOM 2881 O O . SER A 1 369 ? -6.469 7.031 18.406 1 97.81 369 SER A O 1
ATOM 2883 N N . ILE A 1 370 ? -7.523 6.184 16.734 1 98.5 370 ILE A N 1
ATOM 2884 C CA . ILE A 1 370 ? -7.945 7.477 16.203 1 98.5 370 ILE A CA 1
ATOM 2885 C C . ILE A 1 370 ? -9.008 8.086 17.125 1 98.5 370 ILE A C 1
ATOM 2887 O O . ILE A 1 370 ? -10.109 7.555 17.234 1 98.5 370 ILE A O 1
ATOM 2891 N N . THR A 1 371 ? -8.664 9.172 17.688 1 98.69 371 THR A N 1
ATOM 2892 C CA . THR A 1 371 ? -9.57 9.836 18.609 1 98.69 371 THR A CA 1
ATOM 2893 C C . THR A 1 371 ? -10.25 11.031 17.938 1 98.69 371 THR A C 1
ATOM 2895 O O . THR A 1 371 ? -11.352 11.422 18.312 1 98.69 371 THR A O 1
ATOM 2898 N N . THR A 1 372 ? -9.516 11.617 16.969 1 98.81 372 THR A N 1
ATOM 2899 C CA . THR A 1 372 ? -10.031 12.797 16.266 1 98.81 372 THR A CA 1
ATOM 2900 C C . THR A 1 372 ? -10.039 12.57 14.766 1 98.81 372 THR A C 1
ATOM 2902 O O . THR A 1 372 ? -9.016 12.219 14.172 1 98.81 372 THR A O 1
ATOM 2905 N N . VAL A 1 373 ? -11.266 12.836 14.148 1 98.69 373 VAL A N 1
ATOM 2906 C CA . VAL A 1 373 ? -11.367 12.648 12.703 1 98.69 373 VAL A CA 1
ATOM 2907 C C . VAL A 1 373 ? -12.141 13.812 12.078 1 98.69 373 VAL A C 1
ATOM 2909 O O . VAL A 1 373 ? -13.109 14.305 12.656 1 98.69 373 VAL A O 1
ATOM 2912 N N . ARG A 1 374 ? -11.555 14.305 11 1 98.81 374 ARG A N 1
ATOM 2913 C CA . ARG A 1 374 ? -12.227 15.328 10.211 1 98.81 374 ARG A CA 1
ATOM 2914 C C . ARG A 1 374 ? -12.703 14.773 8.875 1 98.81 374 ARG A C 1
ATOM 2916 O O . ARG A 1 374 ? -11.883 14.398 8.023 1 98.81 374 ARG A O 1
ATOM 2923 N N . LEU A 1 375 ? -14.031 14.766 8.672 1 98.69 375 LEU A N 1
ATOM 2924 C CA . LEU A 1 375 ? -14.625 14.133 7.496 1 98.69 375 LEU A CA 1
ATOM 2925 C C . LEU A 1 375 ? -15.367 15.156 6.648 1 98.69 375 LEU A C 1
ATOM 2927 O O . LEU A 1 375 ? -16.125 14.797 5.738 1 98.69 375 LEU A O 1
ATOM 2931 N N . SER A 1 376 ? -15.125 16.422 6.832 1 98.56 376 SER A N 1
ATOM 2932 C CA . SER A 1 376 ? -15.938 17.484 6.246 1 98.56 376 SER A CA 1
ATOM 2933 C C . SER A 1 376 ? -15.695 17.609 4.746 1 98.56 376 SER A C 1
ATOM 2935 O O . SER A 1 376 ? -14.672 17.141 4.238 1 98.56 376 SER A O 1
ATOM 2937 N N . ARG A 1 377 ? -16.703 18.125 4.086 1 98.12 377 ARG A N 1
ATOM 2938 C CA . ARG A 1 377 ? -16.656 18.484 2.67 1 98.12 377 ARG A CA 1
ATOM 2939 C C . ARG A 1 377 ? -16.375 17.266 1.808 1 98.12 377 ARG A C 1
ATOM 2941 O O . ARG A 1 377 ? -15.57 17.312 0.876 1 98.12 377 ARG A O 1
ATOM 2948 N N . ASN A 1 378 ? -16.875 16.172 2.221 1 98.19 378 ASN A N 1
ATOM 2949 C CA . ASN A 1 378 ? -17.016 14.969 1.398 1 98.19 378 ASN A CA 1
ATOM 2950 C C . ASN A 1 378 ? -18.469 14.766 0.961 1 98.19 378 ASN A C 1
ATOM 2952 O O . ASN A 1 378 ? -19.359 15.477 1.415 1 98.19 378 ASN A O 1
ATOM 2956 N N . MET A 1 379 ? -18.688 13.812 0.078 1 97.38 379 MET A N 1
ATOM 2957 C CA . MET A 1 379 ? -19.984 13.641 -0.546 1 97.38 379 MET A CA 1
ATOM 2958 C C . MET A 1 379 ? -20.75 12.469 0.081 1 97.38 379 MET A C 1
ATOM 2960 O O . MET A 1 379 ? -21.125 11.531 -0.617 1 97.38 379 MET A O 1
ATOM 2964 N N . PHE A 1 380 ? -21.109 12.492 1.296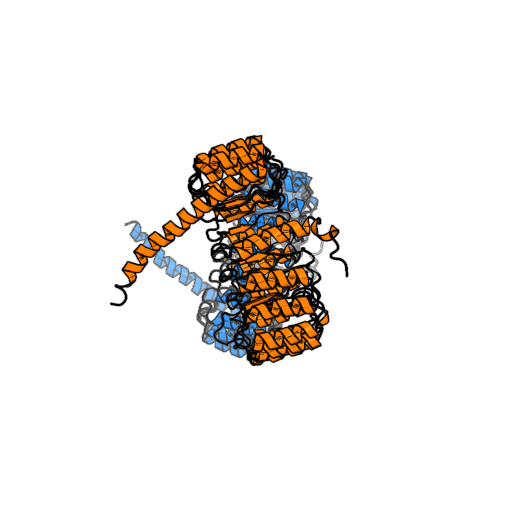 1 97.12 380 PHE A N 1
ATOM 2965 C CA . PHE A 1 380 ? -21.672 11.352 2.012 1 97.12 380 PHE A CA 1
ATOM 2966 C C . PHE A 1 380 ? -23.172 11.242 1.776 1 97.12 380 PHE A C 1
ATOM 2968 O O . PHE A 1 380 ? -23.656 10.219 1.295 1 97.12 380 PHE A O 1
ATOM 2975 N N . GLY A 1 381 ? -23.906 12.344 2.088 1 96.25 381 GLY A N 1
ATOM 2976 C CA . GLY A 1 381 ? -25.359 12.266 2.074 1 96.25 381 GLY A CA 1
ATOM 2977 C C . GLY A 1 381 ? -25.922 11.539 3.277 1 96.25 381 GLY A C 1
ATOM 2978 O O . GLY A 1 381 ? -25.172 11.086 4.148 1 96.25 381 GLY A O 1
ATOM 2979 N N . ASP A 1 382 ? -27.25 11.367 3.334 1 97.5 382 ASP A N 1
ATOM 2980 C CA . ASP A 1 382 ? -27.938 10.852 4.516 1 97.5 382 ASP A CA 1
ATOM 2981 C C . ASP A 1 382 ? -27.609 9.383 4.742 1 97.5 382 ASP A C 1
ATOM 2983 O O . ASP A 1 382 ? -27.391 8.953 5.879 1 97.5 382 ASP A O 1
ATOM 2987 N N . ALA A 1 383 ? -27.594 8.617 3.719 1 95.25 383 ALA A N 1
ATOM 2988 C CA . ALA A 1 383 ? -27.375 7.184 3.85 1 95.25 383 ALA A CA 1
ATOM 2989 C C . ALA A 1 383 ? -25.969 6.891 4.371 1 95.25 383 ALA A C 1
ATOM 2991 O O . ALA A 1 383 ? -25.781 6.016 5.223 1 95.25 383 ALA A O 1
ATOM 2992 N N . ALA A 1 384 ? -25.047 7.602 3.824 1 96.81 384 ALA A N 1
ATOM 2993 C CA . ALA A 1 384 ? -23.656 7.438 4.266 1 96.81 384 ALA A CA 1
ATOM 2994 C C . ALA A 1 384 ? -23.484 7.855 5.723 1 96.81 384 ALA A C 1
ATOM 2996 O O . ALA A 1 384 ? -22.781 7.195 6.488 1 96.81 384 ALA A O 1
ATOM 2997 N N . VAL A 1 385 ? -24.109 8.914 6.105 1 98.12 385 VAL A N 1
ATOM 2998 C CA . VAL A 1 385 ? -24.016 9.398 7.48 1 98.12 385 VAL A CA 1
ATOM 2999 C C . VAL A 1 385 ? -24.672 8.391 8.422 1 98.12 385 VAL A C 1
ATOM 3001 O O . VAL A 1 385 ? -24.188 8.156 9.531 1 98.12 385 VAL A O 1
ATOM 3004 N N . ALA A 1 386 ? -25.766 7.848 7.98 1 97.69 386 ALA A N 1
ATOM 3005 C CA . ALA A 1 386 ? -26.422 6.82 8.789 1 97.69 386 ALA A CA 1
ATOM 3006 C C . ALA A 1 386 ? -25.5 5.625 9.008 1 97.69 386 ALA A C 1
ATOM 3008 O O . ALA A 1 386 ? -25.453 5.059 10.109 1 97.69 386 ALA A O 1
ATOM 3009 N N . LEU A 1 387 ? -24.859 5.27 8 1 96 387 LEU A N 1
ATOM 3010 C CA . LEU A 1 387 ? -23.922 4.164 8.094 1 96 387 LEU A CA 1
ATOM 3011 C C . LEU A 1 387 ? -22.797 4.492 9.078 1 96 387 LEU A C 1
ATOM 3013 O O . LEU A 1 387 ? -22.469 3.678 9.945 1 96 387 LEU A O 1
ATOM 3017 N N . LEU A 1 388 ? -22.219 5.625 8.938 1 97.56 388 LEU A N 1
ATOM 3018 C CA . LEU A 1 388 ? -21.172 6.07 9.852 1 97.56 388 LEU A CA 1
ATOM 3019 C C . LEU A 1 388 ? -21.672 6.105 11.289 1 97.56 388 LEU A C 1
ATOM 3021 O O . LEU A 1 388 ? -20.984 5.668 12.211 1 97.56 388 LEU A O 1
ATOM 3025 N N . SER A 1 389 ? -22.859 6.613 11.43 1 98 389 SER A N 1
ATOM 3026 C CA . SER A 1 389 ? -23.469 6.715 12.75 1 98 389 SER A CA 1
ATOM 3027 C C . SER A 1 389 ? -23.594 5.344 13.414 1 98 389 SER A C 1
ATOM 3029 O O . SER A 1 389 ? -23.438 5.219 14.625 1 98 389 SER A O 1
ATOM 3031 N N . GLY A 1 390 ? -23.859 4.375 12.586 1 96.44 390 GLY A N 1
ATOM 3032 C CA . GLY A 1 390 ? -23.922 3.02 13.117 1 96.44 390 GLY A CA 1
ATOM 3033 C C . GLY A 1 390 ? -22.641 2.592 13.805 1 96.44 390 GLY A C 1
ATOM 3034 O O . GLY A 1 390 ? -22.672 1.883 14.812 1 96.44 390 GLY A O 1
ATOM 3035 N N . THR A 1 391 ? -21.625 3.033 13.32 1 96.25 391 THR A N 1
ATOM 3036 C CA . THR A 1 391 ? -20.328 2.682 13.898 1 96.25 391 THR A CA 1
ATOM 3037 C C . THR A 1 391 ? -20.047 3.525 15.141 1 96.25 391 THR A C 1
ATOM 3039 O O . THR A 1 391 ? -19.359 3.072 16.062 1 96.25 391 THR A O 1
ATOM 3042 N N . PHE A 1 392 ? -20.547 4.707 15.164 1 97.19 392 PHE A N 1
ATOM 3043 C CA . PHE A 1 392 ? -20.344 5.59 16.312 1 97.19 392 PHE A CA 1
ATOM 3044 C C . PHE A 1 392 ? -21.016 5.023 17.547 1 97.19 392 PHE A C 1
ATOM 3046 O O . PHE A 1 392 ? -20.531 5.242 18.672 1 97.19 392 PHE A O 1
ATOM 3053 N N . ARG A 1 393 ? -22.078 4.328 17.344 1 95.88 393 ARG A N 1
ATOM 3054 C CA . ARG A 1 393 ? -22.922 3.854 18.438 1 95.88 393 ARG A CA 1
ATOM 3055 C C . ARG A 1 393 ? -22.094 3.1 19.484 1 95.88 393 ARG A C 1
ATOM 3057 O O . ARG A 1 393 ? -22.203 3.361 20.672 1 95.88 393 ARG A O 1
ATOM 3064 N N . SER A 1 394 ? -21.219 2.283 19 1 94.5 394 SER A N 1
ATOM 3065 C CA . SER A 1 394 ? -20.484 1.422 19.906 1 94.5 394 SER A CA 1
ATOM 3066 C C . SER A 1 394 ? -19 1.805 19.969 1 94.5 394 SER A C 1
ATOM 3068 O O . SER A 1 394 ? -18.219 1.191 20.688 1 94.5 394 SER A O 1
ATOM 3070 N N . ASN A 1 395 ? -18.672 2.812 19.25 1 96.5 395 ASN A N 1
ATOM 3071 C CA . ASN A 1 395 ? -17.266 3.201 19.234 1 96.5 395 ASN A CA 1
ATOM 3072 C C . ASN A 1 395 ? -16.844 3.83 20.547 1 96.5 395 ASN A C 1
ATOM 3074 O O . ASN A 1 395 ? -17.5 4.746 21.047 1 96.5 395 ASN A O 1
ATOM 3078 N N . SER A 1 396 ? -15.758 3.346 21.125 1 97.25 396 SER A N 1
ATOM 3079 C CA . SER A 1 396 ? -15.312 3.84 22.422 1 97.25 396 SER A CA 1
ATOM 3080 C C . SER A 1 396 ? -14.008 4.625 22.312 1 97.25 396 SER A C 1
ATOM 3082 O O . SER A 1 396 ? -13.43 5.035 23.312 1 97.25 396 SER A O 1
ATOM 3084 N N . THR A 1 397 ? -13.578 4.883 21.031 1 97.75 397 THR A N 1
ATOM 3085 C CA . THR A 1 397 ? -12.273 5.496 20.828 1 97.75 397 THR A CA 1
ATOM 3086 C C . THR A 1 397 ? -12.422 6.938 20.344 1 97.75 397 THR A C 1
ATOM 3088 O O . THR A 1 397 ? -11.758 7.84 20.859 1 97.75 397 THR A O 1
ATOM 3091 N N . LEU A 1 398 ? -13.305 7.207 19.422 1 98.19 398 LEU A N 1
ATOM 3092 C CA . LEU A 1 398 ? -13.523 8.531 18.844 1 98.19 398 LEU A CA 1
ATOM 3093 C C . LEU A 1 398 ? -14.031 9.516 19.891 1 98.19 398 LEU A C 1
ATOM 3095 O O . LEU A 1 398 ? -14.922 9.18 20.672 1 98.19 398 LEU A O 1
ATOM 3099 N N . ARG A 1 399 ? -13.398 10.688 19.859 1 98.69 399 ARG A N 1
ATOM 3100 C CA . ARG A 1 399 ? -13.789 11.742 20.797 1 98.69 399 ARG A CA 1
ATOM 3101 C C . ARG A 1 399 ? -14.281 12.977 20.047 1 98.69 399 ARG A C 1
ATOM 3103 O O . ARG A 1 399 ? -15.117 13.719 20.562 1 98.69 399 ARG A O 1
ATOM 3110 N N . ASP A 1 400 ? -13.727 13.203 19 1 98.75 400 ASP A N 1
ATOM 3111 C CA . ASP A 1 400 ? -13.977 14.422 18.234 1 98.75 400 ASP A CA 1
ATOM 3112 C C . ASP A 1 400 ? -14.203 14.109 16.75 1 98.75 400 ASP A C 1
ATOM 3114 O O . ASP A 1 400 ? -13.281 13.672 16.062 1 98.75 400 ASP A O 1
ATOM 3118 N N . VAL A 1 401 ? -15.453 14.352 16.266 1 98.75 401 VAL A N 1
ATOM 3119 C CA . VAL A 1 401 ? -15.828 14.016 14.898 1 98.75 401 VAL A CA 1
ATOM 3120 C C . VAL A 1 401 ? -16.391 15.25 14.203 1 98.75 401 VAL A C 1
ATOM 3122 O O . VAL A 1 401 ? -17.297 15.914 14.719 1 98.75 401 VAL A O 1
ATOM 3125 N N . GLU A 1 402 ? -15.836 15.531 13.07 1 98.81 402 GLU A N 1
ATOM 3126 C CA . GLU A 1 402 ? -16.312 16.656 12.266 1 98.81 402 GLU A CA 1
ATOM 3127 C C . GLU A 1 402 ? -16.969 16.172 10.977 1 98.81 402 GLU A C 1
ATOM 3129 O O . GLU A 1 402 ? -16.359 15.445 10.195 1 98.81 402 GLU A O 1
ATOM 3134 N N . LEU A 1 403 ? -18.234 16.562 10.781 1 98.69 403 LEU A N 1
ATOM 3135 C CA . LEU A 1 403 ? -19.016 16.203 9.609 1 98.69 403 LEU A CA 1
ATOM 3136 C C . LEU A 1 403 ? -19.641 17.453 8.977 1 98.69 403 LEU A C 1
ATOM 3138 O O . LEU A 1 403 ? -20.844 17.469 8.68 1 98.69 403 LEU A O 1
ATOM 3142 N N . ASP A 1 404 ? -18.844 18.469 8.789 1 98.75 404 ASP A N 1
ATOM 3143 C CA . ASP A 1 404 ? -19.344 19.703 8.195 1 98.75 404 ASP A CA 1
ATOM 3144 C C . ASP A 1 404 ? -19.484 19.562 6.684 1 98.75 404 ASP A C 1
ATOM 3146 O O . ASP A 1 404 ? -18.641 18.953 6.027 1 98.75 404 ASP A O 1
ATOM 3150 N N . ASP A 1 405 ? -20.578 20.078 6.152 1 98.25 405 ASP A N 1
ATOM 3151 C CA . ASP A 1 405 ? -20.797 20.172 4.711 1 98.25 405 ASP A CA 1
ATOM 3152 C C . ASP A 1 405 ? -20.625 18.797 4.043 1 98.25 405 ASP A C 1
ATOM 3154 O O . ASP A 1 405 ? -19.828 18.656 3.115 1 98.25 405 ASP A O 1
ATOM 3158 N N . VAL A 1 406 ? -21.391 17.828 4.508 1 98.38 406 VAL A N 1
ATOM 3159 C CA . VAL A 1 406 ? -21.281 16.484 3.969 1 98.38 406 VAL A CA 1
ATOM 3160 C C . VAL A 1 406 ? -22.594 16.094 3.279 1 98.38 406 VAL A C 1
ATOM 3162 O O . VAL A 1 406 ? -22.938 14.906 3.219 1 98.38 406 VAL A O 1
ATOM 3165 N N . MET A 1 407 ? -23.344 17.125 2.941 1 97.38 407 MET A N 1
ATOM 3166 C CA . MET A 1 407 ? -24.625 16.938 2.24 1 97.38 407 MET A CA 1
ATOM 3167 C C . MET A 1 407 ? -25.625 16.203 3.111 1 97.38 407 MET A C 1
ATOM 3169 O O . MET A 1 407 ? -26.422 15.406 2.607 1 97.38 407 MET A O 1
ATOM 3173 N N . MET A 1 408 ? -25.516 16.391 4.316 1 97.5 408 MET A N 1
ATOM 3174 C CA . MET A 1 408 ? -26.438 15.789 5.281 1 97.5 408 MET A CA 1
ATOM 3175 C C . MET A 1 408 ? -27.703 16.609 5.414 1 97.5 408 MET A C 1
ATOM 3177 O O . MET A 1 408 ? -27.656 17.844 5.438 1 97.5 408 MET A O 1
ATOM 3181 N N . THR A 1 409 ? -28.828 15.891 5.422 1 97.5 409 THR A N 1
ATOM 3182 C CA . THR A 1 409 ? -30.125 16.484 5.762 1 97.5 409 THR A CA 1
ATOM 3183 C C . THR A 1 409 ? -30.641 15.945 7.086 1 97.5 409 THR A C 1
ATOM 3185 O O . THR A 1 409 ? -29.875 15.422 7.895 1 97.5 409 THR A O 1
ATOM 3188 N N . SER A 1 410 ? -31.938 16.156 7.277 1 97.44 410 SER A N 1
ATOM 3189 C CA . SER A 1 410 ? -32.5 15.82 8.578 1 97.44 410 SER A CA 1
ATOM 3190 C C . SER A 1 410 ? -32.469 14.312 8.828 1 97.44 410 SER A C 1
ATOM 3192 O O . SER A 1 410 ? -32.281 13.875 9.961 1 97.44 410 SER A O 1
ATOM 3194 N N . ARG A 1 411 ? -32.594 13.477 7.801 1 96.5 411 ARG A N 1
ATOM 3195 C CA . ARG A 1 411 ? -32.594 12.031 7.965 1 96.5 411 ARG A CA 1
ATOM 3196 C C . ARG A 1 411 ? -31.25 11.539 8.508 1 96.5 411 ARG A C 1
ATOM 3198 O O . ARG A 1 411 ? -31.219 10.719 9.43 1 96.5 411 ARG A O 1
ATOM 3205 N N . GLY A 1 412 ? -30.266 12.039 7.898 1 97.94 412 GLY A N 1
ATOM 3206 C CA . GLY A 1 412 ? -28.938 11.664 8.375 1 97.94 412 GLY A CA 1
ATOM 3207 C C . GLY A 1 412 ? -28.656 12.125 9.789 1 97.94 412 GLY A C 1
ATOM 3208 O O . GLY A 1 412 ? -28.062 11.398 10.578 1 97.94 412 GLY A O 1
ATOM 3209 N N . PHE A 1 413 ? -29.078 13.312 10.062 1 98.62 413 PHE A N 1
ATOM 3210 C CA . PHE A 1 413 ? -28.828 13.875 11.383 1 98.62 413 PHE A CA 1
ATOM 3211 C C . PHE A 1 413 ? -29.609 13.117 12.453 1 98.62 413 PHE A C 1
ATOM 3213 O O . PHE A 1 413 ? -29.125 12.945 13.578 1 98.62 413 PHE A O 1
ATOM 3220 N N . ILE A 1 414 ? -30.781 12.688 12.18 1 98.5 414 ILE A N 1
ATOM 3221 C CA . ILE A 1 414 ? -31.578 11.906 13.109 1 98.5 414 ILE A CA 1
ATOM 3222 C C . ILE A 1 414 ? -30.859 10.602 13.445 1 98.5 414 ILE A C 1
ATOM 3224 O O . ILE A 1 414 ? -30.797 10.195 14.609 1 98.5 414 ILE A O 1
ATOM 3228 N N . ALA A 1 415 ? -30.312 9.984 12.422 1 98.06 415 ALA A N 1
ATOM 3229 C CA . ALA A 1 415 ? -29.531 8.773 12.648 1 98.06 415 ALA A CA 1
ATOM 3230 C C . ALA A 1 415 ? -28.328 9.047 13.539 1 98.06 415 ALA A C 1
ATOM 3232 O O . ALA A 1 415 ? -27.984 8.234 14.406 1 98.06 415 ALA A O 1
ATOM 3233 N N . LEU A 1 416 ? -27.688 10.148 13.281 1 98.5 416 LEU A N 1
ATOM 3234 C CA . LEU A 1 416 ? -26.531 10.531 14.078 1 98.5 416 LEU A CA 1
ATOM 3235 C C . LEU A 1 416 ? -26.922 10.75 15.539 1 98.5 416 LEU A C 1
ATOM 3237 O O . LEU A 1 416 ? -26.234 10.266 16.438 1 98.5 416 LEU A O 1
ATOM 3241 N N . CYS A 1 417 ? -28 11.445 15.781 1 98.5 417 CYS A N 1
ATOM 3242 C CA . CYS A 1 417 ? -28.484 11.688 17.141 1 98.5 417 CYS A CA 1
ATOM 3243 C C . CYS A 1 417 ? -28.797 10.383 17.859 1 98.5 417 CYS A C 1
ATOM 3245 O O . CYS A 1 417 ? -28.469 10.219 19.031 1 98.5 417 CYS A O 1
ATOM 3247 N N . SER A 1 418 ? -29.406 9.516 17.094 1 97.81 418 SER A N 1
ATOM 3248 C CA . SER A 1 418 ? -29.734 8.219 17.672 1 97.81 418 SER A CA 1
ATOM 3249 C C . SER A 1 418 ? -28.469 7.473 18.109 1 97.81 418 SER A C 1
ATOM 3251 O O . SER A 1 418 ? -28.438 6.891 19.188 1 97.81 418 SER A O 1
ATOM 3253 N N . ALA A 1 419 ? -27.531 7.484 17.281 1 97.94 419 ALA A N 1
ATOM 3254 C CA . ALA A 1 419 ? -26.281 6.812 17.594 1 97.94 419 ALA A CA 1
ATOM 3255 C C . ALA A 1 419 ? -25.594 7.457 18.797 1 97.94 419 ALA A C 1
ATOM 3257 O O . ALA A 1 419 ? -25.062 6.758 19.672 1 97.94 419 ALA A O 1
ATOM 3258 N N . LEU A 1 420 ? -25.562 8.75 18.844 1 97.81 420 LEU A N 1
ATOM 3259 C CA . LEU A 1 420 ? -24.875 9.492 19.906 1 97.81 420 LEU A CA 1
ATOM 3260 C C . LEU A 1 420 ? -25.578 9.297 21.234 1 97.81 420 LEU A C 1
ATOM 3262 O O . LEU A 1 420 ? -24.953 9.406 22.297 1 97.81 420 LEU A O 1
ATOM 3266 N N . SER A 1 421 ? -26.891 9.031 21.172 1 97.12 421 SER A N 1
ATOM 3267 C CA . SER A 1 421 ? -27.625 8.789 22.406 1 97.12 421 SER A CA 1
ATOM 3268 C C . SER A 1 421 ? -27.141 7.527 23.109 1 97.12 421 SER A C 1
ATOM 3270 O O . SER A 1 421 ? -27.281 7.391 24.328 1 97.12 421 SER A O 1
ATOM 3272 N N . GLN A 1 422 ? -26.516 6.695 22.359 1 96.62 422 GLN A N 1
ATOM 3273 C CA . GLN A 1 422 ? -26.031 5.438 22.906 1 96.62 422 GLN A CA 1
ATOM 3274 C C . GLN A 1 422 ? -24.516 5.48 23.125 1 96.62 422 GLN A C 1
ATOM 3276 O O . GLN A 1 422 ? -23.969 4.676 23.875 1 96.62 422 GLN A O 1
ATOM 3281 N N . ASN A 1 423 ? -23.922 6.426 22.5 1 96.75 423 ASN A N 1
ATOM 3282 C CA . ASN A 1 423 ? -22.469 6.523 22.562 1 96.75 423 ASN A CA 1
ATOM 3283 C C . ASN A 1 423 ? -22 7.152 23.875 1 96.75 423 ASN A C 1
ATOM 3285 O O . ASN A 1 423 ? -22.609 8.102 24.359 1 96.75 423 ASN A O 1
ATOM 3289 N N . LYS A 1 424 ? -20.891 6.668 24.406 1 95.69 424 LYS A N 1
ATOM 3290 C CA . LYS A 1 424 ? -20.391 7.172 25.688 1 95.69 424 LYS A CA 1
ATOM 3291 C C . LYS A 1 424 ? -18.969 7.742 25.547 1 95.69 424 LYS A C 1
ATOM 3293 O O . LYS A 1 424 ? -18.281 7.949 26.531 1 95.69 424 LYS A O 1
ATOM 3298 N N . ALA A 1 425 ? -18.578 7.953 24.25 1 97.38 425 ALA A N 1
ATOM 3299 C CA . ALA A 1 425 ? -17.172 8.328 24.078 1 97.38 425 ALA A CA 1
ATOM 3300 C C . ALA A 1 425 ? -17.047 9.68 23.375 1 97.38 425 ALA A C 1
ATOM 3302 O O . ALA A 1 425 ? -16.219 10.508 23.75 1 97.38 425 ALA A O 1
ATOM 3303 N N . ILE A 1 426 ? -17.844 10.023 22.438 1 98.12 426 ILE A N 1
ATOM 3304 C CA . ILE A 1 426 ? -17.719 11.219 21.594 1 98.12 426 ILE A CA 1
ATOM 3305 C C . ILE A 1 426 ? -18.109 12.453 22.406 1 98.12 426 ILE A C 1
ATOM 3307 O O . ILE A 1 426 ? -19.203 12.516 22.969 1 98.12 426 ILE A O 1
ATOM 3311 N N . GLU A 1 427 ? -17.203 13.383 22.406 1 98.38 427 GLU A N 1
ATOM 3312 C CA . GLU A 1 427 ? -17.359 14.594 23.203 1 98.38 427 GLU A CA 1
ATOM 3313 C C . GLU A 1 427 ? -17.672 15.797 22.312 1 98.38 427 GLU A C 1
ATOM 3315 O O . GLU A 1 427 ? -18.297 16.766 22.75 1 98.38 427 GLU A O 1
ATOM 3320 N N . ARG A 1 428 ? -17.219 15.719 21.172 1 98.56 428 ARG A N 1
ATOM 3321 C CA . ARG A 1 428 ? -17.359 16.844 20.266 1 98.56 428 ARG A CA 1
ATOM 3322 C C . ARG A 1 428 ? -17.859 16.406 18.891 1 98.56 428 ARG A C 1
ATOM 3324 O O . ARG A 1 428 ? -17.344 15.422 18.328 1 98.56 428 ARG A O 1
ATOM 3331 N N . ILE A 1 429 ? -18.859 17.109 18.406 1 98.44 429 ILE A N 1
ATOM 3332 C CA . ILE A 1 429 ? -19.391 16.844 17.078 1 98.44 429 ILE A CA 1
ATOM 3333 C C . ILE A 1 429 ? -19.656 18.172 16.359 1 98.44 429 ILE A C 1
ATOM 3335 O O . ILE A 1 429 ? -20.125 19.125 16.969 1 98.44 429 ILE A O 1
ATOM 3339 N N . SER A 1 430 ? -19.203 18.266 15.172 1 98.69 430 SER A N 1
ATOM 3340 C CA . SER A 1 430 ? -19.531 19.406 14.32 1 98.69 430 SER A CA 1
ATOM 3341 C C . SER A 1 430 ? -20.281 18.953 13.07 1 98.69 430 SER A C 1
ATOM 3343 O O . SER A 1 430 ? -19.828 18.062 12.352 1 98.69 430 SER A O 1
ATOM 3345 N N . VAL A 1 431 ? -21.453 19.516 12.844 1 98.62 431 VAL A N 1
ATOM 3346 C CA . VAL A 1 431 ? -22.234 19.188 11.656 1 98.62 431 VAL A CA 1
ATOM 3347 C C . VAL A 1 431 ? -22.641 20.469 10.93 1 98.62 431 VAL A C 1
ATOM 3349 O O . VAL A 1 431 ? -23.734 20.562 10.367 1 98.62 431 VAL A O 1
ATOM 3352 N N . SER A 1 432 ? -21.766 21.453 10.945 1 98.44 432 SER A N 1
ATOM 3353 C CA . SER A 1 432 ? -22.047 22.766 10.344 1 98.44 432 SER A CA 1
ATOM 3354 C C . SER A 1 432 ? -22.172 22.641 8.828 1 98.44 432 SER A C 1
ATOM 3356 O O . SER A 1 432 ? -21.703 21.672 8.227 1 98.44 432 SER A O 1
ATOM 3358 N N . GLN A 1 433 ? -22.844 23.609 8.25 1 97.75 433 GLN A N 1
ATOM 3359 C CA . GLN A 1 433 ? -23 23.766 6.805 1 97.75 433 GLN A CA 1
ATOM 3360 C C . GLN A 1 433 ? -23.75 22.594 6.199 1 97.75 433 GLN A C 1
ATOM 3362 O O . GLN A 1 433 ? -23.406 22.125 5.109 1 97.75 433 GLN A O 1
ATOM 3367 N N . ASN A 1 434 ? -24.578 21.938 6.957 1 98.06 434 ASN A N 1
ATOM 3368 C CA . ASN A 1 434 ? -25.562 20.984 6.465 1 98.06 434 ASN A CA 1
ATOM 3369 C C . ASN A 1 434 ? -26.969 21.578 6.508 1 98.06 434 ASN A C 1
ATOM 3371 O O . ASN A 1 434 ? -27.156 22.734 6.895 1 98.06 434 ASN A O 1
ATOM 3375 N N . ARG A 1 435 ? -27.953 20.875 6.016 1 97.56 435 ARG A N 1
ATOM 3376 C CA . ARG A 1 435 ? -29.328 21.391 5.973 1 97.56 435 ARG A CA 1
ATOM 3377 C C . ARG A 1 435 ? -30.234 20.609 6.922 1 97.56 435 ARG A C 1
ATOM 3379 O O . ARG A 1 435 ? -30.625 19.484 6.621 1 97.56 435 ARG A O 1
ATOM 3386 N N . LEU A 1 436 ? -30.688 21.297 7.949 1 97.62 436 LEU A N 1
ATOM 3387 C CA . LEU A 1 436 ? -31.469 20.625 8.984 1 97.62 436 LEU A CA 1
ATOM 3388 C C . LEU A 1 436 ? -32.812 21.312 9.203 1 97.62 436 LEU A C 1
ATOM 3390 O O . LEU A 1 436 ? -32.875 22.547 9.164 1 97.62 436 LEU A O 1
ATOM 3394 N N . CYS A 1 437 ? -33.875 20.547 9.391 1 96.06 437 CYS A N 1
ATOM 3395 C CA . CYS A 1 437 ? -35.188 21.109 9.664 1 96.06 437 CYS A CA 1
ATOM 3396 C C . CYS A 1 437 ? -35.594 20.844 11.102 1 96.06 437 CYS A C 1
ATOM 3398 O O . CYS A 1 437 ? -34.781 20.406 11.914 1 96.06 437 CYS A O 1
ATOM 3400 N N . VAL A 1 438 ? -36.844 21.172 11.383 1 97.25 438 VAL A N 1
ATOM 3401 C CA . VAL A 1 438 ? -37.344 21.125 12.75 1 97.25 438 VAL A CA 1
ATOM 3402 C C . VAL A 1 438 ? -37.406 19.672 13.227 1 97.25 438 VAL A C 1
ATOM 3404 O O . VAL A 1 438 ? -37.156 19.375 14.398 1 97.25 438 VAL A O 1
ATOM 3407 N N . LYS A 1 439 ? -37.625 18.688 12.328 1 96.69 439 LYS A N 1
ATOM 3408 C CA . LYS A 1 439 ? -37.625 17.281 12.688 1 96.69 439 LYS A CA 1
ATOM 3409 C C . LYS A 1 439 ? -36.25 16.844 13.227 1 96.69 439 LYS A C 1
ATOM 3411 O O . LYS A 1 439 ? -36.188 16.062 14.188 1 96.69 439 LYS A O 1
ATOM 3416 N N . ALA A 1 440 ? -35.281 17.312 12.562 1 97.75 440 ALA A N 1
ATOM 3417 C CA . ALA A 1 440 ? -33.906 17.047 13.016 1 97.75 440 ALA A CA 1
ATOM 3418 C C . ALA A 1 440 ? -33.656 17.609 14.406 1 97.75 440 ALA A C 1
ATOM 3420 O O . ALA A 1 440 ? -33 16.984 15.242 1 97.75 440 ALA A O 1
ATOM 3421 N N . MET A 1 441 ? -34.156 18.766 14.641 1 97.94 441 MET A N 1
ATOM 3422 C CA . MET A 1 441 ? -33.938 19.438 15.914 1 97.94 441 MET A CA 1
ATOM 3423 C C . MET A 1 441 ? -34.719 18.766 17.031 1 97.94 441 MET A C 1
ATOM 3425 O O . MET A 1 441 ? -34.281 18.797 18.203 1 97.94 441 MET A O 1
ATOM 3429 N N . ARG A 1 442 ? -35.781 18.109 16.703 1 98.06 442 ARG A N 1
ATOM 3430 C CA . ARG A 1 442 ? -36.5 17.297 17.703 1 98.06 442 ARG A CA 1
ATOM 3431 C C . ARG A 1 442 ? -35.625 16.156 18.188 1 98.06 442 ARG A C 1
ATOM 3433 O O . ARG A 1 442 ? -35.562 15.859 19.375 1 98.06 442 ARG A O 1
ATOM 3440 N N . ALA A 1 443 ? -35.031 15.531 17.25 1 98.25 443 ALA A N 1
ATOM 3441 C CA . ALA A 1 443 ? -34.125 14.461 17.594 1 98.25 443 ALA A CA 1
ATOM 3442 C C . ALA A 1 443 ? -32.938 14.992 18.422 1 98.25 443 ALA A C 1
ATOM 3444 O O . ALA A 1 443 ? -32.469 14.32 19.344 1 98.25 443 ALA A O 1
ATOM 3445 N N . PHE A 1 444 ? -32.469 16.141 18.094 1 98.5 444 PHE A N 1
ATOM 3446 C CA . PHE A 1 444 ? -31.391 16.766 18.828 1 98.5 444 PHE A CA 1
ATOM 3447 C C . PHE A 1 444 ? -31.797 17.078 20.25 1 98.5 444 PHE A C 1
ATOM 3449 O O . PHE A 1 444 ? -31.016 16.875 21.188 1 98.5 444 PHE A O 1
ATOM 3456 N N . LYS A 1 445 ? -33 17.594 20.344 1 97.94 445 LYS A N 1
ATOM 3457 C CA . LYS A 1 445 ? -33.562 17.828 21.672 1 97.94 445 LYS A CA 1
ATOM 3458 C C . LYS A 1 445 ? -33.531 16.547 22.5 1 97.94 445 LYS A C 1
ATOM 3460 O O . LYS A 1 445 ? -33.125 16.578 23.672 1 97.94 445 LYS A O 1
ATOM 3465 N N . ASP A 1 446 ? -34 15.469 21.938 1 97.94 446 ASP A N 1
ATOM 3466 C CA . ASP A 1 446 ? -34 14.188 22.625 1 97.94 446 ASP A CA 1
ATOM 3467 C C . ASP A 1 446 ? -32.594 13.75 23.016 1 97.94 446 ASP A C 1
ATOM 3469 O O . ASP A 1 446 ? -32.375 13.203 24.094 1 97.94 446 ASP A O 1
ATOM 3473 N N . LEU A 1 447 ? -31.656 13.969 22.109 1 98.06 447 LEU A N 1
ATOM 3474 C CA . LEU A 1 447 ? -30.266 13.641 22.375 1 98.06 447 LEU A CA 1
ATOM 3475 C C . LEU A 1 447 ? -29.734 14.438 23.562 1 98.06 447 LEU A C 1
ATOM 3477 O O . LEU A 1 447 ? -29.109 13.875 24.469 1 98.06 447 LEU A O 1
ATOM 3481 N N . LEU A 1 448 ? -29.984 15.711 23.562 1 96.88 448 LEU A N 1
ATOM 3482 C CA . LEU A 1 448 ? -29.5 16.578 24.625 1 96.88 448 LEU A CA 1
ATOM 3483 C C . LEU A 1 448 ? -30.078 16.172 25.984 1 96.88 448 LEU A C 1
ATOM 3485 O O . LEU A 1 448 ? -29.406 16.297 27.016 1 96.88 448 LEU A O 1
ATOM 3489 N N . ALA A 1 449 ? -31.266 15.664 25.969 1 95.12 449 ALA A N 1
ATOM 3490 C CA . ALA A 1 449 ? -31.938 15.25 27.203 1 95.12 449 ALA A CA 1
ATOM 3491 C C . ALA A 1 449 ? -31.266 14.008 27.797 1 95.12 449 ALA A C 1
ATOM 3493 O O . ALA A 1 449 ? -31.297 13.805 29.016 1 95.12 449 ALA A O 1
ATOM 3494 N N . ILE A 1 450 ? -30.594 13.281 26.969 1 94.94 450 ILE A N 1
ATOM 3495 C CA . ILE A 1 450 ? -30.141 11.961 27.391 1 94.94 450 ILE A CA 1
ATOM 3496 C C . ILE A 1 450 ? -28.625 11.953 27.547 1 94.94 450 ILE A C 1
ATOM 3498 O O . ILE A 1 450 ? -28.094 11.297 28.453 1 94.94 450 ILE A O 1
ATOM 3502 N N . THR A 1 451 ? -27.906 12.664 26.703 1 94.06 451 THR A N 1
ATOM 3503 C CA . THR A 1 451 ? -26.453 12.523 26.609 1 94.06 451 THR A CA 1
ATOM 3504 C C . THR A 1 451 ? -25.766 13.086 27.844 1 94.06 451 THR A C 1
ATOM 3506 O O . THR A 1 451 ? -26.219 14.094 28.406 1 94.06 451 THR A O 1
ATOM 3509 N N . LYS A 1 452 ? -24.75 12.367 28.312 1 92.88 452 LYS A N 1
ATOM 3510 C CA . LYS A 1 452 ? -23.953 12.812 29.438 1 92.88 452 LYS A CA 1
ATOM 3511 C C . LYS A 1 452 ? -22.484 13.039 29.031 1 92.88 452 LYS A C 1
ATOM 3513 O O . LYS A 1 452 ? -21.672 13.438 29.859 1 92.88 452 LYS A O 1
ATOM 3518 N N . THR A 1 453 ? -22.25 12.859 27.766 1 94 453 THR A N 1
ATOM 3519 C CA . THR A 1 453 ? -20.844 12.859 27.328 1 94 453 THR A CA 1
ATOM 3520 C C . THR A 1 453 ? -20.594 14 26.344 1 94 453 THR A C 1
ATOM 3522 O O . THR A 1 453 ? -19.5 14.57 26.328 1 94 453 THR A O 1
ATOM 3525 N N . LEU A 1 454 ? -21.531 14.406 25.609 1 96.38 454 LEU A N 1
ATOM 3526 C CA . LEU A 1 454 ? -21.375 15.414 24.562 1 96.38 454 LEU A CA 1
ATOM 3527 C C . LEU A 1 454 ? -21.125 16.797 25.188 1 96.38 454 LEU A C 1
ATOM 3529 O O . LEU A 1 454 ? -21.953 17.312 25.938 1 96.38 454 LEU A O 1
ATOM 3533 N N . ALA A 1 455 ? -19.969 17.328 24.828 1 97.06 455 ALA A N 1
ATOM 3534 C CA . ALA A 1 455 ? -19.531 18.578 25.453 1 97.06 455 ALA A CA 1
ATOM 3535 C C . ALA A 1 455 ? -19.609 19.75 24.469 1 97.06 455 ALA A C 1
ATOM 3537 O O . ALA A 1 455 ? -19.781 20.906 24.875 1 97.06 455 ALA A O 1
ATOM 3538 N N . SER A 1 456 ? -19.516 19.453 23.25 1 98.19 456 SER A N 1
ATOM 3539 C CA . SER A 1 456 ? -19.5 20.516 22.25 1 98.19 456 SER A CA 1
ATOM 3540 C C . SER A 1 456 ? -20.219 20.094 20.969 1 98.19 456 SER A C 1
ATOM 3542 O O . SER A 1 456 ? -20.016 18.984 20.484 1 98.19 456 SER A O 1
ATOM 3544 N N . VAL A 1 457 ? -21.062 21 20.5 1 98.25 457 VAL A N 1
ATOM 3545 C CA . VAL A 1 457 ? -21.781 20.75 19.25 1 98.25 457 VAL A CA 1
ATOM 3546 C C . VAL A 1 457 ? -21.781 22 18.391 1 98.25 457 VAL A C 1
ATOM 3548 O O . VAL A 1 457 ? -21.984 23.109 18.891 1 98.25 457 VAL A O 1
ATOM 3551 N N . SER A 1 458 ? -21.5 21.844 17.156 1 98.5 458 SER A N 1
ATOM 3552 C CA . SER A 1 458 ? -21.562 22.953 16.219 1 98.5 458 SER A CA 1
ATOM 3553 C C . SER A 1 458 ? -22.641 22.719 15.164 1 98.5 458 SER A C 1
ATOM 3555 O O . SER A 1 458 ? -22.656 21.688 14.492 1 98.5 458 SER A O 1
ATOM 3557 N N . LEU A 1 459 ? -23.562 23.688 15.047 1 98.31 459 LEU A N 1
ATOM 3558 C CA . LEU A 1 459 ? -24.672 23.688 14.094 1 98.31 459 LEU A CA 1
ATOM 3559 C C . LEU A 1 459 ? -24.703 24.969 13.281 1 98.31 459 LEU A C 1
ATOM 3561 O O . LEU A 1 459 ? -25.781 25.484 12.977 1 98.31 459 LEU A O 1
ATOM 3565 N N . SER A 1 460 ? -23.547 25.469 13 1 97.88 460 SER A N 1
ATOM 3566 C CA . SER A 1 460 ? -23.469 26.703 12.234 1 97.88 460 SER A CA 1
ATOM 3567 C C . SER A 1 460 ? -23.859 26.469 10.773 1 97.88 460 SER A C 1
ATOM 3569 O O . SER A 1 460 ? -23.547 25.422 10.203 1 97.88 460 SER A O 1
ATOM 3571 N N . HIS A 1 461 ? -24.609 27.453 10.172 1 97.06 461 HIS A N 1
ATOM 3572 C CA . HIS A 1 461 ? -25 27.422 8.766 1 97.06 461 HIS A CA 1
ATOM 3573 C C . HIS A 1 461 ? -25.797 26.156 8.461 1 97.06 461 HIS A C 1
ATOM 3575 O O . HIS A 1 461 ? -25.5 25.453 7.496 1 97.06 461 HIS A O 1
ATOM 3581 N N . CYS A 1 462 ? -26.781 25.828 9.336 1 97.88 462 CYS A N 1
ATOM 3582 C CA . CYS A 1 462 ? -27.578 24.609 9.141 1 97.88 462 CYS A CA 1
ATOM 3583 C C . CYS A 1 462 ? -29.031 24.969 8.812 1 97.88 462 CYS A C 1
ATOM 3585 O O . CYS A 1 462 ? -29.906 24.094 8.867 1 97.88 462 CYS A O 1
ATOM 3587 N N . ASN A 1 463 ? -29.297 26.281 8.555 1 96.25 463 ASN A N 1
ATOM 3588 C CA . ASN A 1 463 ? -30.625 26.75 8.203 1 96.25 463 ASN A CA 1
ATOM 3589 C C . ASN A 1 463 ? -31.594 26.625 9.375 1 96.25 463 ASN A C 1
ATOM 3591 O O . ASN A 1 463 ? -32.781 26.297 9.18 1 96.25 463 ASN A O 1
ATOM 3595 N N . ILE A 1 464 ? -31.109 26.75 10.523 1 96.44 464 ILE A N 1
ATOM 3596 C CA . ILE A 1 464 ? -31.906 26.672 11.75 1 96.44 464 ILE A CA 1
ATOM 3597 C C . ILE A 1 464 ? -32.781 27.906 11.867 1 96.44 464 ILE A C 1
ATOM 3599 O O . ILE A 1 464 ? -32.312 29.047 11.797 1 96.44 464 ILE A O 1
ATOM 3603 N N . ASP A 1 465 ? -34.125 27.719 12.039 1 96.38 465 ASP A N 1
ATOM 3604 C CA . ASP A 1 465 ? -35.062 28.812 12.195 1 96.38 465 ASP A CA 1
ATOM 3605 C C . ASP A 1 465 ? -35.594 28.891 13.625 1 96.38 465 ASP A C 1
ATOM 3607 O O . ASP A 1 465 ? -35.062 28.25 14.523 1 96.38 465 ASP A O 1
ATOM 3611 N N . ASP A 1 466 ? -36.625 29.734 13.844 1 96.88 466 ASP A N 1
ATOM 3612 C CA . ASP A 1 466 ? -37.156 29.969 15.188 1 96.88 466 ASP A CA 1
ATOM 3613 C C . ASP A 1 466 ? -37.75 28.688 15.766 1 96.88 466 ASP A C 1
ATOM 3615 O O . ASP A 1 466 ? -37.688 28.438 16.969 1 96.88 466 ASP A O 1
ATOM 3619 N N . SER A 1 467 ? -38.438 27.906 14.938 1 97.12 467 SER A N 1
ATOM 3620 C CA . SER A 1 467 ? -39.031 26.656 15.383 1 97.12 467 SER A CA 1
ATOM 3621 C C . SER A 1 467 ? -37.969 25.672 15.859 1 97.12 467 SER A C 1
ATOM 3623 O O . SER A 1 467 ? -38.188 24.922 16.812 1 97.12 467 SER A O 1
ATOM 3625 N N . CYS A 1 468 ? -36.875 25.719 15.172 1 97.5 468 CYS A N 1
ATOM 3626 C CA . CYS A 1 468 ? -35.75 24.875 15.57 1 97.5 468 CYS A CA 1
ATOM 3627 C C . CYS A 1 468 ? -35.188 25.328 16.906 1 97.5 468 CYS A C 1
ATOM 3629 O O . CYS A 1 468 ? -34.844 24.5 17.75 1 97.5 468 CYS A O 1
ATOM 3631 N N . CYS A 1 469 ? -35.062 26.609 17.094 1 97.12 469 CYS A N 1
ATOM 3632 C CA . CYS A 1 469 ? -34.531 27.172 18.328 1 97.12 469 CYS A CA 1
ATOM 3633 C C . CYS A 1 469 ? -35.344 26.719 19.531 1 97.12 469 CYS A C 1
ATOM 3635 O O . CYS A 1 469 ? -34.812 26.5 20.625 1 97.12 469 CYS A O 1
ATOM 3637 N N . LEU A 1 470 ? -36.625 26.594 19.328 1 97.56 470 LEU A N 1
ATOM 3638 C CA . LEU A 1 470 ? -37.5 26.125 20.391 1 97.56 470 LEU A CA 1
ATOM 3639 C C . LEU A 1 470 ? -37.094 24.734 20.859 1 97.56 470 LEU A C 1
ATOM 3641 O O . LEU A 1 470 ? -37.094 24.453 22.047 1 97.56 470 LEU A O 1
ATOM 3645 N N . GLN A 1 471 ? -36.812 23.891 19.922 1 97.62 471 GLN A N 1
ATOM 3646 C CA . GLN A 1 471 ? -36.406 22.531 20.25 1 97.62 471 GLN A CA 1
ATOM 3647 C C . GLN A 1 471 ? -35.062 22.516 20.938 1 97.62 471 GLN A C 1
ATOM 3649 O O . GLN A 1 471 ? -34.875 21.797 21.922 1 97.62 471 GLN A O 1
ATOM 3654 N N . ILE A 1 472 ? -34.156 23.281 20.422 1 97.81 472 ILE A N 1
ATOM 3655 C CA . ILE A 1 472 ? -32.812 23.375 21 1 97.81 472 ILE A CA 1
ATOM 3656 C C . ILE A 1 472 ? -32.906 23.859 22.453 1 97.81 472 ILE A C 1
ATOM 3658 O O . ILE A 1 472 ? -32.25 23.312 23.344 1 97.81 472 ILE A O 1
ATOM 3662 N N . ALA A 1 473 ? -33.781 24.875 22.609 1 96.88 473 ALA A N 1
ATOM 3663 C CA . ALA A 1 473 ? -33.969 25.453 23.938 1 96.88 473 ALA A CA 1
ATOM 3664 C C . ALA A 1 473 ? -34.469 24.406 24.922 1 96.88 473 ALA A C 1
ATOM 3666 O O . ALA A 1 473 ? -34 24.328 26.047 1 96.88 473 ALA A O 1
ATOM 3667 N N . GLU A 1 474 ? -35.438 23.656 24.516 1 96.5 474 GLU A N 1
ATOM 3668 C CA . GLU A 1 474 ? -35.938 22.594 25.375 1 96.5 474 GLU A CA 1
ATOM 3669 C C . GLU A 1 474 ? -34.875 21.578 25.719 1 96.5 474 GLU A C 1
ATOM 3671 O O . GLU A 1 474 ? -34.781 21.109 26.859 1 96.5 474 GLU A O 1
ATOM 3676 N N . GLY A 1 475 ? -34.125 21.25 24.781 1 96.44 475 GLY A N 1
ATOM 3677 C CA . GLY A 1 475 ? -33.031 20.328 25.031 1 96.44 475 GLY A CA 1
ATOM 3678 C C . GLY A 1 475 ? -31.984 20.859 26 1 96.44 475 GLY A C 1
ATOM 3679 O O . GLY A 1 475 ? -31.484 20.141 26.859 1 96.44 475 GLY A O 1
ATOM 3680 N N . LEU A 1 476 ? -31.625 22.109 25.766 1 95.88 476 LEU A N 1
ATOM 3681 C CA . LEU A 1 476 ? -30.609 22.75 26.609 1 95.88 476 LEU A CA 1
ATOM 3682 C C . LEU A 1 476 ? -31.078 22.812 28.062 1 95.88 476 LEU A C 1
ATOM 3684 O O . LEU A 1 476 ? -30.266 22.703 28.984 1 95.88 476 LEU A O 1
ATOM 3688 N N . SER A 1 477 ? -32.375 23.031 28.234 1 94.06 477 SER A N 1
ATOM 3689 C CA . SER A 1 477 ? -32.938 23.125 29.594 1 94.06 477 SER A CA 1
ATOM 3690 C C . SER A 1 477 ? -32.812 21.797 30.328 1 94.06 477 SER A C 1
ATOM 3692 O O . SER A 1 477 ? -32.75 21.766 31.562 1 94.06 477 SER A O 1
ATOM 3694 N N . LEU A 1 478 ? -32.688 20.75 29.594 1 92.81 478 LEU A N 1
ATOM 3695 C CA . LEU A 1 478 ? -32.656 19.406 30.172 1 92.81 478 LEU A CA 1
ATOM 3696 C C . LEU A 1 478 ? -31.219 18.906 30.234 1 92.81 478 LEU A C 1
ATOM 3698 O O . LEU A 1 478 ? -30.953 17.875 30.875 1 92.81 478 LEU A O 1
ATOM 3702 N N . ASN A 1 479 ? -30.312 19.594 29.625 1 93.69 479 ASN A N 1
ATOM 3703 C CA . ASN A 1 479 ? -28.969 19.078 29.422 1 93.69 479 ASN A CA 1
ATOM 3704 C C . ASN A 1 479 ? -28.047 19.469 30.578 1 93.69 479 ASN A C 1
ATOM 3706 O O . ASN A 1 479 ? -28.156 20.562 31.125 1 93.69 479 ASN A O 1
ATOM 3710 N N . SER A 1 480 ? -27.094 18.562 30.906 1 91.12 480 SER A N 1
ATOM 3711 C CA . SER A 1 480 ? -26.141 18.859 31.969 1 91.12 480 SER A CA 1
ATOM 3712 C C . SER A 1 480 ? -24.719 18.531 31.547 1 91.12 480 SER A C 1
ATOM 3714 O O . SER A 1 480 ? -23.828 18.375 32.406 1 91.12 480 SER A O 1
ATOM 3716 N N . SER A 1 481 ? -24.531 18.359 30.234 1 92.38 481 SER A N 1
ATOM 3717 C CA . SER A 1 481 ? -23.188 17.969 29.828 1 92.38 481 SER A CA 1
ATOM 3718 C C . SER A 1 481 ? -22.594 18.953 28.828 1 92.38 481 SER A C 1
ATOM 3720 O O . SER A 1 481 ? -21.375 19.156 28.797 1 92.38 481 SER A O 1
ATOM 3722 N N . LEU A 1 482 ? -23.328 19.641 28.047 1 95.25 482 LEU A N 1
ATOM 3723 C CA . LEU A 1 482 ? -22.875 20.516 26.969 1 95.25 482 LEU A CA 1
ATOM 3724 C C . LEU A 1 482 ? -22.188 21.75 27.516 1 95.25 482 LEU A C 1
ATOM 3726 O O . LEU A 1 482 ? -22.75 22.453 28.359 1 95.25 482 LEU A O 1
ATOM 3730 N N . ARG A 1 483 ? -21.062 22.016 27.016 1 95 483 ARG A N 1
ATOM 3731 C CA . ARG A 1 483 ? -20.281 23.172 27.453 1 95 483 ARG A CA 1
ATOM 3732 C C . ARG A 1 483 ? -20.281 24.266 26.375 1 95 483 ARG A C 1
ATOM 3734 O O . ARG A 1 483 ? -20.109 25.438 26.688 1 95 483 ARG A O 1
ATOM 3741 N N . SER A 1 484 ? -20.406 23.812 25.234 1 96.38 484 SER A N 1
ATOM 3742 C CA . SER A 1 484 ? -20.359 24.75 24.125 1 96.38 484 SER A CA 1
ATOM 3743 C C . SER A 1 484 ? -21.312 24.359 23.016 1 96.38 484 SER A C 1
ATOM 3745 O O . SER A 1 484 ? -21.453 23.172 22.703 1 96.38 484 SER A O 1
ATOM 3747 N N . ILE A 1 485 ? -21.984 25.344 22.438 1 97.06 485 ILE A N 1
ATOM 3748 C CA . ILE A 1 485 ? -22.859 25.109 21.281 1 97.06 485 ILE A CA 1
ATOM 3749 C C . ILE A 1 485 ? -22.719 26.281 20.297 1 97.06 485 ILE A C 1
ATOM 3751 O O . ILE A 1 485 ? -22.625 27.438 20.703 1 97.06 485 ILE A O 1
ATOM 3755 N N . ASP A 1 486 ? -22.531 25.938 19.094 1 96.88 486 ASP A N 1
ATOM 3756 C CA . ASP A 1 486 ? -22.438 26.938 18.031 1 96.88 486 ASP A CA 1
ATOM 3757 C C . ASP A 1 486 ? -23.672 26.891 17.125 1 96.88 486 ASP A C 1
ATOM 3759 O O . ASP A 1 486 ? -23.859 25.938 16.391 1 96.88 486 ASP A O 1
ATOM 3763 N N . ILE A 1 487 ? -24.484 27.922 17.188 1 97.12 487 ILE A N 1
ATOM 3764 C CA . ILE A 1 487 ? -25.672 28.031 16.344 1 97.12 487 ILE A CA 1
ATOM 3765 C C . ILE A 1 487 ? -25.594 29.297 15.5 1 97.12 487 ILE A C 1
ATOM 3767 O O . ILE A 1 487 ? -26.609 29.922 15.219 1 97.12 487 ILE A O 1
ATOM 3771 N N . SER A 1 488 ? -24.406 29.656 15.172 1 94 488 SER A N 1
ATOM 3772 C CA . SER A 1 488 ? -24.172 30.891 14.422 1 94 488 SER A CA 1
ATOM 3773 C C . SER A 1 488 ? -24.531 30.719 12.945 1 94 488 SER A C 1
ATOM 3775 O O . SER A 1 488 ? -24.688 29.594 12.469 1 94 488 SER A O 1
ATOM 3777 N N . ASN A 1 489 ? -24.75 31.828 12.305 1 94.38 489 ASN A N 1
ATOM 3778 C CA . ASN A 1 489 ? -24.953 31.922 10.867 1 94.38 489 ASN A CA 1
ATOM 3779 C C . ASN A 1 489 ? -26.141 31.062 10.422 1 94.38 489 ASN A C 1
ATOM 3781 O O . ASN A 1 489 ? -26.031 30.312 9.445 1 94.38 489 ASN A O 1
ATOM 3785 N N . ASN A 1 490 ? -27.125 31.141 11.219 1 96.38 490 ASN A N 1
ATOM 3786 C CA . ASN A 1 490 ? -28.391 30.5 10.859 1 96.38 490 ASN A CA 1
ATOM 3787 C C . ASN A 1 490 ? -29.469 31.531 10.57 1 96.38 490 ASN A C 1
ATOM 3789 O O . ASN A 1 490 ? -29.172 32.719 10.391 1 96.38 490 ASN A O 1
ATOM 3793 N N . ILE A 1 491 ? -30.766 31.141 10.406 1 95.69 491 ILE A N 1
ATOM 3794 C CA . ILE A 1 491 ? -31.766 32.062 9.867 1 95.69 491 ILE A CA 1
ATOM 3795 C C . ILE A 1 491 ? -32.781 32.406 10.945 1 95.69 491 ILE A C 1
ATOM 3797 O O . ILE A 1 491 ? -33.844 33 10.648 1 95.69 491 ILE A O 1
ATOM 3801 N N . TYR A 1 492 ? -32.625 32 12.133 1 94.25 492 TYR A N 1
ATOM 3802 C CA . TYR A 1 492 ? -33.562 32.344 13.195 1 94.25 492 TYR A CA 1
ATOM 3803 C C . TYR A 1 492 ? -33.5 33.844 13.508 1 94.25 492 TYR A C 1
ATOM 3805 O O . TYR A 1 492 ? -32.562 34.531 13.125 1 94.25 492 TYR A O 1
ATOM 3813 N N . THR A 1 493 ? -34.5 34.375 14.203 1 93.69 493 THR A N 1
ATOM 3814 C CA . THR A 1 493 ? -34.625 35.781 14.586 1 93.69 493 THR A CA 1
ATOM 3815 C C . THR A 1 493 ? -34.406 35.969 16.078 1 93.69 493 THR A C 1
ATOM 3817 O O . THR A 1 493 ? -34.031 35 16.766 1 93.69 493 THR A O 1
ATOM 3820 N N . VAL A 1 494 ? -34.625 37.188 16.547 1 93.12 494 VAL A N 1
ATOM 3821 C CA . VAL A 1 494 ? -34.438 37.5 17.969 1 93.12 494 VAL A CA 1
ATOM 3822 C C . VAL A 1 494 ? -35.438 36.719 18.797 1 93.12 494 VAL A C 1
ATOM 3824 O O . VAL A 1 494 ? -35.156 36.344 19.953 1 93.12 494 VAL A O 1
ATOM 3827 N N . ALA A 1 495 ? -36.594 36.344 18.234 1 93.19 495 ALA A N 1
ATOM 3828 C CA . ALA A 1 495 ? -37.562 35.531 18.938 1 93.19 495 ALA A CA 1
ATOM 3829 C C . ALA A 1 495 ? -37 34.188 19.297 1 93.19 495 ALA A C 1
ATOM 3831 O O . ALA A 1 495 ? -37.188 33.688 20.406 1 93.19 495 ALA A O 1
ATOM 3832 N N . GLY A 1 496 ? -36.375 33.594 18.344 1 94.69 496 GLY A N 1
ATOM 3833 C CA . GLY A 1 496 ? -35.75 32.312 18.594 1 94.69 496 GLY A CA 1
ATOM 3834 C C . GLY A 1 496 ? -34.625 32.375 19.609 1 94.69 496 GLY A C 1
ATOM 3835 O O . GLY A 1 496 ? -34.531 31.5 20.484 1 94.69 496 GLY A O 1
ATOM 3836 N N . LEU A 1 497 ? -33.812 33.375 19.484 1 94.31 497 LEU A N 1
ATOM 3837 C CA . LEU A 1 497 ? -32.688 33.562 20.406 1 94.31 497 LEU A CA 1
ATOM 3838 C C . LEU A 1 497 ? -33.188 33.781 21.828 1 94.31 497 LEU A C 1
ATOM 3840 O O . LEU A 1 497 ? -32.562 33.344 22.797 1 94.31 497 LEU A O 1
ATOM 3844 N N . SER A 1 498 ? -34.281 34.5 21.891 1 94.5 498 SER A N 1
ATOM 3845 C CA . SER A 1 498 ? -34.844 34.812 23.188 1 94.5 498 SER A CA 1
ATOM 3846 C C . SER A 1 498 ? -35.281 33.531 23.906 1 94.5 498 SER A C 1
ATOM 3848 O O . SER A 1 498 ? -35.094 33.406 25.125 1 94.5 498 SER A O 1
ATOM 3850 N N . VAL A 1 499 ? -35.844 32.656 23.203 1 95.31 499 VAL A N 1
ATOM 3851 C CA . VAL A 1 499 ? -36.25 31.375 23.781 1 95.31 499 VAL A CA 1
ATOM 3852 C C . VAL A 1 499 ? -35.031 30.625 24.281 1 95.31 499 VAL A C 1
ATOM 3854 O O . VAL A 1 499 ? -35.062 29.969 25.328 1 95.31 499 VAL A O 1
ATOM 3857 N N . ILE A 1 500 ? -33.969 30.625 23.547 1 95.69 500 ILE A N 1
ATOM 3858 C CA . ILE A 1 500 ? -32.719 30 23.938 1 95.69 500 ILE A CA 1
ATOM 3859 C C . ILE A 1 500 ? -32.188 30.656 25.219 1 95.69 500 ILE A C 1
ATOM 3861 O O . ILE A 1 500 ? -31.766 29.969 26.156 1 95.69 500 ILE A O 1
ATOM 3865 N N . ALA A 1 501 ? -32.219 31.984 25.188 1 94.12 501 ALA A N 1
ATOM 3866 C CA . ALA A 1 501 ? -31.75 32.719 26.359 1 94.12 501 ALA A CA 1
ATOM 3867 C C . ALA A 1 501 ? -32.531 32.312 27.609 1 94.12 501 ALA A C 1
ATOM 3869 O O . ALA A 1 501 ? -31.938 32.156 28.688 1 94.12 501 ALA A O 1
ATOM 3870 N N . ASP A 1 502 ? -33.781 32.125 27.516 1 93.62 502 ASP A N 1
ATOM 3871 C CA . ASP A 1 502 ? -34.625 31.734 28.641 1 93.62 502 ASP A CA 1
ATOM 3872 C C . ASP A 1 502 ? -34.25 30.344 29.125 1 93.62 502 ASP A C 1
ATOM 3874 O O . ASP A 1 502 ? -34.281 30.078 30.328 1 93.62 502 ASP A O 1
ATOM 3878 N N . SER A 1 503 ? -33.969 29.547 28.219 1 93.5 503 SER A N 1
ATOM 3879 C CA . SER A 1 503 ? -33.688 28.156 28.547 1 93.5 503 SER A CA 1
ATOM 3880 C C . SER A 1 503 ? -32.375 28.016 29.281 1 93.5 503 SER A C 1
ATOM 3882 O O . SER A 1 503 ? -32.188 27.109 30.109 1 93.5 503 SER A O 1
ATOM 3884 N N . ILE A 1 504 ? -31.359 28.844 29 1 91.38 504 ILE A N 1
ATOM 3885 C CA . ILE A 1 504 ? -30.031 28.656 29.578 1 91.38 504 ILE A CA 1
ATOM 3886 C C . ILE A 1 504 ? -29.969 29.297 30.969 1 91.38 504 ILE A C 1
ATOM 3888 O O . ILE A 1 504 ? -28.984 29.141 31.688 1 91.38 504 ILE A O 1
ATOM 3892 N N . MET A 1 505 ? -31.031 29.969 31.344 1 88.5 505 MET A N 1
ATOM 3893 C CA . MET A 1 505 ? -31.094 30.547 32.688 1 88.5 505 MET A CA 1
ATOM 3894 C C . MET A 1 505 ? -31.016 29.469 33.75 1 88.5 505 MET A C 1
ATOM 3896 O O . MET A 1 505 ? -30.469 29.688 34.844 1 88.5 505 MET A O 1
ATOM 3900 N N . ASN A 1 506 ? -31.5 28.344 33.406 1 84.75 506 ASN A N 1
ATOM 3901 C CA . ASN A 1 506 ? -31.484 27.25 34.375 1 84.75 506 ASN A CA 1
ATOM 3902 C C . ASN A 1 506 ? -30.422 26.203 34 1 84.75 506 ASN A C 1
ATOM 3904 O O . ASN A 1 506 ? -30.406 25.125 34.594 1 84.75 506 ASN A O 1
ATOM 3908 N N . ASN A 1 507 ? -29.672 26.469 33.062 1 88.62 507 ASN A N 1
ATOM 3909 C CA . ASN A 1 507 ? -28.562 25.625 32.656 1 88.62 507 ASN A CA 1
ATOM 3910 C C . ASN A 1 507 ? -27.234 26.109 33.25 1 88.62 507 ASN A C 1
ATOM 3912 O O . ASN A 1 507 ? -26.828 27.25 32.969 1 88.62 507 ASN A O 1
ATOM 3916 N N . TYR A 1 508 ? -26.453 25.297 33.906 1 86.5 508 TYR A N 1
ATOM 3917 C CA . TYR A 1 508 ? -25.25 25.766 34.594 1 86.5 508 TYR A CA 1
ATOM 3918 C C . TYR A 1 508 ? -24 25.141 34 1 86.5 508 TYR A C 1
ATOM 3920 O O . TYR A 1 508 ? -22.906 25.281 34.531 1 86.5 508 TYR A O 1
ATOM 3928 N N . THR A 1 509 ? -24.25 24.484 32.906 1 88.69 509 THR A N 1
ATOM 3929 C CA . THR A 1 509 ? -23.109 23.766 32.344 1 88.69 509 THR A CA 1
ATOM 3930 C C . THR A 1 509 ? -22.594 24.484 31.078 1 88.69 509 THR A C 1
ATOM 3932 O O . THR A 1 509 ? -21.406 24.422 30.766 1 88.69 509 THR A O 1
ATOM 3935 N N . LEU A 1 510 ? -23.422 25.141 30.359 1 92.69 510 LEU A N 1
ATOM 3936 C CA . LEU A 1 510 ? -23.062 25.781 29.109 1 92.69 510 LEU A CA 1
ATOM 3937 C C . LEU A 1 510 ? -22.172 27 29.344 1 92.69 510 LEU A C 1
A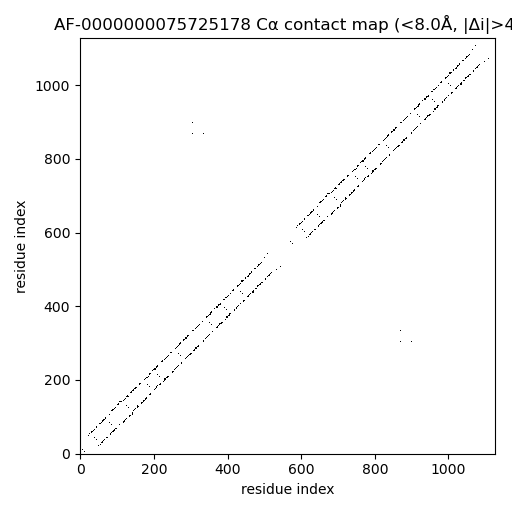TOM 3939 O O . LEU A 1 510 ? -22.578 27.938 30.031 1 92.69 510 LEU A O 1
ATOM 3943 N N . CYS A 1 511 ? -21.031 26.984 28.781 1 90.56 511 CYS A N 1
ATOM 3944 C CA . CYS A 1 511 ? -20.062 28.031 29.031 1 90.56 511 CYS A CA 1
ATOM 3945 C C . CYS A 1 511 ? -19.828 28.875 27.781 1 90.56 511 CYS A C 1
ATOM 3947 O O . CYS A 1 511 ? -19.281 29.984 27.859 1 90.56 511 CYS A O 1
ATOM 3949 N N . ARG A 1 512 ? -20.297 28.359 26.719 1 91.19 512 ARG A N 1
ATOM 3950 C CA . ARG A 1 512 ? -20.109 29.109 25.469 1 91.19 512 ARG A CA 1
ATOM 3951 C C . ARG A 1 512 ? -21.281 28.859 24.516 1 91.19 512 ARG A C 1
ATOM 3953 O O . ARG A 1 512 ? -21.75 27.734 24.375 1 91.19 512 ARG A O 1
ATOM 3960 N N . ILE A 1 513 ? -21.75 29.922 23.922 1 93.5 513 ILE A N 1
ATOM 3961 C CA . ILE A 1 513 ? -22.766 29.844 22.859 1 93.5 513 ILE A CA 1
ATOM 3962 C C . ILE A 1 513 ? -22.438 30.875 21.766 1 93.5 513 ILE A C 1
ATOM 3964 O O . ILE A 1 513 ? -22.203 32.031 22.062 1 93.5 513 ILE A O 1
ATOM 3968 N N . ASP A 1 514 ? -22.266 30.406 20.641 1 91.75 514 ASP A N 1
ATOM 3969 C CA . ASP A 1 514 ? -22.031 31.266 19.5 1 91.75 514 ASP A CA 1
ATOM 3970 C C . ASP A 1 514 ? -23.312 31.469 18.688 1 91.75 514 ASP A C 1
ATOM 3972 O O . ASP A 1 514 ? -23.938 30.5 18.266 1 91.75 514 ASP A O 1
ATOM 3976 N N . TYR A 1 515 ? -23.719 32.719 18.5 1 90.75 515 TYR A N 1
ATOM 3977 C CA . TYR A 1 515 ? -24.953 33 17.781 1 90.75 515 TYR A CA 1
ATOM 3978 C C . TYR A 1 515 ? -24.797 34.188 16.828 1 90.75 515 TYR A C 1
ATOM 3980 O O . TYR A 1 515 ? -25.766 34.875 16.516 1 90.75 515 TYR A O 1
ATOM 3988 N N . PHE A 1 516 ? -23.594 34.438 16.375 1 82.25 516 PHE A N 1
ATOM 3989 C CA . PHE A 1 516 ? -23.375 35.562 15.484 1 82.25 516 PHE A CA 1
ATOM 3990 C C . PHE A 1 516 ? -23.891 35.25 14.078 1 82.25 516 PHE A C 1
ATOM 3992 O O . PHE A 1 516 ? -24.109 34.094 13.734 1 82.25 516 PHE A O 1
ATOM 3999 N N . GLY A 1 517 ? -24.109 36.281 13.305 1 81 517 GLY A N 1
ATOM 4000 C CA . GLY A 1 517 ? -24.453 36.125 11.898 1 81 517 GLY A CA 1
ATOM 4001 C C . GLY A 1 517 ? -25.875 35.656 11.688 1 81 517 GLY A C 1
ATOM 4002 O O . GLY A 1 517 ? -26.188 35.031 10.68 1 81 517 GLY A O 1
ATOM 4003 N N . CYS A 1 518 ? -26.688 35.875 12.57 1 84.12 518 CYS A N 1
ATOM 4004 C CA . CYS A 1 518 ? -28.109 35.531 12.445 1 84.12 518 CYS A CA 1
ATOM 4005 C C . CYS A 1 518 ? -28.953 36.75 12.141 1 84.12 518 CYS A C 1
ATOM 4007 O O . CYS A 1 518 ? -28.406 37.875 12 1 84.12 518 CYS A O 1
ATOM 4009 N N . ASN A 1 519 ? -30.219 36.531 11.875 1 82.31 519 ASN A N 1
ATOM 4010 C CA . ASN A 1 519 ? -31.109 37.625 11.516 1 82.31 519 ASN A CA 1
ATOM 4011 C C . ASN A 1 519 ? -31.594 38.406 12.742 1 82.31 519 ASN A C 1
ATOM 4013 O O . ASN A 1 519 ? -32.781 38.438 13.031 1 82.31 519 ASN A O 1
ATOM 4017 N N . ILE A 1 520 ? -30.656 38.938 13.438 1 78.75 520 ILE A N 1
ATOM 4018 C CA . ILE A 1 520 ? -30.969 39.656 14.664 1 78.75 520 ILE A CA 1
ATOM 4019 C C . ILE A 1 520 ? -30.75 41.156 14.438 1 78.75 520 ILE A C 1
ATOM 4021 O O . ILE A 1 520 ? -29.625 41.594 14.164 1 78.75 520 ILE A O 1
ATOM 4025 N N . GLU A 1 521 ? -31.875 41.875 14.352 1 72.44 521 GLU A N 1
ATOM 4026 C CA . GLU A 1 521 ? -31.797 43.312 14.203 1 72.44 521 GLU A CA 1
ATOM 4027 C C . GLU A 1 521 ? -31.328 44 15.492 1 72.44 521 GLU A C 1
ATOM 4029 O O . GLU A 1 521 ? -31.625 43.5 16.594 1 72.44 521 GLU A O 1
ATOM 4034 N N . GLY A 1 522 ? -30.359 44.875 15.484 1 66.25 522 GLY A N 1
ATOM 4035 C CA . GLY A 1 522 ? -29.688 45.562 16.578 1 66.25 522 GLY A CA 1
ATOM 4036 C C . GLY A 1 522 ? -30.594 46.469 17.359 1 66.25 522 GLY A C 1
ATOM 4037 O O . GLY A 1 522 ? -30.234 47.625 17.672 1 66.25 522 GLY A O 1
ATOM 4038 N N . ASP A 1 523 ? -31.859 45.969 17.672 1 75.19 523 ASP A N 1
ATOM 4039 C CA . ASP A 1 523 ? -32.719 46.812 18.5 1 75.19 523 ASP A CA 1
ATOM 4040 C C . ASP A 1 523 ? -32.531 46.5 19.984 1 75.19 523 ASP A C 1
ATOM 4042 O O . ASP A 1 523 ? -31.719 45.656 20.344 1 75.19 523 ASP A O 1
ATOM 4046 N N . ASP A 1 524 ? -33.156 47.312 20.781 1 72.38 524 ASP A N 1
ATOM 4047 C CA . ASP A 1 524 ? -33 47.25 22.234 1 72.38 524 ASP A CA 1
ATOM 4048 C C . ASP A 1 524 ? -33.344 45.844 22.75 1 72.38 524 ASP A C 1
ATOM 4050 O O . ASP A 1 524 ? -32.719 45.375 23.703 1 72.38 524 ASP A O 1
ATOM 4054 N N . PHE A 1 525 ? -34.219 45.188 22.141 1 76.44 525 PHE A N 1
ATOM 4055 C CA . PHE A 1 525 ? -34.594 43.844 22.562 1 76.44 525 PHE A CA 1
ATOM 4056 C C . PHE A 1 525 ? -33.5 42.844 22.266 1 76.44 525 PHE A C 1
ATOM 4058 O O . PHE A 1 525 ? -33.156 42.031 23.109 1 76.44 525 PHE A O 1
ATOM 4065 N N . ALA A 1 526 ? -32.969 43 21.172 1 81.06 526 ALA A N 1
ATOM 4066 C CA . ALA A 1 526 ? -31.859 42.125 20.797 1 81.06 526 ALA A CA 1
ATOM 4067 C C . ALA A 1 526 ? -30.672 42.281 21.734 1 81.06 526 ALA A C 1
ATOM 4069 O O . ALA A 1 526 ? -30.031 41.312 22.109 1 81.06 526 ALA A O 1
ATOM 4070 N N . LYS A 1 527 ? -30.469 43.5 22.062 1 81.94 527 LYS A N 1
ATOM 4071 C CA . LYS A 1 527 ? -29.406 43.812 23 1 81.94 527 LYS A CA 1
ATOM 4072 C C . LYS A 1 527 ? -29.703 43.188 24.375 1 81.94 527 LYS A C 1
ATOM 4074 O O . LYS A 1 527 ? -28.797 42.688 25.031 1 81.94 527 LYS A O 1
ATOM 4079 N N . SER A 1 528 ? -30.922 43.312 24.734 1 85.06 528 SER A N 1
ATOM 4080 C CA . SER A 1 528 ? -31.328 42.719 26.016 1 85.06 528 SER A CA 1
ATOM 4081 C C . SER A 1 528 ? -31.156 41.219 26.031 1 85.06 528 SER A C 1
ATOM 4083 O O . SER A 1 528 ? -30.719 40.656 27.031 1 85.06 528 SER A O 1
ATOM 4085 N N . VAL A 1 529 ? -31.531 40.594 24.969 1 89.12 529 VAL A N 1
ATOM 4086 C CA . VAL A 1 529 ? -31.422 39.156 24.844 1 89.12 529 VAL A CA 1
ATOM 4087 C C . VAL A 1 529 ? -29.938 38.75 24.891 1 89.12 529 VAL A C 1
ATOM 4089 O O . VAL A 1 529 ? -29.578 37.812 25.594 1 89.12 529 VAL A O 1
ATOM 4092 N N . GLY A 1 530 ? -29.109 39.438 24.156 1 87.69 530 GLY A N 1
ATOM 4093 C CA . GLY A 1 530 ? -27.672 39.188 24.188 1 87.69 530 GLY A CA 1
ATOM 4094 C C . GLY A 1 530 ? -27.078 39.344 25.578 1 87.69 530 GLY A C 1
ATOM 4095 O O . GLY A 1 530 ? -26.188 38.594 25.969 1 87.69 530 GLY A O 1
ATOM 4096 N N . GLY A 1 531 ? -27.5 40.344 26.203 1 83.62 531 GLY A N 1
ATOM 4097 C CA . GLY A 1 531 ? -27.047 40.594 27.562 1 83.62 531 GLY A CA 1
ATOM 4098 C C . GLY A 1 531 ? -27.406 39.438 28.516 1 83.62 531 GLY A C 1
ATOM 4099 O O . GLY A 1 531 ? -26.578 39.062 29.344 1 83.62 531 GLY A O 1
ATOM 4100 N N . ARG A 1 532 ? -28.656 38.938 28.453 1 87.38 532 ARG A N 1
ATOM 4101 C CA . ARG A 1 532 ? -29.078 37.781 29.266 1 87.38 532 ARG A CA 1
ATOM 4102 C C . ARG A 1 532 ? -28.203 36.562 29.016 1 87.38 532 ARG A C 1
ATOM 4104 O O . ARG A 1 532 ? -27.828 35.875 29.953 1 87.38 532 ARG A O 1
ATOM 4111 N N . ILE A 1 533 ? -27.906 36.344 27.781 1 90.56 533 ILE A N 1
ATOM 4112 C CA . ILE A 1 533 ? -27.062 35.219 27.406 1 90.56 533 ILE A CA 1
ATOM 4113 C C . ILE A 1 533 ? -25.672 35.406 28 1 90.56 533 ILE A C 1
ATOM 4115 O O . ILE A 1 533 ? -25.125 34.469 28.609 1 90.56 533 ILE A O 1
ATOM 4119 N N . SER A 1 534 ? -25.094 36.594 27.797 1 84.94 534 SER A N 1
ATOM 4120 C CA . SER A 1 534 ? -23.766 36.875 28.297 1 84.94 534 SER A CA 1
ATOM 4121 C C . SER A 1 534 ? -23.688 36.719 29.812 1 84.94 534 SER A C 1
ATOM 4123 O O . SER A 1 534 ? -22.719 36.156 30.328 1 84.94 534 SER A O 1
ATOM 4125 N N . ASP A 1 535 ? -24.703 37.094 30.516 1 84.06 535 ASP A N 1
ATOM 4126 C CA . ASP A 1 535 ? -24.75 36.969 31.969 1 84.06 535 ASP A CA 1
ATOM 4127 C C . ASP A 1 535 ? -24.734 35.5 32.375 1 84.06 535 ASP A C 1
ATOM 4129 O O . ASP A 1 535 ? -24.047 35.125 33.344 1 84.06 535 ASP A O 1
ATOM 4133 N N . CYS A 1 536 ? -25.578 34.719 31.719 1 88.25 536 CYS A N 1
ATOM 4134 C CA . CYS A 1 536 ? -25.672 33.281 32.031 1 88.25 536 CYS A CA 1
ATOM 4135 C C . CYS A 1 536 ? -24.344 32.594 31.781 1 88.25 536 CYS A C 1
ATOM 4137 O O . CYS A 1 536 ? -23.922 31.75 32.562 1 88.25 536 CYS A O 1
ATOM 4139 N N . ILE A 1 537 ? -23.703 32.906 30.688 1 86.94 537 ILE A N 1
ATOM 4140 C CA . ILE A 1 537 ? -22.453 32.25 30.297 1 86.94 537 ILE A CA 1
ATOM 4141 C C . ILE A 1 537 ? -21.344 32.656 31.281 1 86.94 537 ILE A C 1
ATOM 4143 O O . ILE A 1 537 ? -20.547 31.812 31.688 1 86.94 537 ILE A O 1
ATOM 4147 N N . GLU A 1 538 ? -21.312 33.906 31.625 1 80.38 538 GLU A N 1
ATOM 4148 C CA . GLU A 1 538 ? -20.344 34.375 32.594 1 80.38 538 GLU A CA 1
ATOM 4149 C C . GLU A 1 538 ? -20.516 33.688 33.938 1 80.38 538 GLU A C 1
ATOM 4151 O O . GLU A 1 538 ? -19.531 33.344 34.594 1 80.38 538 GLU A O 1
ATOM 4156 N N . ARG A 1 539 ? -21.75 33.594 34.344 1 81.56 539 ARG A N 1
ATOM 4157 C CA . ARG A 1 539 ? -22.062 32.875 35.594 1 81.56 539 ARG A CA 1
ATOM 4158 C C . ARG A 1 539 ? -21.531 31.438 35.531 1 81.56 539 ARG A C 1
ATOM 4160 O O . ARG A 1 539 ? -20.891 30.969 36.469 1 81.56 539 ARG A O 1
ATOM 4167 N N . ASN A 1 540 ? -21.875 30.797 34.469 1 83.94 540 ASN A N 1
ATOM 4168 C CA . ASN A 1 540 ? -21.484 29.391 34.312 1 83.94 540 ASN A CA 1
ATOM 4169 C C . ASN A 1 540 ? -19.953 29.25 34.281 1 83.94 540 ASN A C 1
ATOM 4171 O O . ASN A 1 540 ? -19.406 28.297 34.844 1 83.94 540 ASN A O 1
ATOM 4175 N N . ASP A 1 541 ? -19.266 30.172 33.531 1 77.25 541 ASP A N 1
ATOM 4176 C CA . ASP A 1 541 ? -17.812 30.172 33.469 1 77.25 541 ASP A CA 1
ATOM 4177 C C . ASP A 1 541 ? -17.188 30.359 34.844 1 77.25 541 ASP A C 1
ATOM 4179 O O . ASP A 1 541 ? -16.188 29.719 35.188 1 77.25 541 ASP A O 1
ATOM 4183 N N . TYR A 1 542 ? -17.75 31.344 35.531 1 67.69 542 TYR A N 1
ATOM 4184 C CA . TYR A 1 542 ? -17.312 31.594 36.906 1 67.69 542 TYR A CA 1
ATOM 4185 C C . TYR A 1 542 ? -17.484 30.375 37.781 1 67.69 542 TYR A C 1
ATOM 4187 O O . TYR A 1 542 ? -16.594 29.984 38.531 1 67.69 542 TYR A O 1
ATOM 4195 N N . TYR A 1 543 ? -18.688 29.812 37.656 1 63.88 543 TYR A N 1
ATOM 4196 C CA . TYR A 1 543 ? -19.016 28.656 38.469 1 63.88 543 TYR A CA 1
ATOM 4197 C C . TYR A 1 543 ? -18.094 27.484 38.125 1 63.88 543 TYR A C 1
ATOM 4199 O O . TYR A 1 543 ? -17.609 26.781 39 1 63.88 543 TYR A O 1
ATOM 4207 N N . ASN A 1 544 ? -17.844 27.297 36.875 1 61.94 544 ASN A N 1
ATOM 4208 C CA . ASN A 1 544 ? -17.031 26.141 36.469 1 61.94 544 ASN A CA 1
ATOM 4209 C C . ASN A 1 544 ? -15.555 26.359 36.75 1 61.94 544 ASN A C 1
ATOM 4211 O O . ASN A 1 544 ? -14.836 25.406 37.094 1 61.94 544 ASN A O 1
ATOM 4215 N N . HIS A 1 545 ? -15 27.578 36.562 1 53.62 545 HIS A N 1
ATOM 4216 C CA . HIS A 1 545 ? -13.625 27.891 36.906 1 53.62 545 HIS A CA 1
ATOM 4217 C C . HIS A 1 545 ? -13.445 27.969 38.406 1 53.62 545 HIS A C 1
ATOM 4219 O O . HIS A 1 545 ? -12.422 27.547 38.938 1 53.62 545 HIS A O 1
ATOM 4225 N N . ASN A 1 546 ? -14.312 28.703 39.062 1 46.88 546 ASN A N 1
ATOM 4226 C CA . ASN A 1 546 ? -14.18 28.828 40.5 1 46.88 546 ASN A CA 1
ATOM 4227 C C . ASN A 1 546 ? -14.445 27.5 41.219 1 46.88 546 ASN A C 1
ATOM 4229 O O . ASN A 1 546 ? -13.875 27.234 42.281 1 46.88 546 ASN A O 1
ATOM 4233 N N . ILE A 1 547 ? -15.289 26.641 40.656 1 42.12 547 ILE A N 1
ATOM 4234 C CA . ILE A 1 547 ? -15.367 25.312 41.25 1 42.12 547 ILE A CA 1
ATOM 4235 C C . ILE A 1 547 ? -14.016 24.609 41.125 1 42.12 547 ILE A C 1
ATOM 4237 O O . ILE A 1 547 ? -13.555 23.953 42.062 1 42.12 547 ILE A O 1
ATOM 4241 N N . THR A 1 548 ? -13.422 24.812 40 1 38.31 548 THR A N 1
ATOM 4242 C CA . THR A 1 548 ? -12.086 24.234 39.812 1 38.31 548 THR A CA 1
ATOM 4243 C C . THR A 1 548 ? -11.094 24.906 40.781 1 38.31 548 THR A C 1
ATOM 4245 O O . THR A 1 548 ? -10.203 24.234 41.312 1 38.31 548 THR A O 1
ATOM 4248 N N . MET A 1 549 ? -11.219 26.203 40.938 1 36.16 549 MET A N 1
ATOM 4249 C CA . MET A 1 549 ? -10.367 26.875 41.906 1 36.16 549 MET A CA 1
ATOM 4250 C C . MET A 1 549 ? -10.68 26.391 43.344 1 36.16 549 MET A C 1
ATOM 4252 O O . MET A 1 549 ? -9.773 26.266 44.156 1 36.16 549 MET A O 1
ATOM 4256 N N . LYS A 1 550 ? -11.977 26.344 43.75 1 36.94 550 LYS A N 1
ATOM 4257 C CA . LYS A 1 550 ? -12.297 25.812 45.062 1 36.94 550 LYS A CA 1
ATOM 4258 C C . LYS A 1 550 ? -11.812 24.375 45.219 1 36.94 550 LYS A C 1
ATOM 4260 O O . LYS A 1 550 ? -11.258 24.016 46.25 1 36.94 550 LYS A O 1
ATOM 4265 N N . GLU A 1 551 ? -11.922 23.578 44.188 1 35.94 551 GLU A N 1
ATOM 4266 C CA . GLU A 1 551 ? -11.391 22.219 44.281 1 35.94 551 GLU A CA 1
ATOM 4267 C C . GLU A 1 551 ? -9.867 22.234 44.25 1 35.94 551 GLU A C 1
ATOM 4269 O O . GLU A 1 551 ? -9.227 21.438 44.938 1 35.94 551 GLU A O 1
ATOM 4274 N N . MET A 1 552 ? -9.273 23.078 43.469 1 33.44 552 MET A N 1
ATOM 4275 C CA . MET A 1 552 ? -7.828 23.234 43.562 1 33.44 552 MET A CA 1
ATOM 4276 C C . MET A 1 552 ? -7.453 23.891 44.906 1 33.44 552 MET A C 1
ATOM 4278 O O . MET A 1 552 ? -6.367 23.641 45.438 1 33.44 552 MET A O 1
ATOM 4282 N N . GLY A 1 553 ? -8.289 24.828 45.375 1 31.48 553 GLY A N 1
ATOM 4283 C CA . GLY A 1 553 ? -8.031 25.297 46.75 1 31.48 553 GLY A CA 1
ATOM 4284 C C . GLY A 1 553 ? -8.078 24.203 47.781 1 31.48 553 GLY A C 1
ATOM 4285 O O . GLY A 1 553 ? -7.293 24.203 48.719 1 31.48 553 GLY A O 1
ATOM 4286 N N . LEU A 1 554 ? -9.031 23.312 47.656 1 33.53 554 LEU A N 1
ATOM 4287 C CA . LEU A 1 554 ? -8.992 22.188 48.594 1 33.53 554 LEU A CA 1
ATOM 4288 C C . LEU A 1 554 ? -7.777 21.312 48.344 1 33.53 554 LEU A C 1
ATOM 4290 O O . LEU A 1 554 ? -7.238 20.703 49.281 1 33.53 554 LEU A O 1
ATOM 4294 N N . LEU A 1 555 ? -7.312 21.141 47.094 1 30.19 555 LEU A N 1
ATOM 4295 C CA . LEU A 1 555 ? -6.094 20.359 46.906 1 30.19 555 LEU A CA 1
ATOM 4296 C C . LEU A 1 555 ? -4.867 21.141 47.344 1 30.19 555 LEU A C 1
ATOM 4298 O O . LEU A 1 555 ? -3.828 20.562 47.688 1 30.19 555 LEU A O 1
ATOM 4302 N N . ALA A 1 556 ? -4.828 22.516 47.25 1 30.25 556 ALA A N 1
ATOM 4303 C CA . ALA A 1 556 ? -3.666 23.156 47.875 1 30.25 556 ALA A CA 1
ATOM 4304 C C . ALA A 1 556 ? -3.623 22.906 49.375 1 30.25 556 ALA A C 1
ATOM 4306 O O . ALA A 1 556 ? -2.547 22.859 49.969 1 30.25 556 ALA A O 1
ATOM 4307 N N . THR A 1 557 ? -4.727 22.688 50.031 1 30.66 557 THR A N 1
ATOM 4308 C CA . THR A 1 557 ? -4.543 22.375 51.438 1 30.66 557 THR A CA 1
ATOM 4309 C C . THR A 1 557 ? -3.93 20.984 51.625 1 30.66 557 THR A C 1
ATOM 4311 O O . THR A 1 557 ? -3.344 20.688 52.656 1 30.66 557 THR A O 1
ATOM 4314 N N . CYS A 1 558 ? -4.039 19.984 50.75 1 27.83 558 CYS A N 1
ATOM 4315 C CA . CYS A 1 558 ? -3.408 18.719 51.094 1 27.83 558 CYS A CA 1
ATOM 4316 C C . CYS A 1 558 ? -1.917 18.75 50.781 1 27.83 558 CYS A C 1
ATOM 4318 O O . CYS A 1 558 ? -1.148 17.953 51.344 1 27.83 558 CYS A O 1
ATOM 4320 N N . GLU A 1 559 ? -1.268 19.406 49.875 1 27.45 559 GLU A N 1
ATOM 4321 C CA . GLU A 1 559 ? 0.191 19.406 49.906 1 27.45 559 GLU A CA 1
ATOM 4322 C C . GLU A 1 559 ? 0.705 20.266 51.062 1 27.45 559 GLU A C 1
ATOM 4324 O O . GLU A 1 559 ? 1.913 20.344 51.312 1 27.45 559 GLU A O 1
ATOM 4329 N N . GLU A 1 560 ? 0.029 21 51.938 1 27.12 560 GLU A N 1
ATOM 4330 C CA . GLU A 1 560 ? 0.755 21.25 53.188 1 27.12 560 GLU A CA 1
ATOM 4331 C C . GLU A 1 560 ? 1.051 19.953 53.938 1 27.12 560 GLU A C 1
ATOM 4333 O O . GLU A 1 560 ? 2.031 19.859 54.656 1 27.12 560 GLU A O 1
ATOM 4338 N N . LEU A 1 561 ? 0.336 18.812 53.906 1 25.23 561 LEU A N 1
ATOM 4339 C CA . LEU A 1 561 ? 0.761 17.688 54.719 1 25.23 561 LEU A CA 1
ATOM 4340 C C . LEU A 1 561 ? 1.903 16.938 54.031 1 25.23 561 LEU A C 1
ATOM 4342 O O . LEU A 1 561 ? 2.627 16.172 54.688 1 25.23 561 LEU A O 1
ATOM 4346 N N . CYS A 1 562 ? 2.182 16.938 52.688 1 22.53 562 CYS A N 1
ATOM 4347 C CA . CYS A 1 562 ? 3.402 16.188 52.406 1 22.53 562 CYS A CA 1
ATOM 4348 C C . CYS A 1 562 ? 4.637 17.031 52.719 1 22.53 562 CYS A C 1
ATOM 4350 O O . CYS A 1 562 ? 5.762 16.594 52.438 1 22.53 562 CYS A O 1
ATOM 4352 N N . SER A 1 563 ? 4.594 18.312 53.156 1 22.64 563 SER A N 1
ATOM 4353 C CA . SER A 1 563 ? 5.844 18.656 53.844 1 22.64 563 SER A CA 1
ATOM 4354 C C . SER A 1 563 ? 5.961 17.969 55.188 1 22.64 563 SER A C 1
ATOM 4356 O O . SER A 1 563 ? 7.02 17.984 55.812 1 22.64 563 SER A O 1
ATOM 4358 N N . TYR A 1 564 ? 4.848 17.375 55.812 1 20.22 564 TYR A N 1
ATOM 4359 C CA . TYR A 1 564 ? 5.246 16.578 56.969 1 20.22 564 TYR A CA 1
ATOM 4360 C C . TYR A 1 564 ? 5.508 15.125 56.594 1 20.22 564 TYR A C 1
ATOM 4362 O O . TYR A 1 564 ? 4.801 14.57 55.75 1 20.22 564 TYR A O 1
ATOM 4370 N N . MET B 1 1 ? 5.832 -54.344 -51.156 1 21.03 1 MET B N 1
ATOM 4371 C CA . MET B 1 1 ? 6.246 -53.031 -50.719 1 21.03 1 MET B CA 1
ATOM 4372 C C . MET B 1 1 ? 7.465 -53.125 -49.812 1 21.03 1 MET B C 1
ATOM 4374 O O . MET B 1 1 ? 7.418 -53.781 -48.75 1 21.03 1 MET B O 1
ATOM 4378 N N . ALA B 1 2 ? 8.711 -52.969 -50.438 1 32.78 2 ALA B N 1
ATOM 4379 C CA . ALA B 1 2 ? 10.078 -53.406 -50.156 1 32.78 2 ALA B CA 1
ATOM 4380 C C . ALA B 1 2 ? 10.578 -52.812 -48.844 1 32.78 2 ALA B C 1
ATOM 4382 O O . ALA B 1 2 ? 10.305 -51.656 -48.531 1 32.78 2 ALA B O 1
ATOM 4383 N N . ASP B 1 3 ? 10.688 -53.656 -47.906 1 27.72 3 ASP B N 1
ATOM 4384 C CA . ASP B 1 3 ? 11.32 -53.406 -46.594 1 27.72 3 ASP B CA 1
ATOM 4385 C C . ASP B 1 3 ? 12.461 -52.406 -46.75 1 27.72 3 ASP B C 1
ATOM 4387 O O . ASP B 1 3 ? 13.445 -52.656 -47.438 1 27.72 3 ASP B O 1
ATOM 4391 N N . ASN B 1 4 ? 12.156 -51.094 -46.938 1 32.38 4 ASN B N 1
ATOM 4392 C CA . ASN B 1 4 ? 13.18 -50.125 -47.312 1 32.38 4 ASN B CA 1
ATOM 4393 C C . ASN B 1 4 ? 14.328 -50.125 -46.281 1 32.38 4 ASN B C 1
ATOM 4395 O O . ASN B 1 4 ? 14.125 -49.812 -45.125 1 32.38 4 ASN B O 1
ATOM 4399 N N . PRO B 1 5 ? 15.391 -50.844 -46.406 1 38.75 5 PRO B N 1
ATOM 4400 C CA . PRO B 1 5 ? 16.625 -50.906 -45.594 1 38.75 5 PRO B CA 1
ATOM 4401 C C . PRO B 1 5 ? 17.062 -49.531 -45.094 1 38.75 5 PRO B C 1
ATOM 4403 O O . PRO B 1 5 ? 17.938 -49.469 -44.219 1 38.75 5 PRO B O 1
ATOM 4406 N N . HIS B 1 6 ? 16.891 -48.562 -45.844 1 38.06 6 HIS B N 1
ATOM 4407 C CA . HIS B 1 6 ? 17.406 -47.25 -45.469 1 38.06 6 HIS B CA 1
ATOM 4408 C C . HIS B 1 6 ? 16.75 -46.75 -44.188 1 38.06 6 HIS B C 1
ATOM 4410 O O . HIS B 1 6 ? 17.156 -45.719 -43.656 1 38.06 6 HIS B O 1
ATOM 4416 N N . ARG B 1 7 ? 15.578 -47.125 -43.75 1 43.72 7 ARG B N 1
ATOM 4417 C CA . ARG B 1 7 ? 14.906 -46.688 -42.531 1 43.72 7 ARG B CA 1
ATOM 4418 C C . ARG B 1 7 ? 15.617 -47.25 -41.312 1 43.72 7 ARG B C 1
ATOM 4420 O O . ARG B 1 7 ? 15.391 -46.75 -40.188 1 43.72 7 ARG B O 1
ATOM 4427 N N . GLN B 1 8 ? 16.312 -48.312 -41.438 1 39.62 8 GLN B N 1
ATOM 4428 C CA . GLN B 1 8 ? 17.016 -48.875 -40.281 1 39.62 8 GLN B CA 1
ATOM 4429 C C . GLN B 1 8 ? 18.125 -47.938 -39.812 1 39.62 8 GLN B C 1
ATOM 4431 O O . GLN B 1 8 ? 18.719 -48.125 -38.75 1 39.62 8 GLN B O 1
ATOM 4436 N N . LYS B 1 9 ? 18.672 -47.188 -40.781 1 49.78 9 LYS B N 1
ATOM 4437 C CA . LYS B 1 9 ? 19.875 -46.469 -40.406 1 49.78 9 LYS B CA 1
ATOM 4438 C C . LYS B 1 9 ? 19.516 -45.062 -39.875 1 49.78 9 LYS B C 1
ATOM 4440 O O . LYS B 1 9 ? 20.375 -44.188 -39.812 1 49.78 9 LYS B O 1
ATOM 4445 N N . HIS B 1 10 ? 18.25 -44.875 -39.719 1 57.31 10 HIS B N 1
ATOM 4446 C CA . HIS B 1 10 ? 18.047 -43.531 -39.25 1 57.31 10 HIS B CA 1
ATOM 4447 C C . HIS B 1 10 ? 18.203 -43.438 -37.719 1 57.31 10 HIS B C 1
ATOM 4449 O O . HIS B 1 10 ? 17.797 -44.344 -37 1 57.31 10 HIS B O 1
ATOM 4455 N N . PRO B 1 11 ? 19.141 -42.562 -37.281 1 62 11 PRO B N 1
ATOM 4456 C CA . PRO B 1 11 ? 19.438 -42.375 -35.875 1 62 11 PRO B CA 1
ATOM 4457 C C . PRO B 1 11 ? 18.188 -42.531 -35 1 62 11 PRO B C 1
ATOM 4459 O O . PRO B 1 11 ? 18.266 -43.094 -33.906 1 62 11 PRO B O 1
ATOM 4462 N N . ALA B 1 12 ? 17.141 -42.312 -35.5 1 70.31 12 ALA B N 1
ATOM 4463 C CA . ALA B 1 12 ? 15.914 -42.406 -34.719 1 70.31 12 ALA B CA 1
ATOM 4464 C C . ALA B 1 12 ? 15.523 -43.875 -34.531 1 70.31 12 ALA B C 1
ATOM 4466 O O . ALA B 1 12 ? 15.07 -44.25 -33.469 1 70.31 12 ALA B O 1
ATOM 4467 N N . PHE B 1 13 ? 15.797 -44.781 -35.469 1 77.88 13 PHE B N 1
ATOM 4468 C CA . PHE B 1 13 ? 15.422 -46.188 -35.406 1 77.88 13 PHE B CA 1
ATOM 4469 C C . PHE B 1 13 ? 16.312 -46.938 -34.438 1 77.88 13 PHE B C 1
ATOM 4471 O O . PHE B 1 13 ? 15.836 -47.812 -33.688 1 77.88 13 PHE B O 1
ATOM 4478 N N . GLU B 1 14 ? 17.516 -46.562 -34.438 1 75.19 14 GLU B N 1
ATOM 4479 C CA . GLU B 1 14 ? 18.438 -47.188 -33.469 1 75.19 14 GLU B CA 1
ATOM 4480 C C . GLU B 1 14 ? 18.031 -46.875 -32.031 1 75.19 14 GLU B C 1
ATOM 4482 O O . GLU B 1 14 ? 18.062 -47.719 -31.156 1 75.19 14 GLU B O 1
ATOM 4487 N N . ARG B 1 15 ? 17.781 -45.656 -31.828 1 79.06 15 ARG B N 1
ATOM 4488 C CA . ARG B 1 15 ? 17.344 -45.219 -30.5 1 79.06 15 ARG B CA 1
ATOM 4489 C C . ARG B 1 15 ? 16.047 -45.938 -30.094 1 79.06 15 ARG B C 1
ATOM 4491 O O . ARG B 1 15 ? 15.898 -46.375 -28.953 1 79.06 15 ARG B O 1
ATOM 4498 N N . PHE B 1 16 ? 15.148 -46.031 -31.062 1 86.06 16 PHE B N 1
ATOM 4499 C CA . PHE B 1 16 ? 13.906 -46.75 -30.828 1 86.06 16 PHE B CA 1
ATOM 4500 C C . PHE B 1 16 ? 14.172 -48.188 -30.406 1 86.06 16 PHE B C 1
ATOM 4502 O O . PHE B 1 16 ? 13.586 -48.688 -29.438 1 86.06 16 PHE B O 1
ATOM 4509 N N . ASN B 1 17 ? 15.086 -48.844 -31.047 1 84.25 17 ASN B N 1
ATOM 4510 C CA . ASN B 1 17 ? 15.406 -50.219 -30.734 1 84.25 17 ASN B CA 1
ATOM 4511 C C . ASN B 1 17 ? 15.984 -50.375 -29.328 1 84.25 17 ASN B C 1
ATOM 4513 O O . ASN B 1 17 ? 15.688 -51.344 -28.641 1 84.25 17 ASN B O 1
ATOM 4517 N N . LYS B 1 18 ? 16.703 -49.469 -29.031 1 80.44 18 LYS B N 1
ATOM 4518 C CA . LYS B 1 18 ? 17.297 -49.5 -27.688 1 80.44 18 LYS B CA 1
ATOM 4519 C C . LYS B 1 18 ? 16.203 -49.375 -26.609 1 80.44 18 LYS B C 1
ATOM 4521 O O . LYS B 1 18 ? 16.25 -50.094 -25.609 1 80.44 18 LYS B O 1
ATOM 4526 N N . ILE B 1 19 ? 15.32 -48.5 -26.812 1 85.81 19 ILE B N 1
ATOM 4527 C CA . ILE B 1 19 ? 14.227 -48.312 -25.859 1 85.81 19 ILE B CA 1
ATOM 4528 C C . ILE B 1 19 ? 13.352 -49.562 -25.828 1 85.81 19 ILE B C 1
ATOM 4530 O O . ILE B 1 19 ? 12.898 -49.969 -24.766 1 85.81 19 ILE B O 1
ATOM 4534 N N . MET B 1 20 ? 13.242 -50.156 -27.016 1 88.5 20 MET B N 1
ATOM 4535 C CA . MET B 1 20 ? 12.398 -51.344 -27.094 1 88.5 20 MET B CA 1
ATOM 4536 C C . MET B 1 20 ? 13.016 -52.5 -26.328 1 88.5 20 MET B C 1
ATOM 4538 O O . MET B 1 20 ? 12.305 -53.25 -25.641 1 88.5 20 MET B O 1
ATOM 4542 N N . VAL B 1 21 ? 14.25 -52.594 -26.438 1 85.44 21 VAL B N 1
ATOM 4543 C CA . VAL B 1 21 ? 14.938 -53.656 -25.703 1 85.44 21 VAL B CA 1
ATOM 4544 C C . VAL B 1 21 ? 14.742 -53.469 -24.203 1 85.44 21 VAL B C 1
ATOM 4546 O O . VAL B 1 21 ? 14.461 -54.438 -23.484 1 85.44 21 VAL B O 1
ATOM 4549 N N . SER B 1 22 ? 14.883 -52.344 -23.797 1 84 22 SER B N 1
ATOM 4550 C CA . SER B 1 22 ? 14.695 -52.062 -22.375 1 84 22 SER B CA 1
ATOM 4551 C C . SER B 1 22 ? 13.258 -52.312 -21.953 1 84 22 SER B C 1
ATOM 4553 O O . SER B 1 22 ? 13.016 -52.781 -20.828 1 84 22 SER B O 1
ATOM 4555 N N . THR B 1 23 ? 12.344 -51.938 -22.781 1 88.81 23 THR B N 1
ATOM 4556 C CA . THR B 1 23 ? 10.93 -52.156 -22.484 1 88.81 23 THR B CA 1
ATOM 4557 C C . THR B 1 23 ? 10.625 -53.656 -22.406 1 88.81 23 THR B C 1
ATOM 4559 O O . THR B 1 23 ? 9.859 -54.094 -21.531 1 88.81 23 THR B O 1
ATOM 4562 N N . GLU B 1 24 ? 11.273 -54.375 -23.234 1 90.25 24 GLU B N 1
ATOM 4563 C CA . GLU B 1 24 ? 11.023 -55.812 -23.312 1 90.25 24 GLU B CA 1
ATOM 4564 C C . GLU B 1 24 ? 11.641 -56.531 -22.125 1 90.25 24 GLU B C 1
ATOM 4566 O O . GLU B 1 24 ? 11.195 -57.625 -21.766 1 90.25 24 GLU B O 1
ATOM 4571 N N . LYS B 1 25 ? 12.539 -55.875 -21.547 1 86.31 25 LYS B N 1
ATOM 4572 C CA . LYS B 1 25 ? 13.227 -56.469 -20.406 1 86.31 25 LYS B CA 1
ATOM 4573 C C . LYS B 1 25 ? 12.312 -56.531 -19.172 1 86.31 25 LYS B C 1
ATOM 4575 O O . LYS B 1 25 ? 12.555 -57.281 -18.25 1 86.31 25 LYS B O 1
ATOM 4580 N N . ASN B 1 26 ? 11.305 -55.812 -19.172 1 88.94 26 ASN B N 1
ATOM 4581 C CA . ASN B 1 26 ? 10.328 -55.781 -18.078 1 88.94 26 ASN B CA 1
ATOM 4582 C C . ASN B 1 26 ? 11 -55.531 -16.734 1 88.94 26 ASN B C 1
ATOM 4584 O O . ASN B 1 26 ? 10.805 -56.312 -15.781 1 88.94 26 ASN B O 1
ATOM 4588 N N . ASP B 1 27 ? 11.852 -54.625 -16.672 1 83.44 27 ASP B N 1
ATOM 4589 C CA . ASP B 1 27 ? 12.562 -54.219 -15.453 1 83.44 27 ASP B CA 1
ATOM 4590 C C . ASP B 1 27 ? 11.641 -53.438 -14.508 1 83.44 27 ASP B C 1
ATOM 4592 O O . ASP B 1 27 ? 11.055 -52.438 -14.891 1 83.44 27 ASP B O 1
ATOM 4596 N N . PRO B 1 28 ? 11.555 -53.938 -13.281 1 83.75 28 PRO B N 1
ATOM 4597 C CA . PRO B 1 28 ? 10.633 -53.344 -12.328 1 83.75 28 PRO B CA 1
ATOM 4598 C C . PRO B 1 28 ? 11 -51.906 -11.984 1 83.75 28 PRO B C 1
ATOM 4600 O O . PRO B 1 28 ? 10.172 -51.156 -11.469 1 83.75 28 PRO B O 1
ATOM 4603 N N . ILE B 1 29 ? 12.141 -51.5 -12.312 1 74.38 29 ILE B N 1
ATOM 4604 C CA . ILE B 1 29 ? 12.609 -50.188 -11.961 1 74.38 29 ILE B CA 1
ATOM 4605 C C . ILE B 1 29 ? 12.109 -49.156 -12.992 1 74.38 29 ILE B C 1
ATOM 4607 O O . ILE B 1 29 ? 11.977 -47.969 -12.688 1 74.38 29 ILE B O 1
ATOM 4611 N N . ILE B 1 30 ? 11.805 -49.562 -14.133 1 84.56 30 ILE B N 1
ATOM 4612 C CA . ILE B 1 30 ? 11.367 -48.688 -15.211 1 84.56 30 ILE B CA 1
ATOM 4613 C C . ILE B 1 30 ? 9.844 -48.594 -15.211 1 84.56 30 ILE B C 1
ATOM 4615 O O . ILE B 1 30 ? 9.148 -49.594 -15.438 1 84.56 30 ILE B O 1
ATOM 4619 N N . ASN B 1 31 ? 9.406 -47.406 -15.016 1 91.19 31 ASN B N 1
ATOM 4620 C CA . ASN B 1 31 ? 7.957 -47.25 -14.914 1 91.19 31 ASN B CA 1
ATOM 4621 C C . ASN B 1 31 ? 7.402 -46.312 -15.969 1 91.19 31 ASN B C 1
ATOM 4623 O O . ASN B 1 31 ? 6.191 -46.094 -16.047 1 91.19 31 ASN B O 1
ATOM 4627 N N . THR B 1 32 ? 8.25 -45.75 -16.75 1 93.69 32 THR B N 1
ATOM 4628 C CA . THR B 1 32 ? 7.848 -44.812 -17.781 1 93.69 32 THR B CA 1
ATOM 4629 C C . THR B 1 32 ? 8.578 -45.094 -19.094 1 93.69 32 THR B C 1
ATOM 4631 O O . THR B 1 32 ? 9.766 -45.406 -19.094 1 93.69 32 THR B O 1
ATOM 4634 N N . VAL B 1 33 ? 7.852 -44.969 -20.125 1 93.12 33 VAL B N 1
ATOM 4635 C CA . VAL B 1 33 ? 8.469 -45.031 -21.438 1 93.12 33 VAL B CA 1
ATOM 4636 C C . VAL B 1 33 ? 8.125 -43.781 -22.234 1 93.12 33 VAL B C 1
ATOM 4638 O O . VAL B 1 33 ? 6.965 -43.344 -22.281 1 93.12 33 VAL B O 1
ATOM 4641 N N . ASN B 1 34 ? 9.086 -43.125 -22.781 1 91.88 34 ASN B N 1
ATOM 4642 C CA . ASN B 1 34 ? 8.938 -41.938 -23.609 1 91.88 34 ASN B CA 1
ATOM 4643 C C . ASN B 1 34 ? 9.477 -42.188 -25.016 1 91.88 34 ASN B C 1
ATOM 4645 O O . ASN B 1 34 ? 10.688 -42.312 -25.219 1 91.88 34 ASN B O 1
ATOM 4649 N N . LEU B 1 35 ? 8.617 -42.188 -25.953 1 92.62 35 LEU B N 1
ATOM 4650 C CA . LEU B 1 35 ? 8.977 -42.406 -27.359 1 92.62 35 LEU B CA 1
ATOM 4651 C C . LEU B 1 35 ? 8.57 -41.219 -28.203 1 92.62 35 LEU B C 1
ATOM 4653 O O . LEU B 1 35 ? 8.055 -41.375 -29.312 1 92.62 35 LEU B O 1
ATOM 4657 N N . SER B 1 36 ? 8.781 -40.062 -27.719 1 90.19 36 SER B N 1
ATOM 4658 C CA . SER B 1 36 ? 8.422 -38.844 -28.453 1 90.19 36 SER B CA 1
ATOM 4659 C C . SER B 1 36 ? 9.406 -38.562 -29.578 1 90.19 36 SER B C 1
ATOM 4661 O O . SER B 1 36 ? 10.609 -38.75 -29.422 1 90.19 36 SER B O 1
ATOM 4663 N N . GLY B 1 37 ? 8.852 -38.219 -30.656 1 88.19 37 GLY B N 1
ATOM 4664 C CA . GLY B 1 37 ? 9.664 -37.719 -31.766 1 88.19 37 GLY B CA 1
ATOM 4665 C C . GLY B 1 37 ? 10.344 -38.844 -32.531 1 88.19 37 GLY B C 1
ATOM 4666 O O . GLY B 1 37 ? 11.414 -38.656 -33.094 1 88.19 37 GLY B O 1
ATOM 4667 N N . PHE B 1 38 ? 9.758 -39.969 -32.625 1 87.94 38 PHE B N 1
ATOM 4668 C CA . PHE B 1 38 ? 10.398 -41.094 -33.281 1 87.94 38 PHE B CA 1
ATOM 4669 C C . PHE B 1 38 ? 9.758 -41.375 -34.625 1 87.94 38 PHE B C 1
ATOM 4671 O O . PHE B 1 38 ? 10.164 -42.281 -35.344 1 87.94 38 PHE B O 1
ATOM 4678 N N . GLU B 1 39 ? 8.781 -40.625 -34.969 1 88.94 39 GLU B N 1
ATOM 4679 C CA . GLU B 1 39 ? 8.047 -40.844 -36.219 1 88.94 39 GLU B CA 1
ATOM 4680 C C . GLU B 1 39 ? 7.625 -42.281 -36.375 1 88.94 39 GLU B C 1
ATOM 4682 O O . GLU B 1 39 ? 7.914 -42.906 -37.406 1 88.94 39 GLU B O 1
ATOM 4687 N N . MET B 1 40 ? 6.938 -42.75 -35.5 1 91.94 40 MET B N 1
ATOM 4688 C CA . MET B 1 40 ? 6.527 -44.156 -35.438 1 91.94 40 MET B CA 1
ATOM 4689 C C . MET B 1 40 ? 5.52 -44.469 -36.531 1 91.94 40 MET B C 1
ATOM 4691 O O . MET B 1 40 ? 4.566 -43.719 -36.719 1 91.94 40 MET B O 1
ATOM 4695 N N . ASP B 1 41 ? 5.758 -45.562 -37.25 1 92.06 41 ASP B N 1
ATOM 4696 C CA . ASP B 1 41 ? 4.785 -46.062 -38.219 1 92.06 41 ASP B CA 1
ATOM 4697 C C . ASP B 1 41 ? 4.012 -47.25 -37.625 1 92.06 41 ASP B C 1
ATOM 4699 O O . ASP B 1 41 ? 4.148 -47.594 -36.438 1 92.06 41 ASP B O 1
ATOM 4703 N N . ASP B 1 42 ? 3.164 -47.906 -38.375 1 94.12 42 ASP B N 1
ATOM 4704 C CA . ASP B 1 42 ? 2.299 -48.969 -37.906 1 94.12 42 ASP B CA 1
ATOM 4705 C C . ASP B 1 42 ? 3.123 -50.156 -37.406 1 94.12 42 ASP B C 1
ATOM 4707 O O . ASP B 1 42 ? 2.756 -50.812 -36.438 1 94.12 42 ASP B O 1
ATOM 4711 N N . SER B 1 43 ? 4.203 -50.406 -38.125 1 93.06 43 SER B N 1
ATOM 4712 C CA . SER B 1 43 ? 5.051 -51.531 -37.75 1 93.06 43 SER B CA 1
ATOM 4713 C C . SER B 1 43 ? 5.73 -51.312 -36.406 1 93.06 43 SER B C 1
ATOM 4715 O O . SER B 1 43 ? 5.723 -52.188 -35.531 1 93.06 43 SER B O 1
ATOM 4717 N N . THR B 1 44 ? 6.309 -50.156 -36.312 1 93.38 44 THR B N 1
ATOM 4718 C CA . THR B 1 44 ? 6.977 -49.844 -35.062 1 93.38 44 THR B CA 1
ATOM 4719 C C . THR B 1 44 ? 5.969 -49.75 -33.906 1 93.38 44 THR B C 1
ATOM 4721 O O . THR B 1 44 ? 6.27 -50.125 -32.781 1 93.38 44 THR B O 1
ATOM 4724 N N . THR B 1 45 ? 4.777 -49.219 -34.219 1 96.12 45 THR B N 1
ATOM 4725 C CA . THR B 1 45 ? 3.723 -49.156 -33.219 1 96.12 45 THR B CA 1
ATOM 4726 C C . THR B 1 45 ? 3.328 -50.562 -32.781 1 96.12 45 THR B C 1
ATOM 4728 O O . THR B 1 45 ? 3.131 -50.781 -31.578 1 96.12 45 THR B O 1
ATOM 4731 N N . ASN B 1 46 ? 3.244 -51.406 -33.688 1 95.38 46 ASN B N 1
ATOM 4732 C CA . ASN B 1 46 ? 2.904 -52.781 -33.375 1 95.38 46 ASN B CA 1
ATOM 4733 C C . ASN B 1 46 ? 3.945 -53.406 -32.438 1 95.38 46 ASN B C 1
ATOM 4735 O O . ASN B 1 46 ? 3.596 -54.094 -31.484 1 95.38 46 ASN B O 1
ATOM 4739 N N . ARG B 1 47 ? 5.133 -53.188 -32.75 1 94.69 47 ARG B N 1
ATOM 4740 C CA . ARG B 1 47 ? 6.207 -53.719 -31.922 1 94.69 47 ARG B CA 1
ATOM 4741 C C . ARG B 1 47 ? 6.141 -53.125 -30.516 1 94.69 47 ARG B C 1
ATOM 4743 O O . ARG B 1 47 ? 6.32 -53.875 -29.531 1 94.69 47 ARG B O 1
ATOM 4750 N N . PHE B 1 48 ? 5.988 -51.906 -30.469 1 95.81 48 PHE B N 1
ATOM 4751 C CA . PHE B 1 48 ? 5.852 -51.25 -29.188 1 95.81 48 PHE B CA 1
ATOM 4752 C C . PHE B 1 48 ? 4.695 -51.844 -28.391 1 95.81 48 PHE B C 1
ATOM 4754 O O . PHE B 1 48 ? 4.848 -52.156 -27.203 1 95.81 48 PHE B O 1
ATOM 4761 N N . CYS B 1 49 ? 3.5 -52 -29.016 1 97 49 CYS B N 1
ATOM 4762 C CA . CYS B 1 49 ? 2.314 -52.531 -28.344 1 97 49 CYS B CA 1
ATOM 4763 C C . CYS B 1 49 ? 2.539 -53.969 -27.859 1 97 49 CYS B C 1
ATOM 4765 O O . CYS B 1 49 ? 2.096 -54.344 -26.781 1 97 49 CYS B O 1
ATOM 4767 N N . GLU B 1 50 ? 3.248 -54.719 -28.609 1 95.94 50 GLU B N 1
ATOM 4768 C CA . GLU B 1 50 ? 3.568 -56.062 -28.219 1 95.94 50 GLU B CA 1
ATOM 4769 C C . GLU B 1 50 ? 4.461 -56.094 -26.969 1 95.94 50 GLU B C 1
ATOM 4771 O O . GLU B 1 50 ? 4.246 -56.875 -26.062 1 95.94 50 GLU B O 1
ATOM 4776 N N . ALA B 1 51 ? 5.371 -55.312 -27.031 1 95.12 51 ALA B N 1
ATOM 4777 C CA . ALA B 1 51 ? 6.27 -55.188 -25.891 1 95.12 51 ALA B CA 1
ATOM 4778 C C . ALA B 1 51 ? 5.512 -54.75 -24.641 1 95.12 51 ALA B C 1
ATOM 4780 O O . ALA B 1 51 ? 5.738 -55.281 -23.547 1 95.12 51 ALA B O 1
ATOM 4781 N N . MET B 1 52 ? 4.641 -53.844 -24.812 1 96.06 52 MET B N 1
ATOM 4782 C CA . MET B 1 52 ? 3.889 -53.312 -23.688 1 96.06 52 MET B CA 1
ATOM 4783 C C . MET B 1 52 ? 2.928 -54.344 -23.109 1 96.06 52 MET B C 1
ATOM 4785 O O . MET B 1 52 ? 2.686 -54.375 -21.906 1 96.06 52 MET B O 1
ATOM 4789 N N . ASN B 1 53 ? 2.428 -55.156 -23.953 1 95.31 53 ASN B N 1
ATOM 4790 C CA . ASN B 1 53 ? 1.512 -56.188 -23.5 1 95.31 53 ASN B CA 1
ATOM 4791 C C . ASN B 1 53 ? 2.209 -57.219 -22.594 1 95.31 53 ASN B C 1
ATOM 4793 O O . ASN B 1 53 ? 1.562 -57.875 -21.781 1 95.31 53 ASN B O 1
ATOM 4797 N N . ARG B 1 54 ? 3.508 -57.219 -22.734 1 93.81 54 ARG B N 1
ATOM 4798 C CA . ARG B 1 54 ? 4.281 -58.156 -21.922 1 93.81 54 ARG B CA 1
ATOM 4799 C C . ARG B 1 54 ? 4.961 -57.438 -20.75 1 93.81 54 ARG B C 1
ATOM 4801 O O . ARG B 1 54 ? 5.664 -58.062 -19.969 1 93.81 54 ARG B O 1
ATOM 4808 N N . ASN B 1 55 ? 4.781 -56.219 -20.656 1 93.25 55 ASN B N 1
ATOM 4809 C CA . ASN B 1 55 ? 5.395 -55.438 -19.594 1 93.25 55 ASN B CA 1
ATOM 4810 C C . ASN B 1 55 ? 4.41 -55.156 -18.469 1 93.25 55 ASN B C 1
ATOM 4812 O O . ASN B 1 55 ? 3.316 -54.625 -18.703 1 93.25 55 ASN B O 1
ATOM 4816 N N . TYR B 1 56 ? 4.844 -55.469 -17.25 1 90.19 56 TYR B N 1
ATOM 4817 C CA . TYR B 1 56 ? 3.912 -55.344 -16.141 1 90.19 56 TYR B CA 1
ATOM 4818 C C . TYR B 1 56 ? 4.355 -54.25 -15.172 1 90.19 56 TYR B C 1
ATOM 4820 O O . TYR B 1 56 ? 3.816 -54.125 -14.07 1 90.19 56 TYR B O 1
ATOM 4828 N N . PHE B 1 57 ? 5.23 -53.406 -15.602 1 91 57 PHE B N 1
ATOM 4829 C CA . PHE B 1 57 ? 5.754 -52.406 -14.656 1 91 57 PHE B CA 1
ATOM 4830 C C . PHE B 1 57 ? 5.598 -51 -15.203 1 91 57 PHE B C 1
ATOM 4832 O O . PHE B 1 57 ? 5.379 -50.062 -14.438 1 91 57 PHE B O 1
ATOM 4839 N N . ILE B 1 58 ? 5.672 -50.812 -16.453 1 93.62 58 ILE B N 1
ATOM 4840 C CA . ILE B 1 58 ? 5.527 -49.5 -17.047 1 93.62 58 ILE B CA 1
ATOM 4841 C C . ILE B 1 58 ? 4.078 -49.031 -16.938 1 93.62 58 ILE B C 1
ATOM 4843 O O . ILE B 1 58 ? 3.158 -49.719 -17.375 1 93.62 58 ILE B O 1
ATOM 4847 N N . SER B 1 59 ? 3.924 -47.938 -16.312 1 95.62 59 SER B N 1
ATOM 4848 C CA . SER B 1 59 ? 2.582 -47.406 -16.078 1 95.62 59 SER B CA 1
ATOM 4849 C C . SER B 1 59 ? 2.352 -46.094 -16.859 1 95.62 59 SER B C 1
ATOM 4851 O O . SER B 1 59 ? 1.21 -45.656 -17.016 1 95.62 59 SER B O 1
ATOM 4853 N N . LYS B 1 60 ? 3.369 -45.5 -17.344 1 96.94 60 LYS B N 1
ATOM 4854 C CA . LYS B 1 60 ? 3.287 -44.219 -18.031 1 96.94 60 LYS B CA 1
ATOM 4855 C C . LYS B 1 60 ? 3.85 -44.312 -19.438 1 96.94 60 LYS B C 1
ATOM 4857 O O . LYS B 1 60 ? 4.996 -44.719 -19.641 1 96.94 60 LYS B O 1
ATOM 4862 N N . ILE B 1 61 ? 3.037 -43.844 -20.406 1 96.81 61 ILE B N 1
ATOM 4863 C CA . ILE B 1 61 ? 3.424 -43.875 -21.812 1 96.81 61 ILE B CA 1
ATOM 4864 C C . ILE B 1 61 ? 3.342 -42.469 -22.406 1 96.81 61 ILE B C 1
ATOM 4866 O O . ILE B 1 61 ? 2.303 -41.812 -22.312 1 96.81 61 ILE B O 1
ATOM 4870 N N . ILE B 1 62 ? 4.406 -42.031 -23.031 1 95.94 62 ILE B N 1
ATOM 4871 C CA . ILE B 1 62 ? 4.461 -40.719 -23.672 1 95.94 62 ILE B CA 1
ATOM 4872 C C . ILE B 1 62 ? 4.82 -40.875 -25.141 1 95.94 62 ILE B C 1
ATOM 4874 O O . ILE B 1 62 ? 5.906 -41.344 -25.469 1 95.94 62 ILE B O 1
ATOM 4878 N N . LEU B 1 63 ? 3.961 -40.469 -26.016 1 96.62 63 LEU B N 1
ATOM 4879 C CA . LEU B 1 63 ? 4.125 -40.625 -27.453 1 96.62 63 LEU B CA 1
ATOM 4880 C C . LEU B 1 63 ? 3.877 -39.312 -28.188 1 96.62 63 LEU B C 1
ATOM 4882 O O . LEU B 1 63 ? 3.09 -39.281 -29.141 1 96.62 63 LEU B O 1
ATOM 4886 N N . CYS B 1 64 ? 4.629 -38.344 -27.953 1 94.81 64 CYS B N 1
ATOM 4887 C CA . CYS B 1 64 ? 4.398 -37.031 -28.562 1 94.81 64 CYS B CA 1
ATOM 4888 C C . CYS B 1 64 ? 5.09 -36.938 -29.922 1 94.81 64 CYS B C 1
ATOM 4890 O O . CYS B 1 64 ? 6.141 -37.531 -30.141 1 94.81 64 CYS B O 1
ATOM 4892 N N . LYS B 1 65 ? 4.457 -36.281 -30.891 1 94 65 LYS B N 1
ATOM 4893 C CA . LYS B 1 65 ? 5.062 -35.875 -32.156 1 94 65 LYS B CA 1
ATOM 4894 C C . LYS B 1 65 ? 5.547 -37.094 -32.938 1 94 65 LYS B C 1
ATOM 4896 O O . LYS B 1 65 ? 6.711 -37.156 -33.344 1 94 65 LYS B O 1
ATOM 4901 N N . ASN B 1 66 ? 4.617 -37.969 -33.156 1 93.94 66 ASN B N 1
ATOM 4902 C CA . ASN B 1 66 ? 4.98 -39.156 -33.906 1 93.94 66 ASN B CA 1
ATOM 4903 C C . ASN B 1 66 ? 4.191 -39.281 -35.219 1 93.94 66 ASN B C 1
ATOM 4905 O O . ASN B 1 66 ? 4.391 -40.219 -36 1 93.94 66 ASN B O 1
ATOM 4909 N N . SER B 1 67 ? 3.32 -38.344 -35.5 1 93.69 67 SER B N 1
ATOM 4910 C CA . SER B 1 67 ? 2.449 -38.406 -36.688 1 93.69 67 SER B CA 1
ATOM 4911 C C . SER B 1 67 ? 1.764 -39.75 -36.781 1 93.69 67 SER B C 1
ATOM 4913 O O . SER B 1 67 ? 1.762 -40.375 -37.844 1 93.69 67 SER B O 1
ATOM 4915 N N . LEU B 1 68 ? 1.239 -40.219 -35.781 1 95.69 68 LEU B N 1
ATOM 4916 C CA . LEU B 1 68 ? 0.622 -41.531 -35.719 1 95.69 68 LEU B CA 1
ATOM 4917 C C . LEU B 1 68 ? -0.589 -41.625 -36.625 1 95.69 68 LEU B C 1
ATOM 4919 O O . LEU B 1 68 ? -1.397 -40.688 -36.688 1 95.69 68 LEU B O 1
ATOM 4923 N N . SER B 1 69 ? -0.696 -42.719 -37.312 1 93.44 69 SER B N 1
ATOM 4924 C CA . SER B 1 69 ? -1.884 -42.969 -38.125 1 93.44 69 SER B CA 1
ATOM 4925 C C . SER B 1 69 ? -3.076 -43.344 -37.25 1 93.44 69 SER B C 1
ATOM 4927 O O . SER B 1 69 ? -2.914 -43.625 -36.062 1 93.44 69 SER B O 1
ATOM 4929 N N . THR B 1 70 ? -4.27 -43.344 -37.875 1 95.56 70 THR B N 1
ATOM 4930 C CA . THR B 1 70 ? -5.477 -43.781 -37.188 1 95.56 70 THR B CA 1
ATOM 4931 C C . THR B 1 70 ? -5.328 -45.219 -36.656 1 95.56 70 THR B C 1
ATOM 4933 O O . THR B 1 70 ? -5.723 -45.5 -35.531 1 95.56 70 THR B O 1
ATOM 4936 N N . HIS B 1 71 ? -4.75 -46.031 -37.469 1 95.69 71 HIS B N 1
ATOM 4937 C CA . HIS B 1 71 ? -4.531 -47.438 -37.094 1 95.69 71 HIS B CA 1
ATOM 4938 C C . HIS B 1 71 ? -3.584 -47.531 -35.906 1 95.69 71 HIS B C 1
ATOM 4940 O O . HIS B 1 71 ? -3.852 -48.281 -34.969 1 95.69 71 HIS B O 1
ATOM 4946 N N . SER B 1 72 ? -2.555 -46.875 -36 1 96.56 72 SER B N 1
ATOM 4947 C CA . SER B 1 72 ? -1.589 -46.875 -34.906 1 96.56 72 SER B CA 1
ATOM 4948 C C . SER B 1 72 ? -2.221 -46.375 -33.625 1 96.56 72 SER B C 1
ATOM 4950 O O . SER B 1 72 ? -1.979 -46.938 -32.531 1 96.56 72 SER B O 1
ATOM 4952 N N . CYS B 1 73 ? -3.02 -45.344 -33.688 1 96.56 73 CYS B N 1
ATOM 4953 C CA . CYS B 1 73 ? -3.715 -44.812 -32.531 1 96.56 73 CYS B CA 1
ATOM 4954 C C . CYS B 1 73 ? -4.605 -45.906 -31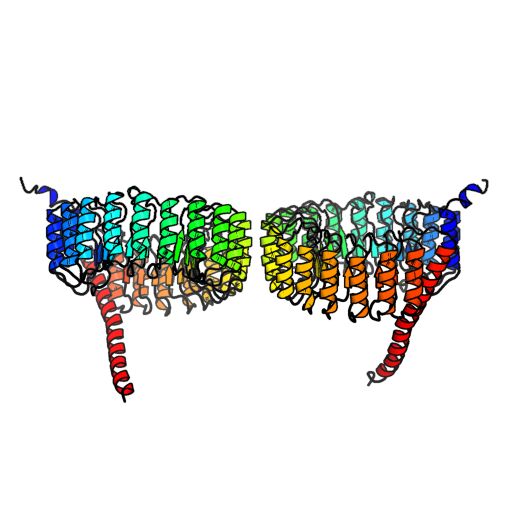.906 1 96.56 73 CYS B C 1
ATOM 4956 O O . CYS B 1 73 ? -4.59 -46.094 -30.688 1 96.56 73 CYS B O 1
ATOM 4958 N N . MET B 1 74 ? -5.277 -46.531 -32.656 1 96.44 74 MET B N 1
ATOM 4959 C CA . MET B 1 74 ? -6.203 -47.562 -32.188 1 96.44 74 MET B CA 1
ATOM 4960 C C . MET B 1 74 ? -5.445 -48.688 -31.5 1 96.44 74 MET B C 1
ATOM 4962 O O . MET B 1 74 ? -5.883 -49.188 -30.453 1 96.44 74 MET B O 1
ATOM 4966 N N . GLN B 1 75 ? -4.34 -49.062 -32.062 1 96.56 75 GLN B N 1
ATOM 4967 C CA . GLN B 1 75 ? -3.502 -50.094 -31.438 1 96.56 75 GLN B CA 1
ATOM 4968 C C . GLN B 1 75 ? -3.039 -49.656 -30.047 1 96.56 75 GLN B C 1
ATOM 4970 O O . GLN B 1 75 ? -3.033 -50.438 -29.109 1 96.56 75 GLN B O 1
ATOM 4975 N N . ILE B 1 76 ? -2.666 -48.5 -30 1 97.88 76 ILE B N 1
ATOM 4976 C CA . ILE B 1 76 ? -2.189 -47.969 -28.734 1 97.88 76 ILE B CA 1
ATOM 4977 C C . ILE B 1 76 ? -3.336 -47.938 -27.719 1 97.88 76 ILE B C 1
ATOM 4979 O O . ILE B 1 76 ? -3.15 -48.281 -26.547 1 97.88 76 ILE B O 1
ATOM 4983 N N . PHE B 1 77 ? -4.535 -47.531 -28.172 1 97.94 77 PHE B N 1
ATOM 4984 C CA . PHE B 1 77 ? -5.691 -47.5 -27.281 1 97.94 77 PHE B CA 1
ATOM 4985 C C . PHE B 1 77 ? -6.039 -48.875 -26.766 1 97.94 77 PHE B C 1
ATOM 4987 O O . PHE B 1 77 ? -6.492 -49.031 -25.641 1 97.94 77 PHE B O 1
ATOM 4994 N N . ASP B 1 78 ? -5.793 -49.875 -27.484 1 97.19 78 ASP B N 1
ATOM 4995 C CA . ASP B 1 78 ? -6.055 -51.25 -27.078 1 97.19 78 ASP B CA 1
ATOM 4996 C C . ASP B 1 78 ? -5.203 -51.625 -25.875 1 97.19 78 ASP B C 1
ATOM 4998 O O . ASP B 1 78 ? -5.582 -52.5 -25.094 1 97.19 78 ASP B O 1
ATOM 5002 N N . LEU B 1 79 ? -4.109 -51 -25.766 1 96.75 79 LEU B N 1
ATOM 5003 C CA . LEU B 1 79 ? -3.229 -51.281 -24.641 1 96.75 79 LEU B CA 1
ATOM 5004 C C . LEU B 1 79 ? -3.934 -51 -23.312 1 96.75 79 LEU B C 1
ATOM 5006 O O . LEU B 1 79 ? -3.635 -51.625 -22.312 1 96.75 79 LEU B O 1
ATOM 5010 N N . LEU B 1 80 ? -4.84 -50.031 -23.328 1 96.5 80 LEU B N 1
ATOM 5011 C CA . LEU B 1 80 ? -5.559 -49.688 -22.109 1 96.5 80 LEU B CA 1
ATOM 5012 C C . LEU B 1 80 ? -6.406 -50.875 -21.625 1 96.5 80 LEU B C 1
ATOM 5014 O O . LEU B 1 80 ? -6.656 -51.031 -20.438 1 96.5 80 LEU B O 1
ATOM 5018 N N . LYS B 1 81 ? -6.805 -51.625 -22.547 1 94.44 81 LYS B N 1
ATOM 5019 C CA . LYS B 1 81 ? -7.59 -52.812 -22.234 1 94.44 81 LYS B CA 1
ATOM 5020 C C . LYS B 1 81 ? -6.684 -54 -21.891 1 94.44 81 LYS B C 1
ATOM 5022 O O . LYS B 1 81 ? -6.93 -54.719 -20.906 1 94.44 81 LYS B O 1
ATOM 5027 N N . SER B 1 82 ? -5.637 -54.156 -22.641 1 95.25 82 SER B N 1
ATOM 5028 C CA . SER B 1 82 ? -4.805 -55.344 -22.531 1 95.25 82 SER B CA 1
ATOM 5029 C C . SER B 1 82 ? -3.785 -55.219 -21.406 1 95.25 82 SER B C 1
ATOM 5031 O O . SER B 1 82 ? -3.279 -56.219 -20.891 1 95.25 82 SER B O 1
ATOM 5033 N N . ASN B 1 83 ? -3.475 -54.031 -20.969 1 95.12 83 ASN B N 1
ATOM 5034 C CA . ASN B 1 83 ? -2.502 -53.781 -19.906 1 95.12 83 ASN B CA 1
ATOM 5035 C C . ASN B 1 83 ? -3.057 -52.875 -18.828 1 95.12 83 ASN B C 1
ATOM 5037 O O . ASN B 1 83 ? -2.867 -51.656 -18.906 1 95.12 83 ASN B O 1
ATOM 5041 N N . PRO B 1 84 ? -3.59 -53.406 -17.812 1 93.38 84 PRO B N 1
ATOM 5042 C CA . PRO B 1 84 ? -4.258 -52.625 -16.781 1 93.38 84 PRO B CA 1
ATOM 5043 C C . PRO B 1 84 ? -3.283 -51.781 -15.953 1 93.38 84 PRO B C 1
ATOM 5045 O O . PRO B 1 84 ? -3.703 -50.906 -15.18 1 93.38 84 PRO B O 1
ATOM 5048 N N . LYS B 1 85 ? -1.989 -51.938 -16.141 1 93.5 85 LYS B N 1
ATOM 5049 C CA . LYS B 1 85 ? -0.993 -51.188 -15.367 1 93.5 85 LYS B CA 1
ATOM 5050 C C . LYS B 1 85 ? -0.847 -49.75 -15.891 1 93.5 85 LYS B C 1
ATOM 5052 O O . LYS B 1 85 ? -0.338 -48.906 -15.18 1 93.5 85 LYS B O 1
ATOM 5057 N N . ILE B 1 86 ? -1.31 -49.531 -17.078 1 96.12 86 ILE B N 1
ATOM 5058 C CA . ILE B 1 86 ? -1.151 -48.219 -17.688 1 96.12 86 ILE B CA 1
ATOM 5059 C C . ILE B 1 86 ? -2.129 -47.219 -17.047 1 96.12 86 ILE B C 1
ATOM 5061 O O . ILE B 1 86 ? -3.346 -47.375 -17.172 1 96.12 86 ILE B O 1
ATOM 5065 N N . ILE B 1 87 ? -1.527 -46.188 -16.453 1 96.69 87 ILE B N 1
ATOM 5066 C CA . ILE B 1 87 ? -2.393 -45.219 -15.789 1 96.69 87 ILE B CA 1
ATOM 5067 C C . ILE B 1 87 ? -2.133 -43.844 -16.359 1 96.69 87 ILE B C 1
ATOM 5069 O O . ILE B 1 87 ? -2.797 -42.875 -15.969 1 96.69 87 ILE B O 1
ATOM 5073 N N . TYR B 1 88 ? -1.185 -43.688 -17.203 1 97.69 88 TYR B N 1
ATOM 5074 C CA . TYR B 1 88 ? -0.841 -42.438 -17.844 1 97.69 88 TYR B CA 1
ATOM 5075 C C . TYR B 1 88 ? -0.554 -42.625 -19.328 1 97.69 88 TYR B C 1
ATOM 5077 O O . TYR B 1 88 ? 0.331 -43.406 -19.688 1 97.69 88 TYR B O 1
ATOM 5085 N N . LEU B 1 89 ? -1.31 -42 -20.156 1 98.06 89 LEU B N 1
ATOM 5086 C CA . LEU B 1 89 ? -1.126 -42.062 -21.609 1 98.06 89 LEU B CA 1
ATOM 5087 C C . LEU B 1 89 ? -1.126 -40.688 -22.234 1 98.06 89 LEU B C 1
ATOM 5089 O O . LEU B 1 89 ? -2.115 -39.969 -22.141 1 98.06 89 LEU B O 1
ATOM 5093 N N . GLU B 1 90 ? -0.044 -40.344 -22.875 1 97.88 90 GLU B N 1
ATOM 5094 C CA . GLU B 1 90 ? 0.065 -39.062 -23.547 1 97.88 90 GLU B CA 1
ATOM 5095 C C . GLU B 1 90 ? 0.304 -39.25 -25.047 1 97.88 90 GLU B C 1
ATOM 5097 O O . GLU B 1 90 ? 1.307 -39.844 -25.453 1 97.88 90 GLU B O 1
ATOM 5102 N N . ILE B 1 91 ? -0.609 -38.75 -25.859 1 97.56 91 ILE B N 1
ATOM 5103 C CA . ILE B 1 91 ? -0.513 -38.719 -27.312 1 97.56 91 ILE B CA 1
ATOM 5104 C C . ILE B 1 91 ? -0.721 -37.312 -27.812 1 97.56 91 ILE B C 1
ATOM 5106 O O . ILE B 1 91 ? -1.723 -37.031 -28.484 1 97.56 91 ILE B O 1
ATOM 5110 N N . SER B 1 92 ? 0.236 -36.469 -27.672 1 97 92 SER B N 1
ATOM 5111 C CA . SER B 1 92 ? 0.152 -35.062 -28.047 1 97 92 SER B CA 1
ATOM 5112 C C . SER B 1 92 ? 0.852 -34.812 -29.375 1 97 92 SER B C 1
ATOM 5114 O O . SER B 1 92 ? 1.792 -35.531 -29.734 1 97 92 SER B O 1
ATOM 5116 N N . ASP B 1 93 ? 0.388 -33.812 -30.062 1 95.56 93 ASP B N 1
ATOM 5117 C CA . ASP B 1 93 ? 0.961 -33.438 -31.344 1 95.56 93 ASP B CA 1
ATOM 5118 C C . ASP B 1 93 ? 1.017 -34.594 -32.312 1 95.56 93 ASP B C 1
ATOM 5120 O O . ASP B 1 93 ? 2.078 -34.906 -32.844 1 95.56 93 ASP B O 1
ATOM 5124 N N . ASN B 1 94 ? -0.123 -35.219 -32.375 1 96.19 94 ASN B N 1
ATOM 5125 C CA . ASN B 1 94 ? -0.3 -36.344 -33.312 1 96.19 94 ASN B CA 1
ATOM 5126 C C . ASN B 1 94 ? -1.521 -36.125 -34.219 1 96.19 94 ASN B C 1
ATOM 5128 O O . ASN B 1 94 ? -1.967 -35 -34.406 1 96.19 94 ASN B O 1
ATOM 5132 N N . CYS B 1 95 ? -2.018 -37.219 -34.875 1 94.75 95 CYS B N 1
ATOM 5133 C CA . CYS B 1 95 ? -3.123 -37.125 -35.812 1 94.75 95 CYS B CA 1
ATOM 5134 C C . CYS B 1 95 ? -4.359 -37.844 -35.312 1 94.75 95 CYS B C 1
ATOM 5136 O O . CYS B 1 95 ? -5.094 -38.438 -36.062 1 94.75 95 CYS B O 1
ATOM 5138 N N . VAL B 1 96 ? -4.523 -37.812 -33.969 1 97.12 96 VAL B N 1
ATOM 5139 C CA . VAL B 1 96 ? -5.754 -38.375 -33.438 1 97.12 96 VAL B CA 1
ATOM 5140 C C . VAL B 1 96 ? -6.965 -37.656 -34 1 97.12 96 VAL B C 1
ATOM 5142 O O . VAL B 1 96 ? -7.062 -36.438 -33.906 1 97.12 96 VAL B O 1
ATOM 5145 N N . ASN B 1 97 ? -7.824 -38.344 -34.625 1 97.38 97 ASN B N 1
ATOM 5146 C CA . ASN B 1 97 ? -8.984 -37.75 -35.281 1 97.38 97 ASN B CA 1
ATOM 5147 C C . ASN B 1 97 ? -10.289 -38.219 -34.656 1 97.38 97 ASN B C 1
ATOM 5149 O O . ASN B 1 97 ? -10.281 -38.875 -33.594 1 97.38 97 ASN B O 1
ATOM 5153 N N . ASP B 1 98 ? -11.406 -37.938 -35.25 1 98.12 98 ASP B N 1
ATOM 5154 C CA . ASP B 1 98 ? -12.727 -38.219 -34.719 1 98.12 98 ASP B CA 1
ATOM 5155 C C . ASP B 1 98 ? -12.953 -39.75 -34.625 1 98.12 98 ASP B C 1
ATOM 5157 O O . ASP B 1 98 ? -13.516 -40.219 -33.625 1 98.12 98 ASP B O 1
ATOM 5161 N N . SER B 1 99 ? -12.5 -40.406 -35.562 1 97.44 99 SER B N 1
ATOM 5162 C CA . SER B 1 99 ? -12.664 -41.844 -35.594 1 97.44 99 SER B CA 1
ATOM 5163 C C . SER B 1 99 ? -11.844 -42.531 -34.5 1 97.44 99 SER B C 1
ATOM 5165 O O . SER B 1 99 ? -12.305 -43.469 -33.844 1 97.44 99 SER B O 1
ATOM 5167 N N . SER B 1 100 ? -10.68 -42.062 -34.438 1 97.12 100 SER B N 1
ATOM 5168 C CA . SER B 1 100 ? -9.812 -42.594 -33.375 1 97.12 100 SER B CA 1
ATOM 5169 C C . SER B 1 100 ? -10.438 -42.375 -32 1 97.12 100 SER B C 1
ATOM 5171 O O . SER B 1 100 ? -10.359 -43.25 -31.125 1 97.12 100 SER B O 1
ATOM 5173 N N . LEU B 1 101 ? -11.031 -41.25 -31.797 1 98 101 LEU B N 1
ATOM 5174 C CA . LEU B 1 101 ? -11.617 -40.938 -30.5 1 98 101 LEU B CA 1
ATOM 5175 C C . LEU B 1 101 ? -12.852 -41.781 -30.234 1 98 101 LEU B C 1
ATOM 5177 O O . LEU B 1 101 ? -13.133 -42.125 -29.094 1 98 101 LEU B O 1
ATOM 5181 N N . GLU B 1 102 ? -13.57 -41.938 -31.25 1 98.12 102 GLU B N 1
ATOM 5182 C CA . GLU B 1 102 ? -14.711 -42.812 -31.094 1 98.12 102 GLU B CA 1
ATOM 5183 C C . GLU B 1 102 ? -14.273 -44.219 -30.625 1 98.12 102 GLU B C 1
ATOM 5185 O O . GLU B 1 102 ? -14.906 -44.781 -29.734 1 98.12 102 GLU B O 1
ATOM 5190 N N . TYR B 1 103 ? -13.258 -44.656 -31.219 1 98.25 103 TYR B N 1
ATOM 5191 C CA . TYR B 1 103 ? -12.703 -45.938 -30.812 1 98.25 103 TYR B CA 1
ATOM 5192 C C . TYR B 1 103 ? -12.195 -45.906 -29.375 1 98.25 103 TYR B C 1
ATOM 5194 O O . TYR B 1 103 ? -12.477 -46.781 -28.578 1 98.25 103 TYR B O 1
ATOM 5202 N N . LEU B 1 104 ? -11.469 -44.938 -29.094 1 98.44 104 LEU B N 1
ATOM 5203 C CA . LEU B 1 104 ? -10.977 -44.75 -27.734 1 98.44 104 LEU B CA 1
ATOM 5204 C C . LEU B 1 104 ? -12.125 -44.781 -26.734 1 98.44 104 LEU B C 1
ATOM 5206 O O . LEU B 1 104 ? -12.016 -45.375 -25.672 1 98.44 104 LEU B O 1
ATOM 5210 N N . SER B 1 105 ? -13.148 -44 -27.062 1 98.38 105 SER B N 1
ATOM 5211 C CA . SER B 1 105 ? -14.32 -43.938 -26.203 1 98.38 105 SER B CA 1
ATOM 5212 C C . SER B 1 105 ? -14.875 -45.344 -25.922 1 98.38 105 SER B C 1
ATOM 5214 O O . SER B 1 105 ? -15.188 -45.688 -24.781 1 98.38 105 SER B O 1
ATOM 5216 N N . THR B 1 106 ? -14.961 -46.125 -26.906 1 98.06 106 THR B N 1
ATOM 5217 C CA . THR B 1 106 ? -15.469 -47.5 -26.781 1 98.06 106 THR B CA 1
ATOM 5218 C C . THR B 1 106 ? -14.578 -48.312 -25.844 1 98.06 106 THR B C 1
ATOM 5220 O O . THR B 1 106 ? -15.07 -49.062 -25 1 98.06 106 THR B O 1
ATOM 5223 N N . ILE B 1 107 ? -13.367 -48.156 -26.016 1 97.94 107 ILE B N 1
ATOM 5224 C CA . ILE B 1 107 ? -12.406 -48.875 -25.203 1 97.94 107 ILE B CA 1
ATOM 5225 C C . ILE B 1 107 ? -12.547 -48.438 -23.734 1 97.94 107 ILE B C 1
ATOM 5227 O O . ILE B 1 107 ? -12.664 -49.281 -22.844 1 97.94 107 ILE B O 1
ATOM 5231 N N . LEU B 1 108 ? -12.555 -47.219 -23.5 1 98.12 108 LEU B N 1
ATOM 5232 C CA . LEU B 1 108 ? -12.586 -46.688 -22.141 1 98.12 108 LEU B CA 1
ATOM 5233 C C . LEU B 1 108 ? -13.859 -47.094 -21.422 1 98.12 108 LEU B C 1
ATOM 5235 O O . LEU B 1 108 ? -13.82 -47.438 -20.234 1 98.12 108 LEU B O 1
ATOM 5239 N N . ILE B 1 109 ? -14.938 -47.062 -22.156 1 97.5 109 ILE B N 1
ATOM 5240 C CA . ILE B 1 109 ? -16.234 -47.406 -21.562 1 97.5 109 ILE B CA 1
ATOM 5241 C C . ILE B 1 109 ? -16.234 -48.875 -21.188 1 97.5 109 ILE B C 1
ATOM 5243 O O . ILE B 1 109 ? -16.875 -49.281 -20.203 1 97.5 109 ILE B O 1
ATOM 5247 N N . SER B 1 110 ? -15.477 -49.625 -21.859 1 96.88 110 SER B N 1
ATOM 5248 C CA . SER B 1 110 ? -15.469 -51.062 -21.641 1 96.88 110 SER B CA 1
ATOM 5249 C C . SER B 1 110 ? -14.555 -51.438 -20.484 1 96.88 110 SER B C 1
ATOM 5251 O O . SER B 1 110 ? -14.586 -52.594 -20 1 96.88 110 SER B O 1
ATOM 5253 N N . LEU B 1 111 ? -13.828 -50.594 -19.984 1 96.88 111 LEU B N 1
ATOM 5254 C CA . LEU B 1 111 ? -12.898 -50.875 -18.906 1 96.88 111 LEU B CA 1
ATOM 5255 C C . LEU B 1 111 ? -13.648 -51.062 -17.594 1 96.88 111 LEU B C 1
ATOM 5257 O O . LEU B 1 111 ? -14.695 -50.469 -17.375 1 96.88 111 LEU B O 1
ATOM 5261 N N . PRO B 1 112 ? -13.086 -51.875 -16.719 1 93.81 112 PRO B N 1
ATOM 5262 C CA . PRO B 1 112 ? -13.742 -52.094 -15.43 1 93.81 112 PRO B CA 1
ATOM 5263 C C . PRO B 1 112 ? -13.727 -50.875 -14.539 1 93.81 112 PRO B C 1
ATOM 5265 O O . PRO B 1 112 ? -12.758 -50.094 -14.547 1 93.81 112 PRO B O 1
ATOM 5268 N N . SER B 1 113 ? -14.703 -50.844 -13.766 1 87.06 113 SER B N 1
ATOM 5269 C CA . SER B 1 113 ? -14.867 -49.656 -12.898 1 87.06 113 SER B CA 1
ATOM 5270 C C . SER B 1 113 ? -13.82 -49.656 -11.789 1 87.06 113 SER B C 1
ATOM 5272 O O . SER B 1 113 ? -13.492 -48.594 -11.258 1 87.06 113 SER B O 1
ATOM 5274 N N . ILE B 1 114 ? -13.32 -50.781 -11.531 1 90 114 ILE B N 1
ATOM 5275 C CA . ILE B 1 114 ? -12.406 -50.938 -10.398 1 90 114 ILE B CA 1
ATOM 5276 C C . ILE B 1 114 ? -10.984 -50.562 -10.844 1 90 114 ILE B C 1
ATOM 5278 O O . ILE B 1 114 ? -10.094 -50.406 -10.008 1 90 114 ILE B O 1
ATOM 5282 N N . ARG B 1 115 ? -10.898 -50.312 -12.055 1 91.19 115 ARG B N 1
ATOM 5283 C CA . ARG B 1 115 ? -9.586 -50 -12.602 1 91.19 115 ARG B CA 1
ATOM 5284 C C . ARG B 1 115 ? -9.07 -48.656 -12.07 1 91.19 115 ARG B C 1
ATOM 5286 O O . ARG B 1 115 ? -9.852 -47.719 -11.844 1 91.19 115 ARG B O 1
ATOM 5293 N N . ASP B 1 116 ? -7.684 -48.594 -11.852 1 93.81 116 ASP B N 1
ATOM 5294 C CA . ASP B 1 116 ? -7.086 -47.312 -11.469 1 93.81 116 ASP B CA 1
ATOM 5295 C C . ASP B 1 116 ? -7.383 -46.219 -12.516 1 93.81 116 ASP B C 1
ATOM 5297 O O . ASP B 1 116 ? -7.34 -46.5 -13.719 1 93.81 116 ASP B O 1
ATOM 5301 N N . PRO B 1 117 ? -7.715 -45.156 -12.07 1 96.12 117 PRO B N 1
ATOM 5302 C CA . PRO B 1 117 ? -8.039 -44.062 -13.008 1 96.12 117 PRO B CA 1
ATOM 5303 C C . PRO B 1 117 ? -6.855 -43.688 -13.891 1 96.12 117 PRO B C 1
ATOM 5305 O O . PRO B 1 117 ? -5.711 -43.688 -13.43 1 96.12 117 PRO B O 1
ATOM 5308 N N . ILE B 1 118 ? -7.137 -43.219 -15.031 1 97.38 118 ILE B N 1
ATOM 5309 C CA . ILE B 1 118 ? -6.129 -42.969 -16.062 1 97.38 118 ILE B CA 1
ATOM 5310 C C . ILE B 1 118 ? -5.988 -41.469 -16.266 1 97.38 118 ILE B C 1
ATOM 5312 O O . ILE B 1 118 ? -6.984 -40.719 -16.281 1 97.38 118 ILE B O 1
ATOM 5316 N N . THR B 1 119 ? -4.762 -41 -16.422 1 98.19 119 THR B N 1
ATOM 5317 C CA . THR B 1 119 ? -4.445 -39.656 -16.922 1 98.19 119 THR B CA 1
ATOM 5318 C C . THR B 1 119 ? -4.266 -39.688 -18.438 1 98.19 119 THR B C 1
ATOM 5320 O O . THR B 1 119 ? -3.371 -40.344 -18.953 1 98.19 119 THR B O 1
ATOM 5323 N N . LEU B 1 120 ? -5.102 -38.969 -19.078 1 98.5 120 LEU B N 1
ATOM 5324 C CA . LEU B 1 120 ? -5.113 -38.969 -20.531 1 98.5 120 LEU B CA 1
ATOM 5325 C C . LEU B 1 120 ? -4.762 -37.594 -21.078 1 98.5 120 LEU B C 1
ATOM 5327 O O . LEU B 1 120 ? -5.48 -36.625 -20.828 1 98.5 120 LEU B O 1
ATOM 5331 N N . ILE B 1 121 ? -3.658 -37.469 -21.844 1 98.5 121 ILE B N 1
ATOM 5332 C CA . ILE B 1 121 ? -3.197 -36.219 -22.422 1 98.5 121 ILE B CA 1
ATOM 5333 C C . ILE B 1 121 ? -3.273 -36.281 -23.938 1 98.5 121 ILE B C 1
ATOM 5335 O O . ILE B 1 121 ? -2.531 -37.031 -24.578 1 98.5 121 ILE B O 1
ATOM 5339 N N . LEU B 1 122 ? -4.117 -35.5 -24.547 1 98.31 122 LEU B N 1
ATOM 5340 C CA . LEU B 1 122 ? -4.359 -35.469 -25.984 1 98.31 122 LEU B CA 1
ATOM 5341 C C . LEU B 1 122 ? -4.176 -34.094 -26.562 1 98.31 122 LEU B C 1
ATOM 5343 O O . LEU B 1 122 ? -5.02 -33.625 -27.328 1 98.31 122 LEU B O 1
ATOM 5347 N N . ARG B 1 123 ? -3.121 -33.5 -26.281 1 98.06 123 ARG B N 1
ATOM 5348 C CA . ARG B 1 123 ? -2.889 -32.125 -26.703 1 98.06 123 ARG B CA 1
ATOM 5349 C C . ARG B 1 123 ? -2.611 -32.031 -28.188 1 98.06 123 ARG B C 1
ATOM 5351 O O . ARG B 1 123 ? -1.975 -32.906 -28.766 1 98.06 123 ARG B O 1
ATOM 5358 N N . LYS B 1 124 ? -3.121 -31 -28.844 1 97.06 124 LYS B N 1
ATOM 5359 C CA . LYS B 1 124 ? -2.793 -30.609 -30.219 1 97.06 124 LYS B CA 1
ATOM 5360 C C . LYS B 1 124 ? -2.951 -31.797 -31.172 1 97.06 124 LYS B C 1
ATOM 5362 O O . LYS B 1 124 ? -1.985 -32.219 -31.797 1 97.06 124 LYS B O 1
ATOM 5367 N N . ASN B 1 125 ? -4.152 -32.188 -31.297 1 97.69 125 ASN B N 1
ATOM 5368 C CA . ASN B 1 125 ? -4.5 -33.219 -32.25 1 97.69 125 ASN B CA 1
ATOM 5369 C C . ASN B 1 125 ? -5.48 -32.719 -33.312 1 97.69 125 ASN B C 1
ATOM 5371 O O . ASN B 1 125 ? -5.496 -31.531 -33.625 1 97.69 125 ASN B O 1
ATOM 5375 N N . GLU B 1 126 ? -6.191 -33.688 -34.031 1 95.44 126 GLU B N 1
ATOM 5376 C CA . GLU B 1 126 ? -6.957 -33.281 -35.188 1 95.44 126 GLU B CA 1
ATOM 5377 C C . GLU B 1 126 ? -8.438 -33.625 -35.031 1 95.44 126 GLU B C 1
ATOM 5379 O O . GLU B 1 126 ? -9.148 -33.75 -36.031 1 95.44 126 GLU B O 1
ATOM 5384 N N . PHE B 1 127 ? -8.867 -33.688 -33.844 1 94.31 127 PHE B N 1
ATOM 5385 C CA . PHE B 1 127 ? -10.289 -34 -33.688 1 94.31 127 PHE B CA 1
ATOM 5386 C C . PHE B 1 127 ? -11.109 -32.719 -33.594 1 94.31 127 PHE B C 1
ATOM 5388 O O . PHE B 1 127 ? -10.578 -31.672 -33.281 1 94.31 127 PHE B O 1
ATOM 5395 N N . THR B 1 128 ? -12.367 -32.875 -33.906 1 97.19 128 THR B N 1
ATOM 5396 C CA . THR B 1 128 ? -13.312 -31.781 -34 1 97.19 128 THR B CA 1
ATOM 5397 C C . THR B 1 128 ? -14.43 -31.922 -32.969 1 97.19 128 THR B C 1
ATOM 5399 O O . THR B 1 128 ? -14.258 -32.594 -31.969 1 97.19 128 THR B O 1
ATOM 5402 N N . GLN B 1 129 ? -15.547 -31.328 -33.312 1 96.69 129 GLN B N 1
ATOM 5403 C CA . GLN B 1 129 ? -16.719 -31.422 -32.438 1 96.69 129 GLN B CA 1
ATOM 5404 C C . GLN B 1 129 ? -17.25 -32.844 -32.344 1 96.69 129 GLN B C 1
ATOM 5406 O O . GLN B 1 129 ? -17.797 -33.25 -31.344 1 96.69 129 GLN B O 1
ATOM 5411 N N . TYR B 1 130 ? -16.969 -33.594 -33.344 1 97.25 130 TYR B N 1
ATOM 5412 C CA . TYR B 1 130 ? -17.406 -35 -33.344 1 97.25 130 TYR B CA 1
ATOM 5413 C C . TYR B 1 130 ? -16.578 -35.812 -32.375 1 97.25 130 TYR B C 1
ATOM 5415 O O . TYR B 1 130 ? -17.094 -36.719 -31.703 1 97.25 130 TYR B O 1
ATOM 5423 N N . GLY B 1 131 ? -15.32 -35.562 -32.406 1 97.94 131 GLY B N 1
ATOM 5424 C CA . GLY B 1 131 ? -14.492 -36.156 -31.375 1 97.94 131 GLY B CA 1
ATOM 5425 C C . GLY B 1 131 ? -14.914 -35.781 -29.969 1 97.94 131 GLY B C 1
ATOM 5426 O O . GLY B 1 131 ? -14.875 -36.625 -29.062 1 97.94 131 GLY B O 1
ATOM 5427 N N . ALA B 1 132 ? -15.336 -34.562 -29.844 1 98.25 132 ALA B N 1
ATOM 5428 C CA . ALA B 1 132 ? -15.82 -34.094 -28.562 1 98.25 132 ALA B CA 1
ATOM 5429 C C . ALA B 1 132 ? -17.031 -34.875 -28.094 1 98.25 132 ALA B C 1
ATOM 5431 O O . ALA B 1 132 ? -17.219 -35.125 -26.891 1 98.25 132 ALA B O 1
ATOM 5432 N N . LYS B 1 133 ? -17.797 -35.219 -28.984 1 98.31 133 LYS B N 1
ATOM 5433 C CA . LYS B 1 133 ? -18.953 -36.031 -28.656 1 98.31 133 LYS B CA 1
ATOM 5434 C C . LYS B 1 133 ? -18.531 -37.375 -28.062 1 98.31 133 LYS B C 1
ATOM 5436 O O . LYS B 1 133 ? -19.141 -37.875 -27.125 1 98.31 133 LYS B O 1
ATOM 5441 N N . SER B 1 134 ? -17.562 -37.938 -28.625 1 98.56 134 SER B N 1
ATOM 5442 C CA . SER B 1 134 ? -17.016 -39.188 -28.109 1 98.56 134 SER B CA 1
ATOM 5443 C C . SER B 1 134 ? -16.422 -39.031 -26.719 1 98.56 134 SER B C 1
ATOM 5445 O O . SER B 1 134 ? -16.578 -39.875 -25.859 1 98.56 134 SER B O 1
ATOM 5447 N N . ILE B 1 135 ? -15.805 -37.938 -26.547 1 98.75 135 ILE B N 1
ATOM 5448 C CA . ILE B 1 135 ? -15.242 -37.594 -25.25 1 98.75 135 ILE B CA 1
ATOM 5449 C C . ILE B 1 135 ? -16.375 -37.438 -24.219 1 98.75 135 ILE B C 1
ATOM 5451 O O . ILE B 1 135 ? -16.297 -38 -23.125 1 98.75 135 ILE B O 1
ATOM 5455 N N . ALA B 1 136 ? -17.375 -36.688 -24.609 1 98.69 136 ALA B N 1
ATOM 5456 C CA . ALA B 1 136 ? -18.531 -36.5 -23.734 1 98.69 136 ALA B CA 1
ATOM 5457 C C . ALA B 1 136 ? -19.156 -37.844 -23.344 1 98.69 136 ALA B C 1
ATOM 5459 O O . ALA B 1 136 ? -19.594 -38.031 -22.219 1 98.69 136 ALA B O 1
ATOM 5460 N N . ARG B 1 137 ? -19.156 -38.719 -24.234 1 98.38 137 ARG B N 1
ATOM 5461 C CA . ARG B 1 137 ? -19.781 -40.031 -24.016 1 98.38 137 ARG B CA 1
ATOM 5462 C C . ARG B 1 137 ? -19.047 -40.781 -22.906 1 98.38 137 ARG B C 1
ATOM 5464 O O . ARG B 1 137 ? -19.672 -41.281 -21.969 1 98.38 137 ARG B O 1
ATOM 5471 N N . PHE B 1 138 ? -17.734 -40.906 -23 1 97.94 138 PHE B N 1
ATOM 5472 C CA . PHE B 1 138 ? -17.062 -41.719 -22 1 97.94 138 PHE B CA 1
ATOM 5473 C C . PHE B 1 138 ? -17.047 -41 -20.656 1 97.94 138 PHE B C 1
ATOM 5475 O O . PHE B 1 138 ? -16.969 -41.656 -19.609 1 97.94 138 PHE B O 1
ATOM 5482 N N . ILE B 1 139 ? -17.141 -39.656 -20.688 1 98.44 139 ILE B N 1
ATOM 5483 C CA . ILE B 1 139 ? -17.25 -38.906 -19.438 1 98.44 139 ILE B CA 1
ATOM 5484 C C . ILE B 1 139 ? -18.594 -39.188 -18.781 1 98.44 139 ILE B C 1
ATOM 5486 O O . ILE B 1 139 ? -18.656 -39.469 -17.594 1 98.44 139 ILE B O 1
ATOM 5490 N N . SER B 1 140 ? -19.641 -39.125 -19.562 1 98 140 SER B N 1
ATOM 5491 C CA . SER B 1 140 ? -21 -39.281 -19.047 1 98 140 SER B CA 1
ATOM 5492 C C . SER B 1 140 ? -21.203 -40.688 -18.469 1 98 140 SER B C 1
ATOM 5494 O O . SER B 1 140 ? -22 -40.875 -17.562 1 98 140 SER B O 1
ATOM 5496 N N . LEU B 1 141 ? -20.422 -41.594 -18.922 1 97.62 141 LEU B N 1
ATOM 5497 C CA . LEU B 1 141 ? -20.578 -42.969 -18.516 1 97.62 141 LEU B CA 1
ATOM 5498 C C . LEU B 1 141 ? -19.547 -43.344 -17.453 1 97.62 141 LEU B C 1
ATOM 5500 O O . LEU B 1 141 ? -19.359 -44.531 -17.156 1 97.62 141 LEU B O 1
ATOM 5504 N N . ASN B 1 142 ? -18.859 -42.5 -16.938 1 97.44 142 ASN B N 1
ATOM 5505 C CA . ASN B 1 142 ? -17.922 -42.625 -15.82 1 97.44 142 ASN B CA 1
ATOM 5506 C C . ASN B 1 142 ? -16.797 -43.594 -16.156 1 97.44 142 ASN B C 1
ATOM 5508 O O . ASN B 1 142 ? -16.453 -44.469 -15.344 1 97.44 142 ASN B O 1
ATOM 5512 N N . ALA B 1 143 ? -16.328 -43.469 -17.469 1 97.12 143 ALA B N 1
ATOM 5513 C CA . ALA B 1 143 ? -15.086 -44.156 -17.766 1 97.12 143 ALA B CA 1
ATOM 5514 C C . ALA B 1 143 ? -13.969 -43.75 -16.812 1 97.12 143 ALA B C 1
ATOM 5516 O O . ALA B 1 143 ? -14 -42.656 -16.25 1 97.12 143 ALA B O 1
ATOM 5517 N N . PRO B 1 144 ? -13 -44.625 -16.562 1 97.25 144 PRO B N 1
ATOM 5518 C CA . PRO B 1 144 ? -12.008 -44.375 -15.516 1 97.25 144 PRO B CA 1
ATOM 5519 C C . PRO B 1 144 ? -10.922 -43.406 -15.969 1 97.25 144 PRO B C 1
ATOM 5521 O O . PRO B 1 144 ? -9.734 -43.75 -15.961 1 97.25 144 PRO B O 1
ATOM 5524 N N . VAL B 1 145 ? -11.258 -42.156 -16.281 1 97.81 145 VAL B N 1
ATOM 5525 C CA . VAL B 1 145 ? -10.344 -41.062 -16.625 1 97.81 145 VAL B CA 1
ATOM 5526 C C . VAL B 1 145 ? -10.43 -39.969 -15.562 1 97.81 145 VAL B C 1
ATOM 5528 O O . VAL B 1 145 ? -11.477 -39.344 -15.398 1 97.81 145 VAL B O 1
ATOM 5531 N N . SER B 1 146 ? -9.367 -39.844 -14.891 1 97.81 146 SER B N 1
ATOM 5532 C CA . SER B 1 146 ? -9.383 -38.875 -13.797 1 97.81 146 SER B CA 1
ATOM 5533 C C . SER B 1 146 ? -8.797 -37.531 -14.234 1 97.81 146 SER B C 1
ATOM 5535 O O . SER B 1 146 ? -9.102 -36.5 -13.641 1 97.81 146 SER B O 1
ATOM 5537 N N . TRP B 1 147 ? -7.914 -37.562 -15.188 1 98.56 147 TRP B N 1
ATOM 5538 C CA . TRP B 1 147 ? -7.258 -36.375 -15.742 1 98.56 147 TRP B CA 1
ATOM 5539 C C . TRP B 1 147 ? -7.379 -36.344 -17.266 1 98.56 147 TRP B C 1
ATOM 5541 O O . TRP B 1 147 ? -6.941 -37.281 -17.938 1 98.56 147 TRP B O 1
ATOM 5551 N N . LEU B 1 148 ? -7.969 -35.281 -17.75 1 98.75 148 LEU B N 1
ATOM 5552 C CA . LEU B 1 148 ? -8.141 -35.156 -19.188 1 98.75 148 LEU B CA 1
ATOM 5553 C C . LEU B 1 148 ? -7.57 -33.844 -19.688 1 98.75 148 LEU B C 1
ATOM 5555 O O . LEU B 1 148 ? -8.07 -32.781 -19.328 1 98.75 148 LEU B O 1
ATOM 5559 N N . ASP B 1 149 ? -6.531 -33.906 -20.484 1 98.69 149 ASP B N 1
ATOM 5560 C CA . ASP B 1 149 ? -5.867 -32.75 -21.047 1 98.69 149 ASP B CA 1
ATOM 5561 C C . ASP B 1 149 ? -6.109 -32.625 -22.547 1 98.69 149 ASP B C 1
ATOM 5563 O O . ASP B 1 149 ? -5.578 -33.438 -23.312 1 98.69 149 ASP B O 1
ATOM 5567 N N . LEU B 1 150 ? -6.879 -31.656 -22.953 1 98.5 150 LEU B N 1
ATOM 5568 C CA . LEU B 1 150 ? -7.254 -31.469 -24.344 1 98.5 150 LEU B CA 1
ATOM 5569 C C . LEU B 1 150 ? -6.637 -30.203 -24.906 1 98.5 150 LEU B C 1
ATOM 5571 O O . LEU B 1 150 ? -7.059 -29.719 -25.969 1 98.5 150 LEU B O 1
ATOM 5575 N N . ARG B 1 151 ? -5.648 -29.719 -24.328 1 97.56 151 ARG B N 1
ATOM 5576 C CA . ARG B 1 151 ? -5.039 -28.422 -24.625 1 97.56 151 ARG B CA 1
ATOM 5577 C C . ARG B 1 151 ? -4.637 -28.344 -26.094 1 97.56 151 ARG B C 1
ATOM 5579 O O . ARG B 1 151 ? -4.07 -29.297 -26.641 1 97.56 151 ARG B O 1
ATOM 5586 N N . GLY B 1 152 ? -5.031 -27.266 -26.672 1 96.69 152 GLY B N 1
ATOM 5587 C CA . GLY B 1 152 ? -4.531 -26.953 -28.016 1 96.69 152 GLY B CA 1
ATOM 5588 C C . GLY B 1 152 ? -5.387 -27.547 -29.109 1 96.69 152 GLY B C 1
ATOM 5589 O O . GLY B 1 152 ? -5.004 -27.516 -30.281 1 96.69 152 GLY B O 1
ATOM 5590 N N . ASN B 1 153 ? -6.562 -28.031 -28.844 1 97.38 153 ASN B N 1
ATOM 5591 C CA . ASN B 1 153 ? -7.469 -28.562 -29.859 1 97.38 153 ASN B CA 1
ATOM 5592 C C . ASN B 1 153 ? -8.594 -27.578 -30.172 1 97.38 153 ASN B C 1
ATOM 5594 O O . ASN B 1 153 ? -9.742 -27.797 -29.781 1 97.38 153 ASN B O 1
ATOM 5598 N N . SER B 1 154 ? -8.336 -26.641 -30.984 1 95.5 154 SER B N 1
ATOM 5599 C CA . SER B 1 154 ? -9.234 -25.516 -31.219 1 95.5 154 SER B CA 1
ATOM 5600 C C . SER B 1 154 ? -10.422 -25.938 -32.062 1 95.5 154 SER B C 1
ATOM 5602 O O . SER B 1 154 ? -11.453 -25.266 -32.094 1 95.5 154 SER B O 1
ATOM 5604 N N . GLN B 1 155 ? -10.289 -27 -32.688 1 96.94 155 GLN B N 1
ATOM 5605 C CA . GLN B 1 155 ? -11.344 -27.453 -33.594 1 96.94 155 GLN B CA 1
ATOM 5606 C C . GLN B 1 155 ? -12.508 -28.062 -32.812 1 96.94 155 GLN B C 1
ATOM 5608 O O . GLN B 1 155 ? -13.57 -28.312 -33.375 1 96.94 155 GLN B O 1
ATOM 5613 N N . ILE B 1 156 ? -12.344 -28.25 -31.562 1 97.38 156 ILE B N 1
ATOM 5614 C CA . ILE B 1 156 ? -13.461 -28.688 -30.719 1 97.38 156 ILE B CA 1
ATOM 5615 C C . ILE B 1 156 ? -14.57 -27.625 -30.781 1 97.38 156 ILE B C 1
ATOM 5617 O O . ILE B 1 156 ? -15.75 -27.969 -30.812 1 97.38 156 ILE B O 1
ATOM 5621 N N . THR B 1 157 ? -14.18 -26.359 -30.812 1 96.56 157 THR B N 1
ATOM 5622 C CA . THR B 1 157 ? -15.078 -25.219 -30.906 1 96.56 157 THR B CA 1
ATOM 5623 C C . THR B 1 157 ? -15.977 -25.125 -29.672 1 96.56 157 THR B C 1
ATOM 5625 O O . THR B 1 157 ? -15.906 -26 -28.797 1 96.56 157 THR B O 1
ATOM 5628 N N . ASP B 1 158 ? -16.766 -24.125 -29.594 1 97 158 ASP B N 1
ATOM 5629 C CA . ASP B 1 158 ? -17.672 -23.875 -28.469 1 97 158 ASP B CA 1
ATOM 5630 C C . ASP B 1 158 ? -18.734 -24.953 -28.375 1 97 158 ASP B C 1
ATOM 5632 O O . ASP B 1 158 ? -19.172 -25.328 -27.281 1 97 158 ASP B O 1
ATOM 5636 N N . GLU B 1 159 ? -19.125 -25.453 -29.484 1 97.44 159 GLU B N 1
ATOM 5637 C CA . GLU B 1 159 ? -20.141 -26.5 -29.531 1 97.44 159 GLU B CA 1
ATOM 5638 C C . GLU B 1 159 ? -19.625 -27.781 -28.859 1 97.44 159 GLU B C 1
ATOM 5640 O O . GLU B 1 159 ? -20.359 -28.438 -28.109 1 97.44 159 GLU B O 1
ATOM 5645 N N . GLY B 1 160 ? -18.469 -28.141 -29.219 1 98.12 160 GLY B N 1
ATOM 5646 C CA . GLY B 1 160 ? -17.875 -29.312 -28.594 1 98.12 160 GLY B CA 1
ATOM 5647 C C . GLY B 1 160 ? -17.688 -29.172 -27.094 1 98.12 160 GLY B C 1
ATOM 5648 O O . GLY B 1 160 ? -17.875 -30.125 -26.344 1 98.12 160 GLY B O 1
ATOM 5649 N N . ILE B 1 161 ? -17.328 -28 -26.703 1 98 161 ILE B N 1
ATOM 5650 C CA . ILE B 1 161 ? -17.156 -27.734 -25.281 1 98 161 ILE B CA 1
ATOM 5651 C C . ILE B 1 161 ? -18.484 -27.906 -24.547 1 98 161 ILE B C 1
ATOM 5653 O O . ILE B 1 161 ? -18.516 -28.438 -23.422 1 98 161 ILE B O 1
ATOM 5657 N N . GLN B 1 162 ? -19.516 -27.469 -25.141 1 98.06 162 GLN B N 1
ATOM 5658 C CA . GLN B 1 162 ? -20.844 -27.641 -24.547 1 98.06 162 GLN B CA 1
ATOM 5659 C C . GLN B 1 162 ? -21.141 -29.109 -24.281 1 98.06 162 GLN B C 1
ATOM 5661 O O . GLN B 1 162 ? -21.656 -29.469 -23.219 1 98.06 162 GLN B O 1
ATOM 5666 N N . LEU B 1 163 ? -20.844 -29.922 -25.203 1 98.19 163 LEU B N 1
ATOM 5667 C CA . LEU B 1 163 ? -21.078 -31.359 -25.094 1 98.19 163 LEU B CA 1
ATOM 5668 C C . LEU B 1 163 ? -20.281 -31.953 -23.938 1 98.19 163 LEU B C 1
ATOM 5670 O O . LEU B 1 163 ? -20.812 -32.688 -23.109 1 98.19 163 LEU B O 1
ATOM 5674 N N . ILE B 1 164 ? -19.062 -31.594 -23.938 1 98.62 164 ILE B N 1
ATOM 5675 C CA . ILE B 1 164 ? -18.188 -32.094 -22.891 1 98.62 164 ILE B CA 1
ATOM 5676 C C . ILE B 1 164 ? -18.688 -31.609 -21.531 1 98.62 164 ILE B C 1
ATOM 5678 O O . ILE B 1 164 ? -18.766 -32.375 -20.578 1 98.62 164 ILE B O 1
ATOM 5682 N N . ALA B 1 165 ? -19.047 -30.344 -21.516 1 98.38 165 ALA B N 1
ATOM 5683 C CA . ALA B 1 165 ? -19.531 -29.75 -20.266 1 98.38 165 ALA B CA 1
ATOM 5684 C C . ALA B 1 165 ? -20.766 -30.469 -19.75 1 98.38 165 ALA B C 1
ATOM 5686 O O . ALA B 1 165 ? -20.844 -30.812 -18.562 1 98.38 165 ALA B O 1
ATOM 5687 N N . ARG B 1 166 ? -21.688 -30.719 -20.5 1 98.19 166 ARG B N 1
ATOM 5688 C CA . ARG B 1 166 ? -22.938 -31.344 -20.094 1 98.19 166 ARG B CA 1
ATOM 5689 C C . ARG B 1 166 ? -22.703 -32.75 -19.578 1 98.19 166 ARG B C 1
ATOM 5691 O O . ARG B 1 166 ? -23.406 -33.25 -18.688 1 98.19 166 ARG B O 1
ATOM 5698 N N . SER B 1 167 ? -21.734 -33.375 -20.141 1 98.38 167 SER B N 1
ATOM 5699 C CA . SER B 1 167 ? -21.422 -34.75 -19.719 1 98.38 167 SER B CA 1
ATOM 5700 C C . SER B 1 167 ? -20.906 -34.781 -18.281 1 98.38 167 SER B C 1
ATOM 5702 O O . SER B 1 167 ? -20.953 -35.812 -17.625 1 98.38 167 SER B O 1
ATOM 5704 N N . LEU B 1 168 ? -20.453 -33.656 -17.812 1 98.12 168 LEU B N 1
ATOM 5705 C CA . LEU B 1 168 ? -19.906 -33.594 -16.453 1 98.12 168 LEU B CA 1
ATOM 5706 C C . LEU B 1 168 ? -21 -33.719 -15.414 1 98.12 168 LEU B C 1
ATOM 5708 O O . LEU B 1 168 ? -20.719 -34.062 -14.258 1 98.12 168 LEU B O 1
ATOM 5712 N N . GLU B 1 169 ? -22.219 -33.5 -15.781 1 96.88 169 GLU B N 1
ATOM 5713 C CA . GLU B 1 169 ? -23.328 -33.531 -14.844 1 96.88 169 GLU B CA 1
ATOM 5714 C C . GLU B 1 169 ? -23.438 -34.906 -14.164 1 96.88 169 GLU B C 1
ATOM 5716 O O . GLU B 1 169 ? -23.781 -35 -12.984 1 96.88 169 GLU B O 1
ATOM 5721 N N . THR B 1 170 ? -23.078 -35.875 -14.898 1 96.56 170 THR B N 1
ATOM 5722 C CA . THR B 1 170 ? -23.25 -37.25 -14.383 1 96.56 170 THR B CA 1
ATOM 5723 C C . THR B 1 170 ? -21.891 -37.844 -14.008 1 96.56 170 THR B C 1
ATOM 5725 O O . THR B 1 170 ? -21.844 -38.938 -13.461 1 96.56 170 THR B O 1
ATOM 5728 N N . ASN B 1 171 ? -20.891 -37.188 -14.234 1 97.38 171 ASN B N 1
ATOM 5729 C CA . ASN B 1 171 ? -19.562 -37.75 -14.016 1 97.38 171 ASN B CA 1
ATOM 5730 C C . ASN B 1 171 ? -19.172 -37.688 -12.539 1 97.38 171 ASN B C 1
ATOM 5732 O O . ASN B 1 171 ? -19.453 -36.688 -11.859 1 97.38 171 ASN B O 1
ATOM 5736 N N . THR B 1 172 ? -18.516 -38.688 -12.07 1 97.12 172 THR B N 1
ATOM 5737 C CA . THR B 1 172 ? -18.094 -38.719 -10.68 1 97.12 172 THR B CA 1
ATOM 5738 C C . THR B 1 172 ? -16.609 -39.125 -10.57 1 97.12 172 THR B C 1
ATOM 5740 O O . THR B 1 172 ? -16.125 -39.406 -9.477 1 97.12 172 THR B O 1
ATOM 5743 N N . ILE B 1 173 ? -15.859 -39.031 -11.734 1 96.81 173 ILE B N 1
ATOM 5744 C CA . ILE B 1 173 ? -14.508 -39.594 -11.711 1 96.81 173 ILE B CA 1
ATOM 5745 C C . ILE B 1 173 ? -13.508 -38.5 -12.086 1 96.81 173 ILE B C 1
ATOM 5747 O O . ILE B 1 173 ? -12.469 -38.344 -11.438 1 96.81 173 ILE B O 1
ATOM 5751 N N . LEU B 1 174 ? -13.844 -37.688 -13.109 1 97.94 174 LEU B N 1
ATOM 5752 C CA . LEU B 1 174 ? -12.922 -36.688 -13.648 1 97.94 174 LEU B CA 1
ATOM 5753 C C . LEU B 1 174 ? -12.609 -35.625 -12.609 1 97.94 174 LEU B C 1
ATOM 5755 O O . LEU B 1 174 ? -13.523 -35 -12.047 1 97.94 174 LEU B O 1
ATOM 5759 N N . SER B 1 175 ? -11.352 -35.469 -12.406 1 98.25 175 SER B N 1
ATOM 5760 C CA . SER B 1 175 ? -10.922 -34.5 -11.375 1 98.25 175 SER B CA 1
ATOM 5761 C C . SER B 1 175 ? -10.258 -33.281 -11.992 1 98.25 175 SER B C 1
ATOM 5763 O O . SER B 1 175 ? -10.242 -32.219 -11.391 1 98.25 175 SER B O 1
ATOM 5765 N N . LEU B 1 176 ? -9.656 -33.438 -13.117 1 98.69 176 LEU B N 1
ATOM 5766 C CA . LEU B 1 176 ? -8.984 -32.344 -13.797 1 98.69 176 LEU B CA 1
ATOM 5767 C C . LEU B 1 176 ? -9.344 -32.312 -15.273 1 98.69 176 LEU B C 1
ATOM 5769 O O . LEU B 1 176 ? -9.312 -33.344 -15.953 1 98.69 176 LEU B O 1
ATOM 5773 N N . LEU B 1 177 ? -9.711 -31.156 -15.742 1 98.69 177 LEU B N 1
ATOM 5774 C CA . LEU B 1 177 ? -10.047 -30.938 -17.141 1 98.69 177 LEU B CA 1
ATOM 5775 C C . LEU B 1 177 ? -9.297 -29.734 -17.703 1 98.69 177 LEU B C 1
ATOM 5777 O O . LEU B 1 177 ? -9.461 -28.609 -17.219 1 98.69 177 LEU B O 1
ATOM 5781 N N . ASP B 1 178 ? -8.461 -29.969 -18.641 1 98.56 178 ASP B N 1
ATOM 5782 C CA . ASP B 1 178 ? -7.695 -28.922 -19.312 1 98.56 178 ASP B CA 1
ATOM 5783 C C . ASP B 1 178 ? -8.281 -28.594 -20.672 1 98.56 178 ASP B C 1
ATOM 5785 O O . ASP B 1 178 ? -8.195 -29.406 -21.609 1 98.56 178 ASP B O 1
ATOM 5789 N N . LEU B 1 179 ? -8.836 -27.453 -20.766 1 97.94 179 LEU B N 1
ATOM 5790 C CA . LEU B 1 179 ? -9.477 -27.016 -22 1 97.94 179 LEU B CA 1
ATOM 5791 C C . LEU B 1 179 ? -8.789 -25.781 -22.562 1 97.94 179 LEU B C 1
ATOM 5793 O O . LEU B 1 179 ? -9.414 -24.969 -23.25 1 97.94 179 LEU B O 1
ATOM 5797 N N . ILE B 1 180 ? -7.57 -25.656 -22.312 1 97.12 180 ILE B N 1
ATOM 5798 C CA . ILE B 1 180 ? -6.805 -24.5 -22.781 1 97.12 180 ILE B CA 1
ATOM 5799 C C . ILE B 1 180 ? -6.781 -24.484 -24.312 1 97.12 180 ILE B C 1
ATOM 5801 O O . ILE B 1 180 ? -6.426 -25.484 -24.938 1 97.12 180 ILE B O 1
ATOM 5805 N N . LYS B 1 181 ? -7.207 -23.391 -24.906 1 95.88 181 LYS B N 1
ATOM 5806 C CA . LYS B 1 181 ? -7.207 -23.156 -26.344 1 95.88 181 LYS B CA 1
ATOM 5807 C C . LYS B 1 181 ? -8.016 -24.234 -27.078 1 95.88 181 LYS B C 1
ATOM 5809 O O . LYS B 1 181 ? -7.555 -24.812 -28.062 1 95.88 181 LYS B O 1
ATOM 5814 N N . CYS B 1 182 ? -9.188 -24.562 -26.516 1 96.81 182 CYS B N 1
ATOM 5815 C CA . CYS B 1 182 ? -10.055 -25.562 -27.125 1 96.81 182 CYS B CA 1
ATOM 5816 C C . CYS B 1 182 ? -11.273 -24.906 -27.766 1 96.81 182 CYS B C 1
ATOM 5818 O O . CYS B 1 182 ? -12.172 -25.594 -28.25 1 96.81 182 CYS B O 1
ATOM 5820 N N . GLY B 1 183 ? -11.297 -23.609 -27.703 1 95.19 183 GLY B N 1
ATOM 5821 C CA . GLY B 1 183 ? -12.367 -22.891 -28.375 1 95.19 183 GLY B CA 1
ATOM 5822 C C . GLY B 1 183 ? -13.586 -22.672 -27.5 1 95.19 183 GLY B C 1
ATOM 5823 O O . GLY B 1 183 ? -14.719 -22.688 -27.984 1 95.19 183 GLY B O 1
ATOM 5824 N N . CYS B 1 184 ? -13.383 -22.484 -26.25 1 95.38 184 CYS B N 1
ATOM 5825 C CA . CYS B 1 184 ? -14.484 -22.234 -25.328 1 95.38 184 CYS B CA 1
ATOM 5826 C C . CYS B 1 184 ? -15.055 -20.828 -25.516 1 95.38 184 CYS B C 1
ATOM 5828 O O . CYS B 1 184 ? -14.32 -19.844 -25.438 1 95.38 184 CYS B O 1
ATOM 5830 N N . GLY B 1 185 ? -16.344 -20.719 -25.75 1 94.25 185 GLY B N 1
ATOM 5831 C CA . GLY B 1 185 ? -17.047 -19.453 -25.891 1 94.25 185 GLY B CA 1
ATOM 5832 C C . GLY B 1 185 ? -18.109 -19.234 -24.828 1 94.25 185 GLY B C 1
ATOM 5833 O O . GLY B 1 185 ? -18.016 -19.781 -23.734 1 94.25 185 GLY B O 1
ATOM 5834 N N . LYS B 1 186 ? -19.062 -18.391 -25.141 1 94.5 186 LYS B N 1
ATOM 5835 C CA . LYS B 1 186 ? -20.109 -18.016 -24.188 1 94.5 186 LYS B CA 1
ATOM 5836 C C . LYS B 1 186 ? -20.984 -19.219 -23.844 1 94.5 186 LYS B C 1
ATOM 5838 O O . LYS B 1 186 ? -21.312 -19.422 -22.672 1 94.5 186 LYS B O 1
ATOM 5843 N N . ASP B 1 187 ? -21.297 -19.969 -24.812 1 96.19 187 ASP B N 1
ATOM 5844 C CA . ASP B 1 187 ? -22.188 -21.109 -24.578 1 96.19 187 ASP B CA 1
ATOM 5845 C C . ASP B 1 187 ? -21.469 -22.234 -23.844 1 96.19 187 ASP B C 1
ATOM 5847 O O . ASP B 1 187 ? -22.062 -22.906 -23.016 1 96.19 187 ASP B O 1
ATOM 5851 N N . GLY B 1 188 ? -20.25 -22.453 -24.234 1 96.56 188 GLY B N 1
ATOM 5852 C CA . GLY B 1 188 ? -19.453 -23.422 -23.516 1 96.56 188 GLY B CA 1
ATOM 5853 C C . GLY B 1 188 ? -19.266 -23.078 -22.047 1 96.56 188 GLY B C 1
ATOM 5854 O O . GLY B 1 188 ? -19.438 -23.953 -21.172 1 96.56 188 GLY B O 1
ATOM 5855 N N . ALA B 1 189 ? -19.031 -21.828 -21.812 1 95.69 189 ALA B N 1
ATOM 5856 C CA . ALA B 1 189 ? -18.859 -21.375 -20.438 1 95.69 189 ALA B CA 1
ATOM 5857 C C . ALA B 1 189 ? -20.156 -21.531 -19.641 1 95.69 189 ALA B C 1
ATOM 5859 O O . ALA B 1 189 ? -20.125 -21.922 -18.469 1 95.69 189 ALA B O 1
ATOM 5860 N N . ALA B 1 190 ? -21.203 -21.219 -20.234 1 96.06 190 ALA B N 1
ATOM 5861 C CA . ALA B 1 190 ? -22.5 -21.375 -19.578 1 96.06 190 ALA B CA 1
ATOM 5862 C C . ALA B 1 190 ? -22.766 -22.844 -19.25 1 96.06 190 ALA B C 1
ATOM 5864 O O . ALA B 1 190 ? -23.25 -23.156 -18.156 1 96.06 190 ALA B O 1
ATOM 5865 N N . ALA B 1 191 ? -22.484 -23.656 -20.172 1 97.38 191 ALA B N 1
ATOM 5866 C CA . ALA B 1 191 ? -22.688 -25.094 -19.969 1 97.38 191 ALA B CA 1
ATOM 5867 C C . ALA B 1 191 ? -21.781 -25.609 -18.844 1 97.38 191 ALA B C 1
ATOM 5869 O O . ALA B 1 191 ? -22.219 -26.438 -18.031 1 97.38 191 ALA B O 1
ATOM 5870 N N . ILE B 1 192 ? -20.609 -25.188 -18.859 1 97.19 192 ILE B N 1
ATOM 5871 C CA . ILE B 1 192 ? -19.672 -25.562 -17.797 1 97.19 192 ILE B CA 1
ATOM 5872 C C . ILE B 1 192 ? -20.234 -25.141 -16.438 1 97.19 192 ILE B C 1
ATOM 5874 O O . ILE B 1 192 ? -20.266 -25.938 -15.5 1 97.19 192 ILE B O 1
ATOM 5878 N N . SER B 1 193 ? -20.641 -23.891 -16.391 1 95.81 193 SER B N 1
ATOM 5879 C CA . SER B 1 193 ? -21.172 -23.344 -15.148 1 95.81 193 SER B CA 1
ATOM 5880 C C . SER B 1 193 ? -22.375 -24.156 -14.648 1 95.81 193 SER B C 1
ATOM 5882 O O . SER B 1 193 ? -22.422 -24.547 -13.484 1 95.81 193 SER B O 1
ATOM 5884 N N . ASP B 1 194 ? -23.234 -24.453 -15.508 1 95.62 194 ASP B N 1
ATOM 5885 C CA . ASP B 1 194 ? -24.438 -25.188 -15.148 1 95.62 194 ASP B CA 1
ATOM 5886 C C . ASP B 1 194 ? -24.109 -26.609 -14.688 1 95.62 194 ASP B C 1
ATOM 5888 O O . ASP B 1 194 ? -24.625 -27.078 -13.672 1 95.62 194 ASP B O 1
ATOM 5892 N N . SER B 1 195 ? -23.297 -27.219 -15.391 1 97 195 SER B N 1
ATOM 5893 C CA . SER B 1 195 ? -22.969 -28.609 -15.125 1 97 195 SER B CA 1
ATOM 5894 C C . SER B 1 195 ? -22.188 -28.766 -13.82 1 97 195 SER B C 1
ATOM 5896 O O . SER B 1 195 ? -22.391 -29.719 -13.078 1 97 195 SER B O 1
ATOM 5898 N N . LEU B 1 196 ? -21.391 -27.797 -13.547 1 95.88 196 LEU B N 1
ATOM 5899 C CA . LEU B 1 196 ? -20.516 -27.906 -12.391 1 95.88 196 LEU B CA 1
ATOM 5900 C C . LEU B 1 196 ? -21.281 -27.594 -11.102 1 95.88 196 LEU B C 1
ATOM 5902 O O . LEU B 1 196 ? -20.797 -27.906 -10.008 1 95.88 196 LEU B O 1
ATOM 5906 N N . THR B 1 197 ? -22.453 -27.094 -11.211 1 93.31 197 THR B N 1
ATOM 5907 C CA . THR B 1 197 ? -23.297 -26.953 -10.023 1 93.31 197 THR B CA 1
ATOM 5908 C C . THR B 1 197 ? -23.781 -28.328 -9.555 1 93.31 197 THR B C 1
ATOM 5910 O O . THR B 1 197 ? -24.156 -28.484 -8.391 1 93.31 197 THR B O 1
ATOM 5913 N N . LYS B 1 198 ? -23.703 -29.219 -10.453 1 94.25 198 LYS B N 1
ATOM 5914 C CA . LYS B 1 198 ? -24.188 -30.562 -10.148 1 94.25 198 LYS B CA 1
ATOM 5915 C C . LYS B 1 198 ? -23.031 -31.547 -9.977 1 94.25 198 LYS B C 1
ATOM 5917 O O . LYS B 1 198 ? -23.219 -32.625 -9.414 1 94.25 198 LYS B O 1
ATOM 5922 N N . ASN B 1 199 ? -21.953 -31.172 -10.445 1 95.94 199 ASN B N 1
ATOM 5923 C CA . ASN B 1 199 ? -20.781 -32.031 -10.398 1 95.94 199 ASN B CA 1
ATOM 5924 C C . ASN B 1 199 ? -19.953 -31.781 -9.141 1 95.94 199 ASN B C 1
ATOM 5926 O O . ASN B 1 199 ? -19.766 -30.641 -8.727 1 95.94 199 ASN B O 1
ATOM 5930 N N . ARG B 1 200 ? -19.391 -32.875 -8.539 1 95.12 200 ARG B N 1
ATOM 5931 C CA . ARG B 1 200 ? -18.609 -32.719 -7.309 1 95.12 200 ARG B CA 1
ATOM 5932 C C . ARG B 1 200 ? -17.219 -33.344 -7.461 1 95.12 200 ARG B C 1
ATOM 5934 O O . ARG B 1 200 ? -16.375 -33.188 -6.582 1 95.12 200 ARG B O 1
ATOM 5941 N N . SER B 1 201 ? -17 -33.875 -8.609 1 96.38 201 SER B N 1
ATOM 5942 C CA . SER B 1 201 ? -15.742 -34.594 -8.773 1 96.38 201 SER B CA 1
ATOM 5943 C C . SER B 1 201 ? -14.68 -33.688 -9.398 1 96.38 201 SER B C 1
ATOM 5945 O O . SER B 1 201 ? -13.508 -33.781 -9.031 1 96.38 201 SER B O 1
ATOM 5947 N N . LEU B 1 202 ? -15.062 -32.781 -10.32 1 97.81 202 LEU B N 1
ATOM 5948 C CA . LEU B 1 202 ? -14.078 -31.922 -10.977 1 97.81 202 LEU B CA 1
ATOM 5949 C C . LEU B 1 202 ? -13.516 -30.891 -10.008 1 97.81 202 LEU B C 1
ATOM 5951 O O . LEU B 1 202 ? -14.258 -30.094 -9.445 1 97.81 202 LEU B O 1
ATOM 5955 N N . LYS B 1 203 ? -12.203 -30.922 -9.883 1 98.19 203 LYS B N 1
ATOM 5956 C CA . LYS B 1 203 ? -11.547 -30.062 -8.906 1 98.19 203 LYS B CA 1
ATOM 5957 C C . LYS B 1 203 ? -10.711 -28.984 -9.602 1 98.19 203 LYS B C 1
ATOM 5959 O O . LYS B 1 203 ? -10.516 -27.891 -9.062 1 98.19 203 LYS B O 1
ATOM 5964 N N . THR B 1 204 ? -10.211 -29.312 -10.758 1 98.5 204 THR B N 1
ATOM 5965 C CA . THR B 1 204 ? -9.312 -28.422 -11.477 1 98.5 204 THR B CA 1
ATOM 5966 C C . THR B 1 204 ? -9.82 -28.156 -12.891 1 98.5 204 THR B C 1
ATOM 5968 O O . THR B 1 204 ? -10.086 -29.094 -13.648 1 98.5 204 THR B O 1
ATOM 5971 N N . LEU B 1 205 ? -9.961 -26.906 -13.203 1 98.44 205 LEU B N 1
ATOM 5972 C CA . LEU B 1 205 ? -10.398 -26.484 -14.531 1 98.44 205 LEU B CA 1
ATOM 5973 C C . LEU B 1 205 ? -9.453 -25.453 -15.125 1 98.44 205 LEU B C 1
ATOM 5975 O O . LEU B 1 205 ? -9.148 -24.453 -14.477 1 98.44 205 LEU B O 1
ATOM 5979 N N . LEU B 1 206 ? -8.969 -25.719 -16.281 1 98.06 206 LEU B N 1
ATOM 5980 C CA . LEU B 1 206 ? -8.094 -24.781 -16.984 1 98.06 206 LEU B CA 1
ATOM 5981 C C . LEU B 1 206 ? -8.75 -24.25 -18.25 1 98.06 206 LEU B C 1
ATOM 5983 O O . LEU B 1 206 ? -9.188 -25.047 -19.094 1 98.06 206 LEU B O 1
ATOM 5987 N N . LEU B 1 207 ? -8.781 -22.969 -18.359 1 96.44 207 LEU B N 1
ATOM 5988 C CA . LEU B 1 207 ? -9.336 -22.297 -19.531 1 96.44 207 LEU B CA 1
ATOM 5989 C C . LEU B 1 207 ? -8.383 -21.234 -20.062 1 96.44 207 LEU B C 1
ATOM 5991 O O . LEU B 1 207 ? -7.676 -20.594 -19.281 1 96.44 207 LEU B O 1
ATOM 5995 N N . GLN B 1 208 ? -8.32 -21.188 -21.328 1 92.44 208 GLN B N 1
ATOM 5996 C CA . GLN B 1 208 ? -7.539 -20.125 -21.969 1 92.44 208 GLN B CA 1
ATOM 5997 C C . GLN B 1 208 ? -8.172 -19.703 -23.281 1 92.44 208 GLN B C 1
ATOM 5999 O O . GLN B 1 208 ? -7.75 -20.141 -24.359 1 92.44 208 GLN B O 1
ATOM 6004 N N . ASP B 1 209 ? -9.172 -19 -23.328 1 87.88 209 ASP B N 1
ATOM 6005 C CA . ASP B 1 209 ? -9.82 -18.406 -24.5 1 87.88 209 ASP B CA 1
ATOM 6006 C C . ASP B 1 209 ? -10.234 -16.969 -24.203 1 87.88 209 ASP B C 1
ATOM 6008 O O . ASP B 1 209 ? -10.141 -16.5 -23.062 1 87.88 209 ASP B O 1
ATOM 6012 N N . LYS B 1 210 ? -10.539 -16.281 -25.312 1 89.44 210 LYS B N 1
ATOM 6013 C CA . LYS B 1 210 ? -10.984 -14.906 -25.141 1 89.44 210 LYS B CA 1
ATOM 6014 C C . LYS B 1 210 ? -12.422 -14.852 -24.641 1 89.44 210 LYS B C 1
ATOM 6016 O O . LYS B 1 210 ? -13.344 -15.242 -25.359 1 89.44 210 LYS B O 1
ATOM 6021 N N . PHE B 1 211 ? -12.562 -14.398 -23.438 1 91.88 211 PHE B N 1
ATOM 6022 C CA . PHE B 1 211 ? -13.891 -14.375 -22.844 1 91.88 211 PHE B CA 1
ATOM 6023 C C . PHE B 1 211 ? -14.492 -12.977 -22.922 1 91.88 211 PHE B C 1
ATOM 6025 O O . PHE B 1 211 ? -13.773 -11.977 -22.844 1 91.88 211 PHE B O 1
ATOM 6032 N N . GLU B 1 212 ? -15.758 -13.055 -23.156 1 92.56 212 GLU B N 1
ATOM 6033 C CA . GLU B 1 212 ? -16.578 -11.852 -23.047 1 92.56 212 GLU B CA 1
ATOM 6034 C C . GLU B 1 212 ? -17.469 -11.906 -21.812 1 92.56 212 GLU B C 1
ATOM 6036 O O . GLU B 1 212 ? -17.359 -12.812 -20.984 1 92.56 212 GLU B O 1
ATOM 6041 N N . ASP B 1 213 ? -18.312 -10.953 -21.672 1 92.56 213 ASP B N 1
ATOM 6042 C CA . ASP B 1 213 ? -19.094 -10.734 -20.469 1 92.56 213 ASP B CA 1
ATOM 6043 C C . ASP B 1 213 ? -19.969 -11.945 -20.141 1 92.56 213 ASP B C 1
ATOM 6045 O O . ASP B 1 213 ? -20.016 -12.406 -19 1 92.56 213 ASP B O 1
ATOM 6049 N N . PRO B 1 214 ? -20.594 -12.562 -21.078 1 92.62 214 PRO B N 1
ATOM 6050 C CA . PRO B 1 214 ? -21.469 -13.68 -20.734 1 92.62 214 PRO B CA 1
ATOM 6051 C C . PRO B 1 214 ? -20.719 -14.875 -20.156 1 92.62 214 PRO B C 1
ATOM 6053 O O . PRO B 1 214 ? -21.219 -15.531 -19.234 1 92.62 214 PRO B O 1
ATOM 6056 N N . ALA B 1 215 ? -19.641 -15.125 -20.719 1 93.19 215 ALA B N 1
ATOM 6057 C CA . ALA B 1 215 ? -18.844 -16.25 -20.25 1 93.19 215 ALA B CA 1
ATOM 6058 C C . ALA B 1 215 ? -18.406 -16.047 -18.797 1 93.19 215 ALA B C 1
ATOM 6060 O O . ALA B 1 215 ? -18.516 -16.953 -17.969 1 93.19 215 ALA B O 1
ATOM 6061 N N . ILE B 1 216 ? -17.969 -14.844 -18.516 1 95.25 216 ILE B N 1
ATOM 6062 C CA . ILE B 1 216 ? -17.484 -14.523 -17.172 1 95.25 216 ILE B CA 1
ATOM 6063 C C . ILE B 1 216 ? -18.641 -14.477 -16.203 1 95.25 216 ILE B C 1
ATOM 6065 O O . ILE B 1 216 ? -18.516 -14.906 -15.047 1 95.25 216 ILE B O 1
ATOM 6069 N N . SER B 1 217 ? -19.734 -14 -16.641 1 95.62 217 SER B N 1
ATOM 6070 C CA . SER B 1 217 ? -20.922 -13.984 -15.797 1 95.62 217 SER B CA 1
ATOM 6071 C C . SER B 1 217 ? -21.344 -15.398 -15.414 1 95.62 217 SER B C 1
ATOM 6073 O O . SER B 1 217 ? -21.734 -15.641 -14.266 1 95.62 217 SER B O 1
ATOM 6075 N N . SER B 1 218 ? -21.266 -16.25 -16.344 1 94.69 218 SER B N 1
ATOM 6076 C CA . SER B 1 218 ? -21.594 -17.641 -16.078 1 94.69 218 SER B CA 1
ATOM 6077 C C . SER B 1 218 ? -20.625 -18.266 -15.078 1 94.69 218 SER B C 1
ATOM 6079 O O . SER B 1 218 ? -21.031 -18.922 -14.133 1 94.69 218 SER B O 1
ATOM 6081 N N . LEU B 1 219 ? -19.406 -18.031 -15.297 1 95.19 219 LEU B N 1
ATOM 6082 C CA . LEU B 1 219 ? -18.406 -18.547 -14.375 1 95.19 219 LEU B CA 1
ATOM 6083 C C . LEU B 1 219 ? -18.594 -17.953 -12.984 1 95.19 219 LEU B C 1
ATOM 6085 O O . LEU B 1 219 ? -18.422 -18.641 -11.977 1 95.19 219 LEU B O 1
ATOM 6089 N N . GLY B 1 220 ? -18.891 -16.672 -12.992 1 95.94 220 GLY B N 1
ATOM 6090 C CA . GLY B 1 220 ? -19.172 -16.016 -11.727 1 95.94 220 GLY B CA 1
ATOM 6091 C C . GLY B 1 220 ? -20.328 -16.656 -10.977 1 95.94 220 GLY B C 1
ATOM 6092 O O . GLY B 1 220 ? -20.266 -16.828 -9.758 1 95.94 220 GLY B O 1
ATOM 6093 N N . THR B 1 221 ? -21.344 -17 -11.68 1 95.06 221 THR B N 1
ATOM 6094 C CA . THR B 1 221 ? -22.5 -17.672 -11.086 1 95.06 221 THR B CA 1
ATOM 6095 C C . THR B 1 221 ? -22.094 -19 -10.453 1 95.06 221 THR B C 1
ATOM 6097 O O . THR B 1 221 ? -22.531 -19.328 -9.352 1 95.06 221 THR B O 1
ATOM 6100 N N . LEU B 1 222 ? -21.297 -19.656 -11.156 1 95.62 222 LEU B N 1
ATOM 6101 C CA . LEU B 1 222 ? -20.797 -20.922 -10.625 1 95.62 222 LEU B CA 1
ATOM 6102 C C . LEU B 1 222 ? -20.016 -20.688 -9.336 1 95.62 222 LEU B C 1
ATOM 6104 O O . LEU B 1 222 ? -20.25 -21.375 -8.336 1 95.62 222 LEU B O 1
ATOM 6108 N N . LEU B 1 223 ? -19.172 -19.734 -9.344 1 96 223 LEU B N 1
ATOM 6109 C CA . LEU B 1 223 ? -18.25 -19.516 -8.234 1 96 223 LEU B CA 1
ATOM 6110 C C . LEU B 1 223 ? -18.984 -18.984 -7.016 1 96 223 LEU B C 1
ATOM 6112 O O . LEU B 1 223 ? -18.562 -19.219 -5.879 1 96 223 LEU B O 1
ATOM 6116 N N . SER B 1 224 ? -20.062 -18.344 -7.238 1 94.44 224 SER B N 1
ATOM 6117 C CA . SER B 1 224 ? -20.844 -17.812 -6.125 1 94.44 224 SER B CA 1
ATOM 6118 C C . SER B 1 224 ? -21.781 -18.859 -5.551 1 94.44 224 SER B C 1
ATOM 6120 O O . SER B 1 224 ? -22.344 -18.688 -4.465 1 94.44 224 SER B O 1
ATOM 6122 N N . ASN B 1 225 ? -21.891 -19.922 -6.258 1 93.94 225 ASN B N 1
ATOM 6123 C CA . ASN B 1 225 ? -22.766 -21.016 -5.793 1 93.94 225 ASN B CA 1
ATOM 6124 C C . ASN B 1 225 ? -22.156 -21.75 -4.605 1 93.94 225 ASN B C 1
ATOM 6126 O O . ASN B 1 225 ? -21.016 -22.219 -4.68 1 93.94 225 ASN B O 1
ATOM 6130 N N . PRO B 1 226 ? -22.891 -21.922 -3.566 1 91.38 226 PRO B N 1
ATOM 6131 C CA . PRO B 1 226 ? -22.375 -22.594 -2.377 1 91.38 226 PRO B CA 1
ATOM 6132 C C . PRO B 1 226 ? -22.016 -24.062 -2.629 1 91.38 226 PRO B C 1
ATOM 6134 O O . PRO B 1 226 ? -21.25 -24.656 -1.875 1 91.38 226 PRO B O 1
ATOM 6137 N N . LEU B 1 227 ? -22.547 -24.547 -3.744 1 90.12 227 LEU B N 1
ATOM 6138 C CA . LEU B 1 227 ? -22.312 -25.969 -4.039 1 90.12 227 LEU B CA 1
ATOM 6139 C C . LEU B 1 227 ? -21.109 -26.125 -4.961 1 90.12 227 LEU B C 1
ATOM 6141 O O . LEU B 1 227 ? -20.719 -27.25 -5.297 1 90.12 227 LEU B O 1
ATOM 6145 N N . CYS B 1 228 ? -20.531 -25.016 -5.289 1 92.62 228 CYS B N 1
ATOM 6146 C CA . CYS B 1 228 ? -19.344 -25.109 -6.145 1 92.62 228 CYS B CA 1
ATOM 6147 C C . CYS B 1 228 ? -18.25 -25.922 -5.473 1 92.62 228 CYS B C 1
ATOM 6149 O O . CYS B 1 228 ? -17.891 -25.656 -4.32 1 92.62 228 CYS B O 1
ATOM 6151 N N . SER B 1 229 ? -17.656 -26.828 -6.207 1 94.19 229 SER B N 1
ATOM 6152 C CA . SER B 1 229 ? -16.656 -27.719 -5.617 1 94.19 229 SER B CA 1
ATOM 6153 C C . SER B 1 229 ? -15.289 -27.531 -6.285 1 94.19 229 SER B C 1
ATOM 6155 O O . SER B 1 229 ? -14.328 -28.234 -5.941 1 94.19 229 SER B O 1
ATOM 6157 N N . LEU B 1 230 ? -15.195 -26.594 -7.18 1 96.94 230 LEU B N 1
ATOM 6158 C CA . LEU B 1 230 ? -13.938 -26.344 -7.859 1 96.94 230 LEU B CA 1
ATOM 6159 C C . LEU B 1 230 ? -12.875 -25.859 -6.875 1 96.94 230 LEU B C 1
ATOM 6161 O O . LEU B 1 230 ? -13.133 -24.969 -6.062 1 96.94 230 LEU B O 1
ATOM 6165 N N . GLU B 1 231 ? -11.68 -26.438 -6.973 1 98.06 231 GLU B N 1
ATOM 6166 C CA . GLU B 1 231 ? -10.594 -26.062 -6.066 1 98.06 231 GLU B CA 1
ATOM 6167 C C . GLU B 1 231 ? -9.523 -25.266 -6.793 1 98.06 231 GLU B C 1
ATOM 6169 O O . GLU B 1 231 ? -8.828 -24.453 -6.184 1 98.06 231 GLU B O 1
ATOM 6174 N N . GLN B 1 232 ? -9.375 -25.547 -8.023 1 98.62 232 GLN B N 1
ATOM 6175 C CA . GLN B 1 232 ? -8.367 -24.859 -8.82 1 98.62 232 GLN B CA 1
ATOM 6176 C C . GLN B 1 232 ? -8.945 -24.344 -10.133 1 98.62 232 GLN B C 1
ATOM 6178 O O . GLN B 1 232 ? -9.555 -25.109 -10.883 1 98.62 232 GLN B O 1
ATOM 6183 N N . LEU B 1 233 ? -8.727 -23.031 -10.367 1 98.25 233 LEU B N 1
ATOM 6184 C CA . LEU B 1 233 ? -9.211 -22.406 -11.594 1 98.25 233 LEU B CA 1
ATOM 6185 C C . LEU B 1 233 ? -8.102 -21.609 -12.273 1 98.25 233 LEU B C 1
ATOM 6187 O O . LEU B 1 233 ? -7.516 -20.703 -11.672 1 98.25 233 LEU B O 1
ATOM 6191 N N . TYR B 1 234 ? -7.828 -21.969 -13.477 1 97.81 234 TYR B N 1
ATOM 6192 C CA . TYR B 1 234 ? -6.848 -21.266 -14.297 1 97.81 234 TYR B CA 1
ATOM 6193 C C . TYR B 1 234 ? -7.523 -20.5 -15.43 1 97.81 234 TYR B C 1
ATOM 6195 O O . TYR B 1 234 ? -8.234 -21.094 -16.25 1 97.81 234 TYR B O 1
ATOM 6203 N N . LEU B 1 235 ? -7.336 -19.25 -15.398 1 97.19 235 LEU B N 1
ATOM 6204 C CA . LEU B 1 235 ? -7.824 -18.375 -16.453 1 97.19 235 LEU B CA 1
ATOM 6205 C C . LEU B 1 235 ? -6.672 -17.609 -17.094 1 97.19 235 LEU B C 1
ATOM 6207 O O . LEU B 1 235 ? -6.637 -16.375 -17.047 1 97.19 235 LEU B O 1
ATOM 6211 N N . TRP B 1 236 ? -5.891 -18.297 -17.797 1 94.94 236 TRP B N 1
ATOM 6212 C CA . TRP B 1 236 ? -4.719 -17.703 -18.438 1 94.94 236 TRP B CA 1
ATOM 6213 C C . TRP B 1 236 ? -5.086 -17.062 -19.766 1 94.94 236 TRP B C 1
ATOM 6215 O O . TRP B 1 236 ? -5.801 -17.672 -20.578 1 94.94 236 TRP B O 1
ATOM 6225 N N . LYS B 1 237 ? -4.668 -15.844 -19.969 1 94.06 237 LYS B N 1
ATOM 6226 C CA . LYS B 1 237 ? -4.82 -15.156 -21.25 1 94.06 237 LYS B CA 1
ATOM 6227 C C . LYS B 1 237 ? -6.273 -15.18 -21.719 1 94.06 237 LYS B C 1
ATOM 6229 O O . LYS B 1 237 ? -6.559 -15.586 -22.859 1 94.06 237 LYS B O 1
ATOM 6234 N N . CYS B 1 238 ? -7.148 -14.867 -20.844 1 95.25 238 CYS B N 1
ATOM 6235 C CA . CYS B 1 238 ? -8.578 -14.898 -21.156 1 95.25 238 CYS B CA 1
ATOM 6236 C C . CYS B 1 238 ? -9.094 -13.5 -21.484 1 95.25 238 CYS B C 1
ATOM 6238 O O . CYS B 1 238 ? -10.305 -13.289 -21.594 1 95.25 238 CYS B O 1
ATOM 6240 N N . ASN B 1 239 ? -8.25 -12.547 -21.594 1 94 239 ASN B N 1
ATOM 6241 C CA . ASN B 1 239 ? -8.617 -11.172 -21.891 1 94 239 ASN B CA 1
ATOM 6242 C C . ASN B 1 239 ? -9.547 -10.594 -20.828 1 94 239 ASN B C 1
ATOM 6244 O O . ASN B 1 239 ? -10.609 -10.055 -21.156 1 94 239 ASN B O 1
ATOM 6248 N N . LEU B 1 240 ? -9.18 -10.773 -19.609 1 95.81 240 LEU B N 1
ATOM 6249 C CA . LEU B 1 240 ? -10 -10.297 -18.5 1 95.81 240 LEU B CA 1
ATOM 6250 C C . LEU B 1 240 ? -9.836 -8.789 -18.312 1 95.81 240 LEU B C 1
ATOM 6252 O O . LEU B 1 240 ? -9.023 -8.344 -17.5 1 95.81 240 LEU B O 1
ATOM 6256 N N . THR B 1 241 ? -10.711 -8.078 -18.984 1 94.94 241 THR B N 1
ATOM 6257 C CA . THR B 1 241 ? -10.742 -6.625 -18.828 1 94.94 241 THR B CA 1
ATOM 6258 C C . THR B 1 241 ? -11.219 -6.23 -17.438 1 94.94 241 THR B C 1
ATOM 6260 O O . THR B 1 241 ? -11.656 -7.086 -16.672 1 94.94 241 THR B O 1
ATOM 6263 N N . THR B 1 242 ? -11.18 -4.961 -17.172 1 94.56 242 THR B N 1
ATOM 6264 C CA . THR B 1 242 ? -11.5 -4.449 -15.844 1 94.56 242 THR B CA 1
ATOM 6265 C C . THR B 1 242 ? -12.93 -4.828 -15.453 1 94.56 242 THR B C 1
ATOM 6267 O O . THR B 1 242 ? -13.148 -5.426 -14.398 1 94.56 242 THR B O 1
ATOM 6270 N N . PRO B 1 243 ? -13.938 -4.582 -16.297 1 95.19 243 PRO B N 1
ATOM 6271 C CA . PRO B 1 243 ? -15.297 -4.941 -15.891 1 95.19 243 PRO B CA 1
ATOM 6272 C C . PRO B 1 243 ? -15.477 -6.441 -15.695 1 95.19 243 PRO B C 1
ATOM 6274 O O . PRO B 1 243 ? -16.219 -6.871 -14.812 1 95.19 243 PRO B O 1
ATOM 6277 N N . LEU B 1 244 ? -14.844 -7.191 -16.5 1 95.75 244 LEU B N 1
ATOM 6278 C CA . LEU B 1 244 ? -14.969 -8.641 -16.422 1 95.75 244 LEU B CA 1
ATOM 6279 C C . LEU B 1 244 ? -14.359 -9.164 -15.117 1 95.75 244 LEU B C 1
ATOM 6281 O O . LEU B 1 244 ? -14.977 -9.977 -14.43 1 95.75 244 LEU B O 1
ATOM 6285 N N . LEU B 1 245 ? -13.188 -8.664 -14.836 1 96 245 LEU B N 1
ATOM 6286 C CA . LEU B 1 245 ? -12.531 -9.141 -13.625 1 96 245 LEU B CA 1
ATOM 6287 C C . LEU B 1 245 ? -13.266 -8.656 -12.383 1 96 245 LEU B C 1
ATOM 6289 O O . LEU B 1 245 ? -13.312 -9.352 -11.367 1 96 245 LEU B O 1
ATOM 6293 N N . GLU B 1 246 ? -13.789 -7.496 -12.43 1 95.06 246 GLU B N 1
ATOM 6294 C CA . GLU B 1 246 ? -14.586 -6.996 -11.312 1 95.06 246 GLU B CA 1
ATOM 6295 C C . GLU B 1 246 ? -15.742 -7.941 -10.992 1 95.06 246 GLU B C 1
ATOM 6297 O O . GLU B 1 246 ? -16 -8.234 -9.828 1 95.06 246 GLU B O 1
ATOM 6302 N N . LYS B 1 247 ? -16.406 -8.375 -11.977 1 95.12 247 LYS B N 1
ATOM 6303 C CA . LYS B 1 247 ? -17.5 -9.328 -11.805 1 95.12 247 LYS B CA 1
ATOM 6304 C C . LYS B 1 247 ? -17 -10.633 -11.195 1 95.12 247 LYS B C 1
ATOM 6306 O O . LYS B 1 247 ? -17.625 -11.18 -10.281 1 95.12 247 LYS B O 1
ATOM 6311 N N . LEU B 1 248 ? -15.961 -11.078 -11.719 1 96.19 248 LEU B N 1
ATOM 6312 C CA . LEU B 1 248 ? -15.383 -12.312 -11.211 1 96.19 248 LEU B CA 1
ATOM 6313 C C . LEU B 1 248 ? -14.984 -12.164 -9.742 1 96.19 248 LEU B C 1
ATOM 6315 O O . LEU B 1 248 ? -15.266 -13.047 -8.93 1 96.19 248 LEU B O 1
ATOM 6319 N N . CYS B 1 249 ? -14.336 -11.047 -9.445 1 96.38 249 CYS B N 1
ATOM 6320 C CA . CYS B 1 249 ? -13.883 -10.789 -8.086 1 96.38 249 CYS B CA 1
ATOM 6321 C C . CYS B 1 249 ? -15.07 -10.711 -7.125 1 96.38 249 CYS B C 1
ATOM 6323 O O . CYS B 1 249 ? -14.984 -11.195 -5.992 1 96.38 249 CYS B O 1
ATOM 6325 N N . ASP B 1 250 ? -16.141 -10.164 -7.555 1 94.62 250 ASP B N 1
ATOM 6326 C CA . ASP B 1 250 ? -17.328 -10.078 -6.715 1 94.62 250 ASP B CA 1
ATOM 6327 C C . ASP B 1 250 ? -17.844 -11.469 -6.352 1 94.62 250 ASP B C 1
ATOM 6329 O O . ASP B 1 250 ? -18.266 -11.703 -5.223 1 94.62 250 ASP B O 1
ATOM 6333 N N . SER B 1 251 ? -17.781 -12.297 -7.297 1 95 251 SER B N 1
ATOM 6334 C CA . SER B 1 251 ? -18.219 -13.672 -7.07 1 95 251 SER B CA 1
ATOM 6335 C C . SER B 1 251 ? -17.266 -14.422 -6.156 1 95 251 SER B C 1
ATOM 6337 O O . SER B 1 251 ? -17.688 -15.281 -5.375 1 95 251 SER B O 1
ATOM 6339 N N . LEU B 1 252 ? -16.047 -14.094 -6.195 1 95.19 252 LEU B N 1
ATOM 6340 C CA . LEU B 1 252 ? -15.008 -14.797 -5.449 1 95.19 252 LEU B CA 1
ATOM 6341 C C . LEU B 1 252 ? -15.031 -14.398 -3.979 1 95.19 252 LEU B C 1
ATOM 6343 O O . LEU B 1 252 ? -14.523 -15.125 -3.123 1 95.19 252 LEU B O 1
ATOM 6347 N N . LYS B 1 253 ? -15.641 -13.266 -3.713 1 89.69 253 LYS B N 1
ATOM 6348 C CA . LYS B 1 253 ? -15.734 -12.82 -2.328 1 89.69 253 LYS B CA 1
ATOM 6349 C C . LYS B 1 253 ? -16.531 -13.805 -1.482 1 89.69 253 LYS B C 1
ATOM 6351 O O . LYS B 1 253 ? -16.281 -13.953 -0.285 1 89.69 253 LYS B O 1
ATOM 6356 N N . THR B 1 254 ? -17.453 -14.523 -2.119 1 89.31 254 THR B N 1
ATOM 6357 C CA . THR B 1 254 ? -18.328 -15.43 -1.381 1 89.31 254 THR B CA 1
ATOM 6358 C C . THR B 1 254 ? -17.938 -16.891 -1.65 1 89.31 254 THR B C 1
ATOM 6360 O O . THR B 1 254 ? -18.594 -17.812 -1.167 1 89.31 254 THR B O 1
ATOM 6363 N N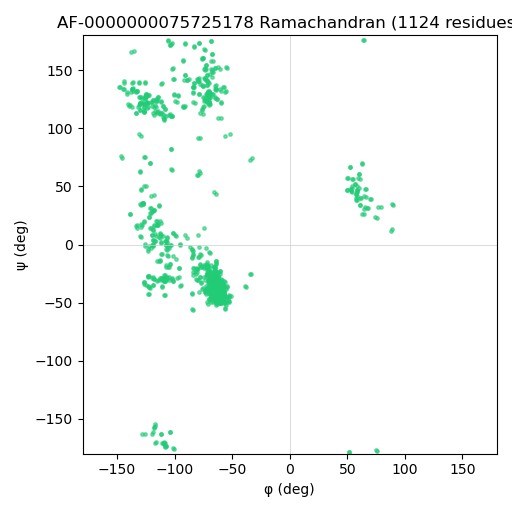 . ASN B 1 255 ? -16.922 -17.016 -2.398 1 93.69 255 ASN B N 1
ATOM 6364 C CA . ASN B 1 255 ? -16.484 -18.375 -2.707 1 93.69 255 ASN B CA 1
ATOM 6365 C C . ASN B 1 255 ? -15.594 -18.953 -1.604 1 93.69 255 ASN B C 1
ATOM 6367 O O . ASN B 1 255 ? -14.727 -18.25 -1.08 1 93.69 255 ASN B O 1
ATOM 6371 N N . HIS B 1 256 ? -15.82 -20.25 -1.297 1 93.38 256 HIS B N 1
ATOM 6372 C CA . HIS B 1 256 ? -15.039 -20.828 -0.215 1 93.38 256 HIS B CA 1
ATOM 6373 C C . HIS B 1 256 ? -14.406 -22.156 -0.649 1 93.38 256 HIS B C 1
ATOM 6375 O O . HIS B 1 256 ? -13.742 -22.828 0.151 1 93.38 256 HIS B O 1
ATOM 6381 N N . SER B 1 257 ? -14.547 -22.453 -1.92 1 95.31 257 SER B N 1
ATOM 6382 C CA . SER B 1 257 ? -14.039 -23.734 -2.383 1 95.31 257 SER B CA 1
ATOM 6383 C C . SER B 1 257 ? -12.703 -23.578 -3.094 1 95.31 257 SER B C 1
ATOM 6385 O O . SER B 1 257 ? -11.836 -24.453 -3 1 95.31 257 SER B O 1
ATOM 6387 N N . LEU B 1 258 ? -12.469 -22.484 -3.75 1 97.19 258 LEU B N 1
ATOM 6388 C CA . LEU B 1 258 ? -11.273 -22.281 -4.562 1 97.19 258 LEU B CA 1
ATOM 6389 C C . LEU B 1 258 ? -10.039 -22.125 -3.678 1 97.19 258 LEU B C 1
ATOM 6391 O O . LEU B 1 258 ? -10.031 -21.297 -2.764 1 97.19 258 LEU B O 1
ATOM 6395 N N . VAL B 1 259 ? -9.062 -22.891 -3.982 1 98.12 259 VAL B N 1
ATOM 6396 C CA . VAL B 1 259 ? -7.797 -22.859 -3.254 1 98.12 259 VAL B CA 1
ATOM 6397 C C . VAL B 1 259 ? -6.711 -22.25 -4.133 1 98.12 259 VAL B C 1
ATOM 6399 O O . VAL B 1 259 ? -5.805 -21.578 -3.631 1 98.12 259 VAL B O 1
ATOM 6402 N N . THR B 1 260 ? -6.855 -22.469 -5.406 1 98.56 260 THR B N 1
ATOM 6403 C CA . THR B 1 260 ? -5.895 -21.953 -6.371 1 98.56 260 THR B CA 1
ATOM 6404 C C . THR B 1 260 ? -6.598 -21.109 -7.438 1 98.56 260 THR B C 1
ATOM 6406 O O . THR B 1 260 ? -7.594 -21.547 -8.016 1 98.56 260 THR B O 1
ATOM 6409 N N . LEU B 1 261 ? -6.066 -19.922 -7.652 1 98.38 261 LEU B N 1
ATOM 6410 C CA . LEU B 1 261 ? -6.543 -19.047 -8.719 1 98.38 261 LEU B CA 1
ATOM 6411 C C . LEU B 1 261 ? -5.379 -18.531 -9.562 1 98.38 261 LEU B C 1
ATOM 6413 O O . LEU B 1 261 ? -4.422 -17.969 -9.031 1 98.38 261 LEU B O 1
ATOM 6417 N N . ALA B 1 262 ? -5.449 -18.844 -10.805 1 98.44 262 ALA B N 1
ATOM 6418 C CA . ALA B 1 262 ? -4.402 -18.391 -11.719 1 98.44 262 ALA B CA 1
ATOM 6419 C C . ALA B 1 262 ? -4.957 -17.422 -12.758 1 98.44 262 ALA B C 1
ATOM 6421 O O . ALA B 1 262 ? -5.883 -17.75 -13.5 1 98.44 262 ALA B O 1
ATOM 6422 N N . LEU B 1 263 ? -4.348 -16.234 -12.797 1 98.06 263 LEU B N 1
ATOM 6423 C CA . LEU B 1 263 ? -4.848 -15.18 -13.664 1 98.06 263 LEU B CA 1
ATOM 6424 C C . LEU B 1 263 ? -3.721 -14.594 -14.516 1 98.06 263 LEU B C 1
ATOM 6426 O O . LEU B 1 263 ? -3.758 -13.414 -14.875 1 98.06 263 LEU B O 1
ATOM 6430 N N . SER B 1 264 ? -2.795 -15.375 -14.891 1 97.12 264 SER B N 1
ATOM 6431 C CA . SER B 1 264 ? -1.625 -14.891 -15.609 1 97.12 264 SER B CA 1
ATOM 6432 C C . SER B 1 264 ? -1.977 -14.516 -17.047 1 97.12 264 SER B C 1
ATOM 6434 O O . SER B 1 264 ? -2.963 -15.016 -17.594 1 97.12 264 SER B O 1
ATOM 6436 N N . TYR B 1 265 ? -1.261 -13.547 -17.656 1 95.69 265 TYR B N 1
ATOM 6437 C CA . TYR B 1 265 ? -1.272 -13.18 -19.078 1 95.69 265 TYR B CA 1
ATOM 6438 C C . TYR B 1 265 ? -2.586 -12.508 -19.453 1 95.69 265 TYR B C 1
ATOM 6440 O O . TYR B 1 265 ? -3.15 -12.781 -20.516 1 95.69 265 TYR B O 1
ATOM 6448 N N . ASN B 1 266 ? -3.076 -11.688 -18.547 1 96.56 266 ASN B N 1
ATOM 6449 C CA . ASN B 1 266 ? -4.305 -10.977 -18.891 1 96.56 266 ASN B CA 1
ATOM 6450 C C . ASN B 1 266 ? -4.055 -9.484 -19.078 1 96.56 266 ASN B C 1
ATOM 6452 O O . ASN B 1 266 ? -4.93 -8.766 -19.562 1 96.56 266 ASN B O 1
ATOM 6456 N N . GLY B 1 267 ? -2.887 -9.008 -18.766 1 95.06 267 GLY B N 1
ATOM 6457 C CA . GLY B 1 267 ? -2.555 -7.605 -18.969 1 95.06 267 GLY B CA 1
ATOM 6458 C C . GLY B 1 267 ? -3.412 -6.656 -18.156 1 95.06 267 GLY B C 1
ATOM 6459 O O . GLY B 1 267 ? -4.113 -5.809 -18.719 1 95.06 267 GLY B O 1
ATOM 6460 N N . PHE B 1 268 ? -3.277 -6.613 -16.891 1 95.38 268 PHE B N 1
ATOM 6461 C CA . PHE B 1 268 ? -4.176 -5.898 -15.992 1 95.38 268 PHE B CA 1
ATOM 6462 C C . PHE B 1 268 ? -3.797 -4.422 -15.906 1 95.38 268 PHE B C 1
ATOM 6464 O O . PHE B 1 268 ? -2.613 -4.086 -15.836 1 95.38 268 PHE B O 1
ATOM 6471 N N . GLU B 1 269 ? -4.816 -3.625 -15.977 1 93.38 269 GLU B N 1
ATOM 6472 C CA . GLU B 1 269 ? -4.676 -2.207 -15.664 1 93.38 269 GLU B CA 1
ATOM 6473 C C . GLU B 1 269 ? -4.773 -1.965 -14.164 1 93.38 269 GLU B C 1
ATOM 6475 O O . GLU B 1 269 ? -5.117 -2.873 -13.398 1 93.38 269 GLU B O 1
ATOM 6480 N N . ASP B 1 270 ? -4.477 -0.781 -13.734 1 90.06 270 ASP B N 1
ATOM 6481 C CA . ASP B 1 270 ? -4.461 -0.441 -12.32 1 90.06 270 ASP B CA 1
ATOM 6482 C C . ASP B 1 270 ? -5.832 -0.665 -11.688 1 90.06 270 ASP B C 1
ATOM 6484 O O . ASP B 1 270 ? -5.93 -1.169 -10.562 1 90.06 270 ASP B O 1
ATOM 6488 N N . GLU B 1 271 ? -6.871 -0.277 -12.391 1 90.06 271 GLU B N 1
ATOM 6489 C CA . GLU B 1 271 ? -8.227 -0.437 -11.867 1 90.06 271 GLU B CA 1
ATOM 6490 C C . GLU B 1 271 ? -8.57 -1.91 -11.656 1 90.06 271 GLU B C 1
ATOM 6492 O O . GLU B 1 271 ? -9.281 -2.262 -10.719 1 90.06 271 GLU B O 1
ATOM 6497 N N . THR B 1 272 ? -8.008 -2.682 -12.57 1 94.12 272 THR B N 1
ATOM 6498 C CA . THR B 1 272 ? -8.227 -4.121 -12.469 1 94.12 272 THR B CA 1
ATOM 6499 C C . THR B 1 272 ? -7.555 -4.684 -11.219 1 94.12 272 THR B C 1
ATOM 6501 O O . THR B 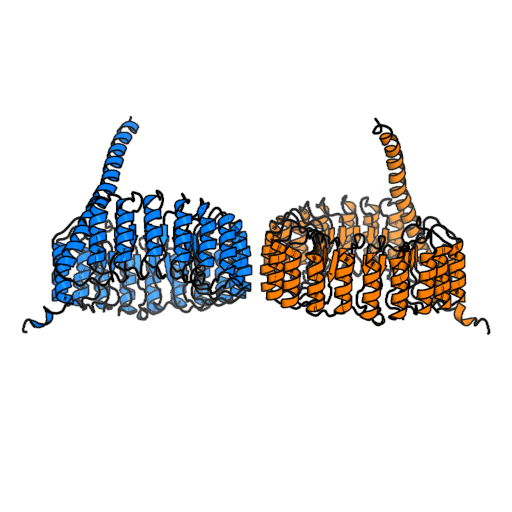1 272 ? -8.164 -5.461 -10.484 1 94.12 272 THR B O 1
ATOM 6504 N N . VAL B 1 273 ? -6.379 -4.246 -11.016 1 94.5 273 VAL B N 1
ATOM 6505 C CA . VAL B 1 273 ? -5.629 -4.738 -9.867 1 94.5 273 VAL B CA 1
ATOM 6506 C C . VAL B 1 273 ? -6.262 -4.227 -8.578 1 94.5 273 VAL B C 1
ATOM 6508 O O . VAL B 1 273 ? -6.254 -4.918 -7.559 1 94.5 273 VAL B O 1
ATOM 6511 N N . PHE B 1 274 ? -6.863 -3.082 -8.695 1 91.81 274 PHE B N 1
ATOM 6512 C CA . PHE B 1 274 ? -7.598 -2.557 -7.555 1 91.81 274 PHE B CA 1
ATOM 6513 C C . PHE B 1 274 ? -8.719 -3.502 -7.152 1 91.81 274 PHE B C 1
ATOM 6515 O O . PHE B 1 274 ? -8.852 -3.855 -5.977 1 91.81 274 PHE B O 1
ATOM 6522 N N . ALA B 1 275 ? -9.492 -3.893 -8.031 1 93.25 275 ALA B N 1
ATOM 6523 C CA . ALA B 1 275 ? -10.578 -4.836 -7.77 1 93.25 275 ALA B CA 1
ATOM 6524 C C . ALA B 1 275 ? -10.039 -6.16 -7.238 1 93.25 275 ALA B C 1
ATOM 6526 O O . ALA B 1 275 ? -10.609 -6.742 -6.309 1 93.25 275 ALA B O 1
ATOM 6527 N N . LEU B 1 276 ? -9.008 -6.582 -7.82 1 96.44 276 LEU B N 1
ATOM 6528 C CA . LEU B 1 276 ? -8.359 -7.82 -7.395 1 96.44 276 LEU B CA 1
ATOM 6529 C C . LEU B 1 276 ? -7.867 -7.711 -5.957 1 96.44 276 LEU B C 1
ATOM 6531 O O . LEU B 1 276 ? -8.023 -8.648 -5.168 1 96.44 276 LEU B O 1
ATOM 6535 N N . SER B 1 277 ? -7.227 -6.594 -5.672 1 95.25 277 SER B N 1
ATOM 6536 C CA . SER B 1 277 ? -6.703 -6.363 -4.328 1 95.25 277 SER B CA 1
ATOM 6537 C C . SER B 1 277 ? -7.82 -6.395 -3.289 1 95.25 277 SER B C 1
ATOM 6539 O O . SER B 1 277 ? -7.652 -6.965 -2.207 1 95.25 277 SER B O 1
ATOM 6541 N N . LYS B 1 278 ? -8.93 -5.809 -3.588 1 92.81 278 LYS B N 1
ATOM 6542 C CA . LYS B 1 278 ? -10.078 -5.844 -2.684 1 92.81 278 LYS B CA 1
ATOM 6543 C C . LYS B 1 278 ? -10.547 -7.273 -2.445 1 92.81 278 LYS B C 1
ATOM 6545 O O . LYS B 1 278 ? -10.891 -7.641 -1.321 1 92.81 278 LYS B O 1
ATOM 6550 N N . MET B 1 279 ? -10.578 -7.992 -3.537 1 95.44 279 MET B N 1
ATOM 6551 C CA . MET B 1 279 ? -10.977 -9.391 -3.426 1 95.44 279 MET B CA 1
ATOM 6552 C C . MET B 1 279 ? -10 -10.164 -2.541 1 95.44 279 MET B C 1
ATOM 6554 O O . MET B 1 279 ? -10.422 -10.93 -1.672 1 95.44 279 MET B O 1
ATOM 6558 N N . ILE B 1 280 ? -8.703 -9.961 -2.709 1 96.19 280 ILE B N 1
ATOM 6559 C CA . ILE B 1 280 ? -7.676 -10.633 -1.923 1 96.19 280 ILE B CA 1
ATOM 6560 C C . ILE B 1 280 ? -7.832 -10.273 -0.448 1 96.19 280 ILE B C 1
ATOM 6562 O O . ILE B 1 280 ? -7.707 -11.141 0.426 1 96.19 280 ILE B O 1
ATOM 6566 N N . TYR B 1 281 ? -8.125 -9.062 -0.196 1 93.06 281 TYR B N 1
ATOM 6567 C CA . TYR B 1 281 ? -8.289 -8.562 1.164 1 93.06 281 TYR B CA 1
ATOM 6568 C C . TYR B 1 281 ? -9.406 -9.297 1.887 1 93.06 281 TYR B C 1
ATOM 6570 O O . TYR B 1 281 ? -9.281 -9.625 3.07 1 93.06 281 TYR B O 1
ATOM 6578 N N . SER B 1 282 ? -10.43 -9.578 1.139 1 91.5 282 SER B N 1
ATOM 6579 C CA . SER B 1 282 ? -11.617 -10.125 1.781 1 91.5 282 SER B CA 1
ATOM 6580 C C . SER B 1 282 ? -11.641 -11.648 1.699 1 91.5 282 SER B C 1
ATOM 6582 O O . SER B 1 282 ? -12.328 -12.305 2.48 1 91.5 282 SER B O 1
ATOM 6584 N N . ASN B 1 283 ? -10.891 -12.242 0.767 1 92.44 283 ASN B N 1
ATOM 6585 C CA . ASN B 1 283 ? -10.977 -13.68 0.521 1 92.44 283 ASN B CA 1
ATOM 6586 C C . ASN B 1 283 ? -10.297 -14.477 1.632 1 92.44 283 ASN B C 1
ATOM 6588 O O . ASN B 1 283 ? -9.242 -14.086 2.129 1 92.44 283 ASN B O 1
ATOM 6592 N N . THR B 1 284 ? -10.906 -15.656 1.964 1 92.06 284 THR B N 1
ATOM 6593 C CA . THR B 1 284 ? -10.391 -16.453 3.068 1 92.06 284 THR B CA 1
ATOM 6594 C C . THR B 1 284 ? -10.172 -17.906 2.633 1 92.06 284 THR B C 1
ATOM 6596 O O . THR B 1 284 ? -10.039 -18.797 3.471 1 92.06 284 THR B O 1
ATOM 6599 N N . SER B 1 285 ? -10.117 -18.109 1.311 1 95.12 285 SER B N 1
ATOM 6600 C CA . SER B 1 285 ? -10.031 -19.5 0.872 1 95.12 285 SER B CA 1
ATOM 6601 C C . SER B 1 285 ? -8.844 -19.719 -0.058 1 95.12 285 SER B C 1
ATOM 6603 O O . SER B 1 285 ? -8.18 -20.75 0.002 1 95.12 285 SER B O 1
ATOM 6605 N N . ILE B 1 286 ? -8.477 -18.797 -0.865 1 97.44 286 ILE B N 1
ATOM 6606 C CA . ILE B 1 286 ? -7.438 -18.953 -1.877 1 97.44 286 ILE B CA 1
ATOM 6607 C C . ILE B 1 286 ? -6.066 -19 -1.205 1 97.44 286 ILE B C 1
ATOM 6609 O O . ILE B 1 286 ? -5.672 -18.047 -0.522 1 97.44 286 ILE B O 1
ATOM 6613 N N . LYS B 1 287 ? -5.328 -20.062 -1.45 1 98.25 287 LYS B N 1
ATOM 6614 C CA . LYS B 1 287 ? -4.008 -20.266 -0.862 1 98.25 287 LYS B CA 1
ATOM 6615 C C . LYS B 1 287 ? -2.908 -20.047 -1.895 1 98.25 287 LYS B C 1
ATOM 6617 O O . LYS B 1 287 ? -1.773 -19.719 -1.537 1 98.25 287 LYS B O 1
ATOM 6622 N N . LYS B 1 288 ? -3.266 -20.297 -3.111 1 98.62 288 LYS B N 1
ATOM 6623 C CA . LYS B 1 288 ? -2.307 -20.141 -4.199 1 98.62 288 LYS B CA 1
ATOM 6624 C C . LYS B 1 288 ? -2.826 -19.172 -5.258 1 98.62 288 LYS B C 1
ATOM 6626 O O . LYS B 1 288 ? -3.879 -19.406 -5.855 1 98.62 288 LYS B O 1
ATOM 6631 N N . LEU B 1 289 ? -2.027 -18.094 -5.5 1 98.44 289 LEU B N 1
ATOM 6632 C CA . LEU B 1 289 ? -2.426 -17.062 -6.445 1 98.44 289 LEU B CA 1
ATOM 6633 C C . LEU B 1 289 ? -1.337 -16.828 -7.488 1 98.44 289 LEU B C 1
ATOM 6635 O O . LEU B 1 289 ? -0.21 -16.469 -7.145 1 98.44 289 LEU B O 1
ATOM 6639 N N . HIS B 1 290 ? -1.68 -17.078 -8.734 1 98.5 290 HIS B N 1
ATOM 6640 C CA . HIS B 1 290 ? -0.758 -16.859 -9.844 1 98.5 290 HIS B CA 1
ATOM 6641 C C . HIS B 1 290 ? -1.106 -15.586 -10.609 1 98.5 290 HIS B C 1
ATOM 6643 O O . HIS B 1 290 ? -2.07 -15.562 -11.375 1 98.5 290 HIS B O 1
ATOM 6649 N N . LEU B 1 291 ? -0.243 -14.625 -10.477 1 98.19 291 LEU B N 1
ATOM 6650 C CA . LEU B 1 291 ? -0.486 -13.336 -11.102 1 98.19 291 LEU B CA 1
ATOM 6651 C C . LEU B 1 291 ? 0.653 -12.969 -12.047 1 98.19 291 LEU B C 1
ATOM 6653 O O . LEU B 1 291 ? 0.872 -11.789 -12.336 1 98.19 291 LEU B O 1
ATOM 6657 N N . GLY B 1 292 ? 1.35 -13.953 -12.516 1 97.62 292 GLY B N 1
ATOM 6658 C CA . GLY B 1 292 ? 2.475 -13.688 -13.398 1 97.62 292 GLY B CA 1
ATOM 6659 C C . GLY B 1 292 ? 2.057 -13.133 -14.75 1 97.62 292 GLY B C 1
ATOM 6660 O O . GLY B 1 292 ? 0.938 -13.375 -15.203 1 97.62 292 GLY B O 1
ATOM 6661 N N . SER B 1 293 ? 2.918 -12.289 -15.32 1 97.06 293 SER B N 1
ATOM 6662 C CA . SER B 1 293 ? 2.799 -11.828 -16.688 1 97.06 293 SER B CA 1
ATOM 6663 C C . SER B 1 293 ? 1.561 -10.953 -16.875 1 97.06 293 SER B C 1
ATOM 6665 O O . SER B 1 293 ? 0.77 -11.18 -17.797 1 97.06 293 SER B O 1
ATOM 6667 N N . ASN B 1 294 ? 1.356 -10.008 -16 1 96.94 294 ASN B N 1
ATOM 6668 C CA . ASN B 1 294 ? 0.242 -9.07 -16.141 1 96.94 294 ASN B CA 1
ATOM 6669 C C . ASN B 1 294 ? 0.729 -7.633 -16.266 1 96.94 294 ASN B C 1
ATOM 6671 O O . ASN B 1 294 ? -0.079 -6.703 -16.344 1 96.94 294 ASN B O 1
ATOM 6675 N N . ASN B 1 295 ? 2.006 -7.398 -16.219 1 94.56 295 ASN B N 1
ATOM 6676 C CA . ASN B 1 295 ? 2.602 -6.078 -16.406 1 94.56 295 ASN B CA 1
ATOM 6677 C C . ASN B 1 295 ? 2.107 -5.09 -15.359 1 94.56 295 ASN B C 1
ATOM 6679 O O . ASN B 1 295 ? 1.588 -4.023 -15.695 1 94.56 295 ASN B O 1
ATOM 6683 N N . PHE B 1 296 ? 2.35 -5.355 -14.117 1 93.5 296 PHE B N 1
ATOM 6684 C CA . PHE B 1 296 ? 1.904 -4.512 -13.016 1 93.5 296 PHE B CA 1
ATOM 6685 C C . PHE B 1 296 ? 2.668 -3.191 -13 1 93.5 296 PHE B C 1
ATOM 6687 O O . PHE B 1 296 ? 3.893 -3.176 -13.141 1 93.5 296 PHE B O 1
ATOM 6694 N N . SER B 1 297 ? 1.88 -2.115 -12.898 1 89.38 297 SER B N 1
ATOM 6695 C CA . SER B 1 297 ? 2.496 -0.819 -12.633 1 89.38 297 SER B CA 1
ATOM 6696 C C . SER B 1 297 ? 2.861 -0.673 -11.164 1 89.38 297 SER B C 1
ATOM 6698 O O . SER B 1 297 ? 2.527 -1.534 -10.344 1 89.38 297 SER B O 1
ATOM 6700 N N . CYS B 1 298 ? 3.535 0.377 -10.836 1 84.56 298 CYS B N 1
ATOM 6701 C CA . CYS B 1 298 ? 3.846 0.671 -9.438 1 84.56 298 CYS B CA 1
ATOM 6702 C C . CYS B 1 298 ? 2.57 0.876 -8.625 1 84.56 298 CYS B C 1
ATOM 6704 O O . CYS B 1 298 ? 2.5 0.475 -7.465 1 84.56 298 CYS B O 1
ATOM 6706 N N . ALA B 1 299 ? 1.604 1.493 -9.273 1 84.62 299 ALA B N 1
ATOM 6707 C CA . ALA B 1 299 ? 0.317 1.695 -8.617 1 84.62 299 ALA B CA 1
ATOM 6708 C C . ALA B 1 299 ? -0.34 0.36 -8.273 1 84.62 299 ALA B C 1
ATOM 6710 O O . ALA B 1 299 ? -0.828 0.169 -7.156 1 84.62 299 ALA B O 1
ATOM 6711 N N . SER B 1 300 ? -0.302 -0.477 -9.242 1 91.31 300 SER B N 1
ATOM 6712 C CA . SER B 1 300 ? -0.848 -1.816 -9.047 1 91.31 300 SER B CA 1
ATOM 6713 C C . SER B 1 300 ? -0.138 -2.543 -7.914 1 91.31 300 SER B C 1
ATOM 6715 O O . SER B 1 300 ? -0.782 -3.199 -7.094 1 91.31 300 SER B O 1
ATOM 6717 N N . ALA B 1 301 ? 1.148 -2.355 -7.91 1 92.88 301 ALA B N 1
ATOM 6718 C CA . ALA B 1 301 ? 1.931 -2.984 -6.848 1 92.88 301 ALA B CA 1
ATOM 6719 C C . ALA B 1 301 ? 1.532 -2.441 -5.477 1 92.88 301 ALA B C 1
ATOM 6721 O O . ALA B 1 301 ? 1.494 -3.188 -4.496 1 92.88 301 ALA B O 1
ATOM 6722 N N . GLY B 1 302 ? 1.272 -1.228 -5.398 1 90.5 302 GLY B N 1
ATOM 6723 C CA . GLY B 1 302 ? 0.83 -0.615 -4.152 1 90.5 302 GLY B CA 1
ATOM 6724 C C . GLY B 1 302 ? -0.476 -1.188 -3.639 1 90.5 302 GLY B C 1
ATOM 6725 O O . GLY B 1 302 ? -0.593 -1.513 -2.455 1 90.5 302 GLY B O 1
ATOM 6726 N N . PHE B 1 303 ? -1.492 -1.317 -4.449 1 91.88 303 PHE B N 1
ATOM 6727 C CA . PHE B 1 303 ? -2.779 -1.882 -4.062 1 91.88 303 PHE B CA 1
ATOM 6728 C C . PHE B 1 303 ? -2.621 -3.326 -3.604 1 91.88 303 PHE B C 1
ATOM 6730 O O . PHE B 1 303 ? -3.158 -3.717 -2.564 1 91.88 303 PHE B O 1
ATOM 6737 N N . LEU B 1 304 ? -1.863 -3.973 -4.406 1 95 304 LEU B N 1
ATOM 6738 C CA . LEU B 1 304 ? -1.665 -5.387 -4.113 1 95 304 LEU B CA 1
ATOM 6739 C C . LEU B 1 304 ? -0.97 -5.578 -2.771 1 95 304 LEU B C 1
ATOM 6741 O O . LEU B 1 304 ? -1.311 -6.488 -2.014 1 95 304 LEU B O 1
ATOM 6745 N N . SER B 1 305 ? -0.005 -4.719 -2.525 1 94.62 305 SER B N 1
ATOM 6746 C CA . SER B 1 305 ? 0.797 -4.855 -1.313 1 94.62 305 SER B CA 1
ATOM 6747 C C . SER B 1 305 ? -0.065 -4.719 -0.063 1 94.62 305 SER B C 1
ATOM 6749 O O . SER B 1 305 ? 0.118 -5.461 0.905 1 94.62 305 SER B O 1
ATOM 6751 N N . ILE B 1 306 ? -0.999 -3.846 -0.007 1 92.81 306 ILE B N 1
ATOM 6752 C CA . ILE B 1 306 ? -1.848 -3.633 1.16 1 92.81 306 ILE B CA 1
ATOM 6753 C C . ILE B 1 306 ? -2.752 -4.848 1.369 1 92.81 306 ILE B C 1
ATOM 6755 O O . ILE B 1 306 ? -2.965 -5.281 2.504 1 92.81 306 ILE B O 1
ATOM 6759 N N . ALA B 1 307 ? -3.301 -5.316 0.267 1 93.94 307 ALA B N 1
ATOM 6760 C CA . ALA B 1 307 ? -4.137 -6.508 0.357 1 93.94 307 ALA B CA 1
ATOM 6761 C C . ALA B 1 307 ? -3.346 -7.691 0.913 1 93.94 307 ALA B C 1
ATOM 6763 O O . ALA B 1 307 ? -3.834 -8.422 1.781 1 93.94 307 ALA B O 1
ATOM 6764 N N . ILE B 1 308 ? -2.125 -7.824 0.455 1 94.5 308 ILE B N 1
ATOM 6765 C CA . ILE B 1 308 ? -1.265 -8.93 0.868 1 94.5 308 ILE B CA 1
ATOM 6766 C C . ILE B 1 308 ? -0.909 -8.781 2.346 1 94.5 308 ILE B C 1
ATOM 6768 O O . ILE B 1 308 ? -0.854 -9.773 3.08 1 94.5 308 ILE B O 1
ATOM 6772 N N . SER B 1 309 ? -0.628 -7.559 2.721 1 92.75 309 SER B N 1
ATOM 6773 C CA . SER B 1 309 ? -0.228 -7.305 4.102 1 92.75 309 SER B CA 1
ATOM 6774 C C . SER B 1 309 ? -1.326 -7.707 5.078 1 92.75 309 SER B C 1
ATOM 6776 O O . SER B 1 309 ? -1.043 -8.07 6.219 1 92.75 309 SER B O 1
ATOM 6778 N N . GLN B 1 310 ? -2.535 -7.746 4.582 1 91 310 GLN B N 1
ATOM 6779 C CA . GLN B 1 310 ? -3.66 -8 5.477 1 91 310 GLN B CA 1
ATOM 6780 C C . GLN B 1 310 ? -4.184 -9.422 5.309 1 91 310 GLN B C 1
ATOM 6782 O O . GLN B 1 310 ? -4.871 -9.945 6.191 1 91 310 GLN B O 1
ATOM 6787 N N . ASN B 1 311 ? -3.877 -10.031 4.207 1 93.25 311 ASN B N 1
ATOM 6788 C CA . ASN B 1 311 ? -4.383 -11.375 3.928 1 93.25 311 ASN B CA 1
ATOM 6789 C C . ASN B 1 311 ? -3.707 -12.422 4.805 1 93.25 311 ASN B C 1
ATOM 6791 O O . ASN B 1 311 ? -2.486 -12.406 4.973 1 93.25 311 ASN B O 1
ATOM 6795 N N . LYS B 1 312 ? -4.457 -13.359 5.332 1 94.38 312 LYS B N 1
ATOM 6796 C CA . LYS B 1 312 ? -3.922 -14.352 6.262 1 94.38 312 LYS B CA 1
ATOM 6797 C C . LYS B 1 312 ? -4.074 -15.758 5.699 1 94.38 312 LYS B C 1
ATOM 6799 O O . LYS B 1 312 ? -3.855 -16.75 6.41 1 94.38 312 LYS B O 1
ATOM 6804 N N . THR B 1 313 ? -4.402 -15.859 4.387 1 96.31 313 THR B N 1
ATOM 6805 C CA . THR B 1 313 ? -4.723 -17.172 3.848 1 96.31 313 THR B CA 1
ATOM 6806 C C . THR B 1 313 ? -3.756 -17.562 2.73 1 96.31 313 THR B C 1
ATOM 6808 O O . THR B 1 313 ? -3.422 -18.734 2.564 1 96.31 313 THR B O 1
ATOM 6811 N N . LEU B 1 314 ? -3.211 -16.609 2.023 1 97.5 314 LEU B N 1
ATOM 6812 C CA . LEU B 1 314 ? -2.34 -16.859 0.884 1 97.5 314 LEU B CA 1
ATOM 6813 C C . LEU B 1 314 ? -1.034 -17.516 1.337 1 97.5 314 LEU B C 1
ATOM 6815 O O . LEU B 1 314 ? -0.388 -17.031 2.27 1 97.5 314 LEU B O 1
ATOM 6819 N N . GLU B 1 315 ? -0.675 -18.594 0.7 1 98.56 315 GLU B N 1
ATOM 6820 C CA . GLU B 1 315 ? 0.554 -19.312 1.019 1 98.56 315 GLU B CA 1
ATOM 6821 C C . GLU B 1 315 ? 1.536 -19.266 -0.149 1 98.56 315 GLU B C 1
ATOM 6823 O O . GLU B 1 315 ? 2.752 -19.328 0.053 1 98.56 315 GLU B O 1
ATOM 6828 N N . ASN B 1 316 ? 0.992 -19.219 -1.334 1 98.75 316 ASN B N 1
ATOM 6829 C CA . ASN B 1 316 ? 1.787 -19.188 -2.557 1 98.75 316 ASN B CA 1
ATOM 6830 C C . ASN B 1 316 ? 1.448 -17.984 -3.422 1 98.75 316 ASN B C 1
ATOM 6832 O O . ASN B 1 316 ? 0.306 -17.828 -3.855 1 98.75 316 ASN B O 1
ATOM 6836 N N . LEU B 1 317 ? 2.49 -17.172 -3.693 1 98.62 317 LEU B N 1
ATOM 6837 C CA . LEU B 1 317 ? 2.293 -15.953 -4.473 1 98.62 317 LEU B CA 1
ATOM 6838 C C . LEU B 1 317 ? 3.254 -15.906 -5.656 1 98.62 317 LEU B C 1
ATOM 6840 O O . LEU B 1 317 ? 4.473 -15.844 -5.469 1 98.62 317 LEU B O 1
ATOM 6844 N N . ASP B 1 318 ? 2.678 -15.961 -6.801 1 98.62 318 ASP B N 1
ATOM 6845 C CA . ASP B 1 318 ? 3.459 -15.859 -8.031 1 98.62 318 ASP B CA 1
ATOM 6846 C C . ASP B 1 318 ? 3.293 -14.477 -8.672 1 98.62 318 ASP B C 1
ATOM 6848 O O . ASP B 1 318 ? 2.223 -14.156 -9.188 1 98.62 318 ASP B O 1
ATOM 6852 N N . LEU B 1 319 ? 4.352 -13.734 -8.648 1 98.38 319 LEU B N 1
ATOM 6853 C CA . LEU B 1 319 ? 4.375 -12.422 -9.273 1 98.38 319 LEU B CA 1
ATOM 6854 C C . LEU B 1 319 ? 5.418 -12.359 -10.383 1 98.38 319 LEU B C 1
ATOM 6856 O O . LEU B 1 319 ? 5.961 -11.289 -10.672 1 98.38 319 LEU B O 1
ATOM 6860 N N . SER B 1 320 ? 5.695 -13.438 -11.008 1 98.38 320 SER B N 1
ATOM 6861 C CA . SER B 1 320 ? 6.754 -13.508 -12.008 1 98.38 320 SER B CA 1
ATOM 6862 C C . SER B 1 320 ? 6.363 -12.781 -13.289 1 98.38 320 SER B C 1
ATOM 6864 O O . SER B 1 320 ? 5.176 -12.641 -13.594 1 98.38 320 SER B O 1
ATOM 6866 N N . ARG B 1 321 ? 7.32 -12.188 -13.93 1 97.69 321 ARG B N 1
ATOM 6867 C CA . ARG B 1 321 ? 7.195 -11.594 -15.258 1 97.69 321 ARG B CA 1
ATOM 6868 C C . ARG B 1 321 ? 6.227 -10.414 -15.242 1 97.69 321 ARG B C 1
ATOM 6870 O O . ARG B 1 321 ? 5.34 -10.328 -16.094 1 97.69 321 ARG B O 1
ATOM 6877 N N . ASN B 1 322 ? 6.312 -9.609 -14.227 1 97.12 322 ASN B N 1
ATOM 6878 C CA . ASN B 1 322 ? 5.504 -8.398 -14.188 1 97.12 322 ASN B CA 1
ATOM 6879 C C . ASN B 1 322 ? 6.352 -7.152 -14.438 1 97.12 322 ASN B C 1
ATOM 6881 O O . ASN B 1 322 ? 5.82 -6.043 -14.531 1 97.12 322 ASN B O 1
ATOM 6885 N N . PHE B 1 323 ? 7.66 -7.32 -14.461 1 94.94 323 PHE B N 1
ATOM 6886 C CA . PHE B 1 323 ? 8.594 -6.23 -14.727 1 94.94 323 PHE B CA 1
ATOM 6887 C C . PHE B 1 323 ? 8.406 -5.109 -13.711 1 94.94 323 PHE B C 1
ATOM 6889 O O . PHE B 1 323 ? 8.32 -3.938 -14.086 1 94.94 323 PHE B O 1
ATOM 6896 N N . LEU B 1 324 ? 8.336 -5.441 -12.5 1 93.88 324 LEU B N 1
ATOM 6897 C CA . LEU B 1 324 ? 8.078 -4.531 -11.391 1 93.88 324 LEU B CA 1
ATOM 6898 C C . LEU B 1 324 ? 9.234 -3.559 -11.203 1 93.88 324 LEU B C 1
ATOM 6900 O O . LEU B 1 324 ? 9.047 -2.457 -10.68 1 93.88 324 LEU B O 1
ATOM 6904 N N . ASN B 1 325 ? 10.391 -3.902 -11.633 1 94 325 ASN B N 1
ATOM 6905 C CA . ASN B 1 325 ? 11.594 -3.182 -11.242 1 94 325 ASN B CA 1
ATOM 6906 C C . ASN B 1 325 ? 11.695 -3.033 -9.727 1 94 325 ASN B C 1
ATOM 6908 O O . ASN B 1 325 ? 10.891 -3.607 -8.984 1 94 325 ASN B O 1
ATOM 6912 N N . SER B 1 326 ? 12.727 -2.375 -9.211 1 93.31 326 SER B N 1
ATOM 6913 C CA . SER B 1 326 ? 12.938 -2.252 -7.773 1 93.31 326 SER B CA 1
ATOM 6914 C C . SER B 1 326 ? 11.883 -1.363 -7.129 1 93.31 326 SER B C 1
ATOM 6916 O O . SER B 1 326 ? 11.461 -1.611 -5.996 1 93.31 326 SER B O 1
ATOM 6918 N N . ASN B 1 327 ? 11.422 -0.379 -7.812 1 88.12 327 ASN B N 1
ATOM 6919 C CA . ASN B 1 327 ? 10.422 0.543 -7.281 1 88.12 327 ASN B CA 1
ATOM 6920 C C . ASN B 1 327 ? 9.078 -0.151 -7.062 1 88.12 327 ASN B C 1
ATOM 6922 O O . ASN B 1 327 ? 8.406 0.095 -6.059 1 88.12 327 ASN B O 1
ATOM 6926 N N . GLY B 1 328 ? 8.688 -0.985 -8.055 1 92 328 GLY B N 1
ATOM 6927 C CA . GLY B 1 328 ? 7.438 -1.723 -7.918 1 92 328 GLY B CA 1
ATOM 6928 C C . GLY B 1 328 ? 7.504 -2.809 -6.859 1 92 328 GLY B C 1
ATOM 6929 O O . GLY B 1 328 ? 6.488 -3.166 -6.266 1 92 328 GLY B O 1
ATOM 6930 N N . LEU B 1 329 ? 8.695 -3.24 -6.586 1 95.56 329 LEU B N 1
ATOM 6931 C CA . LEU B 1 329 ? 8.891 -4.301 -5.598 1 95.56 329 LEU B CA 1
ATOM 6932 C C . LEU B 1 329 ? 8.781 -3.75 -4.18 1 95.56 329 LEU B C 1
ATOM 6934 O O . LEU B 1 329 ? 8.414 -4.477 -3.256 1 95.56 329 LEU B O 1
ATOM 6938 N N . TRP B 1 330 ? 9.086 -2.521 -3.967 1 93.88 330 TRP B N 1
ATOM 6939 C CA . TRP B 1 330 ? 9.266 -1.953 -2.635 1 93.88 330 TRP B CA 1
ATOM 6940 C C . TRP B 1 330 ? 8.016 -2.172 -1.783 1 93.88 330 TRP B C 1
ATOM 6942 O O . TRP B 1 330 ? 8.094 -2.717 -0.68 1 93.88 330 TRP B O 1
ATOM 6952 N N . PRO B 1 331 ? 6.797 -1.726 -2.297 1 93.81 331 PRO B N 1
ATOM 6953 C CA . PRO B 1 331 ? 5.637 -1.924 -1.428 1 93.81 331 PRO B CA 1
ATOM 6954 C C . PRO B 1 331 ? 5.367 -3.398 -1.129 1 93.81 331 PRO B C 1
ATOM 6956 O O . PRO B 1 331 ? 4.906 -3.736 -0.036 1 93.81 331 PRO B O 1
ATOM 6959 N N . ILE B 1 332 ? 5.664 -4.27 -2.047 1 96.44 332 ILE B N 1
ATOM 6960 C CA . ILE B 1 332 ? 5.422 -5.695 -1.866 1 96.44 332 ILE B CA 1
ATOM 6961 C C . ILE B 1 332 ? 6.395 -6.254 -0.829 1 96.44 332 ILE B C 1
ATOM 6963 O O . ILE B 1 332 ? 5.992 -6.996 0.073 1 96.44 332 ILE B O 1
ATOM 6967 N N . ALA B 1 333 ? 7.648 -5.879 -1.02 1 96.88 333 ALA B N 1
ATOM 6968 C CA . ALA B 1 333 ? 8.664 -6.34 -0.079 1 96.88 333 ALA B CA 1
ATOM 6969 C C . ALA B 1 333 ? 8.336 -5.902 1.345 1 96.88 333 ALA B C 1
ATOM 6971 O O . ALA B 1 333 ? 8.438 -6.691 2.285 1 96.88 333 ALA B O 1
ATOM 6972 N N . VAL B 1 334 ? 7.938 -4.695 1.538 1 94.75 334 VAL B N 1
ATOM 6973 C CA . VAL B 1 334 ? 7.609 -4.152 2.852 1 94.75 334 VAL B CA 1
ATOM 6974 C C . VAL B 1 334 ? 6.402 -4.887 3.428 1 94.75 334 VAL B C 1
ATOM 6976 O O . VAL B 1 334 ? 6.391 -5.242 4.609 1 94.75 334 VAL B O 1
ATOM 6979 N N . ALA B 1 335 ? 5.406 -5.078 2.576 1 95 335 ALA B N 1
ATOM 6980 C CA . ALA B 1 335 ? 4.211 -5.793 3.016 1 95 335 ALA B CA 1
ATOM 6981 C C . ALA B 1 335 ? 4.562 -7.199 3.494 1 95 335 ALA B C 1
ATOM 6983 O O . ALA B 1 335 ? 3.959 -7.707 4.445 1 95 335 ALA B O 1
ATOM 6984 N N . LEU B 1 336 ? 5.5 -7.824 2.883 1 96.81 336 LEU B N 1
ATOM 6985 C CA . LEU B 1 336 ? 5.84 -9.219 3.152 1 96.81 336 LEU B CA 1
ATOM 6986 C C . LEU B 1 336 ? 6.715 -9.336 4.398 1 96.81 336 LEU B C 1
ATOM 6988 O O . LEU B 1 336 ? 6.855 -10.422 4.965 1 96.81 336 LEU B O 1
ATOM 6992 N N . GLU B 1 337 ? 7.379 -8.273 4.793 1 94.81 337 GLU B N 1
ATOM 6993 C CA . GLU B 1 337 ? 8.242 -8.32 5.969 1 94.81 337 GLU B CA 1
ATOM 6994 C C . GLU B 1 337 ? 7.48 -8.82 7.191 1 94.81 337 GLU B C 1
ATOM 6996 O O . GLU B 1 337 ? 8 -9.625 7.965 1 94.81 337 GLU B O 1
ATOM 7001 N N . SER B 1 338 ? 6.23 -8.438 7.293 1 90.06 338 SER B N 1
ATOM 7002 C CA . SER B 1 338 ? 5.457 -8.797 8.477 1 90.06 338 SER B CA 1
ATOM 7003 C C . SER B 1 338 ? 4.465 -9.914 8.18 1 90.06 338 SER B C 1
ATOM 7005 O O . SER B 1 338 ? 3.736 -10.359 9.062 1 90.06 338 SER B O 1
ATOM 7007 N N . ASN B 1 339 ? 4.426 -10.32 6.934 1 93.12 339 ASN B N 1
ATOM 7008 C CA . ASN B 1 339 ? 3.527 -11.406 6.566 1 93.12 339 ASN B CA 1
ATOM 7009 C C . ASN B 1 339 ? 4.008 -12.742 7.125 1 93.12 339 ASN B C 1
ATOM 7011 O O . ASN B 1 339 ? 5.18 -13.102 6.973 1 93.12 339 ASN B O 1
ATOM 7015 N N . SER B 1 340 ? 3.152 -13.531 7.766 1 95.12 340 SER B N 1
ATOM 7016 C CA . SER B 1 340 ? 3.549 -14.773 8.414 1 95.12 340 SER B CA 1
ATOM 7017 C C . SER B 1 340 ? 2.895 -15.977 7.746 1 95.12 340 SER B C 1
ATOM 7019 O O . SER B 1 340 ? 2.879 -17.078 8.312 1 95.12 340 SER B O 1
ATOM 7021 N N . HIS B 1 341 ? 2.377 -15.773 6.488 1 96.88 341 HIS B N 1
ATOM 7022 C CA . HIS B 1 341 ? 1.575 -16.844 5.906 1 96.88 341 HIS B CA 1
ATOM 7023 C C . HIS B 1 341 ? 2.15 -17.297 4.566 1 96.88 341 HIS B C 1
ATOM 7025 O O . HIS B 1 341 ? 2.154 -18.484 4.262 1 96.88 341 HIS B O 1
ATOM 7031 N N . ILE B 1 342 ? 2.67 -16.422 3.805 1 98.19 342 ILE B N 1
ATOM 7032 C CA . ILE B 1 342 ? 3.217 -16.766 2.496 1 98.19 342 ILE B CA 1
ATOM 7033 C C . ILE B 1 342 ? 4.488 -17.594 2.668 1 98.19 342 ILE B C 1
ATOM 7035 O O . ILE B 1 342 ? 5.418 -17.172 3.365 1 98.19 342 ILE B O 1
ATOM 7039 N N . GLN B 1 343 ? 4.504 -18.703 2.033 1 98.62 343 GLN B N 1
ATOM 7040 C CA . GLN B 1 343 ? 5.625 -19.625 2.141 1 98.62 343 GLN B CA 1
ATOM 7041 C C . GLN B 1 343 ? 6.406 -19.703 0.832 1 98.62 343 GLN B C 1
ATOM 7043 O O . GLN B 1 343 ? 7.602 -20 0.833 1 98.62 343 GLN B O 1
ATOM 7048 N N . TYR B 1 344 ? 5.676 -19.484 -0.234 1 98.75 344 TYR B N 1
ATOM 7049 C CA . TYR B 1 344 ? 6.273 -19.531 -1.563 1 98.75 344 TYR B CA 1
ATOM 7050 C C . TYR B 1 344 ? 6.133 -18.188 -2.279 1 98.75 344 TYR B C 1
ATOM 7052 O O . TYR B 1 344 ? 5.02 -17.688 -2.447 1 98.75 344 TYR B O 1
ATOM 7060 N N . LEU B 1 345 ? 7.297 -17.609 -2.68 1 98.75 345 LEU B N 1
ATOM 7061 C CA . LEU B 1 345 ? 7.309 -16.328 -3.379 1 98.75 345 LEU B CA 1
ATOM 7062 C C . LEU B 1 345 ? 8.078 -16.438 -4.691 1 98.75 345 LEU B C 1
ATOM 7064 O O . LEU B 1 345 ? 9.258 -16.797 -4.695 1 98.75 345 LEU B O 1
ATOM 7068 N N . ASP B 1 346 ? 7.402 -16.141 -5.781 1 98.81 346 ASP B N 1
ATOM 7069 C CA . ASP B 1 346 ? 8.031 -16.125 -7.098 1 98.81 346 ASP B CA 1
ATOM 7070 C C . ASP B 1 346 ? 8.094 -14.703 -7.66 1 98.81 346 ASP B C 1
ATOM 7072 O O . ASP B 1 346 ? 7.066 -14.117 -8 1 98.81 346 ASP B O 1
ATOM 7076 N N . ILE B 1 347 ? 9.305 -14.18 -7.781 1 98.44 347 ILE B N 1
ATOM 7077 C CA . ILE B 1 347 ? 9.461 -12.852 -8.359 1 98.44 347 ILE B CA 1
ATOM 7078 C C . ILE B 1 347 ? 10.477 -12.906 -9.508 1 98.44 347 ILE B C 1
ATOM 7080 O O . ILE B 1 347 ? 11.258 -11.977 -9.695 1 98.44 347 ILE B O 1
ATOM 7084 N N . ARG B 1 348 ? 10.477 -13.938 -10.203 1 98.5 348 ARG B N 1
ATOM 7085 C CA . ARG B 1 348 ? 11.336 -14.062 -11.375 1 98.5 348 ARG B CA 1
ATOM 7086 C C . ARG B 1 348 ? 10.945 -13.055 -12.445 1 98.5 348 ARG B C 1
ATOM 7088 O O . ARG B 1 348 ? 9.781 -12.664 -12.547 1 98.5 348 ARG B O 1
ATOM 7095 N N . ASP B 1 349 ? 11.906 -12.672 -13.234 1 98.12 349 ASP B N 1
ATOM 7096 C CA . ASP B 1 349 ? 11.672 -11.859 -14.422 1 98.12 349 ASP B CA 1
ATOM 7097 C C . ASP B 1 349 ? 10.953 -10.562 -14.078 1 98.12 349 ASP B C 1
ATOM 7099 O O . ASP B 1 349 ? 9.922 -10.234 -14.672 1 98.12 349 ASP B O 1
ATOM 7103 N N . ASN B 1 350 ? 11.516 -9.805 -13.062 1 98.19 350 ASN B N 1
ATOM 7104 C CA . ASN B 1 350 ? 10.906 -8.531 -12.688 1 98.19 350 ASN B CA 1
ATOM 7105 C C . ASN B 1 350 ? 11.867 -7.367 -12.883 1 98.19 350 ASN B C 1
ATOM 7107 O O . ASN B 1 350 ? 11.609 -6.254 -12.414 1 98.19 350 ASN B O 1
ATOM 7111 N N . ASN B 1 351 ? 13.008 -7.652 -13.5 1 97.5 351 ASN B N 1
ATOM 7112 C CA . ASN B 1 351 ? 14 -6.625 -13.781 1 97.5 351 ASN B CA 1
ATOM 7113 C C . ASN B 1 351 ? 14.469 -5.941 -12.5 1 97.5 351 ASN B C 1
ATOM 7115 O O . ASN B 1 351 ? 14.617 -4.719 -12.461 1 97.5 351 ASN B O 1
ATOM 7119 N N . ILE B 1 352 ? 14.617 -6.688 -11.445 1 97.19 352 ILE B N 1
ATOM 7120 C CA . ILE B 1 352 ? 15.07 -6.16 -10.156 1 97.19 352 ILE B CA 1
ATOM 7121 C C . ILE B 1 352 ? 16.594 -5.98 -10.18 1 97.19 352 ILE B C 1
ATOM 7123 O O . ILE B 1 352 ? 17.328 -6.898 -10.547 1 97.19 352 ILE B O 1
ATOM 7127 N N . ASP B 1 353 ? 17.016 -4.816 -9.805 1 96 353 ASP B N 1
ATOM 7128 C CA . ASP B 1 353 ? 18.453 -4.516 -9.812 1 96 353 ASP B CA 1
ATOM 7129 C C . ASP B 1 353 ? 19.031 -4.551 -8.398 1 96 353 ASP B C 1
ATOM 7131 O O . ASP B 1 353 ? 18.438 -5.152 -7.5 1 96 353 ASP B O 1
ATOM 7135 N N . ALA B 1 354 ? 20.172 -3.947 -8.242 1 94.69 354 ALA B N 1
ATOM 7136 C CA . ALA B 1 354 ? 20.891 -4 -6.973 1 94.69 354 ALA B CA 1
ATOM 7137 C C . ALA B 1 354 ? 20.094 -3.318 -5.863 1 94.69 354 ALA B C 1
ATOM 7139 O O . ALA B 1 354 ? 20.125 -3.746 -4.707 1 94.69 354 ALA B O 1
ATOM 7140 N N . SER B 1 355 ? 19.422 -2.256 -6.191 1 91.31 355 SER B N 1
ATOM 7141 C CA . SER B 1 355 ? 18.609 -1.566 -5.191 1 91.31 355 SER B CA 1
ATOM 7142 C C . SER B 1 355 ? 17.469 -2.457 -4.688 1 91.31 355 SER B C 1
ATOM 7144 O O . SER B 1 355 ? 17.109 -2.398 -3.512 1 91.31 355 SER B O 1
ATOM 7146 N N . GLY B 1 356 ? 16.969 -3.246 -5.574 1 95.62 356 GLY B N 1
ATOM 7147 C CA . GLY B 1 356 ? 15.953 -4.203 -5.168 1 95.62 356 GLY B CA 1
ATOM 7148 C C . GLY B 1 356 ? 16.5 -5.324 -4.305 1 95.62 356 GLY B C 1
ATOM 7149 O O . GLY B 1 356 ? 15.781 -5.859 -3.453 1 95.62 356 GLY B O 1
ATOM 7150 N N . ALA B 1 357 ? 17.734 -5.637 -4.543 1 97.19 357 ALA B N 1
ATOM 7151 C CA . ALA B 1 357 ? 18.344 -6.664 -3.715 1 97.19 357 ALA B CA 1
ATOM 7152 C C . ALA B 1 357 ? 18.406 -6.234 -2.252 1 97.19 357 ALA B C 1
ATOM 7154 O O . ALA B 1 357 ? 18.281 -7.066 -1.349 1 97.19 357 ALA B O 1
ATOM 7155 N N . VAL B 1 358 ? 18.547 -4.965 -2.006 1 95.38 358 VAL B N 1
ATOM 7156 C CA . VAL B 1 358 ? 18.516 -4.43 -0.649 1 95.38 358 VAL B CA 1
ATOM 7157 C C . VAL B 1 358 ? 17.141 -4.68 -0.022 1 95.38 358 VAL B C 1
ATOM 7159 O O . VAL B 1 358 ? 17.047 -5.09 1.137 1 95.38 358 VAL B O 1
ATOM 7162 N N . LEU B 1 359 ? 16.141 -4.438 -0.798 1 94.25 359 LEU B N 1
ATOM 7163 C CA . LEU B 1 359 ? 14.773 -4.648 -0.334 1 94.25 359 LEU B CA 1
ATOM 7164 C C . LEU B 1 359 ? 14.531 -6.117 -0.005 1 94.25 359 LEU B C 1
ATOM 7166 O O . LEU B 1 359 ? 13.922 -6.438 1.02 1 94.25 359 LEU B O 1
ATOM 7170 N N . ILE B 1 360 ? 15.016 -6.961 -0.849 1 97.88 360 ILE B N 1
ATOM 7171 C CA . ILE B 1 360 ? 14.844 -8.398 -0.663 1 97.88 360 ILE B CA 1
ATOM 7172 C C . ILE B 1 360 ? 15.617 -8.859 0.567 1 97.88 360 ILE B C 1
ATOM 7174 O O . ILE B 1 360 ? 15.148 -9.711 1.324 1 97.88 360 ILE B O 1
ATOM 7178 N N . SER B 1 361 ? 16.812 -8.312 0.715 1 97.44 361 SER B N 1
ATOM 7179 C CA . SER B 1 361 ? 17.594 -8.617 1.901 1 97.44 361 SER B CA 1
ATOM 7180 C C . SER B 1 361 ? 16.859 -8.242 3.178 1 97.44 361 SER B C 1
ATOM 7182 O O . SER B 1 361 ? 16.797 -9.039 4.121 1 97.44 361 SER B O 1
ATOM 7184 N N . ASP B 1 362 ? 16.281 -7.074 3.188 1 94.75 362 ASP B N 1
ATOM 7185 C CA . ASP B 1 362 ? 15.492 -6.641 4.336 1 94.75 362 ASP B CA 1
ATOM 7186 C C . ASP B 1 362 ? 14.297 -7.566 4.562 1 94.75 362 ASP B C 1
ATOM 7188 O O . ASP B 1 362 ? 13.953 -7.883 5.703 1 94.75 362 ASP B O 1
ATOM 7192 N N . LEU B 1 363 ? 13.68 -7.902 3.482 1 96.69 363 LEU B N 1
ATOM 7193 C CA . LEU B 1 363 ? 12.547 -8.82 3.543 1 96.69 363 LEU B CA 1
ATOM 7194 C C . LEU B 1 363 ? 12.93 -10.109 4.258 1 96.69 363 LEU B C 1
ATOM 7196 O O . LEU B 1 363 ? 12.234 -10.547 5.18 1 96.69 363 LEU B O 1
ATOM 7200 N N . PHE B 1 364 ? 14.078 -10.672 3.932 1 97.38 364 PHE B N 1
ATOM 7201 C CA . PHE B 1 364 ? 14.453 -11.977 4.469 1 97.38 364 PHE B CA 1
ATOM 7202 C C . PHE B 1 364 ? 15.008 -11.836 5.883 1 97.38 364 PHE B C 1
ATOM 7204 O O . PHE B 1 364 ? 15.062 -12.812 6.633 1 97.38 364 PHE B O 1
ATOM 7211 N N . LEU B 1 365 ? 15.453 -10.664 6.223 1 95.75 365 LEU B N 1
ATOM 7212 C CA . LEU B 1 365 ? 15.883 -10.406 7.594 1 95.75 365 LEU B CA 1
ATOM 7213 C C . LEU B 1 365 ? 14.688 -10.406 8.547 1 95.75 365 LEU B C 1
ATOM 7215 O O . LEU B 1 365 ? 14.812 -10.836 9.695 1 95.75 365 LEU B O 1
ATOM 7219 N N . HIS B 1 366 ? 13.57 -10.031 7.988 1 94.5 366 HIS B N 1
ATOM 7220 C CA . HIS B 1 366 ? 12.438 -9.797 8.883 1 94.5 366 HIS B CA 1
ATOM 7221 C C . HIS B 1 366 ? 11.383 -10.891 8.734 1 94.5 366 HIS B C 1
ATOM 7223 O O . HIS B 1 366 ? 10.711 -11.242 9.703 1 94.5 366 HIS B O 1
ATOM 7229 N N . ASN B 1 367 ? 11.273 -11.438 7.555 1 96.38 367 ASN B N 1
ATOM 7230 C CA . ASN B 1 367 ? 10.227 -12.422 7.309 1 96.38 367 ASN B CA 1
ATOM 7231 C C . ASN B 1 367 ? 10.609 -13.797 7.855 1 96.38 367 ASN B C 1
ATOM 7233 O O . ASN B 1 367 ? 11.75 -14.234 7.691 1 96.38 367 ASN B O 1
ATOM 7237 N N . LYS B 1 368 ? 9.633 -14.516 8.43 1 96.75 368 LYS B N 1
ATOM 7238 C CA . LYS B 1 368 ? 9.914 -15.812 9.047 1 96.75 368 LYS B CA 1
ATOM 7239 C C . LYS B 1 368 ? 8.992 -16.891 8.484 1 96.75 368 LYS B C 1
ATOM 7241 O O . LYS B 1 368 ? 8.812 -17.938 9.109 1 96.75 368 LYS B O 1
ATOM 7246 N N . SER B 1 369 ? 8.445 -16.578 7.312 1 97.81 369 SER B N 1
ATOM 7247 C CA . SER B 1 369 ? 7.477 -17.547 6.809 1 97.81 369 SER B CA 1
ATOM 7248 C C . SER B 1 369 ? 7.871 -18.047 5.426 1 97.81 369 SER B C 1
ATOM 7250 O O . SER B 1 369 ? 7.605 -19.203 5.086 1 97.81 369 SER B O 1
ATOM 7252 N N . ILE B 1 370 ? 8.562 -17.344 4.641 1 98.44 370 ILE B N 1
ATOM 7253 C CA . ILE B 1 370 ? 8.898 -17.719 3.27 1 98.44 370 ILE B CA 1
ATOM 7254 C C . ILE B 1 370 ? 10 -18.766 3.279 1 98.44 370 ILE B C 1
ATOM 7256 O O . ILE B 1 370 ? 11.133 -18.5 3.688 1 98.44 370 ILE B O 1
ATOM 7260 N N . THR B 1 371 ? 9.672 -19.891 2.814 1 98.69 371 THR B N 1
ATOM 7261 C CA . THR B 1 371 ? 10.625 -21 2.793 1 98.69 371 THR B CA 1
ATOM 7262 C C . THR B 1 371 ? 11.203 -21.188 1.394 1 98.69 371 THR B C 1
ATOM 7264 O O . THR B 1 371 ? 12.32 -21.688 1.24 1 98.69 371 THR B O 1
ATOM 7267 N N . THR B 1 372 ? 10.383 -20.828 0.385 1 98.81 372 THR B N 1
ATOM 7268 C CA . THR B 1 372 ? 10.805 -21 -1.003 1 98.81 372 THR B CA 1
ATOM 7269 C C . THR B 1 372 ? 10.711 -19.672 -1.76 1 98.81 372 THR B C 1
ATOM 7271 O O . THR B 1 372 ? 9.664 -19.031 -1.78 1 98.81 372 THR B O 1
ATOM 7274 N N . VAL B 1 373 ? 11.883 -19.312 -2.436 1 98.69 373 VAL B N 1
ATOM 7275 C CA . VAL B 1 373 ? 11.883 -18.062 -3.184 1 98.69 373 VAL B CA 1
ATOM 7276 C C . VAL B 1 373 ? 12.562 -18.266 -4.535 1 98.69 373 VAL B C 1
ATOM 7278 O O . VAL B 1 373 ? 13.562 -18.984 -4.633 1 98.69 373 VAL B O 1
ATOM 7281 N N . ARG B 1 374 ? 11.891 -17.75 -5.539 1 98.81 374 ARG B N 1
ATOM 7282 C CA . ARG B 1 374 ? 12.461 -17.734 -6.883 1 98.81 374 ARG B CA 1
ATOM 7283 C C . ARG B 1 374 ? 12.859 -16.328 -7.301 1 98.81 374 ARG B C 1
ATOM 7285 O O . ARG B 1 374 ? 12 -15.461 -7.477 1 98.81 374 ARG B O 1
ATOM 7292 N N . LEU B 1 375 ? 14.172 -16.125 -7.52 1 98.69 375 LEU B N 1
ATOM 7293 C CA . LEU B 1 375 ? 14.703 -14.789 -7.797 1 98.69 375 LEU B CA 1
ATOM 7294 C C . LEU B 1 375 ? 15.344 -14.734 -9.18 1 98.69 375 LEU B C 1
ATOM 7296 O O . LEU B 1 375 ? 16.047 -13.773 -9.508 1 98.69 375 LEU B O 1
ATOM 7300 N N . SER B 1 376 ? 15.078 -15.68 -10.039 1 98.56 376 SER B N 1
ATOM 7301 C CA . SER B 1 376 ? 15.812 -15.852 -11.289 1 98.56 376 SER B CA 1
ATOM 7302 C C . SER B 1 376 ? 15.453 -14.766 -12.297 1 98.56 376 SER B C 1
ATOM 7304 O O . SER B 1 376 ? 14.414 -14.117 -12.172 1 98.56 376 SER B O 1
ATOM 7306 N N . ARG B 1 377 ? 16.406 -14.539 -13.188 1 98.12 377 ARG B N 1
ATOM 7307 C CA . ARG B 1 377 ? 16.234 -13.656 -14.336 1 98.12 377 ARG B CA 1
ATOM 7308 C C . ARG B 1 377 ? 15.938 -12.227 -13.891 1 98.12 377 ARG B C 1
ATOM 7310 O O . ARG B 1 377 ? 15.07 -11.562 -14.461 1 98.12 377 ARG B O 1
ATOM 7317 N N . ASN B 1 378 ? 16.5 -11.852 -12.812 1 98.19 378 ASN B N 1
ATOM 7318 C CA . ASN B 1 378 ? 16.625 -10.453 -12.398 1 98.19 378 ASN B CA 1
ATOM 7319 C C . ASN B 1 378 ? 18.031 -9.93 -12.609 1 98.19 378 ASN B C 1
ATOM 7321 O O . ASN B 1 378 ? 18.938 -10.695 -12.953 1 98.19 378 ASN B O 1
ATOM 7325 N N . MET B 1 379 ? 18.219 -8.641 -12.422 1 97.31 379 MET B N 1
ATOM 7326 C CA . MET B 1 379 ? 19.484 -7.996 -12.766 1 97.31 379 MET B CA 1
ATOM 7327 C C . MET B 1 379 ? 20.312 -7.73 -11.516 1 97.31 379 MET B C 1
ATOM 7329 O O . MET B 1 379 ? 20.688 -6.586 -11.234 1 97.31 379 MET B O 1
ATOM 7333 N N . PHE B 1 380 ? 20.766 -8.688 -10.805 1 97.12 380 PHE B N 1
ATOM 7334 C CA . PHE B 1 380 ? 21.406 -8.516 -9.508 1 97.12 380 PHE B CA 1
ATOM 7335 C C . PHE B 1 380 ? 22.891 -8.211 -9.68 1 97.12 380 PHE B C 1
ATOM 7337 O O . PHE B 1 380 ? 23.375 -7.184 -9.203 1 97.12 380 PHE B O 1
ATOM 7344 N N . GLY B 1 381 ? 23.609 -9.102 -10.406 1 96.31 381 GLY B N 1
ATOM 7345 C CA . GLY B 1 381 ? 25.062 -8.992 -10.453 1 96.31 381 GLY B CA 1
ATOM 7346 C C . GLY B 1 381 ? 25.75 -9.461 -9.188 1 96.31 381 GLY B C 1
ATOM 7347 O O . GLY B 1 381 ? 25.078 -9.906 -8.242 1 96.31 381 GLY B O 1
ATOM 7348 N N . ASP B 1 382 ? 27.062 -9.344 -9.109 1 97.56 382 ASP B N 1
ATOM 7349 C CA . ASP B 1 382 ? 27.859 -9.922 -8.023 1 97.56 382 ASP B CA 1
ATOM 7350 C C . ASP B 1 382 ? 27.594 -9.203 -6.707 1 97.56 382 ASP B C 1
ATOM 7352 O O . ASP B 1 382 ? 27.484 -9.836 -5.656 1 97.56 382 ASP B O 1
ATOM 7356 N N . ALA B 1 383 ? 27.531 -7.926 -6.738 1 95.25 383 ALA B N 1
ATOM 7357 C CA . ALA B 1 383 ? 27.359 -7.141 -5.52 1 95.25 383 ALA B CA 1
ATOM 7358 C C . ALA B 1 383 ? 26.016 -7.422 -4.867 1 95.25 383 ALA B C 1
ATOM 7360 O O . ALA B 1 383 ? 25.922 -7.551 -3.645 1 95.25 383 ALA B O 1
ATOM 7361 N N . ALA B 1 384 ? 25.031 -7.477 -5.703 1 96.81 384 ALA B N 1
ATOM 7362 C CA . ALA B 1 384 ? 23.688 -7.77 -5.203 1 96.81 384 ALA B CA 1
ATOM 7363 C C . ALA B 1 384 ? 23.625 -9.18 -4.617 1 96.81 384 ALA B C 1
ATOM 7365 O O . ALA B 1 384 ? 23 -9.391 -3.574 1 96.81 384 ALA B O 1
ATOM 7366 N N . VAL B 1 385 ? 24.219 -10.109 -5.254 1 98.12 385 VAL B N 1
ATOM 7367 C CA . VAL B 1 385 ? 24.219 -11.484 -4.773 1 98.12 385 VAL B CA 1
ATOM 7368 C C . VAL B 1 385 ? 24.969 -11.57 -3.447 1 98.12 385 VAL B C 1
ATOM 7370 O O . VAL B 1 385 ? 24.562 -12.312 -2.543 1 98.12 385 VAL B O 1
ATOM 7373 N N . ALA B 1 386 ? 26.047 -10.852 -3.369 1 97.69 386 ALA B N 1
ATOM 7374 C CA . ALA B 1 386 ? 26.797 -10.82 -2.117 1 97.69 386 ALA B CA 1
ATOM 7375 C C . ALA B 1 386 ? 25.938 -10.281 -0.977 1 97.69 386 ALA B C 1
ATOM 7377 O O . ALA B 1 386 ? 25.984 -10.797 0.145 1 97.69 386 ALA B O 1
ATOM 7378 N N . LEU B 1 387 ? 25.234 -9.297 -1.28 1 96 387 LEU B N 1
ATOM 7379 C CA . LEU B 1 387 ? 24.328 -8.711 -0.29 1 96 387 LEU B CA 1
ATOM 7380 C C . LEU B 1 387 ? 23.281 -9.727 0.144 1 96 387 LEU B C 1
ATOM 7382 O O . LEU B 1 387 ? 23.047 -9.906 1.34 1 96 387 LEU B O 1
ATOM 7386 N N . LEU B 1 388 ? 22.641 -10.344 -0.787 1 97.5 388 LEU B N 1
ATOM 7387 C CA . LEU B 1 388 ? 21.656 -11.375 -0.497 1 97.5 388 LEU B CA 1
ATOM 7388 C C . LEU B 1 388 ? 22.266 -12.5 0.327 1 97.5 388 LEU B C 1
ATOM 7390 O O . LEU B 1 388 ? 21.656 -12.977 1.29 1 97.5 388 LEU B O 1
ATOM 7394 N N . SER B 1 389 ? 23.438 -12.891 -0.068 1 98 389 SER B N 1
ATOM 7395 C CA . SER B 1 389 ? 24.141 -13.961 0.627 1 98 389 SER B CA 1
ATOM 7396 C C . SER B 1 389 ? 24.359 -13.625 2.098 1 98 389 SER B C 1
ATOM 7398 O O . SER B 1 389 ? 24.297 -14.5 2.959 1 98 389 SER B O 1
ATOM 7400 N N . GLY B 1 390 ? 24.594 -12.367 2.326 1 96.38 390 GLY B N 1
ATOM 7401 C CA . GLY B 1 390 ? 24.734 -11.938 3.707 1 96.38 390 GLY B CA 1
ATOM 7402 C C . GLY B 1 390 ? 23.516 -12.258 4.559 1 96.38 390 GLY B C 1
ATOM 7403 O O . GLY B 1 390 ? 23.656 -12.609 5.734 1 96.38 390 GLY B O 1
ATOM 7404 N N . THR B 1 391 ? 22.453 -12.203 3.99 1 96.19 391 THR B N 1
ATOM 7405 C CA . THR B 1 391 ? 21.219 -12.484 4.715 1 96.19 391 THR B CA 1
ATOM 7406 C C . THR B 1 391 ? 21 -13.992 4.84 1 96.19 391 THR B C 1
ATOM 7408 O O . THR B 1 391 ? 20.391 -14.453 5.805 1 96.19 391 THR B O 1
ATOM 7411 N N . PHE B 1 392 ? 21.469 -14.719 3.889 1 97.19 392 PHE B N 1
ATOM 7412 C CA . PHE B 1 392 ? 21.328 -16.172 3.92 1 97.19 392 PHE B CA 1
ATOM 7413 C C . PHE B 1 392 ? 22.094 -16.766 5.086 1 97.19 392 PHE B C 1
ATOM 7415 O O . PHE B 1 392 ? 21.703 -17.797 5.637 1 97.19 392 PHE B O 1
ATOM 7422 N N . ARG B 1 393 ? 23.188 -16.125 5.426 1 95.81 393 ARG B N 1
ATOM 7423 C CA . ARG B 1 393 ? 24.109 -16.656 6.41 1 95.81 393 ARG B CA 1
ATOM 7424 C C . ARG B 1 393 ? 23.391 -17.047 7.699 1 95.81 393 ARG B C 1
ATOM 7426 O O . ARG B 1 393 ? 23.594 -18.141 8.227 1 95.81 393 ARG B O 1
ATOM 7433 N N . SER B 1 394 ? 22.516 -16.188 8.125 1 94.5 394 SER B N 1
ATOM 7434 C CA . SER B 1 394 ? 21.875 -16.391 9.414 1 94.5 394 SER B CA 1
ATOM 7435 C C . SER B 1 394 ? 20.391 -16.719 9.25 1 94.5 394 SER B C 1
ATOM 7437 O O . SER B 1 394 ? 19.688 -16.938 10.234 1 94.5 394 SER B O 1
ATOM 7439 N N . ASN B 1 395 ? 19.984 -16.797 8.031 1 96.44 395 ASN B N 1
ATOM 7440 C CA . ASN B 1 395 ? 18.562 -17.078 7.82 1 96.44 395 ASN B CA 1
ATOM 7441 C C . ASN B 1 395 ? 18.203 -18.516 8.172 1 96.44 395 ASN B C 1
ATOM 7443 O O . ASN B 1 395 ? 18.859 -19.453 7.715 1 96.44 395 ASN B O 1
ATOM 7447 N N . SER B 1 396 ? 17.188 -18.703 8.992 1 97.25 396 SER B N 1
ATOM 7448 C CA . SER B 1 396 ? 16.812 -20.047 9.438 1 97.25 396 SER B CA 1
ATOM 7449 C C . SER B 1 396 ? 15.484 -20.484 8.836 1 97.25 396 SER B C 1
ATOM 7451 O O . SER B 1 396 ? 14.969 -21.547 9.18 1 97.25 396 SER B O 1
ATOM 7453 N N . THR B 1 397 ? 14.953 -19.656 7.883 1 97.75 397 THR B N 1
ATOM 7454 C CA . THR B 1 397 ? 13.617 -19.938 7.371 1 97.75 397 THR B CA 1
ATOM 7455 C C . THR B 1 397 ? 13.68 -20.453 5.934 1 97.75 397 THR B C 1
ATOM 7457 O O . THR B 1 397 ? 13.016 -21.422 5.59 1 97.75 397 THR B O 1
ATOM 7460 N N . LEU B 1 398 ? 14.484 -19.859 5.094 1 98.12 398 LEU B N 1
ATOM 7461 C CA . LEU B 1 398 ? 14.609 -20.219 3.682 1 98.12 398 LEU B CA 1
ATOM 7462 C C . LEU B 1 398 ? 15.156 -21.625 3.521 1 98.12 398 LEU B C 1
ATOM 7464 O O . LEU B 1 398 ? 16.109 -22.016 4.203 1 98.12 398 LEU B O 1
ATOM 7468 N N . ARG B 1 399 ? 14.5 -22.359 2.635 1 98.69 399 ARG B N 1
ATOM 7469 C CA . ARG B 1 399 ? 14.914 -23.734 2.361 1 98.69 399 ARG B CA 1
ATOM 7470 C C . ARG B 1 399 ? 15.312 -23.906 0.898 1 98.69 399 ARG B C 1
ATOM 7472 O O . ARG B 1 399 ? 16.156 -24.734 0.571 1 98.69 399 ARG B O 1
ATOM 7479 N N . ASP B 1 400 ? 14.664 -23.234 0.103 1 98.75 400 ASP B N 1
ATOM 7480 C CA . ASP B 1 400 ? 14.812 -23.391 -1.342 1 98.75 400 ASP B CA 1
ATOM 7481 C C . ASP B 1 400 ? 14.945 -22.031 -2.023 1 98.75 400 ASP B C 1
ATOM 7483 O O . ASP B 1 400 ? 13.992 -21.25 -2.057 1 98.75 400 ASP B O 1
ATOM 7487 N N . VAL B 1 401 ? 16.156 -21.766 -2.607 1 98.75 401 VAL B N 1
ATOM 7488 C CA . VAL B 1 401 ? 16.453 -20.469 -3.213 1 98.75 401 VAL B CA 1
ATOM 7489 C C . VAL B 1 401 ? 16.922 -20.656 -4.652 1 98.75 401 VAL B C 1
ATOM 7491 O O . VAL B 1 401 ? 17.828 -21.438 -4.914 1 98.75 401 VAL B O 1
ATOM 7494 N N . GLU B 1 402 ? 16.266 -19.969 -5.531 1 98.81 402 GLU B N 1
ATOM 7495 C CA . GLU B 1 402 ? 16.656 -20.016 -6.938 1 98.81 402 GLU B CA 1
ATOM 7496 C C . GLU B 1 402 ? 17.234 -18.688 -7.402 1 98.81 402 GLU B C 1
ATOM 7498 O O . GLU B 1 402 ? 16.578 -17.641 -7.285 1 98.81 402 GLU B O 1
ATOM 7503 N N . LEU B 1 403 ? 18.453 -18.734 -7.922 1 98.69 403 LEU B N 1
ATOM 7504 C CA . LEU B 1 403 ? 19.172 -17.562 -8.422 1 98.69 403 LEU B CA 1
ATOM 7505 C C . LEU B 1 403 ? 19.703 -17.812 -9.828 1 98.69 403 LEU B C 1
ATOM 7507 O O . LEU B 1 403 ? 20.859 -17.531 -10.117 1 98.69 403 LEU B O 1
ATOM 7511 N N . ASP B 1 404 ? 18.859 -18.344 -10.688 1 98.75 404 ASP B N 1
ATOM 7512 C CA . ASP B 1 404 ? 19.266 -18.625 -12.062 1 98.75 404 ASP B CA 1
ATOM 7513 C C . ASP B 1 404 ? 19.312 -17.344 -12.898 1 98.75 404 ASP B C 1
ATOM 7515 O O . ASP B 1 404 ? 18.438 -16.484 -12.766 1 98.75 404 ASP B O 1
ATOM 7519 N N . ASP B 1 405 ? 20.344 -17.203 -13.695 1 98.25 405 ASP B N 1
ATOM 7520 C CA . ASP B 1 405 ? 20.453 -16.125 -14.672 1 98.25 405 ASP B CA 1
ATOM 7521 C C . ASP B 1 405 ? 20.281 -14.758 -14.008 1 98.25 405 ASP B C 1
ATOM 7523 O O . ASP B 1 405 ? 19.422 -13.969 -14.414 1 98.25 405 ASP B O 1
ATOM 7527 N N . VAL B 1 406 ? 21.109 -14.5 -13.016 1 98.38 406 VAL B N 1
ATOM 7528 C CA . VAL B 1 406 ? 21 -13.234 -12.281 1 98.38 406 VAL B CA 1
ATOM 7529 C C . VAL B 1 406 ? 22.266 -12.406 -12.5 1 98.38 406 VAL B C 1
ATOM 7531 O O . VAL B 1 406 ? 22.656 -11.617 -11.633 1 98.38 406 VAL B O 1
ATOM 7534 N N . MET B 1 407 ? 22.969 -12.75 -13.562 1 97.38 407 MET B N 1
ATOM 7535 C CA . MET B 1 407 ? 24.188 -12.047 -13.953 1 97.38 407 MET B CA 1
ATOM 7536 C C . MET B 1 407 ? 25.281 -12.227 -12.898 1 97.38 407 MET B C 1
ATOM 7538 O O . MET B 1 407 ? 26.062 -11.305 -12.648 1 97.38 407 MET B O 1
ATOM 7542 N N . MET B 1 408 ? 25.25 -13.305 -12.305 1 97.44 408 MET B N 1
ATOM 7543 C CA . MET B 1 408 ? 26.25 -13.641 -11.297 1 97.44 408 MET B CA 1
ATOM 7544 C C . MET B 1 408 ? 27.516 -14.211 -11.945 1 97.44 408 MET B C 1
ATOM 7546 O O . MET B 1 408 ? 27.422 -14.992 -12.898 1 97.44 408 MET B O 1
ATOM 7550 N N . THR B 1 409 ? 28.656 -13.734 -11.461 1 97.44 409 THR B N 1
ATOM 7551 C CA . THR B 1 409 ? 29.938 -14.32 -11.812 1 97.44 409 THR B CA 1
ATOM 7552 C C . THR B 1 409 ? 30.578 -15 -10.602 1 97.44 409 THR B C 1
ATOM 7554 O O . THR B 1 409 ? 29.875 -15.336 -9.641 1 97.44 409 THR B O 1
ATOM 7557 N N . SER B 1 410 ? 31.875 -15.242 -10.742 1 97.38 410 SER B N 1
ATOM 7558 C CA . SER B 1 410 ? 32.531 -16.031 -9.719 1 97.38 410 SER B CA 1
ATOM 7559 C C . SER B 1 410 ? 32.594 -15.289 -8.383 1 97.38 410 SER B C 1
ATOM 7561 O O . SER B 1 410 ? 32.5 -15.906 -7.32 1 97.38 410 SER B O 1
ATOM 7563 N N . ARG B 1 411 ? 32.656 -13.953 -8.375 1 96.44 411 ARG B N 1
ATOM 7564 C CA . ARG B 1 411 ? 32.719 -13.18 -7.137 1 96.44 411 ARG B CA 1
ATOM 7565 C C . ARG B 1 411 ? 31.438 -13.352 -6.324 1 96.44 411 ARG B C 1
ATOM 7567 O O . ARG B 1 411 ? 31.5 -13.57 -5.109 1 96.44 411 ARG B O 1
ATOM 7574 N N . GLY B 1 412 ? 30.391 -13.227 -7.016 1 97.88 412 GLY B N 1
ATOM 7575 C CA . GLY B 1 412 ? 29.125 -13.406 -6.34 1 97.88 412 GLY B CA 1
ATOM 7576 C C . GLY B 1 412 ? 28.922 -14.82 -5.809 1 97.88 412 GLY B C 1
ATOM 7577 O O . GLY B 1 412 ? 28.422 -15.008 -4.703 1 97.88 412 GLY B O 1
ATOM 7578 N N . PHE B 1 413 ? 29.328 -15.75 -6.594 1 98.62 413 PHE B N 1
ATOM 7579 C CA . PHE B 1 413 ? 29.156 -17.141 -6.199 1 98.62 413 PHE B CA 1
ATOM 7580 C C . PHE B 1 413 ? 30.031 -17.484 -5 1 98.62 413 PHE B C 1
ATOM 7582 O O . PHE B 1 413 ? 29.641 -18.266 -4.137 1 98.62 413 PHE B O 1
ATOM 7589 N N . ILE B 1 414 ? 31.188 -16.953 -4.922 1 98.5 414 ILE B N 1
ATOM 7590 C CA . ILE B 1 414 ? 32.094 -17.172 -3.789 1 98.5 414 ILE B CA 1
ATOM 7591 C C . ILE B 1 414 ? 31.438 -16.656 -2.512 1 98.5 414 ILE B C 1
ATOM 7593 O O . ILE B 1 414 ? 31.484 -17.312 -1.471 1 98.5 414 ILE B O 1
ATOM 7597 N N . ALA B 1 415 ? 30.828 -15.484 -2.617 1 98.06 415 ALA B N 1
ATOM 7598 C CA . ALA B 1 415 ? 30.109 -14.93 -1.473 1 98.06 415 ALA B CA 1
ATOM 7599 C C . ALA B 1 415 ? 28.969 -15.844 -1.049 1 98.06 415 ALA B C 1
ATOM 7601 O O . ALA B 1 415 ? 28.719 -16.031 0.146 1 98.06 415 ALA B O 1
ATOM 7602 N N . LEU B 1 416 ? 28.281 -16.359 -2.027 1 98.5 416 LEU B N 1
ATOM 7603 C CA . LEU B 1 416 ? 27.172 -17.266 -1.756 1 98.5 416 LEU B CA 1
ATOM 7604 C C . LEU B 1 416 ? 27.656 -18.516 -1.048 1 98.5 416 LEU B C 1
ATOM 7606 O O . LEU B 1 416 ? 27.062 -18.953 -0.061 1 98.5 416 LEU B O 1
ATOM 7610 N N . CYS B 1 417 ? 28.734 -19.109 -1.52 1 98.5 417 CYS B N 1
ATOM 7611 C CA . CYS B 1 417 ? 29.297 -20.297 -0.911 1 98.5 417 CYS B CA 1
ATOM 7612 C C . CYS B 1 417 ? 29.703 -20.031 0.534 1 98.5 417 CYS B C 1
ATOM 7614 O O . CYS B 1 417 ? 29.469 -20.859 1.413 1 98.5 417 CYS B O 1
ATOM 7616 N N . SER B 1 418 ? 30.281 -18.891 0.699 1 97.81 418 SER B N 1
ATOM 7617 C CA . SER B 1 418 ? 30.688 -18.516 2.051 1 97.81 418 SER B CA 1
ATOM 7618 C C . SER B 1 418 ? 29.5 -18.438 2.988 1 97.81 418 SER B C 1
ATOM 7620 O O . SER B 1 418 ? 29.547 -18.938 4.117 1 97.81 418 SER B O 1
ATOM 7622 N N . ALA B 1 419 ? 28.5 -17.828 2.537 1 97.94 419 ALA B N 1
ATOM 7623 C CA . ALA B 1 419 ? 27.297 -17.703 3.34 1 97.94 419 ALA B CA 1
ATOM 7624 C C . ALA B 1 419 ? 26.672 -19.062 3.629 1 97.94 419 ALA B C 1
ATOM 7626 O O . ALA B 1 419 ? 26.234 -19.328 4.75 1 97.94 419 ALA B O 1
ATOM 7627 N N . LEU B 1 420 ? 26.609 -19.922 2.658 1 97.81 420 LEU B N 1
ATOM 7628 C CA . LEU B 1 420 ? 25.984 -21.234 2.777 1 97.81 420 LEU B CA 1
ATOM 7629 C C . LEU B 1 420 ? 26.781 -22.125 3.711 1 97.81 420 LEU B C 1
ATOM 7631 O O . LEU B 1 420 ? 26.219 -23.047 4.312 1 97.81 420 LEU B O 1
ATOM 7635 N N . SER B 1 421 ? 28.094 -21.859 3.781 1 97.06 421 SER B N 1
ATOM 7636 C CA . SER B 1 421 ? 28.922 -22.656 4.68 1 97.06 421 SER B CA 1
ATOM 7637 C C . SER B 1 421 ? 28.531 -22.438 6.137 1 97.06 421 SER B C 1
ATOM 7639 O O . SER B 1 421 ? 28.766 -23.297 6.984 1 97.06 421 SER B O 1
ATOM 7641 N N . GLN B 1 422 ? 27.891 -21.359 6.359 1 96.62 422 GLN B N 1
ATOM 7642 C CA . GLN B 1 422 ? 27.469 -21.016 7.723 1 96.62 422 GLN B CA 1
ATOM 7643 C C . GLN B 1 422 ? 25.984 -21.266 7.926 1 96.62 422 GLN B C 1
ATOM 7645 O O . GLN B 1 422 ? 25.516 -21.391 9.062 1 96.62 422 GLN B O 1
ATOM 7650 N N . ASN B 1 423 ? 25.312 -21.391 6.836 1 96.75 423 ASN B N 1
ATOM 7651 C CA . ASN B 1 423 ? 23.859 -21.547 6.902 1 96.75 423 ASN B CA 1
ATOM 7652 C C . ASN B 1 423 ? 23.469 -22.984 7.25 1 96.75 423 ASN B C 1
ATOM 7654 O O . ASN B 1 423 ? 24.078 -23.938 6.75 1 96.75 423 ASN B O 1
ATOM 7658 N N . LYS B 1 424 ? 22.422 -23.156 8.055 1 95.69 424 LYS B N 1
ATOM 7659 C CA . LYS B 1 424 ? 22 -24.484 8.484 1 95.69 424 LYS B CA 1
ATOM 7660 C C . LYS B 1 424 ? 20.578 -24.781 8.055 1 95.69 424 LYS B C 1
ATOM 7662 O O . LYS B 1 424 ? 19.938 -25.703 8.562 1 95.69 424 LYS B O 1
ATOM 7667 N N . ALA B 1 425 ? 20.078 -23.922 7.121 1 97.31 425 ALA B N 1
ATOM 7668 C CA . ALA B 1 425 ? 18.656 -24.078 6.824 1 97.31 425 ALA B CA 1
ATOM 7669 C C . ALA B 1 425 ? 18.422 -24.359 5.34 1 97.31 425 ALA B C 1
ATOM 7671 O O . ALA B 1 425 ? 17.609 -25.203 4.984 1 97.31 425 ALA B O 1
ATOM 7672 N N . ILE B 1 426 ? 19.141 -23.812 4.418 1 98.12 426 ILE B N 1
ATOM 7673 C CA . ILE B 1 426 ? 18.906 -23.891 2.98 1 98.12 426 ILE B CA 1
ATOM 7674 C C . ILE B 1 426 ? 19.312 -25.281 2.482 1 98.12 426 ILE B C 1
ATOM 7676 O O . ILE B 1 426 ? 20.438 -25.734 2.707 1 98.12 426 ILE B O 1
ATOM 7680 N N . GLU B 1 427 ? 18.375 -25.891 1.812 1 98.31 427 GLU B N 1
ATOM 7681 C CA . GLU B 1 427 ? 18.562 -27.266 1.337 1 98.31 427 GLU B CA 1
ATOM 7682 C C . GLU B 1 427 ? 18.766 -27.297 -0.175 1 98.31 427 GLU B C 1
ATOM 7684 O O . GLU B 1 427 ? 19.391 -28.219 -0.702 1 98.31 427 GLU B O 1
ATOM 7689 N N . ARG B 1 428 ? 18.219 -26.375 -0.786 1 98.56 428 ARG B N 1
ATOM 7690 C CA . ARG B 1 428 ? 18.266 -26.359 -2.244 1 98.56 428 ARG B CA 1
ATOM 7691 C C . ARG B 1 428 ? 18.672 -24.984 -2.771 1 98.56 428 ARG B C 1
ATOM 7693 O O . ARG B 1 428 ? 18.156 -23.969 -2.32 1 98.56 428 ARG B O 1
ATOM 7700 N N . ILE B 1 429 ? 19.625 -25.016 -3.688 1 98.44 429 ILE B N 1
ATOM 7701 C CA . ILE B 1 429 ? 20.062 -23.781 -4.344 1 98.44 429 ILE B CA 1
ATOM 7702 C C . ILE B 1 429 ? 20.219 -24.031 -5.84 1 98.44 429 ILE B C 1
ATOM 7704 O O . ILE B 1 429 ? 20.719 -25.094 -6.25 1 98.44 429 ILE B O 1
ATOM 7708 N N . SER B 1 430 ? 19.688 -23.188 -6.617 1 98.69 430 SER B N 1
ATOM 7709 C CA . SER B 1 430 ? 19.922 -23.219 -8.055 1 98.69 430 SER B CA 1
ATOM 7710 C C . SER B 1 430 ? 20.594 -21.938 -8.531 1 98.69 430 SER B C 1
ATOM 7712 O O . SER B 1 430 ? 20.109 -20.844 -8.25 1 98.69 430 SER B O 1
ATOM 7714 N N . VAL B 1 431 ? 21.719 -22.062 -9.188 1 98.62 431 VAL B N 1
ATOM 7715 C CA . VAL B 1 431 ? 22.438 -20.906 -9.719 1 98.62 431 VAL B CA 1
ATOM 7716 C C . VAL B 1 431 ? 22.734 -21.125 -11.195 1 98.62 431 VAL B C 1
ATOM 7718 O O . VAL B 1 431 ? 23.781 -20.688 -11.688 1 98.62 431 VAL B O 1
ATOM 7721 N N . SER B 1 432 ? 21.812 -21.766 -11.906 1 98.44 432 SER B N 1
ATOM 7722 C CA . SER B 1 432 ? 22.016 -22.094 -13.312 1 98.44 432 SER B CA 1
ATOM 7723 C C . SER B 1 432 ? 22.031 -20.844 -14.172 1 98.44 432 SER B C 1
ATOM 7725 O O . SER B 1 432 ? 21.547 -19.781 -13.75 1 98.44 432 SER B O 1
ATOM 7727 N N . GLN B 1 433 ? 22.641 -20.969 -15.328 1 97.75 433 GLN B N 1
ATOM 7728 C CA . GLN B 1 433 ? 22.672 -19.922 -16.359 1 97.75 433 GLN B CA 1
ATOM 7729 C C . GLN B 1 433 ? 23.422 -18.688 -15.859 1 97.75 433 GLN B C 1
ATOM 7731 O O . GLN B 1 433 ? 23.016 -17.562 -16.141 1 97.75 433 GLN B O 1
ATOM 7736 N N . ASN B 1 434 ? 24.328 -18.844 -14.93 1 98.06 434 ASN B N 1
ATOM 7737 C CA . ASN B 1 434 ? 25.312 -17.828 -14.562 1 98.06 434 ASN B CA 1
ATOM 7738 C C . ASN B 1 434 ? 26.703 -18.188 -15.094 1 98.06 434 ASN B C 1
ATOM 7740 O O . ASN B 1 434 ? 26.875 -19.203 -15.766 1 98.06 434 ASN B O 1
ATOM 7744 N N . ARG B 1 435 ? 27.672 -17.312 -14.922 1 97.56 435 ARG B N 1
ATOM 7745 C CA . ARG B 1 435 ? 29.016 -17.547 -15.445 1 97.56 435 ARG B CA 1
ATOM 7746 C C . ARG B 1 435 ? 30.016 -17.781 -14.312 1 97.56 435 ARG B C 1
ATOM 7748 O O . ARG B 1 435 ? 30.422 -16.828 -13.648 1 97.56 435 ARG B O 1
ATOM 7755 N N . LEU B 1 436 ? 30.516 -19 -14.258 1 97.56 436 LEU B N 1
ATOM 7756 C CA . LEU B 1 436 ? 31.391 -19.375 -13.141 1 97.56 436 LEU B CA 1
ATOM 7757 C C . LEU B 1 436 ? 32.719 -19.922 -13.648 1 97.56 436 LEU B C 1
ATOM 7759 O O . LEU B 1 436 ? 32.75 -20.656 -14.633 1 97.56 436 LEU B O 1
ATOM 7763 N N . CYS B 1 437 ? 33.812 -19.547 -13.016 1 96.06 437 CYS B N 1
ATOM 7764 C CA . CYS B 1 437 ? 35.125 -20.062 -13.375 1 96.06 437 CYS B CA 1
ATOM 7765 C C . CYS B 1 437 ? 35.656 -21 -12.305 1 96.06 437 CYS B C 1
ATOM 7767 O O . CYS B 1 437 ? 34.906 -21.391 -11.398 1 96.06 437 CYS B O 1
ATOM 7769 N N . VAL B 1 438 ? 36.906 -21.375 -12.469 1 97.19 438 VAL B N 1
ATOM 7770 C CA . VAL B 1 438 ? 37.5 -22.391 -11.617 1 97.19 438 VAL B CA 1
ATOM 7771 C C . VAL B 1 438 ? 37.625 -21.859 -10.188 1 97.19 438 VAL B C 1
ATOM 7773 O O . VAL B 1 438 ? 37.5 -22.609 -9.227 1 97.19 438 VAL B O 1
ATOM 7776 N N . LYS B 1 439 ? 37.812 -20.531 -10 1 96.75 439 LYS B N 1
ATOM 7777 C CA . LYS B 1 439 ? 37.906 -19.938 -8.664 1 96.75 439 LYS B CA 1
ATOM 7778 C C . LYS B 1 439 ? 36.594 -20.141 -7.902 1 96.75 439 LYS B C 1
ATOM 7780 O O . LYS B 1 439 ? 36.594 -20.422 -6.699 1 96.75 439 LYS B O 1
ATOM 7785 N N . ALA B 1 440 ? 35.531 -19.953 -8.617 1 97.75 440 ALA B N 1
ATOM 7786 C CA . ALA B 1 440 ? 34.219 -20.188 -8.023 1 97.75 440 ALA B CA 1
ATOM 7787 C C . ALA B 1 440 ? 34.062 -21.641 -7.602 1 97.75 440 ALA B C 1
ATOM 7789 O O . ALA B 1 440 ? 33.5 -21.938 -6.543 1 97.75 440 ALA B O 1
ATOM 7790 N N . MET B 1 441 ? 34.531 -22.531 -8.391 1 98 441 MET B N 1
ATOM 7791 C CA . MET B 1 441 ? 34.375 -23.953 -8.109 1 98 441 MET B CA 1
ATOM 7792 C C . MET B 1 441 ? 35.25 -24.375 -6.941 1 98 441 MET B C 1
ATOM 7794 O O . MET B 1 441 ? 34.938 -25.312 -6.219 1 98 441 MET B O 1
ATOM 7798 N N . ARG B 1 442 ? 36.344 -23.688 -6.719 1 98.06 442 ARG B N 1
ATOM 7799 C CA . ARG B 1 442 ? 37.125 -23.938 -5.52 1 98.06 442 ARG B CA 1
ATOM 7800 C C . ARG B 1 442 ? 36.344 -23.625 -4.258 1 98.06 442 ARG B C 1
ATOM 7802 O O . ARG B 1 442 ? 36.375 -24.375 -3.287 1 98.06 442 ARG B O 1
ATOM 7809 N N . ALA B 1 443 ? 35.719 -22.516 -4.312 1 98.25 443 ALA B N 1
ATOM 7810 C CA . ALA B 1 443 ? 34.844 -22.172 -3.188 1 98.25 443 ALA B CA 1
ATOM 7811 C C . ALA B 1 443 ? 33.719 -23.188 -3.012 1 98.25 443 ALA B C 1
ATOM 7813 O O . ALA B 1 443 ? 33.344 -23.516 -1.886 1 98.25 443 ALA B O 1
ATOM 7814 N N . PHE B 1 444 ? 33.219 -23.656 -4.078 1 98.5 444 PHE B N 1
ATOM 7815 C CA . PHE B 1 444 ? 32.156 -24.672 -4.047 1 98.5 444 PHE B CA 1
ATOM 7816 C C . PHE B 1 444 ? 32.656 -25.969 -3.434 1 98.5 444 PHE B C 1
ATOM 7818 O O . PHE B 1 444 ? 31.953 -26.609 -2.646 1 98.5 444 PHE B O 1
ATOM 7825 N N . LYS B 1 445 ? 33.844 -26.312 -3.873 1 97.94 445 LYS B N 1
ATOM 7826 C CA . LYS B 1 445 ? 34.5 -27.469 -3.273 1 97.94 445 LYS B CA 1
ATOM 7827 C C . LYS B 1 445 ? 34.562 -27.344 -1.754 1 97.94 445 LYS B C 1
ATOM 7829 O O . LYS B 1 445 ? 34.219 -28.281 -1.029 1 97.94 445 LYS B O 1
ATOM 7834 N N . ASP B 1 446 ? 35 -26.203 -1.292 1 97.94 446 ASP B N 1
ATOM 7835 C CA . ASP B 1 446 ? 35.125 -25.953 0.141 1 97.94 446 ASP B CA 1
ATOM 7836 C C . ASP B 1 446 ? 33.75 -26.031 0.818 1 97.94 446 ASP B C 1
ATOM 7838 O O . ASP B 1 446 ? 33.625 -26.547 1.933 1 97.94 446 ASP B O 1
ATOM 7842 N N . LEU B 1 447 ? 32.75 -25.484 0.15 1 98.06 447 LEU B N 1
ATOM 7843 C CA . LEU B 1 447 ? 31.391 -25.547 0.673 1 98.06 447 LEU B CA 1
ATOM 7844 C C . LEU B 1 447 ? 30.922 -27 0.823 1 98.06 447 LEU B C 1
ATOM 7846 O O . LEU B 1 447 ? 30.375 -27.375 1.86 1 98.06 447 LEU B O 1
ATOM 7850 N N . LEU B 1 448 ? 31.125 -27.781 -0.201 1 96.88 448 LEU B N 1
ATOM 7851 C CA . LEU B 1 448 ? 30.688 -29.172 -0.188 1 96.88 448 LEU B CA 1
ATOM 7852 C C . LEU B 1 448 ? 31.375 -29.938 0.93 1 96.88 448 LEU B C 1
ATOM 7854 O O . LEU B 1 448 ? 30.781 -30.859 1.51 1 96.88 448 LEU B O 1
ATOM 7858 N N . ALA B 1 449 ? 32.594 -29.578 1.232 1 95.19 449 ALA B N 1
ATOM 7859 C CA . ALA B 1 449 ? 33.344 -30.266 2.268 1 95.19 449 ALA B CA 1
ATOM 7860 C C . ALA B 1 449 ? 32.781 -29.984 3.654 1 95.19 449 ALA B C 1
ATOM 7862 O O . ALA B 1 449 ? 32.906 -30.812 4.562 1 95.19 449 ALA B O 1
ATOM 7863 N N . ILE B 1 450 ? 32.062 -28.906 3.766 1 94.94 450 ILE B N 1
ATOM 7864 C CA . ILE B 1 450 ? 31.688 -28.438 5.098 1 94.94 450 ILE B CA 1
ATOM 7865 C C . ILE B 1 450 ? 30.188 -28.609 5.309 1 94.94 450 ILE B C 1
ATOM 7867 O O . ILE B 1 450 ? 29.75 -28.922 6.418 1 94.94 450 ILE B O 1
ATOM 7871 N N . THR B 1 451 ? 29.391 -28.422 4.281 1 94.06 451 THR B N 1
ATOM 7872 C CA . THR B 1 451 ? 27.938 -28.312 4.438 1 94.06 451 THR B CA 1
ATOM 7873 C C . THR B 1 451 ? 27.328 -29.656 4.805 1 94.06 451 THR B C 1
ATOM 7875 O O . THR B 1 451 ? 27.781 -30.703 4.324 1 94.06 451 THR B O 1
ATOM 7878 N N . LYS B 1 452 ? 26.359 -29.609 5.727 1 92.88 452 LYS B N 1
ATOM 7879 C CA . LYS B 1 452 ? 25.641 -30.812 6.129 1 92.88 452 LYS B CA 1
ATOM 7880 C C . LYS B 1 452 ? 24.141 -30.688 5.809 1 92.88 452 LYS B C 1
ATOM 7882 O O . LYS B 1 452 ? 23.375 -31.609 6.059 1 92.88 452 LYS B O 1
ATOM 7887 N N . THR B 1 453 ? 23.812 -29.578 5.168 1 93.88 453 THR B N 1
ATOM 7888 C CA . THR B 1 453 ? 22.391 -29.297 5 1 93.88 453 THR B CA 1
ATOM 7889 C C . THR B 1 453 ? 22.031 -29.25 3.52 1 93.88 453 THR B C 1
ATOM 7891 O O . THR B 1 453 ? 20.922 -29.625 3.135 1 93.88 453 THR B O 1
ATOM 7894 N N . LEU B 1 454 ? 22.906 -28.875 2.678 1 96.31 454 LEU B N 1
ATOM 7895 C CA . LEU B 1 454 ? 22.625 -28.703 1.257 1 96.31 454 LEU B CA 1
ATOM 7896 C C . LEU B 1 454 ? 22.375 -30.047 0.578 1 96.31 454 LEU B C 1
ATOM 7898 O O . LEU B 1 454 ? 23.234 -30.922 0.583 1 96.31 454 LEU B O 1
ATOM 7902 N N . ALA B 1 455 ? 21.172 -30.141 0.01 1 97 455 ALA B N 1
ATOM 7903 C CA . ALA B 1 455 ? 20.75 -31.422 -0.549 1 97 455 ALA B CA 1
ATOM 7904 C C . ALA B 1 455 ? 20.719 -31.375 -2.074 1 97 455 ALA B C 1
ATOM 7906 O O . ALA B 1 455 ? 20.875 -32.406 -2.738 1 97 455 ALA B O 1
ATOM 7907 N N . SER B 1 456 ? 20.531 -30.219 -2.588 1 98.19 456 SER B N 1
ATOM 7908 C CA . SER B 1 456 ? 20.406 -30.109 -4.039 1 98.19 456 SER B CA 1
ATOM 7909 C C . SER B 1 456 ? 21.047 -28.828 -4.551 1 98.19 456 SER B C 1
ATOM 7911 O O . SER B 1 456 ? 20.844 -27.75 -3.973 1 98.19 456 SER B O 1
ATOM 7913 N N . VAL B 1 457 ? 21.828 -28.984 -5.605 1 98.25 457 VAL B N 1
ATOM 7914 C CA . VAL B 1 457 ? 22.469 -27.828 -6.227 1 98.25 457 VAL B CA 1
ATOM 7915 C C . VAL B 1 457 ? 22.359 -27.938 -7.746 1 98.25 457 VAL B C 1
ATOM 7917 O O . VAL B 1 457 ? 22.578 -29 -8.312 1 98.25 457 VAL B O 1
ATOM 7920 N N . SER B 1 458 ? 22 -26.875 -8.352 1 98.5 458 SER B N 1
ATOM 7921 C CA . SER B 1 458 ? 21.969 -26.828 -9.805 1 98.5 458 SER B CA 1
ATOM 7922 C C . SER B 1 458 ? 22.969 -25.812 -10.352 1 98.5 458 SER B C 1
ATOM 7924 O O . SER B 1 458 ? 22.969 -24.656 -9.961 1 98.5 458 SER B O 1
ATOM 7926 N N . LEU B 1 459 ? 23.844 -26.297 -11.25 1 98.31 459 LEU B N 1
ATOM 7927 C CA . LEU B 1 459 ? 24.891 -25.5 -11.906 1 98.31 459 LEU B CA 1
ATOM 7928 C C . LEU B 1 459 ? 24.812 -25.672 -13.422 1 98.31 459 LEU B C 1
ATOM 7930 O O . LEU B 1 459 ? 25.859 -25.719 -14.086 1 98.31 459 LEU B O 1
ATOM 7934 N N . SER B 1 460 ? 23.609 -25.812 -13.898 1 97.88 460 SER B N 1
ATOM 7935 C CA . SER B 1 460 ? 23.453 -25.984 -15.336 1 97.88 460 SER B CA 1
ATOM 7936 C C . SER B 1 460 ? 23.75 -24.672 -16.078 1 97.88 460 SER B C 1
ATOM 7938 O O . SER B 1 460 ? 23.422 -23.594 -15.594 1 97.88 460 SER B O 1
ATOM 7940 N N . HIS B 1 461 ? 24.422 -24.781 -17.281 1 97.06 461 HIS B N 1
ATOM 7941 C CA . HIS B 1 461 ? 24.703 -23.641 -18.141 1 97.06 461 HIS B CA 1
ATOM 7942 C C . HIS B 1 461 ? 25.531 -22.594 -17.406 1 97.06 461 HIS B C 1
ATOM 7944 O O . HIS B 1 461 ? 25.188 -21.406 -17.438 1 97.06 461 HIS B O 1
ATOM 7950 N N . CYS B 1 462 ? 26.578 -23.031 -16.688 1 97.81 462 CYS B N 1
ATOM 7951 C CA . CYS B 1 462 ? 27.391 -22.109 -15.914 1 97.81 462 CYS B CA 1
ATOM 7952 C C . CYS B 1 462 ? 28.797 -22 -16.484 1 97.81 462 CYS B C 1
ATOM 7954 O O . CYS B 1 462 ? 29.703 -21.469 -15.844 1 97.81 462 CYS B O 1
ATOM 7956 N N . ASN B 1 463 ? 29 -22.609 -17.688 1 96.25 463 ASN B N 1
ATOM 7957 C CA . ASN B 1 463 ? 30.297 -22.594 -18.375 1 96.25 463 ASN B CA 1
ATOM 7958 C C . ASN B 1 463 ? 31.344 -23.391 -17.625 1 96.25 463 ASN B C 1
ATOM 7960 O O . ASN B 1 463 ? 32.5 -22.984 -17.562 1 96.25 463 ASN B O 1
ATOM 7964 N N . ILE B 1 464 ? 30.953 -24.391 -16.969 1 96.38 464 ILE B N 1
ATOM 7965 C CA . ILE B 1 464 ? 31.828 -25.266 -16.203 1 96.38 464 ILE B CA 1
ATOM 7966 C C . ILE B 1 464 ? 32.688 -26.094 -17.172 1 96.38 464 ILE B C 1
ATOM 7968 O O . ILE B 1 464 ? 32.156 -26.766 -18.062 1 96.38 464 ILE B O 1
ATOM 7972 N N . ASP B 1 465 ? 34 -26.062 -17.016 1 96.38 465 ASP B N 1
ATOM 7973 C CA . ASP B 1 465 ? 34.938 -26.812 -17.828 1 96.38 465 ASP B CA 1
ATOM 7974 C C . ASP B 1 465 ? 35.562 -27.969 -17.047 1 96.38 465 ASP B C 1
ATOM 7976 O O . ASP B 1 465 ? 35.125 -28.297 -15.945 1 96.38 465 ASP B O 1
ATOM 7980 N N . ASP B 1 466 ? 36.594 -28.625 -17.625 1 96.88 466 ASP B N 1
ATOM 7981 C CA . ASP B 1 466 ? 37.188 -29.797 -17.016 1 96.88 466 ASP B CA 1
ATOM 7982 C C . ASP B 1 466 ? 37.906 -29.438 -15.711 1 96.88 466 ASP B C 1
ATOM 7984 O O . ASP B 1 466 ? 37.906 -30.219 -14.758 1 96.88 466 ASP B O 1
ATOM 7988 N N . SER B 1 467 ? 38.531 -28.281 -15.664 1 97.19 467 SER B N 1
ATOM 7989 C CA . SER B 1 467 ? 39.188 -27.828 -14.445 1 97.19 467 SER B CA 1
ATOM 7990 C C . SER B 1 467 ? 38.188 -27.625 -13.305 1 97.19 467 SER B C 1
ATOM 7992 O O . SER B 1 467 ? 38.5 -27.891 -12.148 1 97.19 467 SER B O 1
ATOM 7994 N N . CYS B 1 468 ? 37.062 -27.156 -13.688 1 97.5 468 CYS B N 1
ATOM 7995 C CA . CYS B 1 468 ? 36 -26.984 -12.711 1 97.5 468 CYS B CA 1
ATOM 7996 C C . CYS B 1 468 ? 35.5 -28.328 -12.195 1 97.5 468 CYS B C 1
ATOM 7998 O O . CYS B 1 468 ? 35.25 -28.5 -11 1 97.5 468 CYS B O 1
ATOM 8000 N N . CYS B 1 469 ? 35.375 -29.297 -13.078 1 97.12 469 CYS B N 1
ATOM 8001 C CA . CYS B 1 469 ? 34.906 -30.625 -12.711 1 97.12 469 CYS B CA 1
ATOM 8002 C C . CYS B 1 469 ? 35.844 -31.25 -11.68 1 97.12 469 CYS B C 1
ATOM 8004 O O . CYS B 1 469 ? 35.375 -32 -10.805 1 97.12 469 CYS B O 1
ATOM 8006 N N . LEU B 1 470 ? 37.094 -30.953 -11.805 1 97.56 470 LEU B N 1
ATOM 8007 C CA . LEU B 1 470 ? 38.062 -31.469 -10.844 1 97.56 470 LEU B CA 1
ATOM 8008 C C . LEU B 1 470 ? 37.75 -30.984 -9.438 1 97.56 470 LEU B C 1
ATOM 8010 O O . LEU B 1 470 ? 37.812 -31.75 -8.477 1 97.56 470 LEU B O 1
ATOM 8014 N N . GLN B 1 471 ? 37.406 -29.734 -9.328 1 97.69 471 GLN B N 1
ATOM 8015 C CA . GLN B 1 471 ? 37.062 -29.156 -8.031 1 97.69 471 GLN B CA 1
ATOM 8016 C C . GLN B 1 471 ? 35.781 -29.75 -7.5 1 97.69 471 GLN B C 1
ATOM 8018 O O . GLN B 1 471 ? 35.688 -30.078 -6.316 1 97.69 471 GLN B O 1
ATOM 8023 N N . ILE B 1 472 ? 34.781 -29.859 -8.359 1 97.81 472 ILE B N 1
ATOM 8024 C CA . ILE B 1 472 ? 33.5 -30.422 -7.969 1 97.81 472 ILE B CA 1
ATOM 8025 C C . ILE B 1 472 ? 33.719 -31.844 -7.465 1 97.81 472 ILE B C 1
ATOM 8027 O O . ILE B 1 472 ? 33.125 -32.25 -6.445 1 97.81 472 ILE B O 1
ATOM 8031 N N . ALA B 1 473 ? 34.531 -32.562 -8.227 1 96.94 473 ALA B N 1
ATOM 8032 C CA . ALA B 1 473 ? 34.812 -33.969 -7.875 1 96.94 473 ALA B CA 1
ATOM 8033 C C . ALA B 1 473 ? 35.406 -34.062 -6.48 1 96.94 473 ALA B C 1
ATOM 8035 O O . ALA B 1 473 ? 35.031 -34.906 -5.684 1 96.94 473 ALA B O 1
ATOM 8036 N N . GLU B 1 474 ? 36.375 -33.25 -6.211 1 96.62 474 GLU B N 1
ATOM 8037 C CA . GLU B 1 474 ? 37 -33.25 -4.891 1 96.62 474 GLU B CA 1
ATOM 8038 C C . GLU B 1 474 ? 35.969 -32.938 -3.799 1 96.62 474 GLU B C 1
ATOM 8040 O O . GLU B 1 474 ? 36 -33.531 -2.725 1 96.62 474 GLU B O 1
ATOM 8045 N N . GLY B 1 475 ? 35.156 -32.031 -4.062 1 96.5 475 GLY B N 1
ATOM 8046 C CA . GLY B 1 475 ? 34.094 -31.672 -3.113 1 96.5 475 GLY B CA 1
ATOM 8047 C C . GLY B 1 475 ? 33.125 -32.812 -2.869 1 96.5 475 GLY B C 1
ATOM 8048 O O . GLY B 1 475 ? 32.719 -33.062 -1.73 1 96.5 475 GLY B O 1
ATOM 8049 N N . LEU B 1 476 ? 32.719 -33.406 -3.969 1 95.94 476 LEU B N 1
ATOM 8050 C CA . LEU B 1 476 ? 31.75 -34.5 -3.879 1 95.94 476 LEU B CA 1
ATOM 8051 C C . LEU B 1 476 ? 32.312 -35.656 -3.066 1 95.94 476 LEU B C 1
ATOM 8053 O O . LEU B 1 476 ? 31.578 -36.344 -2.346 1 95.94 476 LEU B O 1
ATOM 8057 N N . SER B 1 477 ? 33.625 -35.875 -3.219 1 94.12 477 SER B N 1
ATOM 8058 C CA . SER B 1 477 ? 34.281 -36.969 -2.496 1 94.12 477 SER B CA 1
ATOM 8059 C C . SER B 1 477 ? 34.25 -36.75 -0.991 1 94.12 477 SER B C 1
ATOM 8061 O O . SER B 1 477 ? 34.281 -37.688 -0.205 1 94.12 477 SER B O 1
ATOM 8063 N N . LEU B 1 478 ? 34.125 -35.531 -0.613 1 92.94 478 LEU B N 1
ATOM 8064 C CA . LEU B 1 478 ? 34.156 -35.125 0.796 1 92.94 478 LEU B CA 1
ATOM 8065 C C . LEU B 1 478 ? 32.75 -34.938 1.344 1 92.94 478 LEU B C 1
ATOM 8067 O O . LEU B 1 478 ? 32.562 -34.812 2.557 1 92.94 478 LEU B O 1
ATOM 8071 N N . ASN B 1 479 ? 31.766 -34.906 0.479 1 93.81 479 ASN B N 1
ATOM 8072 C CA . ASN B 1 479 ? 30.438 -34.469 0.858 1 93.81 479 ASN B CA 1
ATOM 8073 C C . ASN B 1 479 ? 29.578 -35.656 1.327 1 93.81 479 ASN B C 1
ATOM 8075 O O . ASN B 1 479 ? 29.688 -36.75 0.79 1 93.81 479 ASN B O 1
ATOM 8079 N N . SER B 1 480 ? 28.688 -35.406 2.299 1 91.25 480 SER B N 1
ATOM 8080 C CA . SER B 1 480 ? 27.828 -36.438 2.805 1 91.25 480 SER B CA 1
ATOM 8081 C C . SER B 1 480 ? 26.375 -35.969 2.896 1 91.25 480 SER B C 1
ATOM 8083 O O . SER B 1 480 ? 25.562 -36.562 3.602 1 91.25 480 SER B O 1
ATOM 8085 N N . SER B 1 481 ? 26.094 -34.844 2.238 1 92.5 481 SER B N 1
ATOM 8086 C CA . SER B 1 481 ? 24.75 -34.344 2.4 1 92.5 481 SER B CA 1
ATOM 8087 C C . SER B 1 481 ? 24.047 -34.188 1.053 1 92.5 481 SER B C 1
ATOM 8089 O O . SER B 1 481 ? 22.828 -34.312 0.964 1 92.5 481 SER B O 1
ATOM 8091 N N . LEU B 1 482 ? 24.688 -33.969 -0.033 1 95.19 482 LEU B N 1
ATOM 8092 C CA . LEU B 1 482 ? 24.125 -33.688 -1.344 1 95.19 482 LEU B CA 1
ATOM 8093 C C . LEU B 1 482 ? 23.438 -34.906 -1.931 1 95.19 482 LEU B C 1
ATOM 8095 O O . LEU B 1 482 ? 24.031 -35.969 -1.997 1 95.19 482 LEU B O 1
ATOM 8099 N N . ARG B 1 483 ? 22.266 -34.719 -2.369 1 95.06 483 ARG B N 1
ATOM 8100 C CA . ARG B 1 483 ? 21.484 -35.812 -2.957 1 95.06 483 ARG B CA 1
ATOM 8101 C C . ARG B 1 483 ? 21.375 -35.625 -4.469 1 95.06 483 ARG B C 1
ATOM 8103 O O . ARG B 1 483 ? 21.203 -36.625 -5.195 1 95.06 483 ARG B O 1
ATOM 8110 N N . SER B 1 484 ? 21.438 -34.438 -4.828 1 96.31 484 SER B N 1
ATOM 8111 C CA . SER B 1 484 ? 21.281 -34.188 -6.25 1 96.31 484 SER B CA 1
ATOM 8112 C C . SER B 1 484 ? 22.172 -33.031 -6.695 1 96.31 484 SER B C 1
ATOM 8114 O O . SER B 1 484 ? 22.328 -32.031 -5.969 1 96.31 484 SER B O 1
ATOM 8116 N N . ILE B 1 485 ? 22.766 -33.156 -7.871 1 97.06 485 ILE B N 1
ATOM 8117 C CA . ILE B 1 485 ? 23.547 -32.094 -8.469 1 97.06 485 ILE B CA 1
ATOM 8118 C C . ILE B 1 485 ? 23.312 -32.031 -9.977 1 97.06 485 ILE B C 1
ATOM 8120 O O . ILE B 1 485 ? 23.203 -33.094 -10.625 1 97.06 485 ILE B O 1
ATOM 8124 N N . ASP B 1 486 ? 23.031 -30.906 -10.438 1 96.88 486 ASP B N 1
ATOM 8125 C CA . ASP B 1 486 ? 22.828 -30.688 -11.867 1 96.88 486 ASP B CA 1
ATOM 8126 C C . ASP B 1 486 ? 24 -29.922 -12.484 1 96.88 486 ASP B C 1
ATOM 8128 O O . ASP B 1 486 ? 24.172 -28.734 -12.203 1 96.88 486 ASP B O 1
ATOM 8132 N N . ILE B 1 487 ? 24.781 -30.578 -13.305 1 97.12 487 ILE B N 1
ATOM 8133 C CA . ILE B 1 487 ? 25.906 -29.938 -13.992 1 97.12 487 ILE B CA 1
ATOM 8134 C C . ILE B 1 487 ? 25.719 -30.062 -15.5 1 97.12 487 ILE B C 1
ATOM 8136 O O . ILE B 1 487 ? 26.703 -30.188 -16.234 1 97.12 487 ILE B O 1
ATOM 8140 N N . SER B 1 488 ? 24.5 -30.078 -15.906 1 94 488 SER B N 1
ATOM 8141 C CA . SER B 1 488 ? 24.188 -30.266 -17.312 1 94 488 SER B CA 1
ATOM 8142 C C . SER B 1 488 ? 24.438 -28.984 -18.125 1 94 488 SER B C 1
ATOM 8144 O O . SER B 1 488 ? 24.609 -27.922 -17.547 1 94 488 SER B O 1
ATOM 8146 N N . ASN B 1 489 ? 24.562 -29.172 -19.406 1 94.38 489 ASN B N 1
ATOM 8147 C CA . ASN B 1 489 ? 24.656 -28.078 -20.375 1 94.38 489 ASN B CA 1
ATOM 8148 C C . ASN B 1 489 ? 25.844 -27.156 -20.062 1 94.38 489 ASN B C 1
ATOM 8150 O O . ASN B 1 489 ? 25.688 -25.938 -20.062 1 94.38 489 ASN B O 1
ATOM 8154 N N . ASN B 1 490 ? 26.875 -27.797 -19.688 1 96.44 490 ASN B N 1
ATOM 8155 C CA . ASN B 1 490 ? 28.141 -27.078 -19.5 1 96.44 490 ASN B CA 1
ATOM 8156 C C . ASN B 1 490 ? 29.156 -27.453 -20.562 1 96.44 490 ASN B C 1
ATOM 8158 O O . ASN B 1 490 ? 28.812 -28.047 -21.578 1 96.44 490 ASN B O 1
ATOM 8162 N N . ILE B 1 491 ? 30.453 -27.031 -20.453 1 95.69 491 ILE B N 1
ATOM 8163 C CA . ILE B 1 491 ? 31.375 -27.141 -21.578 1 95.69 491 ILE B CA 1
ATOM 8164 C C . ILE B 1 491 ? 32.469 -28.156 -21.25 1 95.69 491 ILE B C 1
ATOM 8166 O O . ILE B 1 491 ? 33.469 -28.25 -21.953 1 95.69 491 ILE B O 1
ATOM 8170 N N . TYR B 1 492 ? 32.406 -28.844 -20.188 1 94.25 492 TYR B N 1
ATOM 8171 C CA . TYR B 1 492 ? 33.406 -29.859 -19.875 1 94.25 492 TYR B CA 1
ATOM 8172 C C . TYR B 1 492 ? 33.312 -31.031 -20.844 1 94.25 492 TYR B C 1
ATOM 8174 O O . TYR B 1 492 ? 32.312 -31.203 -21.531 1 94.25 492 TYR B O 1
ATOM 8182 N N . THR B 1 493 ? 34.344 -31.875 -20.906 1 93.75 493 THR B N 1
ATOM 8183 C CA . THR B 1 493 ? 34.469 -33.031 -21.781 1 93.75 493 THR B CA 1
ATOM 8184 C C . THR B 1 493 ? 34.312 -34.344 -20.969 1 93.75 493 THR B C 1
ATOM 8186 O O . THR B 1 493 ? 34.031 -34.281 -19.781 1 93.75 493 THR B O 1
ATOM 8189 N N . VAL B 1 494 ? 34.562 -35.469 -21.672 1 93.12 494 VAL B N 1
ATOM 8190 C CA . VAL B 1 494 ? 34.469 -36.75 -21.031 1 93.12 494 VAL B CA 1
ATOM 8191 C C . VAL B 1 494 ? 35.531 -36.875 -19.953 1 93.12 494 VAL B C 1
ATOM 8193 O O . VAL B 1 494 ? 35.344 -37.594 -18.953 1 93.12 494 VAL B O 1
ATOM 8196 N N . ALA B 1 495 ? 36.656 -36.188 -20.109 1 93.25 495 ALA B N 1
ATOM 8197 C CA . ALA B 1 495 ? 37.719 -36.188 -19.109 1 93.25 495 ALA B CA 1
ATOM 8198 C C . ALA B 1 495 ? 37.219 -35.625 -17.781 1 93.25 495 ALA B C 1
ATOM 8200 O O . ALA B 1 495 ? 37.5 -36.188 -16.719 1 93.25 495 ALA B O 1
ATOM 8201 N N . GLY B 1 496 ? 36.531 -34.562 -17.859 1 94.69 496 GLY B N 1
ATOM 8202 C CA . GLY B 1 496 ? 35.969 -33.969 -16.656 1 94.69 496 GLY B CA 1
ATOM 8203 C C . GLY B 1 496 ? 34.906 -34.844 -15.992 1 94.69 496 GLY B C 1
ATOM 8204 O O . GLY B 1 496 ? 34.906 -35 -14.773 1 94.69 496 GLY B O 1
ATOM 8205 N N . LEU B 1 497 ? 34.062 -35.406 -16.812 1 94.25 497 LEU B N 1
ATOM 8206 C CA . LEU B 1 497 ? 33 -36.281 -16.297 1 94.25 497 LEU B CA 1
ATOM 8207 C C . LEU B 1 497 ? 33.625 -37.531 -15.648 1 94.25 497 LEU B C 1
ATOM 8209 O O . LEU B 1 497 ? 33.062 -38.031 -14.672 1 94.25 497 LEU B O 1
ATOM 8213 N N . SER B 1 498 ? 34.656 -37.969 -16.25 1 94.5 498 SER B N 1
ATOM 8214 C CA . SER B 1 498 ? 35.344 -39.156 -15.711 1 94.5 498 SER B CA 1
ATOM 8215 C C . SER B 1 498 ? 35.844 -38.906 -14.289 1 94.5 498 SER B C 1
ATOM 8217 O O . SER B 1 498 ? 35.781 -39.781 -13.438 1 94.5 498 SER B O 1
ATOM 8219 N N . VAL B 1 499 ? 36.375 -37.781 -14.086 1 95.31 499 VAL B N 1
ATOM 8220 C CA . VAL B 1 499 ? 36.875 -37.438 -12.758 1 95.31 499 VAL B CA 1
ATOM 8221 C C . VAL B 1 499 ? 35.719 -37.406 -11.773 1 95.31 499 VAL B C 1
ATOM 8223 O O . VAL B 1 499 ? 35.844 -37.812 -10.617 1 95.31 499 VAL B O 1
ATOM 8226 N N . ILE B 1 500 ? 34.594 -36.875 -12.164 1 95.69 500 ILE B N 1
ATOM 8227 C CA . ILE B 1 500 ? 33.406 -36.844 -11.336 1 95.69 500 ILE B CA 1
ATOM 8228 C C . ILE B 1 500 ? 32.938 -38.25 -11.031 1 95.69 500 ILE B C 1
ATOM 8230 O O . ILE B 1 500 ? 32.625 -38.562 -9.883 1 95.69 500 ILE B O 1
ATOM 8234 N N . ALA B 1 501 ? 32.938 -39.062 -12.078 1 94.06 501 ALA B N 1
ATOM 8235 C CA . ALA B 1 501 ? 32.531 -40.469 -11.906 1 94.06 501 ALA B CA 1
ATOM 8236 C C . ALA B 1 501 ? 33.406 -41.156 -10.859 1 94.06 501 ALA B C 1
ATOM 8238 O O . ALA B 1 501 ? 32.906 -41.906 -10.039 1 94.06 501 ALA B O 1
ATOM 8239 N N . ASP B 1 502 ? 34.688 -40.906 -10.891 1 93.62 502 ASP B N 1
ATOM 8240 C CA . ASP B 1 502 ? 35.625 -41.5 -9.938 1 93.62 502 ASP B CA 1
ATOM 8241 C C . ASP B 1 502 ? 35.312 -41.031 -8.516 1 93.62 502 ASP B C 1
ATOM 8243 O O . ASP B 1 502 ? 35.438 -41.812 -7.559 1 93.62 502 ASP B O 1
ATOM 8247 N N . SER B 1 503 ? 35 -39.844 -8.43 1 93.56 503 SER B N 1
ATOM 8248 C CA . SER B 1 503 ? 34.781 -39.25 -7.117 1 93.56 503 SER B CA 1
ATOM 8249 C C . SER B 1 503 ? 33.531 -39.781 -6.461 1 93.56 503 SER B C 1
ATOM 8251 O O . SER B 1 503 ? 33.438 -39.875 -5.234 1 93.56 503 SER B O 1
ATOM 8253 N N . ILE B 1 504 ? 32.469 -40.125 -7.219 1 91.5 504 ILE B N 1
ATOM 8254 C CA . ILE B 1 504 ? 31.188 -40.5 -6.625 1 91.5 504 ILE B CA 1
ATOM 8255 C C . ILE B 1 504 ? 31.219 -42 -6.273 1 91.5 504 ILE B C 1
ATOM 8257 O O . ILE B 1 504 ? 30.281 -42.5 -5.645 1 91.5 504 ILE B O 1
ATOM 8261 N N . MET B 1 505 ? 32.281 -42.656 -6.625 1 88.75 505 MET B N 1
ATOM 8262 C CA . MET B 1 505 ? 32.438 -44.062 -6.262 1 88.75 505 MET B CA 1
ATOM 8263 C C . MET B 1 505 ? 32.469 -44.25 -4.746 1 88.75 505 MET B C 1
ATOM 8265 O O . MET B 1 505 ? 31.969 -45.25 -4.223 1 88.75 505 MET B O 1
ATOM 8269 N N . ASN B 1 506 ? 32.938 -43.281 -4.121 1 84.81 506 ASN B N 1
ATOM 8270 C CA . ASN B 1 506 ? 33 -43.344 -2.668 1 84.81 506 ASN B CA 1
ATOM 8271 C C . ASN B 1 506 ? 31.969 -42.469 -1.998 1 84.81 506 ASN B C 1
ATOM 8273 O O . ASN B 1 506 ? 32.031 -42.25 -0.787 1 84.81 506 ASN B O 1
ATOM 8277 N N . ASN B 1 507 ? 31.156 -41.906 -2.736 1 88.88 507 ASN B N 1
ATOM 8278 C CA . ASN B 1 507 ? 30.047 -41.094 -2.236 1 88.88 507 ASN B CA 1
ATOM 8279 C C . ASN B 1 507 ? 28.75 -41.906 -2.176 1 88.88 507 ASN B C 1
ATOM 8281 O O . ASN B 1 507 ? 28.281 -42.406 -3.199 1 88.88 507 ASN B O 1
ATOM 8285 N N . TYR B 1 508 ? 28.047 -41.938 -1.069 1 86.69 508 TYR B N 1
ATOM 8286 C CA . TYR B 1 508 ? 26.875 -42.812 -0.928 1 86.69 508 TYR B CA 1
ATOM 8287 C C . TYR B 1 508 ? 25.609 -42 -0.733 1 86.69 508 TYR B C 1
ATOM 8289 O O . TYR B 1 508 ? 24.547 -42.562 -0.442 1 86.69 508 TYR B O 1
ATOM 8297 N N . THR B 1 509 ? 25.812 -40.719 -0.89 1 88.88 509 THR B N 1
ATOM 8298 C CA . THR B 1 509 ? 24.656 -39.875 -0.608 1 88.88 509 THR B CA 1
ATOM 8299 C C . THR B 1 509 ? 24.031 -39.375 -1.902 1 88.88 509 THR B C 1
ATOM 8301 O O . THR B 1 509 ? 22.828 -39.125 -1.963 1 88.88 509 THR B O 1
ATOM 8304 N N . LEU B 1 510 ? 24.781 -39.188 -2.914 1 92.69 510 LEU B N 1
ATOM 8305 C CA . LEU B 1 510 ? 24.312 -38.625 -4.172 1 92.69 510 LEU B CA 1
ATOM 8306 C C . LEU B 1 510 ? 23.406 -39.594 -4.906 1 92.69 510 LEU B C 1
ATOM 8308 O O . LEU B 1 510 ? 23.828 -40.688 -5.262 1 92.69 510 LEU B O 1
ATOM 8312 N N . CYS B 1 511 ? 22.234 -39.188 -5.168 1 90.56 511 CYS B N 1
ATOM 8313 C CA . CYS B 1 511 ? 21.25 -40.062 -5.773 1 90.56 511 CYS B CA 1
ATOM 8314 C C . CYS B 1 511 ? 20.906 -39.625 -7.188 1 90.56 511 CYS B C 1
ATOM 8316 O O . CYS B 1 511 ? 20.328 -40.375 -7.965 1 90.56 511 CYS B O 1
ATOM 8318 N N . ARG B 1 512 ? 21.297 -38.438 -7.484 1 91.19 512 ARG B N 1
ATOM 8319 C CA . ARG B 1 512 ? 21 -37.938 -8.82 1 91.19 512 ARG B CA 1
ATOM 8320 C C . ARG B 1 512 ? 22.109 -37 -9.305 1 91.19 512 ARG B C 1
ATOM 8322 O O . ARG B 1 512 ? 22.594 -36.156 -8.539 1 91.19 512 ARG B O 1
ATOM 8329 N N . ILE B 1 513 ? 22.5 -37.188 -10.523 1 93.44 513 ILE B N 1
ATOM 8330 C CA . ILE B 1 513 ? 23.438 -36.281 -11.188 1 93.44 513 ILE B CA 1
ATOM 8331 C C . ILE B 1 513 ? 23 -36.062 -12.633 1 93.44 513 ILE B C 1
ATOM 8333 O O . ILE B 1 513 ? 22.766 -37.031 -13.367 1 93.44 513 ILE B O 1
ATOM 8337 N N . ASP B 1 514 ? 22.734 -34.906 -12.961 1 91.69 514 ASP B N 1
ATOM 8338 C CA . ASP B 1 514 ? 22.391 -34.531 -14.328 1 91.69 514 ASP B CA 1
ATOM 8339 C C . ASP B 1 514 ? 23.609 -33.969 -15.07 1 91.69 514 ASP B C 1
ATOM 8341 O O . ASP B 1 514 ? 24.234 -33.031 -14.617 1 91.69 514 ASP B O 1
ATOM 8345 N N . TYR B 1 515 ? 23.969 -34.594 -16.203 1 90.69 515 TYR B N 1
ATOM 8346 C CA . TYR B 1 515 ? 25.141 -34.156 -16.938 1 90.69 515 TYR B CA 1
ATOM 8347 C C . TYR B 1 515 ? 24.875 -34.156 -18.438 1 90.69 515 TYR B C 1
ATOM 8349 O O . TYR B 1 515 ? 25.797 -34.281 -19.234 1 90.69 515 TYR B O 1
ATOM 8357 N N . 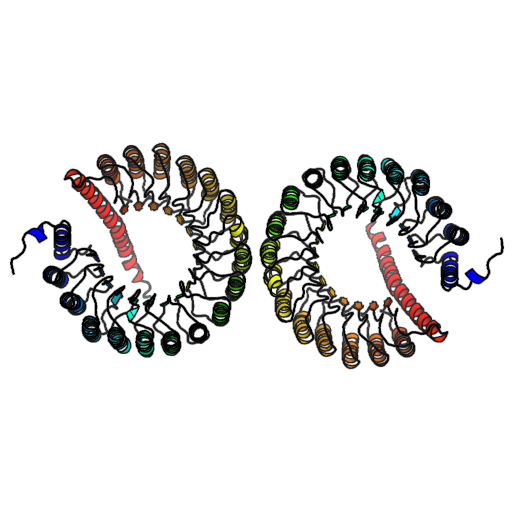PHE B 1 516 ? 23.625 -34 -18.859 1 82.06 516 PHE B N 1
ATOM 8358 C CA . PHE B 1 516 ? 23.297 -34.031 -20.281 1 82.06 516 PHE B CA 1
ATOM 8359 C C . PHE B 1 516 ? 23.719 -32.719 -20.938 1 82.06 516 PHE B C 1
ATOM 8361 O O . PHE B 1 516 ? 23.953 -31.719 -20.25 1 82.06 516 PHE B O 1
ATOM 8368 N N . GLY B 1 517 ? 23.859 -32.719 -22.219 1 81 517 GLY B N 1
ATOM 8369 C CA . GLY B 1 517 ? 24.109 -31.5 -22.984 1 81 517 GLY B CA 1
ATOM 8370 C C . GLY B 1 517 ? 25.547 -31 -22.859 1 81 517 GLY B C 1
ATOM 8371 O O . GLY B 1 517 ? 25.797 -29.797 -23 1 81 517 GLY B O 1
ATOM 8372 N N . CYS B 1 518 ? 26.391 -31.812 -22.547 1 84.06 518 CYS B N 1
ATOM 8373 C CA . CYS B 1 518 ? 27.812 -31.453 -22.453 1 84.06 518 CYS B CA 1
ATOM 8374 C C . CYS B 1 518 ? 28.578 -31.953 -23.656 1 84.06 518 CYS B C 1
ATOM 8376 O O . CYS B 1 518 ? 28 -32.562 -24.562 1 84.06 518 CYS B O 1
ATOM 8378 N N . ASN B 1 519 ? 29.844 -31.547 -23.734 1 82.06 519 ASN B N 1
ATOM 8379 C CA . ASN B 1 519 ? 30.656 -31.906 -24.875 1 82.06 519 ASN B CA 1
ATOM 8380 C C . ASN B 1 519 ? 31.203 -33.312 -24.766 1 82.06 519 ASN B C 1
ATOM 8382 O O . ASN B 1 519 ? 32.406 -33.531 -24.703 1 82.06 519 ASN B O 1
ATOM 8386 N N . ILE B 1 520 ? 30.297 -34.25 -24.688 1 78.56 520 ILE B N 1
ATOM 8387 C CA . ILE B 1 520 ? 30.688 -35.625 -24.531 1 78.56 520 ILE B CA 1
ATOM 8388 C C . ILE B 1 520 ? 30.406 -36.406 -25.828 1 78.56 520 ILE B C 1
ATOM 8390 O O . ILE B 1 520 ? 29.25 -36.5 -26.25 1 78.56 520 ILE B O 1
ATOM 8394 N N . GLU B 1 521 ? 31.5 -36.75 -26.516 1 72.19 521 GLU B N 1
ATOM 8395 C CA . GLU B 1 521 ? 31.359 -37.531 -27.734 1 72.19 521 GLU B CA 1
ATOM 8396 C C . GLU B 1 521 ? 30.938 -38.969 -27.438 1 72.19 521 GLU B C 1
ATOM 8398 O O . GLU B 1 521 ? 31.328 -39.531 -26.406 1 72.19 521 GLU B O 1
ATOM 8403 N N . GLY B 1 522 ? 29.969 -39.531 -28.078 1 66.38 522 GLY B N 1
ATOM 8404 C CA . GLY B 1 522 ? 29.359 -40.844 -27.891 1 66.38 522 GLY B CA 1
ATOM 8405 C C . GLY B 1 522 ? 30.297 -42 -28.203 1 66.38 522 GLY B C 1
ATOM 8406 O O . GLY B 1 522 ? 29.953 -42.906 -28.938 1 66.38 522 GLY B O 1
ATOM 8407 N N . ASP B 1 523 ? 31.578 -41.875 -27.672 1 75.06 523 ASP B N 1
ATOM 8408 C CA . ASP B 1 523 ? 32.5 -43 -27.875 1 75.06 523 ASP B CA 1
ATOM 8409 C C . ASP B 1 523 ? 32.406 -44 -26.703 1 75.06 523 ASP B C 1
ATOM 8411 O O . ASP B 1 523 ? 31.641 -43.781 -25.766 1 75.06 523 ASP B O 1
ATOM 8415 N N . ASP B 1 524 ? 33.094 -45.094 -26.891 1 72.88 524 ASP B N 1
ATOM 8416 C CA . ASP B 1 524 ? 33.031 -46.188 -25.922 1 72.88 524 ASP B CA 1
ATOM 8417 C C . ASP B 1 524 ? 33.438 -45.719 -24.531 1 72.88 524 ASP B C 1
ATOM 8419 O O . ASP B 1 524 ? 32.906 -46.188 -23.516 1 72.88 524 ASP B O 1
ATOM 8423 N N . PHE B 1 525 ? 34.312 -44.781 -24.438 1 76.56 525 PHE B N 1
ATOM 8424 C CA . PHE B 1 525 ? 34.75 -44.281 -23.156 1 76.56 525 PHE B CA 1
ATOM 8425 C C . PHE B 1 525 ? 33.656 -43.469 -22.484 1 76.56 525 PHE B C 1
ATOM 8427 O O . PHE B 1 525 ? 33.406 -43.625 -21.281 1 76.56 525 PHE B O 1
ATOM 8434 N N . ALA B 1 526 ? 33.031 -42.75 -23.234 1 81.25 526 ALA B N 1
ATOM 8435 C CA . ALA B 1 526 ? 31.938 -41.938 -22.719 1 81.25 526 ALA B CA 1
ATOM 8436 C C . ALA B 1 526 ? 30.828 -42.812 -22.172 1 81.25 526 ALA B C 1
ATOM 8438 O O . ALA B 1 526 ? 30.25 -42.531 -21.125 1 81.25 526 ALA B O 1
ATOM 8439 N N . LYS B 1 527 ? 30.609 -43.844 -22.922 1 82 527 LYS B N 1
ATOM 8440 C CA . LYS B 1 527 ? 29.609 -44.812 -22.484 1 82 527 LYS B CA 1
ATOM 8441 C C . LYS B 1 527 ? 30.031 -45.469 -21.172 1 82 527 LYS B C 1
ATOM 8443 O O . LYS B 1 527 ? 29.188 -45.719 -20.297 1 82 527 LYS B O 1
ATOM 8448 N N . SER B 1 528 ? 31.266 -45.781 -21.125 1 85.12 528 SER B N 1
ATOM 8449 C CA . SER B 1 528 ? 31.781 -46.406 -19.922 1 85.12 528 SER B CA 1
ATOM 8450 C C . SER B 1 528 ? 31.656 -45.5 -18.719 1 85.12 528 SER B C 1
ATOM 8452 O O . SER B 1 528 ? 31.312 -45.938 -17.609 1 85.12 528 SER B O 1
ATOM 8454 N N . VAL B 1 529 ? 32 -44.25 -18.922 1 89 529 VAL B N 1
ATOM 8455 C CA . VAL B 1 529 ? 31.906 -43.281 -17.859 1 89 529 VAL B CA 1
ATOM 8456 C C . VAL B 1 529 ? 30.453 -43.125 -17.406 1 89 529 VAL B C 1
ATOM 8458 O O . VAL B 1 529 ? 30.172 -43.094 -16.219 1 89 529 VAL B O 1
ATOM 8461 N N . GLY B 1 530 ? 29.531 -43 -18.344 1 87.69 530 GLY B N 1
ATOM 8462 C CA . GLY B 1 530 ? 28.125 -42.938 -18.031 1 87.69 530 GLY B CA 1
ATOM 8463 C C . GLY B 1 530 ? 27.625 -44.156 -17.266 1 87.69 530 GLY B C 1
ATOM 8464 O O . GLY B 1 530 ? 26.797 -44 -16.359 1 87.69 530 GLY B O 1
ATOM 8465 N N . GLY B 1 531 ? 28.062 -45.219 -17.688 1 83.62 531 GLY B N 1
ATOM 8466 C CA . GLY B 1 531 ? 27.703 -46.469 -16.984 1 83.62 531 GLY B CA 1
ATOM 8467 C C . GLY B 1 531 ? 28.156 -46.469 -15.539 1 83.62 531 GLY B C 1
ATOM 8468 O O . GLY B 1 531 ? 27.422 -46.906 -14.656 1 83.62 531 GLY B O 1
ATOM 8469 N N . ARG B 1 532 ? 29.422 -46.031 -15.258 1 87.44 532 ARG B N 1
ATOM 8470 C CA . ARG B 1 532 ? 29.938 -45.969 -13.891 1 87.44 532 ARG B CA 1
ATOM 8471 C C . ARG B 1 532 ? 29.094 -45.031 -13.031 1 87.44 532 ARG B C 1
ATOM 8473 O O . ARG B 1 532 ? 28.797 -45.344 -11.875 1 87.44 532 ARG B O 1
ATOM 8480 N N . ILE B 1 533 ? 28.703 -43.938 -13.602 1 90.5 533 ILE B N 1
ATOM 8481 C CA . ILE B 1 533 ? 27.875 -43 -12.883 1 90.5 533 ILE B CA 1
ATOM 8482 C C . ILE B 1 533 ? 26.516 -43.625 -12.555 1 90.5 533 ILE B C 1
ATOM 8484 O O . ILE B 1 533 ? 26.047 -43.531 -11.422 1 90.5 533 ILE B O 1
ATOM 8488 N N . SER B 1 534 ? 25.906 -44.219 -13.586 1 84.88 534 SER B N 1
ATOM 8489 C CA . SER B 1 534 ? 24.594 -44.844 -13.414 1 84.88 534 SER B CA 1
ATOM 8490 C C . SER B 1 534 ? 24.641 -45.938 -12.328 1 84.88 534 SER B C 1
ATOM 8492 O O . SER B 1 534 ? 23.734 -46.031 -11.516 1 84.88 534 SER B O 1
ATOM 8494 N N . ASP B 1 535 ? 25.703 -46.656 -12.266 1 84.25 535 ASP B N 1
ATOM 8495 C CA . ASP B 1 535 ? 25.859 -47.719 -11.273 1 84.25 535 ASP B CA 1
ATOM 8496 C C . ASP B 1 535 ? 25.922 -47.156 -9.867 1 84.25 535 ASP B C 1
ATOM 8498 O O . ASP B 1 535 ? 25.312 -47.688 -8.938 1 84.25 535 ASP B O 1
ATOM 8502 N N . CYS B 1 536 ? 26.734 -46.125 -9.719 1 88.38 536 CYS B N 1
ATOM 8503 C CA . CYS B 1 536 ? 26.906 -45.469 -8.414 1 88.38 536 CYS B CA 1
ATOM 8504 C C . CYS B 1 536 ? 25.578 -44.875 -7.93 1 88.38 536 CYS B C 1
ATOM 8506 O O . CYS B 1 536 ? 25.234 -45 -6.754 1 88.38 536 CYS B O 1
ATOM 8508 N N . ILE B 1 537 ? 24.844 -44.25 -8.812 1 87 537 ILE B N 1
ATOM 8509 C CA . ILE B 1 537 ? 23.578 -43.594 -8.469 1 87 537 ILE B CA 1
ATOM 8510 C C . ILE B 1 537 ? 22.531 -44.656 -8.102 1 87 537 ILE B C 1
ATOM 8512 O O . ILE B 1 537 ? 21.781 -44.469 -7.137 1 87 537 ILE B O 1
ATOM 8516 N N . GLU B 1 538 ? 22.5 -45.688 -8.859 1 80.56 538 GLU B N 1
ATOM 8517 C CA . GLU B 1 538 ? 21.578 -46.781 -8.57 1 80.56 538 GLU B CA 1
ATOM 8518 C C . GLU B 1 538 ? 21.859 -47.406 -7.203 1 80.56 538 GLU B C 1
ATOM 8520 O O . GLU B 1 538 ? 20.938 -47.75 -6.453 1 80.56 538 GLU B O 1
ATOM 8525 N N . ARG B 1 539 ? 23.125 -47.625 -6.953 1 81.69 539 ARG B N 1
ATOM 8526 C CA . ARG B 1 539 ? 23.547 -48.125 -5.648 1 81.69 539 ARG B CA 1
ATOM 8527 C C . ARG B 1 539 ? 23.062 -47.219 -4.527 1 81.69 539 ARG B C 1
ATOM 8529 O O . ARG B 1 539 ? 22.5 -47.688 -3.541 1 81.69 539 ARG B O 1
ATOM 8536 N N . ASN B 1 540 ? 23.359 -45.969 -4.699 1 84.19 540 ASN B N 1
ATOM 8537 C CA . ASN B 1 540 ? 22.984 -45 -3.674 1 84.19 540 ASN B CA 1
ATOM 8538 C C . ASN B 1 540 ? 21.469 -44.938 -3.477 1 84.19 540 ASN B C 1
ATOM 8540 O O . ASN B 1 540 ? 20.984 -44.781 -2.352 1 84.19 540 ASN B O 1
ATOM 8544 N N . ASP B 1 541 ? 20.688 -44.969 -4.625 1 77.25 541 ASP B N 1
ATOM 8545 C CA . ASP B 1 541 ? 19.234 -44.969 -4.566 1 77.25 541 ASP B CA 1
ATOM 8546 C C . ASP B 1 541 ? 18.719 -46.188 -3.822 1 77.25 541 ASP B C 1
ATOM 8548 O O . ASP B 1 541 ? 17.766 -46.094 -3.043 1 77.25 541 ASP B O 1
ATOM 8552 N N . TYR B 1 542 ? 19.297 -47.312 -4.199 1 67.56 542 TYR B N 1
ATOM 8553 C CA . TYR B 1 542 ? 18.938 -48.531 -3.529 1 67.56 542 TYR B CA 1
ATOM 8554 C C . TYR B 1 542 ? 19.219 -48.469 -2.033 1 67.56 542 TYR B C 1
ATOM 8556 O O . TYR B 1 542 ? 18.375 -48.844 -1.215 1 67.56 542 TYR B O 1
ATOM 8564 N N . TYR B 1 543 ? 20.422 -47.969 -1.764 1 63.66 543 TYR B N 1
ATOM 8565 C CA . TYR B 1 543 ? 20.828 -47.875 -0.368 1 63.66 543 TYR B CA 1
ATOM 8566 C C . TYR B 1 543 ? 19.922 -46.906 0.392 1 63.66 543 TYR B C 1
ATOM 8568 O O . TYR B 1 543 ? 19.531 -47.156 1.529 1 63.66 543 TYR B O 1
ATOM 8576 N N . ASN B 1 544 ? 19.562 -45.844 -0.215 1 61.38 544 ASN B N 1
ATOM 8577 C CA . ASN B 1 544 ? 18.781 -44.812 0.478 1 61.38 544 ASN B CA 1
ATOM 8578 C C . ASN B 1 544 ? 17.312 -45.219 0.569 1 61.38 544 ASN B C 1
ATOM 8580 O O . ASN B 1 544 ? 16.625 -44.906 1.546 1 61.38 544 ASN B O 1
ATOM 8584 N N . HIS B 1 545 ? 16.703 -45.812 -0.489 1 52.84 545 HIS B N 1
ATOM 8585 C CA . HIS B 1 545 ? 15.344 -46.344 -0.44 1 52.84 545 HIS B CA 1
ATOM 8586 C C . HIS B 1 545 ? 15.258 -47.594 0.408 1 52.84 545 HIS B C 1
ATOM 8588 O O . HIS B 1 545 ? 14.281 -47.812 1.139 1 52.84 545 HIS B O 1
ATOM 8594 N N . ASN B 1 546 ? 16.125 -48.531 0.122 1 46.31 546 ASN B N 1
ATOM 8595 C CA . ASN B 1 546 ? 16.078 -49.75 0.906 1 46.31 546 ASN B CA 1
ATOM 8596 C C . ASN B 1 546 ? 16.422 -49.5 2.371 1 46.31 546 ASN B C 1
ATOM 8598 O O . ASN B 1 546 ? 15.922 -50.188 3.262 1 46.31 546 ASN B O 1
ATOM 8602 N N . ILE B 1 547 ? 17.266 -48.5 2.676 1 41.69 547 ILE B N 1
ATOM 8603 C CA . ILE B 1 547 ? 17.391 -48.156 4.086 1 41.69 547 ILE B CA 1
ATOM 8604 C C . ILE B 1 547 ? 16.047 -47.688 4.629 1 41.69 547 ILE B C 1
ATOM 8606 O O . ILE B 1 547 ? 15.656 -48.031 5.738 1 41.69 547 ILE B O 1
ATOM 8610 N N . THR B 1 548 ? 15.344 -46.906 3.807 1 37.78 548 THR B N 1
ATOM 8611 C CA . THR B 1 548 ? 14.016 -46.469 4.23 1 37.78 548 THR B CA 1
ATOM 8612 C C . THR B 1 548 ? 13.062 -47.656 4.328 1 37.78 548 THR B C 1
ATOM 8614 O O . THR B 1 548 ? 12.219 -47.719 5.23 1 37.78 548 THR B O 1
ATOM 8617 N N . MET B 1 549 ? 13.141 -48.594 3.398 1 35.59 549 MET B N 1
ATOM 8618 C CA . MET B 1 549 ? 12.328 -49.781 3.514 1 35.59 549 MET B CA 1
ATOM 8619 C C . MET B 1 549 ? 12.711 -50.594 4.754 1 35.59 549 MET B C 1
ATOM 8621 O O . MET B 1 549 ? 11.844 -51.156 5.426 1 35.59 549 MET B O 1
ATOM 8625 N N . LYS B 1 550 ? 14 -50.812 5.012 1 35.53 550 LYS B N 1
ATOM 8626 C CA . LYS B 1 550 ? 14.383 -51.531 6.238 1 35.53 550 LYS B CA 1
ATOM 8627 C C . LYS B 1 550 ? 13.938 -50.75 7.473 1 35.53 550 LYS B C 1
ATOM 8629 O O . LYS B 1 550 ? 13.438 -51.312 8.438 1 35.53 550 LYS B O 1
ATOM 8634 N N . GLU B 1 551 ? 14.039 -49.406 7.48 1 35 551 GLU B N 1
ATOM 8635 C CA . GLU B 1 551 ? 13.539 -48.656 8.617 1 35 551 GLU B CA 1
ATOM 8636 C C . GLU B 1 551 ? 12.016 -48.625 8.648 1 35 551 GLU B C 1
ATOM 8638 O O . GLU B 1 551 ? 11.406 -48.688 9.719 1 35 551 GLU B O 1
ATOM 8643 N N . MET B 1 552 ? 11.375 -48.562 7.523 1 32.5 552 MET B N 1
ATOM 8644 C CA . MET B 1 552 ? 9.922 -48.719 7.531 1 32.5 552 MET B CA 1
ATOM 8645 C C . MET B 1 552 ? 9.555 -50.188 7.852 1 32.5 552 MET B C 1
ATOM 8647 O O . MET B 1 552 ? 8.477 -50.438 8.375 1 32.5 552 MET B O 1
ATOM 8651 N N . GLY B 1 553 ? 10.383 -51.156 7.465 1 30.81 553 GLY B N 1
ATOM 8652 C CA . GLY B 1 553 ? 10.133 -52.5 7.965 1 30.81 553 GLY B CA 1
ATOM 8653 C C . GLY B 1 553 ? 10.164 -52.594 9.477 1 30.81 553 GLY B C 1
ATOM 8654 O O . GLY B 1 553 ? 9.398 -53.344 10.078 1 30.81 553 GLY B O 1
ATOM 8655 N N . LEU B 1 554 ? 11.078 -51.875 10.102 1 31.98 554 LEU B N 1
ATOM 8656 C CA . LEU B 1 554 ? 11.016 -51.906 11.555 1 31.98 554 LEU B CA 1
ATOM 8657 C C . LEU B 1 554 ? 9.797 -51.125 12.055 1 31.98 554 LEU B C 1
ATOM 8659 O O . LEU B 1 554 ? 9.25 -51.438 13.109 1 31.98 554 LEU B O 1
ATOM 8663 N N . LEU B 1 555 ? 9.336 -50.031 11.414 1 29.19 555 LEU B N 1
ATOM 8664 C CA . LEU B 1 555 ? 8.141 -49.375 11.914 1 29.19 555 LEU B CA 1
ATOM 8665 C C . LEU B 1 555 ? 6.891 -50.188 11.57 1 29.19 555 LEU B C 1
ATOM 8667 O O . LEU B 1 555 ? 5.84 -50.031 12.188 1 29.19 555 LEU B O 1
ATOM 8671 N N . ALA B 1 556 ? 6.82 -51 10.5 1 29.08 556 ALA B N 1
ATOM 8672 C CA . ALA B 1 556 ? 5.625 -51.844 10.391 1 29.08 556 ALA B CA 1
ATOM 8673 C C . ALA B 1 556 ? 5.508 -52.781 11.578 1 29.08 556 ALA B C 1
ATOM 8675 O O . ALA B 1 556 ? 4.406 -53.188 11.945 1 29.08 556 ALA B O 1
ATOM 8676 N N . THR B 1 557 ? 6.523 -53.156 12.266 1 29.38 557 THR B N 1
ATOM 8677 C CA . THR B 1 557 ? 6.238 -53.969 13.438 1 29.38 557 THR B CA 1
ATOM 8678 C C . THR B 1 557 ? 5.617 -53.125 14.547 1 29.38 557 THR B C 1
ATOM 8680 O O . THR B 1 557 ? 4.961 -53.656 15.445 1 29.38 557 THR B O 1
ATOM 8683 N N . CYS B 1 558 ? 5.77 -51.844 14.773 1 26.38 558 CYS B N 1
ATOM 8684 C CA . CYS B 1 558 ? 5.148 -51.219 15.93 1 26.38 558 CYS B CA 1
ATOM 8685 C C . CYS B 1 558 ? 3.697 -50.844 15.641 1 26.38 558 CYS B C 1
ATOM 8687 O O . CYS B 1 558 ? 2.918 -50.625 16.562 1 26.38 558 CYS B O 1
ATOM 8689 N N . GLU B 1 559 ? 3.082 -50.562 14.562 1 26.45 559 GLU B N 1
ATOM 8690 C CA . GLU B 1 559 ? 1.631 -50.406 14.617 1 26.45 559 GLU B CA 1
ATOM 8691 C C . GLU B 1 559 ? 0.942 -51.75 14.742 1 26.45 559 GLU B C 1
ATOM 8693 O O . GLU B 1 559 ? -0.288 -51.844 14.75 1 26.45 559 GLU B O 1
ATOM 8698 N N . GLU B 1 560 ? 1.43 -52.969 15.055 1 26.09 560 GLU B N 1
ATOM 8699 C CA . GLU B 1 560 ? 0.524 -53.875 15.75 1 26.09 560 GLU B CA 1
ATOM 8700 C C . GLU B 1 560 ? 0.06 -53.281 17.078 1 26.09 560 GLU B C 1
ATOM 8702 O O . GLU B 1 560 ? -1.014 -53.625 17.578 1 26.09 560 GLU B O 1
ATOM 8707 N N . LEU B 1 561 ? 0.714 -52.438 17.875 1 23.86 561 LEU B N 1
ATOM 8708 C CA . LEU B 1 561 ? 0.141 -52.094 19.172 1 23.86 561 LEU B CA 1
ATOM 8709 C C . LEU B 1 561 ? -0.934 -51 19 1 23.86 561 LEU B C 1
ATOM 8711 O O . LEU B 1 561 ? -1.761 -50.812 19.906 1 23.86 561 LEU B O 1
ATOM 8715 N N . CYS B 1 562 ? -1.035 -50.094 18.016 1 20.98 562 CYS B N 1
ATOM 8716 C CA . CYS B 1 562 ? -2.209 -49.25 18.219 1 20.98 562 CYS B CA 1
ATOM 8717 C C . CYS B 1 562 ? -3.477 -49.969 17.766 1 20.98 562 CYS B C 1
ATOM 8719 O O . CYS B 1 562 ? -4.543 -49.344 17.672 1 20.98 562 CYS B O 1
ATOM 8721 N N . SER B 1 563 ? -3.527 -51.312 17.391 1 21.06 563 SER B N 1
ATOM 8722 C CA . SER B 1 563 ? -4.867 -51.875 17.531 1 21.06 563 SER B CA 1
ATOM 8723 C C . SER B 1 563 ? -5.297 -51.906 19 1 21.06 563 SER B C 1
ATOM 8725 O O . SER B 1 563 ? -6.469 -52.156 19.297 1 21.06 563 SER B O 1
ATOM 8727 N N . TYR B 1 564 ? -4.41 -51.812 20.078 1 20.09 564 TYR B N 1
ATOM 8728 C CA . TYR B 1 564 ? -5.09 -51.719 21.359 1 20.09 564 TYR B CA 1
ATOM 8729 C C . TYR B 1 564 ? -5.426 -50.281 21.719 1 20.09 564 TYR B C 1
ATOM 8731 O O . TYR B 1 564 ? -4.645 -49.375 21.422 1 20.09 564 TYR B O 1
#

Sequence (1128 aa):
MADNPHRQKHPAFERFNKIMVSTEKNDPIINTVNLSGFEMDDSTTNRFCEAMNRNYFISKIILCKNSLSTHSCMQIFDLLKSNPKIIYLEISDNCVNDSSLEYLSTILISLPSIRDPITLILRKNEFTQYGAKSIARFISLNAPVSWLDLRGNSQITDEGIQLIARSLETNTILSLLDLIKCGCGKDGAAAISDSLTKNRSLKTLLLQDKFEDPAISSLGTLLSNPLCSLEQLYLWKCNLTTPLLEKLCDSLKTNHSLVTLALSYNGFEDETVFALSKMIYSNTSIKKLHLGSNNFSCASAGFLSIAISQNKTLENLDLSRNFLNSNGLWPIAVALESNSHIQYLDIRDNNIDASGAVLISDLFLHNKSITTVRLSRNMFGDAAVALLSGTFRSNSTLRDVELDDVMMTSRGFIALCSALSQNKAIERISVSQNRLCVKAMRAFKDLLAITKTLASVSLSHCNIDDSCCLQIAEGLSLNSSLRSIDISNNIYTVAGLSVIADSIMNNYTLCRIDYFGCNIEGDDFAKSVGGRISDCIERNDYYNHNITMKEMGLLATCEELCSYMADNPHRQKHPAFERFNKIMVSTEKNDPIINTVNLSGFEMDDSTTNRFCEAMNRNYFISKIILCKNSLSTHSCMQIFDLLKSNPKIIYLEISDNCVNDSSLEYLSTILISLPSIRDPITLILRKNEFTQYGAKSIARFISLNAPVSWLDLRGNSQITDEGIQLIARSLETNTILSLLDLIKCGCGKDGAAAISDSLTKNRSLKTLLLQDKFEDPAISSLGTLLSNPLCSLEQLYLWKCNLTTPLLEKLCDSLKTNHSLVTLALSYNGFEDETVFALSKMIYSNTSIKKLHLGSNNFSCASAGFLSIAISQNKTLENLDLSRNFLNSNGLWPIAVALESNSHIQYLDIRDNNIDASGAVLISDLFLHNKSITTVRLSRNMFGDAAVALLSGTFRSNSTLRDVELDDVMMTSRGFIALCSALSQNKAIERISVSQNRLCVKAMRAFKDLLAITKTLASVSLSHCNIDDSCCLQIAEGLSLNSSLRSIDISNNIYTVAGLSVIADSIMNNYTLCRIDYFGCNIEGDDFAKSVGGRISDCIERNDYYNHNITMKEMGLLATCEELCSY

InterPro domains:
  IPR001611 Leucine-rich repeat [PF13516] (83-105)
  IPR001611 Leucine-rich repeat [PF13516] (148-165)
  IPR001611 Leucine-rich repeat [PF13516] (254-276)
  IPR001611 Leucine-rich repeat [PF13516] (338-360)
  IPR032675 Leucine-rich repeat domain superfamily [G3DSA:3.80.10.10] (15-116)
  IPR032675 Leucine-rich repeat domain superfamily [G3DSA:3.80.10.10] (118-211)
  IPR032675 Leucine-rich repeat domain superfamily [G3DSA:3.80.10.10] (212-302)
  IPR032675 Leucine-rich repeat domain superfamily [G3DSA:3.80.10.10] (303-407)
  IPR032675 Leucine-rich repeat domain superfamily [G3DSA:3.80.10.10] (408-551)
  IPR052394 Leucine-rich repeat-containing protein [PTHR24114] (132-379)

Nearest PDB structures (foldseek):
  5irm-assembly1_A  TM=7.364E-01  e=4.761E-15  Oryctolagus cuniculus
  5irm-assembly1_C  TM=6.455E-01  e=2.431E-15  Oryctolagus cuniculus
  5irn-assembly1_A  TM=6.383E-01  e=1.043E-14  Oryctolagus cuniculus
  5irl-assembly1_A  TM=6.521E-01  e=1.380E-14  Oryctolagus cuniculus
  8glv-assembly1_Ez  TM=6.247E-01  e=5.460E-10  Chlamydomonas reinhardtii

Foldseek 3Di:
DDPPVVLCPDPLNVVLVVLLVVLLVQDQVAAEDANEPSLDEQVSLVSSLVSLLNHQRHAEYAYEHNQYDLNSLLSVLCSVVSHLSHAEYAYENYACELVSLLSSLVSQLPDDPPGAAHAYAYEAYYYALSSLLSLLNSQLSQRRHAHYHHAHQQRNAQNSLLSNLQSQLRGQHHAEYHCENNHHELNSLLSNLVSQLRHQRHAEYAYEAAYDQNSLLSVLNSQLDPSHQHAEYHYENRQQAQVSLLSNLVSQLNGARYAYYAYAHNQYDLSNLLSVLVSLQRHAHHAAYHHEHNQDELSSLQSNLVSQLRHQRHAHYHHEHNLCELSSCQSNLVSQLPHQRHAHYEHHNNQYELSSLVSVLSSQQRHQRHAEYEHEHYAYEQVSLLSNLVSQLPRQRHAEYEYEHNQYELNNLLSNLVSQLNHQHYAYYEHEQYAYDLSSLLSVLVSLLRHQRHAEYEHHNHQQELSSLLSVLNSQLNHAHYAEYEHAQHEYELNSLLSNLVSLQNHLRHQYYHHYNYHYDPDPSSVVSVVSNVVSNVNSVCVVVVVVVVVVVVVVVVVVVVVD/DDPPVVLCPDPLNVVLVVLLVVLLVLDQVAAEDANEPSLDEQVSLVSSLVSLLNHQRHAEYHYEHNQYDLNSLLSVLCSVVSHLSHAEYAYEHYACELVSLLSSLVSQLPDDPPGAAHAYHYEAYYYALSSLLSLLNSQLSQRRHAHYHHAHQQRNAQNSLLSNLQSQLRGQHHAEYHCENNHHELNSLLSNLVSQLRHQRHAEYAYEAAYDQNSLLSVLNSQLDPSHQHAEYHYENRQQAQVSLLSNLVSQLNGARYAYYAYAHNQYDLSNLLSVLVSLQRHAHHAAYHHEHNQDELSSLQSNLVSQLRHQRHAHYHHEHNLCELSSCQSNLVSQLPHQRHAHYEHHNNQYELSSLVSNLSSQQRHQRHAEYEHEHYAYEQNSLLSNLVSQLPRQRHAEYEYEHNQYELNNLLSNLVSQLNHQHYAYYEHEQYAYDLSSLLSVLVSQLRHQRHAEYEHANHQQELSSLLSVLNSQLNHAHYAEYEHAQHEYELNSLLSNLVSLQNHLRHQYYHHYNYHYDPDPSSVVSVVSNVVSNVNSVCVVVVVVVVVVVVVVVPVVPVVD

Radius of gyration: 41.23 Å; Cα contacts (8 Å, |Δi|>4): 2636; chains: 2; bounding box: 78×131×108 Å

Organism: Trichomonas vaginalis (strain ATCC PRA-98 / G3) (NCBI:txid412133)

Solvent-accessible surface area (backbone atoms only — not comparable to full-atom values): 50033 Å² total; per-residue (Å²): 138,76,80,63,68,73,62,64,69,35,74,54,44,52,54,49,49,54,54,47,51,54,46,58,60,48,45,78,84,45,40,64,48,76,57,55,62,52,57,46,48,60,66,56,40,49,52,50,48,54,34,47,63,70,28,84,43,46,23,33,42,36,41,30,44,21,64,36,47,58,66,37,48,48,54,54,47,47,41,60,73,70,26,76,59,46,33,32,45,32,49,22,45,30,46,53,29,37,67,42,33,42,51,42,26,54,51,43,54,67,49,61,83,82,47,74,53,21,36,40,34,45,24,35,40,58,30,31,38,66,19,25,48,24,50,16,50,24,39,40,66,49,22,54,40,29,31,43,32,36,31,51,22,46,55,21,27,30,68,14,36,28,44,37,23,53,19,38,43,63,24,71,48,39,29,33,42,33,42,28,38,19,36,50,37,50,62,13,30,36,30,36,24,59,18,39,60,61,19,70,34,47,29,33,43,36,39,28,35,73,50,54,65,62,20,44,51,26,43,22,53,30,43,46,35,89,59,33,44,42,28,31,42,36,43,36,45,21,54,52,44,51,73,48,43,42,51,38,31,61,19,45,51,68,32,72,44,38,31,31,43,30,50,24,45,33,59,46,51,53,70,31,35,42,42,47,19,54,29,46,46,63,36,78,36,46,27,32,42,34,48,23,37,21,54,44,47,54,38,25,27,15,37,38,14,50,18,52,47,65,37,78,43,43,27,33,43,31,48,24,40,21,55,34,28,35,75,22,38,47,43,38,35,60,27,43,25,75,31,74,44,39,28,34,42,31,50,22,37,16,57,27,30,46,73,26,34,53,46,52,31,51,22,57,70,56,28,74,31,46,28,34,41,35,48,23,45,20,49,35,26,33,69,23,38,33,52,39,19,59,44,45,28,75,31,74,49,40,29,35,43,33,46,27,34,21,62,30,35,32,69,13,47,36,38,34,30,56,18,49,54,62,28,79,35,46,26,33,41,31,42,21,49,22,50,39,50,53,72,26,25,46,39,43,17,54,25,34,53,64,34,74,46,42,27,34,41,33,44,27,38,15,60,38,35,40,72,25,30,50,30,45,18,57,10,46,48,55,31,75,34,39,31,32,39,29,52,19,42,23,62,22,37,52,69,18,51,40,47,34,37,60,24,39,70,75,25,68,44,38,46,43,74,42,62,55,71,39,55,56,65,94,44,73,63,41,52,51,40,50,48,53,39,52,51,39,23,50,48,18,42,48,50,56,50,46,48,48,45,52,52,47,50,56,50,56,58,53,60,58,51,70,77,100,136,74,82,62,69,73,60,64,70,35,73,53,43,52,53,50,49,53,53,48,53,55,47,60,61,48,45,79,84,46,40,65,48,78,56,54,62,53,58,45,48,60,67,55,40,49,50,51,48,54,33,46,63,72,29,85,43,46,24,32,43,36,42,30,45,21,66,36,47,60,66,36,48,48,52,55,49,47,39,59,73,68,27,77,58,49,33,32,44,33,48,23,46,28,46,52,28,37,66,40,32,42,51,43,26,54,51,42,54,67,49,61,84,85,47,73,53,22,36,40,34,43,26,33,41,57,32,29,39,66,18,25,47,25,51,15,48,24,40,40,66,49,22,53,40,30,29,42,33,38,32,52,22,46,55,21,27,30,68,16,37,26,43,37,23,52,19,36,42,63,22,70,50,40,29,32,42,33,41,30,39,20,35,50,36,49,63,13,29,37,30,37,24,59,19,38,59,64,18,70,35,46,29,34,43,35,40,28,36,72,52,53,65,63,20,45,51,26,44,21,52,31,43,46,35,88,60,34,44,43,28,31,44,34,43,36,43,21,54,52,44,50,72,48,44,43,51,38,32,60,20,45,52,68,31,71,44,38,30,31,43,32,50,24,46,32,61,46,51,53,71,32,35,43,42,47,18,54,28,47,46,64,36,76,37,45,27,31,41,33,50,24,37,22,53,45,47,52,37,25,28,14,37,37,14,51,20,52,46,64,36,81,44,42,28,31,43,32,48,24,42,19,56,36,29,35,75,22,38,45,43,38,37,59,28,43,25,75,29,75,44,40,27,34,42,32,50,22,37,16,57,27,29,46,74,25,33,53,45,51,30,52,22,56,71,56,28,76,32,45,28,32,41,35,50,22,46,21,51,34,27,33,69,22,39,32,52,37,19,60,44,45,27,77,32,74,48,41,30,35,43,33,44,26,34,20,63,32,34,33,69,13,46,35,38,34,31,56,18,48,53,63,27,80,36,47,27,33,42,31,45,22,49,22,50,39,50,54,72,25,26,47,36,45,17,55,25,34,52,64,34,75,45,42,28,33,41,34,44,27,37,17,60,38,35,40,71,26,30,50,29,46,17,56,11,45,47,55,30,75,32,39,30,33,40,30,52,18,42,22,62,22,38,52,71,20,51,41,48,33,38,61,23,39,69,76,26,66,44,40,46,42,74,42,62,56,70,39,55,57,66,92,43,75,64,41,52,48,41,52,48,53,40,52,52,37,23,50,49,18,41,47,52,56,48,47,48,46,47,52,52,47,53,57,50,61,62,56,63,64,56,70,78,104

Secondary structure (DSSP, 8-state):
----GGGTTSHHHHHHHHHHHHHHTT-TT--EEE-TTS---HHHHHHHHHHHHT-SS--EEE--S----HHHHHHHHHHHHH-TT--EEE--SS---HHHHHHHHHHHHHS-TTSPPEEEE--S----HHHHHHHHHHHHTT-SEEEEE-TT-GGGHHHHHHHHHHHTTT-SS--EEEEETS---HHHHHHHHHHHTT-SS--EEEEES---HHHHHHHHHHHH-TT----EEEETT----HHHHHHHHHHHTT--S--EEE--SS---HHHHHHHHHHHHH-SS--EEE--SS---HHHHHHHHHHHHH-SS--EEE-TTS--HHHHHHHHHHHHHS-SS--EEE--SS---HHHHHHHHHHHHH-SS--EEE--SS--HHHHHHHHHHHHHH-SS--EEE-TTS---HHHHHHHHHHHHH-SS--EEE-TTS---HHHHHHHHHHHHH-SS--EEE-TTS---HHHHHHHHHHHHH-SS--EEE--S-S--HHHHHHHHHHHTT-SS--EEE--SSS---SHHHHHHHHHHHHHHHHHHHHHHHHHHHHHHHHHHHHHHTT-/----GGGTTSHHHHHHHHHHHHHHTT-TT--EEE-TTS---HHHHHHHHHHHHT-SS--EEE--S----HHHHHHHHHHHHH-TT--EEE--SS---HHHHHHHHHHHHHS-TTSPPEEEE--S----HHHHHHHHHHHHTT-SEEEEE-TT-GGGHHHHHHHHHHHGGG-SS--EEEEETS---HHHHHHHHHHHTT-SS--EEEEES---HHHHHHHHHHHH-TT----EEEETT----HHHHHHHHHHHTT--S--EEE--SS---HHHHHHHHHHHHH-SS--EEE--SS---HHHHHHHHHHHHH-SS--EEE-TTS--HHHHHHHHHHHHHS-SS--EEE--SS---HHHHHHHHHHHHH-SS--EEE--SS--HHHHHHHHHHHHHH-SS--EEE-TTS---HHHHHHHHHHHHH-SS--EEE-TTS---HHHHHHHHHHHHH-SS--EEE-TTS---HHHHHHHHHHHHH-SS--EEE--S-S--HHHHHHHHHHHTT-SS--EEE--SSS---SHHHHHHHHHHHHHHHHHHHHHHHHHHHHHHHHHHHTTGGG-

pLDDT: mean 91.24, std 14.71, range [20.09, 98.81]